Protein 5DMG (pdb70)

CATH classification: 2.60.40.10 (+1 more: 2.60.40.10)

Nearest PDB structures (foldseek):
  5dmg-assembly2_C  TM=9.842E-01  e=1.345E-36  Oryctolagus cuniculus
  5dmg-assembly3_E  TM=9.935E-01  e=1.396E-34  Oryctolagus cuniculus
  6bi2-assembly2_I  TM=9.735E-01  e=2.899E-29  Homo sapiens
  4xwo-assembly4_U  TM=8.972E-01  e=9.931E-30  unclassified
  7x3n-assembly2_D  TM=9.236E-01  e=2.471E-28  Homo sapiens

Secondary structure (DSSP, 8-state):
-EEEEE---EE-TT--EEEEEEEESS-TTT--EEEEEE-TTS--EEEEEE-TTS-EEE-TTTTTTEEEEE-SSEEEEEE-S--GGG-EEEEEEETTEE---EEEEE-SSPPBPPEEEEE---EEEEEEEEEEBSS--EEEEGGGTB-TT-EEPPPEE-TTS-EEEEEEEEE-TTHHHH---EEEEEEGGGTEEEEEE-----/--EEESPSPEEE-TT--EEEEEEESSPPSTT-EEEEEE-TTS--EEEEETTTEEPTT--TTEEEEEETTEEEEEE-S--GGG-EEEEEEEE--BTTB-SEEE---EEEEE----BPPEEEEEPPPHHHHTTTEEEEEEEEEEEBS---EEEEEETTEEP-SSEEEEEPPPPTTT--EEEEEEEEEEHHHHHT--EEEEEEE-TT-SS-EEEEEETT-/-EEEEE---EE-TT--EEEEEEEESS-TTS--EEEEEE-TTS-EEEEEEE-TTS-EEE-TTTBTTEEEEE-SSEEEEEESS--GGG-EEEEEEETTEE---EEEEE-SS--BPPEEEEE---EEEEEEEEEEBSS--EEEEGGGTB-TTEEEPPPEE-TTS-EEEEEEEEE-SS----EEEEEEETTTTEEEEEEE--/--EEEPPSPEEE-TT--EEEEEEESSPPPTT-EEEEEE-TTSPPEEEEETTTEEPTT--TTEEEEEETTEEEEEE-S--GGG-SEEEEEEE--STTS-SEEE---EEEEEP---BPPEE--BPPPHHHHTTTEEEEEEEEEEEBS----EEEEESS-B--SSEE--B----TTT--EEEEEEEEEEHHHHTT-SEEEEEE-S----EEEEEETT-/-EEEEE---EE-TT---EEEEEEESS-TTT--EEEEEE-TTS-EEEEEEE-SSS-EEE-GGGBTTEEEEE-SSEEEEEESS--GGG-EEEEEEETTEE---EEEEE-SSPPBPPEEEEE---EEEEEEEEEEBSS--EEEEGGGTB-TTEEEPPPEE-TTS-EEEEEEEEE-TTSTTTS--EEEEEEGGGTEEEEEE-----/-EEE-PSPEEEETT--EEEEEEESSPPSTT-EEEEEE-TTS--EEEEETTTEEPTT--TTEEEEEETTEEEEEE-S--GGG-EEEEEEEE--BTTB-SEEE---EEEEEE---B--EEEEEPPPHHHHHTTEEEEEEEEEEEBSS--EEEEEETTEEE-SSEEEEEPPPPTTT--EEEEEEEEEEHHHHHH--EEEEEEE-TT-SS-EEEEEETT-/-----SSS---/------/----SS--

Solvent-accessible surface area: 55835 Å² total

Radius of gyration: 38.59 Å; Cα contacts (8 Å, |Δi|>4): 3642; chains: 9; bounding box: 63×113×102 Å

Structure (mmCIF, N/CA/C/O backbone):
data_5DMG
#
_entry.id   5DMG
#
_cell.length_a   67.510
_cell.length_b   163.053
_cell.length_c   70.926
_cell.angle_alpha   90.00
_cell.angle_beta   110.27
_cell.angle_gamma   90.00
#
_symmetry.space_group_name_H-M   'P 1 21 1'
#
loop_
_entity.id
_entity.type
_entity.pdbx_description
1 polymer 'RB86 antibody Fab fragment heavy chain'
2 polymer 'RB86 antibody Fab fragment light chain'
3 polymer 'Microtubule-associated protein'
4 water water
#
loop_
_atom_site.group_PDB
_atom_site.id
_atom_site.type_symbol
_atom_site.label_atom_id
_atom_site.label_alt_id
_atom_site.label_comp_id
_atom_site.label_asym_id
_atom_site.label_entity_id
_atom_site.label_seq_id
_atom_site.pdbx_PDB_ins_code
_atom_site.Cartn_x
_atom_site.Cartn_y
_atom_site.Cartn_z
_atom_site.occupancy
_atom_site.B_iso_or_equiv
_atom_site.auth_seq_id
_atom_site.auth_comp_id
_atom_site.auth_asym_id
_atom_site.auth_atom_id
_atom_site.pdbx_PDB_model_num
ATOM 1 N N . GLN A 1 1 ? -17.377 64.791 -16.226 1.00 54.89 102 GLN H N 1
ATOM 2 C CA . GLN A 1 1 ? -16.773 64.692 -17.584 1.00 56.75 102 GLN H CA 1
ATOM 3 C C . GLN A 1 1 ? -17.448 63.627 -18.433 1.00 54.63 102 GLN H C 1
ATOM 4 O O . GLN A 1 1 ? -18.069 63.950 -19.444 1.00 55.82 102 GLN H O 1
ATOM 10 N N . SER A 1 2 ? -17.315 62.363 -18.032 1.00 50.63 103 SER H N 1
ATOM 11 C CA . SER A 1 2 ? -17.765 61.253 -18.868 1.00 48.11 103 SER H CA 1
ATOM 12 C C . SER A 1 2 ? -18.201 60.017 -18.083 1.00 44.59 103 SER H C 1
ATOM 13 O O . SER A 1 2 ? -18.015 59.927 -16.871 1.00 42.32 103 SER H O 1
ATOM 16 N N . VAL A 1 3 ? -18.800 59.080 -18.814 1.00 42.70 104 VAL H N 1
ATOM 17 C CA . VAL A 1 3 ? -19.186 57.765 -18.303 1.00 41.17 104 VAL H CA 1
ATOM 18 C C . VAL A 1 3 ? -18.981 56.725 -19.404 1.00 40.15 104 VAL H C 1
ATOM 19 O O . VAL A 1 3 ? -18.803 57.082 -20.568 1.00 37.62 104 VAL H O 1
ATOM 23 N N . GLU A 1 4 ? -19.003 55.450 -19.025 1.00 40.44 105 GLU H N 1
ATOM 24 C CA . GLU A 1 4 ? -18.826 54.347 -19.965 1.00 42.31 105 GLU H CA 1
ATOM 25 C C . GLU A 1 4 ? -19.548 53.096 -19.486 1.00 41.95 105 GLU H C 1
ATOM 26 O O . GLU A 1 4 ? -19.338 52.649 -18.361 1.00 43.57 105 GLU H O 1
ATOM 32 N N . GLU A 1 5 ? -20.380 52.525 -20.354 1.00 41.60 106 GLU H N 1
ATOM 33 C CA . GLU A 1 5 ? -21.098 51.296 -20.045 1.00 41.75 106 GLU H CA 1
ATOM 34 C C . GLU A 1 5 ? -20.286 50.090 -20.501 1.00 39.77 106 GLU H C 1
ATOM 35 O O . GLU A 1 5 ? -19.480 50.187 -21.422 1.00 39.71 106 GLU H O 1
ATOM 41 N N . SER A 1 6 ? -20.528 48.952 -19.861 1.00 38.25 107 SER H N 1
ATOM 42 C CA . SER A 1 6 ? -19.832 47.710 -20.183 1.00 36.95 107 SER H CA 1
ATOM 43 C C . SER A 1 6 ? -20.615 46.529 -19.641 1.00 36.71 107 SER H C 1
ATOM 44 O O . SER A 1 6 ? -21.455 46.687 -18.750 1.00 35.27 107 SER H O 1
ATOM 47 N N . GLY A 1 7 ? -20.334 45.350 -20.182 1.00 36.60 108 GLY H N 1
ATOM 48 C CA . GLY A 1 7 ? -20.956 44.126 -19.709 1.00 37.38 108 GL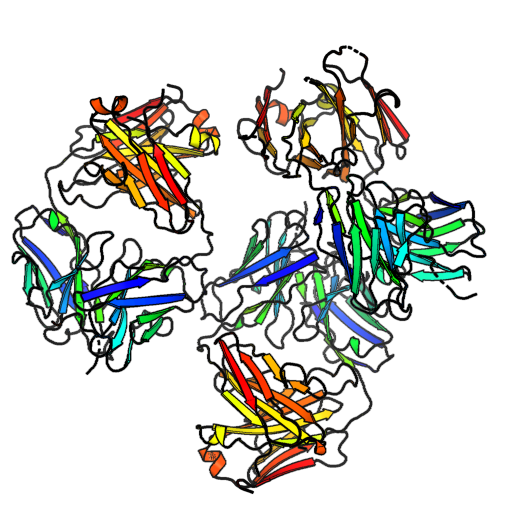Y H CA 1
ATOM 49 C C . GLY A 1 7 ? -21.975 43.565 -20.673 1.00 38.34 108 GLY H C 1
ATOM 50 O O . GLY A 1 7 ? -22.439 42.442 -20.492 1.00 40.33 108 GLY H O 1
ATOM 51 N N . GLY A 1 8 ? -22.329 44.336 -21.698 1.00 38.51 109 GLY H N 1
ATOM 52 C CA . GLY A 1 8 ? -23.242 43.852 -22.727 1.00 38.10 109 GLY H CA 1
ATOM 53 C C . GLY A 1 8 ? -22.625 42.704 -23.496 1.00 38.07 109 GLY H C 1
ATOM 54 O O . GLY A 1 8 ? -21.428 42.722 -23.786 1.00 38.56 109 GLY H O 1
ATOM 55 N N . ARG A 1 9 ? -23.446 41.708 -23.815 1.00 37.53 110 ARG H N 1
ATOM 56 C CA . ARG A 1 9 ? -22.996 40.497 -24.494 1.00 37.96 110 ARG H CA 1
ATOM 57 C C . ARG A 1 9 ? -24.186 39.598 -24.779 1.00 37.06 110 ARG H C 1
ATOM 58 O O . ARG A 1 9 ? -25.310 39.897 -24.367 1.00 35.84 110 ARG H O 1
ATOM 66 N N . LEU A 1 10 ? -23.937 38.495 -25.481 1.00 36.38 111 LEU H N 1
ATOM 67 C CA . LEU A 1 10 ? -24.985 37.519 -25.755 1.00 35.88 111 LEU H CA 1
ATOM 68 C C . LEU A 1 10 ? -25.228 36.650 -24.526 1.00 35.14 111 LEU H C 1
ATOM 69 O O . LEU A 1 10 ? -24.285 36.163 -23.901 1.00 33.36 111 LEU H O 1
ATOM 74 N N . VAL A 1 11 ? -26.505 36.496 -24.184 1.00 36.14 112 VAL H N 1
ATOM 75 C CA . VAL A 1 11 ? -26.947 35.583 -23.135 1.00 36.71 112 VAL H CA 1
ATOM 76 C C . VAL A 1 11 ? -28.276 34.921 -23.519 1.00 37.10 112 VAL H C 1
ATOM 77 O O . VAL A 1 11 ? -29.031 35.437 -24.344 1.00 35.48 112 VAL H O 1
ATOM 81 N N . THR A 1 12 ? -28.546 33.767 -22.919 1.00 39.14 113 THR H N 1
ATOM 82 C CA . THR A 1 12 ? -29.788 33.045 -23.165 1.00 40.56 113 THR H CA 1
ATOM 83 C C . THR A 1 12 ? -30.921 33.693 -22.384 1.00 40.84 113 THR H C 1
ATOM 84 O O . THR A 1 12 ? -30.671 34.341 -21.364 1.00 43.28 113 THR H O 1
ATOM 88 N N . PRO A 1 13 ? -32.172 33.531 -22.857 1.00 39.68 114 PRO H N 1
ATOM 89 C CA . PRO A 1 13 ? -33.314 34.036 -22.090 1.00 39.57 114 PRO H CA 1
ATOM 90 C C . PRO A 1 13 ? -33.278 33.589 -20.625 1.00 39.04 114 PRO H C 1
ATOM 91 O O . PRO A 1 13 ? -32.959 32.439 -20.343 1.00 38.06 114 PRO H O 1
ATOM 95 N N . GLY A 1 14 ? -33.565 34.508 -19.707 1.00 40.11 115 GLY H N 1
ATOM 96 C CA . GLY A 1 14 ? -33.621 34.192 -18.276 1.00 39.58 115 GLY H CA 1
ATOM 97 C C . GLY A 1 14 ? -32.312 34.368 -17.524 1.00 39.31 115 GLY H C 1
ATOM 98 O O . GLY A 1 14 ? -32.312 34.432 -16.299 1.00 38.99 115 GLY H O 1
ATOM 99 N N . THR A 1 15 ? -31.196 34.444 -18.247 1.00 39.27 116 THR H N 1
ATOM 100 C CA . THR A 1 15 ? -29.884 34.607 -17.623 1.00 39.38 116 THR H CA 1
ATOM 101 C C . THR A 1 15 ? -29.751 36.002 -17.004 1.00 40.58 116 THR H C 1
ATOM 102 O O . THR A 1 15 ? -29.588 36.986 -17.728 1.00 41.14 116 THR H O 1
ATOM 106 N N . PRO A 1 16 ? -29.801 36.093 -15.660 1.00 41.01 117 PRO H N 1
ATOM 107 C CA . PRO A 1 16 ? -29.735 37.406 -15.014 1.00 41.05 117 PRO H CA 1
ATOM 108 C C . PRO A 1 16 ? -28.434 38.145 -15.310 1.00 41.63 117 PRO H C 1
ATOM 109 O O . PRO A 1 16 ? -27.397 37.833 -14.726 1.00 43.40 117 PRO H O 1
ATOM 113 N N . LEU A 1 17 ? -28.502 39.115 -16.214 1.00 42.12 118 LEU H N 1
ATOM 114 C CA . LEU A 1 17 ? -27.326 39.859 -16.645 1.00 41.17 118 LEU H CA 1
ATOM 115 C C . LEU A 1 17 ? -27.260 41.214 -15.953 1.00 40.73 118 LEU H C 1
ATOM 116 O O . LEU A 1 17 ? -28.281 41.879 -15.787 1.00 39.95 118 LEU H O 1
ATOM 121 N N . THR A 1 18 ? -26.052 41.622 -15.569 1.00 40.49 119 THR H N 1
ATOM 122 C CA . THR A 1 18 ? -25.824 42.941 -14.989 1.00 41.09 119 THR H CA 1
ATOM 123 C C . THR A 1 18 ? -24.933 43.780 -15.902 1.00 40.74 119 THR H C 1
ATOM 124 O O . THR A 1 18 ? -23.913 43.300 -16.397 1.00 40.70 119 THR H O 1
ATOM 128 N N . LEU A 1 19 ? -25.330 45.034 -16.114 1.00 39.96 120 LEU H N 1
ATOM 129 C CA . LEU A 1 19 ? -24.529 45.999 -16.863 1.00 38.85 120 LEU H CA 1
ATOM 130 C C . LEU A 1 19 ? -23.932 47.000 -15.887 1.00 37.45 120 LEU H C 1
ATOM 131 O O . LEU A 1 19 ? -24.463 47.201 -14.798 1.00 36.35 120 LEU H O 1
ATOM 136 N N . THR A 1 20 ? -22.831 47.627 -16.282 1.00 36.94 121 THR H N 1
ATOM 137 C CA . THR A 1 20 ? -22.120 48.543 -15.404 1.00 37.29 121 THR H CA 1
ATOM 138 C C . THR A 1 20 ? -21.862 49.876 -16.074 1.00 38.93 121 THR H C 1
ATOM 139 O O . THR A 1 20 ? -21.366 49.926 -17.195 1.00 38.83 121 THR H O 1
ATOM 143 N N . CYS A 1 21 ? -22.198 50.949 -15.361 1.00 41.91 122 CYS H N 1
ATOM 144 C CA . CYS A 1 21 ? -21.846 52.313 -15.747 1.00 43.27 122 CYS H CA 1
ATOM 145 C C . CYS A 1 21 ? -20.714 52.784 -14.833 1.00 43.80 122 CYS H C 1
ATOM 146 O O . CYS A 1 21 ? -20.863 52.775 -13.611 1.00 42.66 122 CYS H O 1
ATOM 149 N N . THR A 1 22 ? -19.589 53.181 -15.426 1.00 44.25 123 THR H N 1
ATOM 150 C CA . THR A 1 22 ? -18.426 53.633 -14.667 1.00 44.10 123 THR H CA 1
ATOM 151 C C . THR A 1 22 ? -18.265 55.138 -14.821 1.00 43.28 123 THR H C 1
ATOM 152 O O . THR A 1 22 ? -17.930 55.637 -15.896 1.00 42.21 123 THR H O 1
ATOM 156 N N . VAL A 1 23 ? -18.507 55.850 -13.728 1.00 43.19 124 VAL H N 1
ATOM 157 C CA . VAL A 1 23 ? -18.318 57.289 -13.674 1.00 43.14 124 VAL H CA 1
ATOM 158 C C . VAL A 1 23 ? -16.842 57.649 -13.746 1.00 43.54 124 VAL H C 1
ATOM 159 O O . VAL A 1 23 ? -15.995 56.940 -13.203 1.00 44.25 124 VAL H O 1
ATOM 163 N N . SER A 1 24 ? -16.549 58.761 -14.415 1.00 43.07 125 SER H N 1
ATOM 164 C CA . SER A 1 24 ? -15.206 59.316 -14.447 1.00 43.13 125 SER H CA 1
ATOM 165 C C . SER A 1 24 ? -15.245 60.835 -14.611 1.00 43.06 125 SER H C 1
ATOM 166 O O . SER A 1 24 ? -15.848 61.354 -15.552 1.00 45.04 125 SER H O 1
ATOM 169 N N . GLY A 1 25 ? -14.592 61.541 -13.697 1.00 42.40 151 GLY H N 1
ATOM 170 C CA . GLY A 1 25 ? -14.492 62.992 -13.769 1.00 42.05 151 GLY H CA 1
ATOM 171 C C . GLY A 1 25 ? -15.564 63.721 -12.982 1.00 42.32 151 GLY H C 1
ATOM 172 O O . GLY A 1 25 ? -15.605 64.945 -12.999 1.00 43.54 151 GLY H O 1
ATOM 173 N N . PHE A 1 26 ? -16.440 62.982 -12.306 1.00 41.98 152 PHE H N 1
ATOM 174 C CA . PHE A 1 26 ? -17.427 63.592 -11.413 1.00 42.56 152 PHE H CA 1
ATOM 175 C C . PHE A 1 26 ? -17.864 62.585 -10.349 1.00 43.27 152 PHE H C 1
ATOM 176 O O . PHE A 1 26 ? -17.361 61.459 -10.321 1.00 42.86 152 PHE H O 1
ATOM 184 N N . SER A 1 27 ? -18.787 62.988 -9.477 1.00 44.91 153 SER H N 1
ATOM 185 C CA . SER A 1 27 ? -19.109 62.208 -8.276 1.00 46.79 153 SER H CA 1
ATOM 186 C C . SER A 1 27 ? -20.561 61.727 -8.214 1.00 46.73 153 SER H C 1
ATOM 187 O O . SER A 1 27 ? -21.487 62.489 -8.480 1.00 46.19 153 SER H O 1
ATOM 190 N N . LEU A 1 28 ? -20.747 60.467 -7.820 1.00 47.20 154 LEU H N 1
ATOM 191 C CA . LEU A 1 28 ? -22.082 59.901 -7.622 1.00 46.49 154 LEU H CA 1
ATOM 192 C C . LEU A 1 28 ? -22.772 60.441 -6.379 1.00 46.35 154 LEU H C 1
ATOM 193 O O . LEU A 1 28 ? -23.978 60.260 -6.214 1.00 45.85 154 LEU H O 1
ATOM 198 N N . SER A 1 29 ? -22.005 61.084 -5.503 1.00 46.18 155 SER H N 1
ATOM 199 C CA . SER A 1 29 ? -22.542 61.675 -4.284 1.00 47.83 155 SER H CA 1
ATOM 200 C C . SER A 1 29 ? -23.349 62.947 -4.564 1.00 48.69 155 SER H C 1
ATOM 201 O O . SER A 1 29 ? -24.263 63.285 -3.809 1.00 48.46 155 SER H O 1
ATOM 204 N N . SER A 1 30 ? -23.004 63.648 -5.643 1.00 49.03 156 SER H N 1
ATOM 205 C CA . SER A 1 30 ? -23.710 64.866 -6.039 0.50 49.04 156 SER H CA 1
ATOM 206 C C . SER A 1 30 ? -24.493 64.713 -7.353 1.00 49.35 156 SER H C 1
ATOM 207 O O . SER A 1 30 ? -25.221 65.628 -7.746 1.00 49.38 156 SER H O 1
ATOM 210 N N . ASN A 1 31 ? -24.373 63.560 -8.012 1.00 47.80 196 ASN H N 1
ATOM 211 C CA . ASN A 1 31 ? -24.997 63.358 -9.316 1.00 47.19 196 ASN H CA 1
ATOM 212 C C . ASN A 1 31 ? -25.865 62.099 -9.388 1.00 45.30 196 ASN H C 1
ATOM 213 O O . ASN A 1 31 ? -25.575 61.094 -8.739 1.00 46.72 196 ASN H O 1
ATOM 218 N N . ALA A 1 32 ? -26.930 62.169 -10.185 1.00 41.51 197 ALA H N 1
ATOM 219 C CA . ALA A 1 32 ? -27.809 61.029 -10.434 1.00 38.81 197 ALA H CA 1
ATOM 220 C C . ALA A 1 32 ? -27.401 60.361 -11.745 1.00 36.74 197 ALA H C 1
ATOM 221 O O . ALA A 1 32 ? -26.743 60.992 -12.573 1.00 34.95 197 ALA H O 1
ATOM 223 N N . ILE A 1 33 ? -27.788 59.095 -11.922 1.00 34.69 198 ILE H N 1
ATOM 224 C CA . ILE A 1 33 ? -27.486 58.330 -13.142 1.00 33.75 198 ILE H CA 1
ATOM 225 C C . ILE A 1 33 ? -28.713 57.600 -13.687 1.00 33.41 198 ILE H C 1
ATOM 226 O O . ILE A 1 33 ? -29.426 56.929 -12.941 1.00 33.45 198 ILE H O 1
ATOM 231 N N . ASN A 1 34 ? -28.922 57.708 -14.998 1.00 32.73 199 ASN H N 1
ATOM 232 C CA . ASN A 1 34 ? -30.071 57.107 -15.670 1.00 32.57 199 ASN H CA 1
ATOM 233 C C . ASN A 1 34 ? -29.667 55.965 -16.591 1.00 32.87 199 ASN H C 1
ATOM 234 O O . ASN A 1 34 ? -28.597 55.992 -17.194 1.00 33.02 199 ASN H O 1
ATOM 239 N N . TRP A 1 35 ? -30.540 54.972 -16.708 1.00 32.67 201 TRP H N 1
ATOM 240 C CA . TRP A 1 35 ? -30.388 53.933 -17.714 1.00 32.88 201 TRP H CA 1
ATOM 241 C C . TRP A 1 35 ? -31.419 54.139 -18.815 1.00 32.11 201 TRP H C 1
ATOM 242 O O . TRP A 1 35 ? -32.605 54.327 -18.544 1.00 30.64 201 TRP H O 1
ATOM 253 N N . VAL A 1 36 ? -30.932 54.132 -20.053 1.00 31.87 202 VAL H N 1
ATOM 254 C CA . VAL A 1 36 ? -31.758 54.296 -21.241 1.00 32.04 202 VAL H CA 1
ATOM 255 C C . VAL A 1 36 ? -31.399 53.164 -22.186 1.00 31.83 202 VAL H C 1
ATOM 256 O O . VAL A 1 36 ? -30.283 52.646 -22.138 1.00 31.94 202 VAL H O 1
ATOM 260 N N . ARG A 1 37 ? -32.347 52.749 -23.015 1.00 32.04 203 ARG H N 1
ATOM 261 C CA . ARG A 1 37 ? -32.077 51.699 -23.993 1.00 33.42 203 ARG H CA 1
ATOM 262 C C . ARG A 1 37 ? -32.786 51.929 -25.306 1.00 33.49 203 ARG H C 1
ATOM 263 O O . ARG A 1 37 ? -33.671 52.775 -25.416 1.00 32.36 203 ARG H O 1
ATOM 271 N N . GLN A 1 38 ? -32.413 51.114 -26.282 1.00 35.28 204 GLN H N 1
ATOM 272 C CA . GLN A 1 38 ? -32.874 51.280 -27.647 1.00 38.17 204 GLN H CA 1
ATOM 273 C C . GLN A 1 38 ? -32.842 49.945 -28.397 1.00 39.12 204 GLN H C 1
ATOM 274 O O . GLN A 1 38 ? -31.769 49.396 -28.634 1.00 40.65 204 GLN H O 1
ATOM 280 N N . ALA A 1 39 ? -34.005 49.414 -28.762 1.00 40.33 205 ALA H N 1
ATOM 281 C CA . ALA A 1 39 ? -34.035 48.237 -29.635 1.00 41.19 205 ALA H CA 1
ATOM 282 C C . ALA A 1 39 ? -33.523 48.675 -31.004 1.00 41.94 205 ALA H C 1
ATOM 283 O O . ALA A 1 39 ? -33.721 49.829 -31.384 1.00 42.39 205 ALA H O 1
ATOM 285 N N . PRO A 1 40 ? -32.856 47.771 -31.747 1.00 43.18 206 PRO H N 1
ATOM 286 C CA . PRO A 1 40 ? -32.278 48.199 -33.033 1.00 43.64 206 PRO H CA 1
ATOM 287 C C . PRO A 1 40 ? -33.341 48.735 -33.998 1.00 43.96 206 PRO H C 1
ATOM 288 O O . PRO A 1 40 ? -34.351 48.065 -34.232 1.00 42.82 206 PRO H O 1
ATOM 292 N N . GLY A 1 41 ? -33.124 49.948 -34.514 1.00 43.84 207 GLY H N 1
ATOM 293 C CA . GLY A 1 41 ? -34.074 50.596 -35.413 1.00 43.63 207 GLY H CA 1
ATOM 294 C C . GLY A 1 41 ? -35.174 51.385 -34.720 1.00 44.46 207 GLY H C 1
ATOM 295 O O . GLY A 1 41 ? -35.730 52.309 -35.310 1.00 44.55 207 GLY H O 1
ATOM 296 N N . LYS A 1 42 ? -35.490 51.031 -33.472 1.00 44.66 208 LYS H N 1
ATOM 297 C CA . LYS A 1 42 ? -36.563 51.692 -32.711 1.00 43.90 208 LYS H CA 1
ATOM 298 C C . LYS A 1 42 ? -36.019 52.915 -31.952 1.00 39.81 208 LYS H C 1
ATOM 299 O O . LYS A 1 42 ? -34.844 53.253 -32.066 1.00 36.35 208 LYS H O 1
ATOM 305 N N . GLY A 1 43 ? -36.879 53.556 -31.162 1.00 37.41 209 GLY H N 1
ATOM 306 C CA . GLY A 1 43 ? -36.525 54.791 -30.464 1.00 36.27 209 GLY H CA 1
ATOM 307 C C . GLY A 1 43 ? -35.992 54.575 -29.064 1.00 34.91 209 GLY H C 1
ATOM 308 O O . GLY A 1 43 ? -35.908 53.454 -28.594 1.00 34.59 209 GLY H O 1
ATOM 309 N N . LEU A 1 44 ? -35.637 55.671 -28.403 1.00 34.36 210 LEU H N 1
ATOM 310 C CA . LEU A 1 44 ? -35.089 55.642 -27.049 1.00 33.04 210 LEU H CA 1
ATOM 311 C C . LEU A 1 44 ? -36.169 55.342 -26.007 1.00 33.99 210 LEU H C 1
ATOM 312 O O . LEU A 1 44 ? -37.313 55.766 -26.150 1.00 34.67 210 LEU H O 1
ATOM 317 N N . GLU A 1 45 ? -35.801 54.596 -24.970 1.00 35.98 211 GLU H N 1
ATOM 318 C CA . GLU A 1 45 ? -36.726 54.225 -23.898 1.00 36.84 211 GLU H CA 1
ATOM 319 C C . GLU A 1 45 ? -36.065 54.418 -22.541 1.00 35.39 211 GLU H C 1
ATOM 320 O O . GLU A 1 45 ? -34.999 53.865 -22.278 1.00 34.63 211 GLU H O 1
ATOM 326 N N . TRP A 1 46 ? -36.704 55.200 -21.681 1.00 34.21 212 TRP H N 1
ATOM 327 C CA . TRP A 1 46 ? -36.205 55.411 -20.335 1.00 34.94 212 TRP H CA 1
ATOM 328 C C . TRP A 1 46 ? -36.564 54.207 -19.472 1.00 34.59 212 TRP H C 1
ATOM 329 O O . TRP A 1 46 ? -37.717 53.777 -19.443 1.00 33.14 212 TRP H O 1
ATOM 340 N N . ILE A 1 47 ? -35.565 53.677 -18.773 1.00 34.86 213 ILE H N 1
ATOM 341 C CA . ILE A 1 47 ? -35.729 52.512 -17.913 1.00 34.07 213 ILE H CA 1
ATOM 342 C C . ILE A 1 47 ? -35.920 52.941 -16.464 1.00 35.18 213 ILE H C 1
ATOM 343 O O . ILE A 1 47 ? -36.865 52.503 -15.799 1.00 35.63 213 ILE H O 1
ATOM 348 N N . GLY A 1 48 ? -35.021 53.797 -15.980 1.00 35.34 214 GLY H N 1
ATOM 349 C CA . GLY A 1 48 ? -35.056 54.248 -14.588 1.00 34.58 214 GLY H CA 1
ATOM 350 C C . GLY A 1 48 ? -33.826 55.047 -14.211 1.00 34.09 214 GLY H C 1
ATOM 351 O O . GLY A 1 48 ? -32.914 55.207 -15.017 1.00 33.65 214 GLY H O 1
ATOM 352 N N . TYR A 1 49 ? -33.801 55.563 -12.987 1.00 34.89 251 TYR H N 1
ATOM 353 C CA . TYR A 1 49 ? -32.607 56.248 -12.472 1.00 34.89 251 TYR H CA 1
ATOM 354 C C . TYR A 1 49 ? -32.395 55.967 -10.999 1.00 35.79 251 TYR H C 1
ATOM 355 O O . TYR A 1 49 ? -33.239 55.366 -10.338 1.00 36.94 251 TYR H O 1
ATOM 364 N N . ILE A 1 50 ? -31.243 56.396 -10.505 1.00 36.36 252 ILE H N 1
ATOM 365 C CA . ILE A 1 50 ? -30.946 56.344 -9.091 1.00 36.36 252 ILE H CA 1
ATOM 366 C C . ILE A 1 50 ? -30.497 57.736 -8.650 1.00 36.64 252 ILE H C 1
ATOM 367 O O . ILE A 1 50 ? -29.526 58.290 -9.174 1.00 35.02 252 ILE H O 1
ATOM 372 N N . ALA A 1 51 ? -31.230 58.302 -7.696 1.00 37.29 253 ALA H N 1
ATOM 373 C CA . ALA A 1 51 ? -30.932 59.630 -7.189 1.00 38.27 253 ALA H CA 1
ATOM 374 C C . ALA A 1 51 ? -29.618 59.614 -6.425 1.00 39.31 253 ALA H C 1
ATOM 375 O O . ALA A 1 51 ? -29.041 58.550 -6.180 1.00 40.28 253 ALA H O 1
ATOM 377 N N . VAL A 1 52 ? -29.140 60.800 -6.064 1.00 39.55 254 VAL H N 1
ATOM 378 C CA . VAL A 1 52 ? -27.981 60.919 -5.180 1.00 40.16 254 VAL H CA 1
ATOM 379 C C . VAL A 1 52 ? -28.243 60.226 -3.833 1.00 40.11 254 VAL H C 1
ATOM 380 O O . VAL A 1 52 ? -27.350 59.582 -3.280 1.00 40.93 254 VAL H O 1
ATOM 384 N N . SER A 1 53 ? -29.473 60.332 -3.329 1.00 39.15 288 SER H N 1
ATOM 385 C CA . SER A 1 53 ? -29.858 59.679 -2.075 1.00 38.95 288 SER H CA 1
ATOM 386 C C . SER A 1 53 ? -29.684 58.159 -2.128 1.00 38.67 288 SER H C 1
ATOM 387 O O . SER A 1 53 ? -29.370 57.537 -1.116 1.00 38.92 288 SER H O 1
ATOM 390 N N . GLY A 1 54 ? -29.875 57.574 -3.309 1.00 38.38 289 GLY H N 1
ATOM 391 C CA . GLY A 1 54 ? -29.810 56.122 -3.485 1.00 37.51 289 GLY H CA 1
ATOM 392 C C . GLY A 1 54 ? -31.168 55.579 -3.883 1.00 37.13 289 GLY H C 1
ATOM 393 O O . GLY A 1 54 ? -31.276 54.439 -4.344 1.00 37.00 289 GLY H O 1
ATOM 394 N N . ASN A 1 55 ? -32.206 56.397 -3.696 1.00 36.08 290 ASN H N 1
ATOM 395 C CA . ASN A 1 55 ? -33.553 56.073 -4.158 1.00 35.79 290 ASN H CA 1
ATOM 396 C C . ASN A 1 55 ? -33.608 55.778 -5.652 1.00 36.28 290 ASN H C 1
ATOM 397 O O . ASN A 1 55 ? -33.154 56.585 -6.471 1.00 36.46 290 ASN H O 1
ATOM 402 N N . THR A 1 56 ? -34.187 54.630 -5.991 1.00 36.11 291 THR H N 1
ATOM 403 C CA . THR A 1 56 ? -34.359 54.223 -7.373 1.00 36.16 291 THR H CA 1
ATOM 404 C C . THR A 1 56 ? -35.756 54.568 -7.845 1.00 35.69 291 THR H C 1
ATOM 405 O O . THR A 1 56 ? -36.702 54.545 -7.059 1.00 35.50 291 THR H O 1
ATOM 409 N N . TYR A 1 57 ? -35.879 54.892 -9.130 1.00 35.62 292 TYR H N 1
ATOM 410 C CA . TYR A 1 57 ? -37.181 55.067 -9.777 1.00 35.31 292 TYR H CA 1
ATOM 411 C C . TYR A 1 57 ? -37.172 54.349 -11.123 1.00 36.05 292 TYR H C 1
ATOM 412 O O . TYR A 1 57 ? -36.146 54.329 -11.796 1.00 37.43 292 TYR H O 1
ATOM 421 N N . TYR A 1 58 ? -38.308 53.760 -11.500 1.00 36.70 293 TYR H N 1
ATOM 422 C CA . TYR A 1 58 ? -38.415 52.938 -12.713 1.00 37.74 293 TYR H CA 1
ATOM 423 C C . TYR A 1 58 ? -39.650 53.285 -13.524 1.00 37.41 293 TYR H C 1
ATOM 424 O O . TYR A 1 58 ? -40.656 53.716 -12.977 1.00 37.73 293 TYR H O 1
ATOM 433 N N . ALA A 1 59 ? -39.574 53.077 -14.834 1.00 37.65 294 ALA H N 1
ATOM 434 C CA . ALA A 1 59 ? -40.758 53.137 -15.672 1.00 37.88 294 ALA H CA 1
ATOM 435 C C . ALA A 1 59 ? -41.675 51.964 -15.299 1.00 39.14 294 ALA H C 1
ATOM 436 O O . ALA A 1 59 ? -41.197 50.897 -14.913 1.00 38.96 294 ALA H O 1
ATOM 438 N N . SER A 1 60 ? -42.985 52.169 -15.401 1.00 40.81 295 SER H N 1
ATOM 439 C CA . SER A 1 60 ? -43.976 51.136 -15.073 1.00 41.25 295 SER H CA 1
ATOM 440 C C . SER A 1 60 ? -43.661 49.809 -15.750 1.00 40.86 295 SER H C 1
ATOM 441 O O . SER A 1 60 ? -43.665 48.764 -15.106 1.00 40.92 295 SER H O 1
ATOM 444 N N . TRP A 1 61 ? -43.383 49.864 -17.050 1.00 40.33 296 TRP H N 1
ATOM 445 C CA . TRP A 1 61 ? -43.075 48.661 -17.830 1.00 40.85 296 TRP H CA 1
ATOM 446 C C . TRP A 1 61 ? -41.770 47.975 -17.402 1.00 41.17 296 TRP H C 1
ATOM 447 O O . TRP A 1 61 ? -41.572 46.792 -17.679 1.00 40.75 296 TRP H O 1
ATOM 458 N N . ALA A 1 62 ? -40.886 48.724 -16.747 1.00 41.42 297 ALA H N 1
ATOM 459 C CA . ALA A 1 62 ? -39.581 48.213 -16.340 1.00 42.35 297 ALA H CA 1
ATOM 460 C C . ALA A 1 62 ? -39.592 47.572 -14.953 1.00 43.98 297 ALA H C 1
ATOM 461 O O . ALA A 1 62 ? -38.680 46.811 -14.620 1.00 42.69 297 ALA H O 1
ATOM 463 N N . LYS A 1 63 ? -40.602 47.890 -14.141 1.00 46.68 298 LYS H N 1
ATOM 464 C CA . LYS A 1 63 ? -40.673 47.380 -12.768 1.00 48.45 298 LYS H CA 1
ATOM 465 C C . LYS A 1 63 ? -40.679 45.855 -12.758 1.00 46.26 298 LYS H C 1
ATOM 466 O O . LYS A 1 63 ? -41.462 45.230 -13.470 1.00 45.28 298 LYS H O 1
ATOM 472 N N . GLY A 1 64 ? -39.786 45.270 -11.963 1.00 45.38 299 GLY H N 1
ATOM 473 C CA . GLY A 1 64 ? -39.669 43.817 -11.844 1.00 44.88 299 GLY H CA 1
ATOM 474 C C . GLY A 1 64 ? -38.627 43.236 -12.777 1.00 43.74 299 GLY H C 1
ATOM 475 O O . GLY A 1 64 ? -37.881 42.334 -12.406 1.00 43.56 299 GLY H O 1
ATOM 476 N N . ARG A 1 65 ? -38.585 43.762 -13.994 1.00 42.96 301 ARG H N 1
ATOM 477 C CA . ARG A 1 65 ? -37.655 43.304 -15.010 1.00 42.42 301 ARG H CA 1
ATOM 478 C C . ARG A 1 65 ? -36.257 43.900 -14.827 1.00 41.85 301 ARG H C 1
ATOM 479 O O . ARG A 1 65 ? -35.281 43.347 -15.341 1.00 42.67 301 ARG H O 1
ATOM 487 N N . PHE A 1 66 ? -36.161 45.010 -14.086 1.00 41.04 302 PHE H N 1
ATOM 488 C CA . PHE A 1 66 ? -34.899 45.760 -13.949 1.00 39.83 302 PHE H CA 1
ATOM 489 C C . PHE A 1 66 ? -34.641 46.288 -12.540 1.00 38.76 302 PHE H C 1
ATOM 490 O O . PHE A 1 66 ? -35.569 46.677 -11.837 1.00 38.13 302 PHE H O 1
ATOM 498 N N . THR A 1 67 ? -33.361 46.326 -12.168 1.00 38.72 303 THR H N 1
ATOM 499 C CA . THR A 1 67 ? -32.913 46.722 -10.832 1.00 39.50 303 THR H CA 1
ATOM 500 C C . THR A 1 67 ? -31.628 47.562 -10.928 1.00 38.38 303 THR H C 1
ATOM 501 O O . THR A 1 67 ? -30.618 47.102 -11.460 1.00 36.49 303 THR H O 1
ATOM 505 N N . ILE A 1 68 ? -31.669 48.787 -10.413 1.00 38.47 304 ILE H N 1
ATOM 506 C CA . ILE A 1 68 ? -30.503 49.683 -10.427 1.00 38.09 304 ILE H CA 1
ATOM 507 C C . ILE A 1 68 ? -29.922 49.779 -9.024 1.00 38.22 304 ILE H C 1
ATOM 508 O O . ILE A 1 68 ? -30.667 49.795 -8.048 1.00 38.40 304 ILE H O 1
ATOM 513 N N . SER A 1 69 ? -28.595 49.851 -8.937 1.00 38.99 305 SER H N 1
ATOM 514 C CA . SER A 1 69 ? -27.891 50.025 -7.661 1.00 40.15 305 SER H CA 1
ATOM 515 C C . SER A 1 69 ? -26.619 50.819 -7.908 1.00 40.47 305 SER H C 1
ATOM 516 O O . SER A 1 69 ? -26.195 50.930 -9.055 1.00 39.96 305 SER H O 1
ATOM 519 N N . LYS A 1 70 ? -26.004 51.350 -6.846 1.00 41.04 306 LYS H N 1
ATOM 520 C CA . LYS A 1 70 ? -24.744 52.096 -6.993 1.00 40.71 306 LYS H CA 1
ATOM 521 C C . LYS A 1 70 ? -23.726 51.842 -5.882 1.00 40.97 306 LYS H C 1
ATOM 522 O O . LYS A 1 70 ? -24.077 51.735 -4.709 1.00 39.88 306 LYS H O 1
ATOM 528 N N . ALA A 1 71 ? -22.488 51.647 -6.325 1.00 42.53 307 ALA H N 1
ATOM 529 C CA . ALA A 1 71 ? -21.279 51.627 -5.524 1.00 42.49 307 ALA H CA 1
ATOM 530 C C . ALA A 1 71 ? -20.649 53.006 -5.542 1.00 43.17 307 ALA H C 1
ATOM 531 O O . ALA A 1 71 ? -21.284 53.972 -5.926 1.00 43.45 307 ALA H O 1
ATOM 533 N N . SER A 1 72 ? -19.412 53.109 -5.087 1.00 44.09 308 SER H N 1
ATOM 534 C CA . SER A 1 72 ? -18.729 54.396 -5.088 1.00 45.52 308 SER H CA 1
ATOM 535 C C . SER A 1 72 ? -18.474 55.000 -6.473 1.00 45.86 308 SER H C 1
ATOM 536 O O . SER A 1 72 ? -18.680 56.188 -6.679 1.00 45.62 308 SER H O 1
ATOM 539 N N . THR A 1 73 ? -18.014 54.187 -7.415 1.00 45.91 311 THR H N 1
ATOM 540 C CA . THR A 1 73 ? -17.673 54.697 -8.736 1.00 45.46 311 THR H CA 1
ATOM 541 C C . THR A 1 73 ? -18.519 54.133 -9.856 1.00 44.34 311 THR H C 1
ATOM 542 O O . THR A 1 73 ? -18.336 54.484 -11.012 1.00 42.84 311 THR H O 1
ATOM 546 N N . THR A 1 74 ? -19.434 53.244 -9.519 1.00 43.25 312 THR H N 1
ATOM 547 C CA . THR A 1 74 ? -20.166 52.534 -10.541 1.00 41.81 312 THR H CA 1
ATOM 548 C C . THR A 1 74 ? -21.638 52.462 -10.243 1.00 40.65 312 THR H C 1
ATOM 549 O O . THR A 1 74 ? -22.059 52.580 -9.110 1.00 41.10 312 THR H O 1
ATOM 553 N N . VAL A 1 75 ? -22.419 52.278 -11.289 1.00 39.54 313 VAL H N 1
ATOM 554 C CA . VAL A 1 75 ? -23.852 52.038 -11.145 1.00 39.83 313 VAL H CA 1
ATOM 555 C C . VAL A 1 75 ? -24.176 50.776 -11.928 1.00 40.67 313 VAL H C 1
ATOM 556 O O . VAL A 1 75 ? -23.742 50.626 -13.070 1.00 40.34 313 VAL H O 1
ATOM 560 N N . ASP A 1 76 ? -24.937 49.874 -11.313 1.00 42.56 314 ASP H N 1
ATOM 561 C CA . ASP A 1 76 ? -25.307 48.607 -11.944 1.00 43.67 314 ASP H CA 1
ATOM 562 C C . ASP A 1 76 ? -26.741 48.648 -12.449 1.00 42.72 314 ASP H C 1
ATOM 563 O O . ASP A 1 76 ? -27.585 49.331 -11.883 1.00 42.94 314 ASP H O 1
ATOM 568 N N . LEU A 1 77 ? -27.006 47.915 -13.523 1.00 42.55 315 LEU H N 1
ATOM 569 C CA . LEU A 1 77 ? -28.372 47.634 -13.944 1.00 42.38 315 LEU H CA 1
ATOM 570 C C . LEU A 1 77 ? -28.516 46.122 -14.049 1.00 41.48 315 LEU H C 1
ATOM 571 O O . LEU A 1 77 ? -28.019 45.512 -14.998 1.00 39.74 315 LEU H O 1
ATOM 576 N N . LYS A 1 78 ? -29.183 45.519 -13.068 1.00 41.72 316 LYS H N 1
ATOM 577 C CA . LYS A 1 78 ? -29.443 44.092 -13.113 1.00 44.48 316 LYS H CA 1
ATOM 578 C C . LYS A 1 78 ? -30.720 43.836 -13.908 1.00 45.45 316 LYS H C 1
ATOM 579 O O . LYS A 1 78 ? -31.768 44.403 -13.615 1.00 45.50 316 LYS H O 1
ATOM 585 N N . MET A 1 79 ? -30.607 43.001 -14.934 1.00 47.80 317 MET H N 1
ATOM 586 C CA . MET A 1 79 ? -31.757 42.527 -15.679 1.00 49.81 317 MET H CA 1
ATOM 587 C C . MET A 1 79 ? -32.168 41.255 -14.984 1.00 50.68 317 MET H C 1
ATOM 588 O O . MET A 1 79 ? -31.363 40.337 -14.861 1.00 52.02 317 MET H O 1
ATOM 593 N N . THR A 1 80 ? -33.406 41.200 -14.508 1.00 51.45 318 THR H N 1
ATOM 594 C CA . THR A 1 80 ? -33.831 40.086 -13.666 1.00 51.64 318 THR H CA 1
ATOM 595 C C . THR A 1 80 ? -34.044 38.805 -14.475 1.00 50.48 318 THR H C 1
ATOM 596 O O . THR A 1 80 ? -33.434 37.779 -14.173 1.00 50.25 318 THR H O 1
ATOM 600 N N . SER A 1 81 ? -34.896 38.863 -15.497 1.00 48.29 319 SER H N 1
ATOM 601 C CA . SER A 1 81 ? -35.207 37.678 -16.303 1.00 47.92 319 SER H CA 1
ATOM 602 C C . SER A 1 81 ? -35.359 38.023 -17.786 1.00 47.64 319 SER H C 1
ATOM 603 O O . SER A 1 81 ? -36.476 38.069 -18.311 1.00 47.20 319 SER H O 1
ATOM 606 N N . PRO A 1 82 ? -34.228 38.244 -18.473 1.00 47.26 320 PRO H N 1
ATOM 607 C CA . PRO A 1 82 ? -34.257 38.742 -19.849 1.00 47.49 320 PRO H CA 1
ATOM 608 C C . PRO A 1 82 ? -35.006 37.848 -20.851 1.00 46.86 320 PRO H C 1
ATOM 609 O O . PRO A 1 82 ? -34.978 36.621 -20.737 1.00 45.55 320 PRO H O 1
ATOM 613 N N . THR A 1 83 ? -35.676 38.479 -21.813 1.00 46.54 321 THR H N 1
ATOM 614 C CA . THR A 1 83 ? -36.261 37.783 -22.959 1.00 46.73 321 THR H CA 1
ATOM 615 C C . THR A 1 83 ? -35.722 38.424 -24.239 1.00 46.17 321 THR H C 1
ATOM 616 O O . THR A 1 83 ? -34.991 39.410 -24.179 1.00 45.10 321 THR H O 1
ATOM 620 N N . ALA A 1 84 ? -36.092 37.876 -25.393 1.00 46.32 322 ALA H N 1
ATOM 621 C CA . ALA A 1 84 ? -35.623 38.401 -26.687 1.00 46.20 322 ALA H CA 1
ATOM 622 C C . ALA A 1 84 ? -35.955 39.888 -26.912 1.00 45.99 322 ALA H C 1
ATOM 623 O O . ALA A 1 84 ? -35.232 40.587 -27.623 1.00 48.11 322 ALA H O 1
ATOM 625 N N . GLU A 1 85 ? -37.042 40.361 -26.303 1.00 46.71 323 GLU H N 1
ATOM 626 C CA . GLU A 1 85 ? -37.434 41.781 -26.347 1.00 45.73 323 GLU H CA 1
ATOM 627 C C . GLU A 1 85 ? -36.352 42.723 -25.800 1.00 43.51 323 GLU H C 1
ATOM 628 O O . GLU A 1 85 ? -36.306 43.899 -26.164 1.00 43.60 323 GLU H O 1
ATOM 634 N N . ASP A 1 86 ? -35.491 42.205 -24.926 1.00 41.19 324 ASP H N 1
ATOM 635 C CA . ASP A 1 86 ? -34.471 43.014 -24.254 1.00 39.64 324 ASP H CA 1
ATOM 636 C C . ASP A 1 86 ? -33.203 43.264 -25.083 1.00 37.77 324 ASP H C 1
ATOM 637 O O . ASP A 1 86 ? -32.304 43.976 -24.638 1.00 35.25 324 ASP H O 1
ATOM 642 N N . THR A 1 87 ? -33.126 42.680 -26.275 1.00 37.10 325 THR H N 1
ATOM 643 C CA . THR A 1 87 ? -32.032 42.970 -27.197 1.00 37.43 325 THR H CA 1
ATOM 644 C C . THR A 1 87 ? -32.016 44.453 -27.553 1.00 36.41 325 THR H C 1
ATOM 645 O O . THR A 1 87 ? -33.062 45.048 -27.830 1.00 35.83 325 THR H O 1
ATOM 649 N N . GLY A 1 88 ? -30.823 45.041 -27.539 1.00 36.02 326 GLY H N 1
ATOM 650 C CA . GLY A 1 88 ? -30.647 46.453 -27.863 1.00 33.82 326 GLY H CA 1
ATOM 651 C C . GLY A 1 88 ? -29.385 47.045 -27.264 1.00 33.64 326 GLY H C 1
ATOM 652 O O . GLY A 1 88 ? -28.627 46.365 -26.561 1.00 32.80 326 GLY H O 1
ATOM 653 N N . THR A 1 89 ? -29.158 48.320 -27.556 1.00 32.13 327 THR H N 1
ATOM 654 C CA . THR A 1 89 ? -28.079 49.067 -26.945 1.00 32.59 327 THR H CA 1
ATOM 655 C C . THR A 1 89 ? -28.608 49.731 -25.686 1.00 32.63 327 THR H C 1
ATOM 656 O O . THR A 1 89 ? -29.718 50.261 -25.682 1.00 32.51 327 THR H O 1
ATOM 660 N N . TYR A 1 90 ? -27.798 49.705 -24.630 1.00 32.22 328 TYR H N 1
ATOM 661 C CA . TYR A 1 90 ? -28.154 50.283 -23.345 1.00 32.04 328 TYR H CA 1
ATOM 662 C C . TYR A 1 90 ? -27.190 51.415 -23.042 1.00 32.05 328 TYR H C 1
ATOM 663 O O . TYR A 1 90 ? -25.982 51.243 -23.163 1.00 32.67 328 TYR H O 1
ATOM 672 N N . PHE A 1 91 ? -27.730 52.571 -22.667 1.00 33.12 329 PHE H N 1
ATOM 673 C CA . PHE A 1 91 ? -26.924 53.750 -22.357 1.00 34.15 329 PHE H CA 1
ATOM 674 C C . PHE A 1 91 ? -27.124 54.171 -20.918 1.00 35.61 329 PHE H C 1
ATOM 675 O O . PHE A 1 91 ? -28.257 54.194 -20.423 1.00 37.35 329 PHE H O 1
ATOM 683 N N . CYS A 1 92 ? -26.029 54.527 -20.255 1.00 36.24 330 CYS H N 1
ATOM 684 C CA . CYS A 1 92 ? -26.094 55.108 -18.928 1.00 37.35 330 CYS H CA 1
ATOM 685 C C . CYS A 1 92 ? -25.779 56.580 -19.078 1.00 35.81 330 CYS H C 1
ATOM 686 O O . CYS A 1 92 ? -25.180 56.988 -20.069 1.00 34.51 330 CYS H O 1
ATOM 689 N N . GLY A 1 93 ? -26.195 57.381 -18.105 1.00 35.84 331 GLY H N 1
ATOM 690 C CA . GLY A 1 93 ? -25.798 58.782 -18.062 1.00 34.84 331 GLY H CA 1
ATOM 691 C C . GLY A 1 93 ? -26.827 59.732 -17.492 1.00 34.45 331 GLY H C 1
ATOM 692 O O . GLY A 1 93 ? -27.799 59.321 -16.869 1.00 32.98 331 GLY H O 1
ATOM 693 N N . LYS A 1 94 ? -26.562 61.019 -17.647 1.00 35.35 332 LYS H N 1
ATOM 694 C CA . LYS A 1 94 ? -27.515 62.049 -17.298 1.00 36.75 332 LYS H CA 1
ATOM 695 C C . LYS A 1 94 ? -27.234 63.283 -18.125 1.00 37.84 332 LYS H C 1
ATOM 696 O O . LYS A 1 94 ? -26.098 63.528 -18.488 1.00 37.70 332 LYS H O 1
ATOM 702 N N . SER A 1 95 ? -28.260 64.064 -18.431 1.00 39.75 351 SER H N 1
ATOM 703 C CA . SER A 1 95 ? -28.038 65.389 -18.981 1.00 40.07 351 SER H CA 1
ATOM 704 C C . SER A 1 95 ? -27.128 65.335 -20.203 1.00 38.56 351 SER H C 1
ATOM 705 O O . SER A 1 95 ? -27.424 64.675 -21.185 1.00 38.42 351 SER H O 1
ATOM 708 N N . ASN A 1 96 ? -26.029 66.067 -20.111 1.00 38.86 398 ASN H N 1
ATOM 709 C CA . ASN A 1 96 ? -24.975 66.126 -21.111 1.00 38.67 398 ASN H CA 1
ATOM 710 C C . ASN A 1 96 ? -24.302 64.795 -21.369 1.00 37.23 398 ASN H C 1
ATOM 711 O O . ASN A 1 96 ? -23.853 64.528 -22.466 1.00 37.52 398 ASN H O 1
ATOM 716 N N . ILE A 1 97 ? -24.148 64.001 -20.323 1.00 36.11 399 ILE H N 1
ATOM 717 C CA . ILE A 1 97 ? -23.172 62.913 -20.294 1.00 34.51 399 ILE H CA 1
ATOM 718 C C . ILE A 1 97 ? -23.804 61.567 -20.603 1.00 32.69 399 ILE H C 1
ATOM 719 O O . ILE A 1 97 ? -24.652 61.093 -19.858 1.00 30.93 399 ILE H O 1
ATOM 724 N N . TRP A 1 98 ? -23.370 60.958 -21.703 1.00 32.06 401 TRP H N 1
ATOM 725 C CA . TRP A 1 98 ? -23.866 59.650 -22.119 1.00 32.35 401 TRP H CA 1
ATOM 726 C C . TRP A 1 98 ? -22.731 58.844 -22.733 1.00 33.69 401 TRP H C 1
ATOM 727 O O . TRP A 1 98 ? -21.919 59.371 -23.484 1.00 35.19 401 TRP H O 1
ATOM 738 N N . GLY A 1 99 ? -22.674 57.562 -22.406 1.00 35.75 402 GLY H N 1
ATOM 739 C CA . GLY A 1 99 ? -21.583 56.711 -22.856 1.00 36.71 402 GLY H CA 1
ATOM 740 C C . GLY A 1 99 ? -21.858 56.169 -24.236 1.00 36.43 402 GLY H C 1
ATOM 741 O O . GLY A 1 99 ? -22.949 56.340 -24.748 1.00 36.90 402 GLY H O 1
ATOM 742 N N . PRO A 1 100 ? -20.873 55.484 -24.839 1.00 37.83 403 PRO H N 1
ATOM 743 C CA . PRO A 1 100 ? -21.046 54.943 -26.194 1.00 38.17 403 PRO H CA 1
ATOM 744 C C . PRO A 1 100 ? -22.133 53.868 -26.280 1.00 37.30 403 PRO H C 1
ATOM 745 O O . PRO A 1 100 ? -22.577 53.521 -27.380 1.00 37.38 403 PRO H O 1
ATOM 749 N N . GLY A 1 101 ? -22.518 53.331 -25.122 1.00 36.36 404 GLY H N 1
ATOM 750 C CA . GLY A 1 101 ? -23.537 52.298 -25.027 1.00 35.22 404 GLY H CA 1
ATOM 751 C C . GLY A 1 101 ? -22.893 50.932 -25.077 1.00 34.22 404 GLY H C 1
ATOM 752 O O . GLY A 1 101 ? -21.842 50.763 -25.683 1.00 34.09 404 GLY H O 1
ATOM 753 N N . THR A 1 102 ? -23.512 49.961 -24.416 1.00 34.03 405 THR H N 1
ATOM 754 C CA . THR A 1 102 ? -23.097 48.567 -24.528 1.00 33.22 405 THR H CA 1
ATOM 755 C C . THR A 1 102 ? -24.248 47.787 -25.143 1.00 33.43 405 THR H C 1
ATOM 756 O O . THR A 1 102 ? -25.410 48.061 -24.846 1.00 33.13 405 THR H O 1
ATOM 760 N N . LEU A 1 103 ? -23.924 46.823 -26.001 1.00 33.19 406 LEU H N 1
ATOM 761 C CA . LEU A 1 103 ? -24.943 46.082 -26.737 1.00 33.25 406 LEU H CA 1
ATOM 762 C C . LEU A 1 103 ? -25.259 44.730 -26.093 1.00 32.64 406 LEU H C 1
ATOM 763 O O . LEU A 1 103 ? -24.393 43.870 -25.967 1.00 33.56 406 LEU H O 1
ATOM 768 N N . VAL A 1 104 ? -26.519 44.556 -25.710 1.00 32.42 407 VAL H N 1
ATOM 769 C CA . VAL A 1 104 ? -27.013 43.317 -25.130 1.00 31.22 407 VAL H CA 1
ATOM 770 C C . VAL A 1 104 ? -27.808 42.549 -26.184 1.00 32.22 407 VAL H C 1
ATOM 771 O O . VAL A 1 104 ? -28.693 43.117 -26.846 1.00 32.21 407 VAL H O 1
ATOM 775 N N . THR A 1 105 ? -27.481 41.262 -26.332 1.00 32.91 408 THR H N 1
ATOM 776 C CA . THR A 1 105 ? -28.217 40.342 -27.200 1.00 33.15 408 THR H CA 1
ATOM 777 C C . THR A 1 105 ? -28.829 39.204 -26.376 1.00 34.93 408 THR H C 1
ATOM 778 O O . THR A 1 105 ? -28.113 38.492 -25.653 1.00 34.18 408 THR H O 1
ATOM 782 N N . VAL A 1 106 ? -30.148 39.032 -26.489 1.00 35.48 409 VAL H N 1
ATOM 783 C CA . VAL A 1 106 ? -30.841 37.935 -25.811 1.00 36.00 409 VAL H CA 1
ATOM 784 C C . VAL A 1 106 ? -31.450 36.981 -26.846 1.00 37.61 409 VAL H C 1
ATOM 785 O O . VAL A 1 106 ? -32.361 37.341 -27.599 1.00 37.66 409 VAL H O 1
ATOM 789 N N . SER A 1 107 ? -30.936 35.755 -26.870 1.00 38.27 410 SER H N 1
ATOM 790 C CA . SER A 1 107 ? -31.319 34.783 -27.883 1.00 39.16 410 SER H CA 1
ATOM 791 C C . SER A 1 107 ? -30.827 33.393 -27.509 1.00 38.39 410 SER H C 1
ATOM 792 O O . SER A 1 107 ? -29.985 33.234 -26.620 1.00 36.75 410 SER H O 1
ATOM 795 N N . LEU A 1 108 ? -31.365 32.397 -28.201 1.00 38.41 411 LEU H N 1
ATOM 796 C CA . LEU A 1 108 ? -30.946 31.018 -28.015 1.00 39.34 411 LEU H CA 1
ATOM 797 C C . LEU A 1 108 ? -29.831 30.647 -28.987 1.00 39.09 411 LEU H C 1
ATOM 798 O O . LEU A 1 108 ? -29.134 29.652 -28.778 1.00 40.80 411 LEU H O 1
ATOM 803 N N . ALA A 1 109 ? -29.656 31.440 -30.043 1.00 37.74 1000 ALA H N 1
ATOM 804 C CA . ALA A 1 109 ? -28.668 31.124 -31.073 1.00 36.83 1000 ALA H CA 1
ATOM 805 C C . ALA A 1 109 ? -27.232 31.153 -30.535 1.00 36.28 1000 ALA H C 1
ATOM 806 O O . ALA A 1 109 ? -26.906 31.926 -29.626 1.00 34.93 1000 ALA H O 1
ATOM 808 N N . SER A 1 110 ? -26.391 30.294 -31.109 1.00 35.43 1001 SER H N 1
ATOM 809 C CA . SER A 1 110 ? -24.978 30.216 -30.753 1.00 34.42 1001 SER H CA 1
ATOM 810 C C . SER A 1 110 ? -24.171 31.299 -31.451 1.00 32.63 1001 SER H C 1
ATOM 811 O O . SER A 1 110 ? -24.462 31.687 -32.586 1.00 31.55 1001 SER H O 1
ATOM 814 N N . THR A 1 111 ? -23.139 31.768 -30.762 1.00 31.40 1002 THR H N 1
ATOM 815 C CA . THR A 1 111 ? -22.170 32.651 -31.370 1.00 30.92 1002 THR H CA 1
ATOM 816 C C . THR A 1 111 ? -21.636 31.970 -32.613 1.00 31.11 1002 THR H C 1
ATOM 817 O O . THR A 1 111 ? -21.374 30.778 -32.608 1.00 31.24 1002 THR H O 1
ATOM 821 N N . LYS A 1 112 ? -21.485 32.736 -33.679 1.00 31.85 1003 LYS H N 1
ATOM 822 C CA . LYS A 1 112 ? -21.093 32.188 -34.954 1.00 32.60 1003 LYS H CA 1
ATOM 823 C C . LYS A 1 112 ? -20.230 33.202 -35.696 1.00 31.85 1003 LYS H C 1
ATOM 824 O O . LYS A 1 112 ? -20.637 34.341 -35.917 1.00 32.75 1003 LYS H O 1
ATOM 830 N N . GLY A 1 113 ? -19.016 32.802 -36.039 1.00 31.65 1004 GLY H N 1
ATOM 831 C CA . GLY A 1 113 ? -18.150 33.639 -36.855 1.00 31.27 1004 GLY H CA 1
ATOM 832 C C . GLY A 1 113 ? -18.697 33.680 -38.271 1.00 30.89 1004 GLY H C 1
ATOM 833 O O . GLY A 1 113 ? -19.356 32.735 -38.712 1.00 30.20 1004 GLY H O 1
ATOM 834 N N . PRO A 1 114 ? -18.456 34.786 -38.985 1.00 30.90 1005 PRO H N 1
ATOM 835 C CA . PRO A 1 114 ? -18.961 34.900 -40.349 1.00 30.64 1005 PRO H CA 1
ATOM 836 C C . PRO A 1 114 ? -18.081 34.201 -41.369 1.00 30.86 1005 PRO H C 1
ATOM 837 O O . PRO A 1 114 ? -16.915 33.906 -41.095 1.00 31.22 1005 PRO H O 1
ATOM 841 N N . SER A 1 115 ? -18.651 33.934 -42.538 1.00 30.20 1006 SER H N 1
ATOM 842 C CA . SER A 1 115 ? -17.860 33.688 -43.729 1.00 29.74 1006 SER H CA 1
ATOM 843 C C . SER A 1 115 ? -17.705 35.037 -44.424 1.00 28.75 1006 SER H C 1
ATOM 844 O O . SER A 1 115 ? -18.563 35.906 -44.284 1.00 28.25 1006 SER H O 1
ATOM 847 N N . VAL A 1 116 ? -16.611 35.211 -45.159 1.00 28.24 1007 VAL H N 1
ATOM 848 C CA . VAL A 1 116 ? -16.358 36.443 -45.905 1.00 27.78 1007 VAL H CA 1
ATOM 849 C C . VAL A 1 116 ? -16.118 36.148 -47.385 1.00 27.46 1007 VAL H C 1
ATOM 850 O O . VAL A 1 116 ? -15.056 35.652 -47.768 1.00 27.04 1007 VAL H O 1
ATOM 854 N N . PHE A 1 117 ? -17.113 36.479 -48.204 1.00 27.09 1008 PHE H N 1
ATOM 855 C CA . PHE A 1 117 ? -17.075 36.212 -49.633 1.00 27.14 1008 PHE H CA 1
ATOM 856 C C . PHE A 1 117 ? -16.782 37.491 -50.412 1.00 27.12 1008 PHE H C 1
ATOM 857 O O . PHE A 1 117 ? -17.283 38.549 -50.068 1.00 26.01 1008 PHE H O 1
ATOM 865 N N . PRO A 1 118 ? -16.000 37.384 -51.496 1.00 27.86 1009 PRO H N 1
ATOM 866 C CA . PRO A 1 118 ? -15.684 38.551 -52.297 1.00 27.95 1009 PRO H CA 1
ATOM 867 C C . PRO A 1 118 ? -16.832 38.943 -53.207 1.00 27.93 1009 PRO H C 1
ATOM 868 O O . PRO A 1 118 ? -17.525 38.068 -53.726 1.00 28.95 1009 PRO H O 1
ATOM 872 N N . LEU A 1 119 ? -17.015 40.247 -53.395 1.00 27.43 1010 LEU H N 1
ATOM 873 C CA . LEU A 1 119 ? -17.882 40.790 -54.437 1.00 27.43 1010 LEU H CA 1
ATOM 874 C C . LEU A 1 119 ? -16.988 41.414 -55.514 1.00 27.32 1010 LEU H C 1
ATOM 875 O O . LEU A 1 119 ? -16.561 42.558 -55.383 1.00 25.78 1010 LEU H O 1
ATOM 880 N N . ALA A 1 120 ? -16.699 40.648 -56.568 1.00 28.91 1011 ALA H N 1
ATOM 881 C CA . ALA A 1 120 ? -15.650 41.012 -57.546 1.00 30.83 1011 ALA H CA 1
ATOM 882 C C . ALA A 1 120 ? -16.096 42.052 -58.584 1.00 32.71 1011 ALA H C 1
ATOM 883 O O . ALA A 1 120 ? -17.238 42.006 -59.053 1.00 33.86 1011 ALA H O 1
ATOM 885 N N . PRO A 1 121 ? -15.181 42.971 -58.966 1.00 33.97 1012 PRO H N 1
ATOM 886 C CA . PRO A 1 121 ? -15.454 44.153 -59.814 1.00 34.23 1012 PRO H CA 1
ATOM 887 C C . PRO A 1 121 ? -15.777 43.883 -61.279 1.00 33.41 1012 PRO H C 1
ATOM 888 O O . PRO A 1 121 ? -16.333 42.839 -61.603 1.00 34.64 1012 PRO H O 1
ATOM 892 N N . THR A 1 130 ? -15.279 54.130 -63.610 1.00 43.89 1021 THR H N 1
ATOM 893 C CA . THR A 1 130 ? -15.391 53.824 -62.178 1.00 44.30 1021 THR H CA 1
ATOM 894 C C . THR A 1 130 ? -16.025 52.442 -61.947 1.00 42.99 1021 THR H C 1
ATOM 895 O O . THR A 1 130 ? -16.889 52.011 -62.719 1.00 42.49 1021 THR H O 1
ATOM 899 N N . ALA A 1 131 ? -15.588 51.768 -60.877 1.00 40.16 1022 ALA H N 1
ATOM 900 C CA . ALA A 1 131 ? -15.916 50.357 -60.617 1.00 37.58 1022 ALA H CA 1
ATOM 901 C C . ALA A 1 131 ? -16.356 50.112 -59.182 1.00 35.17 1022 ALA H C 1
ATOM 902 O O . ALA A 1 131 ? -16.038 50.886 -58.290 1.00 36.08 1022 ALA H O 1
ATOM 904 N N . ALA A 1 132 ? -17.067 49.011 -58.970 1.00 32.68 1023 ALA H N 1
ATOM 905 C CA . ALA A 1 132 ? -17.522 48.615 -57.643 1.00 31.51 1023 ALA H CA 1
ATOM 906 C C . ALA A 1 132 ? -16.984 47.240 -57.270 1.00 30.53 1023 ALA H C 1
ATOM 907 O O . ALA A 1 132 ? -16.950 46.332 -58.095 1.00 30.05 1023 ALA H O 1
ATOM 909 N N . LEU A 1 133 ? -16.556 47.102 -56.020 1.00 30.39 1024 LEU H N 1
ATOM 910 C CA . LEU A 1 133 ? -16.125 45.822 -55.464 1.00 29.45 1024 LEU H CA 1
ATOM 911 C C . LEU A 1 133 ? -16.479 45.794 -53.983 1.00 29.66 1024 LEU H C 1
ATOM 912 O O . LEU A 1 133 ? -16.757 46.842 -53.390 1.00 29.93 1024 LEU H O 1
ATOM 917 N N . GLY A 1 134 ? -16.479 44.610 -53.379 1.00 29.80 1025 GLY H N 1
ATOM 918 C CA . GLY A 1 134 ? -16.869 44.507 -51.975 1.00 29.95 1025 GLY H CA 1
ATOM 919 C C . GLY A 1 134 ? -16.661 43.162 -51.315 1.00 29.47 1025 GLY H C 1
ATOM 920 O O . GLY A 1 134 ? -16.032 42.278 -51.876 1.00 28.55 1025 GLY H O 1
ATOM 921 N N . CYS A 1 135 ? -17.204 43.043 -50.107 1.00 30.55 1026 CYS H N 1
ATOM 922 C CA . CYS A 1 135 ? -17.125 41.844 -49.292 1.00 32.33 1026 CYS H CA 1
ATOM 923 C C . CYS A 1 135 ? -18.490 41.552 -48.704 1.00 31.73 1026 CYS H C 1
ATOM 924 O O . CYS A 1 135 ? -19.144 42.446 -48.167 1.00 31.17 1026 CYS H O 1
ATOM 927 N N . LEU A 1 136 ? -18.909 40.297 -48.798 1.00 31.43 1027 LEU H N 1
ATOM 928 C CA . LEU A 1 136 ? -20.134 39.840 -48.173 1.00 30.68 1027 LEU H CA 1
ATOM 929 C C . LEU A 1 136 ? -19.779 39.133 -46.867 1.00 31.26 1027 LEU H C 1
ATOM 930 O O . LEU A 1 136 ? -19.186 38.059 -46.870 1.00 30.49 1027 LEU H O 1
ATOM 935 N N . VAL A 1 137 ? -20.126 39.762 -45.751 1.00 31.25 1028 VAL H N 1
ATOM 936 C CA . VAL A 1 137 ? -19.903 39.182 -44.444 1.00 30.82 1028 VAL H CA 1
ATOM 937 C C . VAL A 1 137 ? -21.207 38.494 -44.059 1.00 31.51 1028 VAL H C 1
ATOM 938 O O . VAL A 1 137 ? -22.195 39.156 -43.750 1.00 31.73 1028 VAL H O 1
ATOM 942 N N . LYS A 1 138 ? -21.206 37.166 -44.090 1.00 31.88 1029 LYS H N 1
ATOM 943 C CA . LYS A 1 138 ? -22.444 36.402 -44.044 1.00 33.06 1029 LYS H CA 1
ATOM 944 C C . LYS A 1 138 ? -22.484 35.372 -42.919 1.00 33.33 1029 LYS H C 1
ATOM 945 O O . LYS A 1 138 ? -21.480 34.742 -42.605 1.00 33.18 1029 LYS H O 1
ATOM 951 N N . ASP A 1 139 ? -23.673 35.217 -42.334 1.00 33.93 1030 ASP H N 1
ATOM 952 C CA . ASP A 1 139 ? -23.974 34.165 -41.367 1.00 34.29 1030 ASP H CA 1
ATOM 953 C C . ASP A 1 139 ? -23.125 34.241 -40.106 1.00 35.09 1030 ASP H C 1
ATOM 954 O O . ASP A 1 139 ? -22.342 33.336 -39.802 1.00 35.54 1030 ASP H O 1
ATOM 959 N N . TYR A 1 140 ? -23.292 35.340 -39.378 1.00 34.48 1031 TYR H N 1
ATOM 960 C CA . TYR A 1 140 ? -22.659 35.492 -38.087 1.00 34.63 1031 TYR H CA 1
ATOM 961 C C . TYR A 1 140 ? -23.686 35.841 -37.020 1.00 34.76 1031 TYR H C 1
ATOM 962 O O . TYR A 1 140 ? -24.792 36.294 -37.313 1.00 33.75 1031 TYR H O 1
ATOM 971 N N . PHE A 1 141 ? -23.301 35.597 -35.778 1.00 34.71 1032 PHE H N 1
ATOM 972 C CA . PHE A 1 141 ? -24.124 35.926 -34.642 1.00 35.66 1032 PHE H CA 1
ATOM 973 C C . PHE A 1 141 ? -23.204 36.016 -33.431 1.00 35.65 1032 PHE H C 1
ATOM 974 O O . PHE A 1 141 ? -22.274 35.229 -33.306 1.00 35.15 1032 PHE H O 1
ATOM 982 N N . PRO A 1 142 ? -23.418 37.011 -32.563 1.00 36.36 1033 PRO H N 1
ATOM 983 C CA . PRO A 1 142 ? -24.350 38.117 -32.655 1.00 36.64 1033 PRO H CA 1
ATOM 984 C C . PRO A 1 142 ? -23.634 39.333 -33.259 1.00 35.97 1033 PRO H C 1
ATOM 985 O O . PRO A 1 142 ? -22.529 39.194 -33.776 1.00 35.34 1033 PRO H O 1
ATOM 989 N N . GLU A 1 143 ? -24.257 40.508 -33.186 1.00 36.42 1034 GLU H N 1
ATOM 990 C CA . GLU A 1 143 ? -23.599 41.765 -33.566 1.00 35.19 1034 GLU H CA 1
ATOM 991 C C . GLU A 1 143 ? -22.502 42.142 -32.560 1.00 34.36 1034 GLU H C 1
ATOM 992 O O . GLU A 1 143 ? -22.510 41.672 -31.423 1.00 33.81 1034 GLU H O 1
ATOM 998 N N . PRO A 1 144 ? -21.551 42.993 -32.972 1.00 33.90 1035 PRO H N 1
ATOM 999 C CA . PRO A 1 144 ? -21.376 43.593 -34.288 1.00 33.75 1035 PRO H CA 1
ATOM 1000 C C . PRO A 1 144 ? -20.170 43.034 -35.016 1.00 33.80 1035 PRO H C 1
ATOM 1001 O O . PRO A 1 144 ? -19.377 42.304 -34.428 1.00 35.39 1035 PRO H O 1
ATOM 1005 N N . VAL A 1 145 ? -20.027 43.402 -36.283 1.00 34.56 1036 VAL H N 1
ATOM 1006 C CA . VAL A 1 145 ? -18.768 43.219 -37.003 1.00 34.25 1036 VAL H CA 1
ATOM 1007 C C . VAL A 1 145 ? -18.214 44.585 -37.386 1.00 33.42 1036 VAL H C 1
ATOM 1008 O O . VAL A 1 145 ? -18.976 45.545 -37.500 1.00 34.72 1036 VAL H O 1
ATOM 1012 N N . THR A 1 146 ? -16.895 44.681 -37.547 1.00 32.21 1037 THR H N 1
ATOM 1013 C CA . THR A 1 146 ? -16.277 45.878 -38.113 1.00 31.36 1037 THR H CA 1
ATOM 1014 C C . THR A 1 146 ? -15.666 45.545 -39.460 1.00 30.72 1037 THR H C 1
ATOM 1015 O O . THR A 1 146 ? -15.252 44.412 -39.704 1.00 29.08 1037 THR H O 1
ATOM 1019 N N . VAL A 1 147 ? -15.620 46.542 -40.335 1.00 30.23 1038 VAL H N 1
ATOM 1020 C CA . VAL A 1 147 ? -15.010 46.386 -41.644 1.00 30.04 1038 VAL H CA 1
ATOM 1021 C C . VAL A 1 147 ? -14.238 47.641 -41.977 1.00 30.45 1038 VAL H C 1
ATOM 1022 O O . VAL A 1 147 ? -14.697 48.751 -41.710 1.00 31.90 1038 VAL H O 1
ATOM 1026 N N . SER A 1 148 ? -13.054 47.456 -42.538 1.00 29.26 1039 SER H N 1
ATOM 1027 C CA . SER A 1 148 ? -12.327 48.540 -43.156 0.50 29.45 1039 SER H CA 1
ATOM 1028 C C . SER A 1 148 ? -11.671 47.985 -44.411 1.00 29.69 1039 SER H C 1
ATOM 1029 O O . SER A 1 148 ? -11.870 46.813 -44.760 1.00 29.05 1039 SER H O 1
ATOM 1032 N N . TRP A 1 149 ? -10.905 48.825 -45.098 1.00 29.59 1040 TRP H N 1
ATOM 1033 C CA . TRP A 1 149 ? -10.292 48.443 -46.360 1.00 29.29 1040 TRP H CA 1
ATOM 1034 C C . TRP A 1 149 ? -8.832 48.853 -46.376 1.00 29.75 1040 TRP H C 1
ATOM 1035 O O . TRP A 1 149 ? -8.488 49.975 -46.001 1.00 28.79 1040 TRP H O 1
ATOM 1046 N N . ASN A 1 150 ? -7.972 47.936 -46.810 1.00 30.81 1041 ASN H N 1
ATOM 1047 C CA . ASN A 1 150 ? -6.537 48.178 -46.833 1.00 31.93 1041 ASN H CA 1
ATOM 1048 C C . ASN A 1 150 ? -6.044 48.744 -45.505 1.00 33.30 1041 ASN H C 1
ATOM 1049 O O . ASN A 1 150 ? -5.206 49.635 -45.476 1.00 34.42 1041 ASN H O 1
ATOM 1054 N N . SER A 1 151 ? -6.593 48.212 -44.414 1.00 35.23 1042 SER H N 1
ATOM 1055 C CA . SER A 1 151 ? -6.246 48.608 -43.040 1.00 36.85 1042 SER H CA 1
ATOM 1056 C C . SER A 1 151 ? -6.428 50.098 -42.728 1.00 37.17 1042 SER H C 1
ATOM 1057 O O . SER A 1 151 ? -5.664 50.672 -41.956 1.00 36.65 1042 SER H O 1
ATOM 1060 N N . GLY A 1 152 ? -7.456 50.709 -43.314 1.00 38.75 1043 GLY H N 1
ATOM 1061 C CA . GLY A 1 152 ? -7.760 52.127 -43.095 1.00 38.43 1043 GLY H CA 1
ATOM 1062 C C . GLY A 1 152 ? -7.141 53.059 -44.123 1.00 39.16 1043 GLY H C 1
ATOM 1063 O O . GLY A 1 152 ? -7.415 54.258 -44.109 1.00 41.20 1043 GLY H O 1
ATOM 1064 N N . ALA A 1 153 ? -6.308 52.524 -45.015 1.00 38.33 1044 ALA H N 1
ATOM 1065 C CA . ALA A 1 153 ? -5.721 53.325 -46.100 1.00 38.57 1044 ALA H CA 1
ATOM 1066 C C . ALA A 1 153 ? -6.760 53.729 -47.141 1.00 39.37 1044 ALA H C 1
ATOM 1067 O O . ALA A 1 153 ? -6.558 54.703 -47.871 1.00 40.76 1044 ALA H O 1
ATOM 1069 N N . LEU A 1 154 ? -7.850 52.961 -47.227 1.00 38.95 1045 LEU H N 1
ATOM 1070 C CA . LEU A 1 154 ? -8.945 53.245 -48.157 1.00 37.60 1045 LEU H CA 1
ATOM 1071 C C . LEU A 1 154 ? -10.213 53.562 -47.384 1.00 36.85 1045 LEU H C 1
ATOM 1072 O O . LEU A 1 154 ? -10.792 52.703 -46.717 1.00 37.15 1045 LEU H O 1
ATOM 1077 N N . THR A 1 155 ? -10.632 54.811 -47.482 1.00 36.00 1046 THR H N 1
ATOM 1078 C CA . THR A 1 155 ? -11.772 55.302 -46.737 1.00 35.94 1046 THR H CA 1
ATOM 1079 C C . THR A 1 155 ? -12.807 55.945 -47.677 1.00 36.69 1046 THR H C 1
ATOM 1080 O O . THR A 1 155 ? -14.010 55.948 -47.391 1.00 34.38 1046 THR H O 1
ATOM 1084 N N . SER A 1 156 ? -12.322 56.444 -48.813 1.00 37.03 1047 SER H N 1
ATOM 1085 C CA . SER A 1 156 ? -13.108 57.244 -49.739 1.00 37.93 1047 SER H CA 1
ATOM 1086 C C . SER A 1 156 ? -13.927 56.382 -50.695 1.00 38.26 1047 SER H C 1
ATOM 1087 O O . SER A 1 156 ? -13.381 55.511 -51.386 1.00 40.59 1047 SER H O 1
ATOM 1090 N N . GLY A 1 157 ? -15.232 56.651 -50.750 1.00 36.76 1048 GLY H N 1
ATOM 1091 C CA . GLY A 1 157 ? -16.152 55.901 -51.606 1.00 34.88 1048 GLY H CA 1
ATOM 1092 C C . GLY A 1 157 ? -16.574 54.578 -51.001 1.00 34.15 1048 GLY H C 1
ATOM 1093 O O . GLY A 1 157 ? -17.193 53.759 -51.674 1.00 35.50 1048 GLY H O 1
ATOM 1094 N N . VAL A 1 158 ? -16.242 54.369 -49.730 1.00 32.53 1049 VAL H N 1
ATOM 1095 C CA . VAL A 1 158 ? -16.571 53.136 -49.024 1.00 32.16 1049 VAL H CA 1
ATOM 1096 C C . VAL A 1 158 ? -17.978 53.263 -48.457 1.00 31.57 1049 VAL H C 1
ATOM 1097 O O . VAL A 1 158 ? -18.318 54.282 -47.873 1.00 32.19 1049 VAL H O 1
ATOM 1101 N N . HIS A 1 159 ? -18.787 52.227 -48.645 1.00 30.50 1050 HIS H N 1
ATOM 1102 C CA . HIS A 1 159 ? -20.089 52.130 -48.007 1.00 30.29 1050 HIS H CA 1
ATOM 1103 C C . HIS A 1 159 ? -20.174 50.790 -47.309 1.00 28.91 1050 HIS H C 1
ATOM 1104 O O . HIS A 1 159 ? -20.093 49.755 -47.955 1.00 28.26 1050 HIS H O 1
ATOM 1111 N N . THR A 1 160 ? -20.324 50.816 -45.994 1.00 28.75 1051 THR H N 1
ATOM 1112 C CA . THR A 1 160 ? -20.512 49.602 -45.215 1.00 28.71 1051 THR H CA 1
ATOM 1113 C C . THR A 1 160 ? -21.919 49.641 -44.671 1.00 28.75 1051 THR H C 1
ATOM 1114 O O . THR A 1 160 ? -22.274 50.528 -43.904 1.00 28.51 1051 THR H O 1
ATOM 1118 N N . PHE A 1 161 ? -22.723 48.681 -45.103 1.00 29.15 1052 PHE H N 1
ATOM 1119 C CA . PHE A 1 161 ? -24.152 48.747 -44.903 1.00 29.38 1052 PHE H CA 1
ATOM 1120 C C . PHE A 1 161 ? -24.513 48.234 -43.528 1.00 29.80 1052 PHE H C 1
ATOM 1121 O O . PHE A 1 161 ? -23.778 47.420 -42.976 1.00 30.59 1052 PHE H O 1
ATOM 1129 N N . PRO A 1 162 ? -25.629 48.735 -42.956 1.00 30.44 1053 PRO H N 1
ATOM 1130 C CA . PRO A 1 162 ? -26.138 48.116 -41.732 1.00 30.94 1053 PRO H CA 1
ATOM 1131 C C . PRO A 1 162 ? -26.417 46.632 -41.954 1.00 30.84 1053 PRO H C 1
ATOM 1132 O O . PRO A 1 162 ? -26.728 46.214 -43.073 1.00 30.48 1053 PRO H O 1
ATOM 1136 N N . ALA A 1 163 ? -26.283 45.849 -40.892 1.00 31.59 1054 ALA H N 1
ATOM 1137 C CA . ALA A 1 163 ? -26.544 44.424 -40.951 1.00 31.02 1054 ALA H CA 1
ATOM 1138 C C . ALA A 1 163 ? -28.038 44.181 -41.014 1.00 31.60 1054 ALA H C 1
ATOM 1139 O O . ALA A 1 163 ? -28.819 44.980 -40.511 1.00 30.37 1054 ALA H O 1
ATOM 1141 N N . VAL A 1 164 ? -28.418 43.071 -41.642 1.00 33.94 1055 VAL H N 1
ATOM 1142 C CA . VAL A 1 164 ? -29.796 42.579 -41.636 1.00 34.79 1055 VAL H CA 1
ATOM 1143 C C . VAL A 1 164 ? -29.849 41.249 -40.901 1.00 36.21 1055 VAL H C 1
ATOM 1144 O O . VAL A 1 164 ? -28.860 40.519 -40.852 1.00 36.82 1055 VAL H O 1
ATOM 1148 N N . LEU A 1 165 ? -31.009 40.928 -40.341 1.00 38.24 1056 LEU H N 1
ATOM 1149 C CA . LEU A 1 165 ? -31.214 39.639 -39.687 1.00 38.28 1056 LEU H CA 1
ATOM 1150 C C . LEU A 1 165 ? -31.951 38.731 -40.666 1.00 38.92 1056 LEU H C 1
ATOM 1151 O O . LEU A 1 165 ? -33.076 39.021 -41.061 1.00 38.58 1056 LEU H O 1
ATOM 1156 N N . GLN A 1 166 ? -31.305 37.637 -41.058 1.00 41.01 1057 GLN H N 1
ATOM 1157 C CA . GLN A 1 166 ? -31.816 36.769 -42.122 1.00 41.11 1057 GLN H CA 1
ATOM 1158 C C . GLN A 1 166 ? -32.882 35.803 -41.631 1.00 41.48 1057 GLN H C 1
ATOM 1159 O O . GLN A 1 166 ? -33.097 35.638 -40.432 1.00 42.47 1057 GLN H O 1
ATOM 1165 N N . SER A 1 167 ? -33.543 35.164 -42.588 1.00 42.81 1058 SER H N 1
ATOM 1166 C CA . SER A 1 167 ? -34.486 34.086 -42.316 1.00 42.50 1058 SER H CA 1
ATOM 1167 C C . SER A 1 167 ? -33.914 33.128 -41.261 1.00 41.36 1058 SER H C 1
ATOM 1168 O O . SER A 1 167 ? -34.585 32.795 -40.286 1.00 41.78 1058 SER H O 1
ATOM 1171 N N . SER A 1 168 ? -32.656 32.733 -41.446 1.00 39.44 1059 SER H N 1
ATOM 1172 C CA . SER A 1 168 ? -32.001 31.742 -40.591 1.00 38.08 1059 SER H CA 1
ATOM 1173 C C . SER A 1 168 ? -31.741 32.183 -39.143 1.00 37.21 1059 SER H C 1
ATOM 1174 O O . SER A 1 168 ? -31.339 31.367 -38.314 1.00 36.30 1059 SER H O 1
ATOM 1177 N N . GLY A 1 169 ? -31.951 33.459 -38.836 1.00 35.90 1060 GLY H N 1
ATOM 1178 C CA . GLY A 1 169 ? -31.668 33.978 -37.501 1.00 35.81 1060 GLY H CA 1
ATOM 1179 C C . GLY A 1 169 ? -30.243 34.491 -37.347 1.00 36.31 1060 GLY H C 1
ATOM 1180 O O . GLY A 1 169 ? -29.853 34.961 -36.274 1.00 36.70 1060 GLY H O 1
ATOM 1181 N N . LEU A 1 170 ? -29.465 34.400 -38.420 1.00 36.01 1061 LEU H N 1
ATOM 1182 C CA . LEU A 1 170 ? -28.098 34.884 -38.436 1.00 36.44 1061 LEU H CA 1
ATOM 1183 C C . LEU A 1 170 ? -28.034 36.216 -39.174 1.00 37.12 1061 LEU H C 1
ATOM 1184 O O . LEU A 1 170 ? -28.890 36.517 -40.017 1.00 36.28 1061 LEU H O 1
ATOM 1189 N N . TYR A 1 171 ? -27.011 37.006 -38.865 1.00 36.91 1062 TYR H N 1
ATOM 1190 C CA . TYR A 1 171 ? -26.842 38.306 -39.494 1.00 37.92 1062 TYR H CA 1
ATOM 1191 C C . TYR A 1 171 ? -26.009 38.214 -40.756 1.00 37.96 1062 TYR H C 1
ATOM 1192 O O . TYR A 1 171 ? -25.123 37.359 -40.872 1.00 39.44 1062 TYR H O 1
ATOM 1201 N N . SER A 1 172 ? -26.298 39.108 -41.696 1.00 36.48 1063 SER H N 1
ATOM 1202 C CA . SER A 1 172 ? -25.429 39.327 -42.844 1.00 35.94 1063 SER H CA 1
ATOM 1203 C C . SER A 1 172 ? -25.232 40.827 -43.089 1.00 35.04 1063 SER H C 1
ATOM 1204 O O . SER A 1 172 ? -26.079 41.641 -42.725 1.00 34.72 1063 SER H O 1
ATOM 1207 N N . LEU A 1 173 ? -24.089 41.188 -43.662 1.00 34.70 1064 LEU H N 1
ATOM 1208 C CA . LEU A 1 173 ? -23.875 42.548 -44.148 1.00 33.39 1064 LEU H CA 1
ATOM 1209 C C . LEU A 1 173 ? -22.884 42.574 -45.298 1.00 32.33 1064 LEU H C 1
ATOM 1210 O O . LEU A 1 173 ? -22.146 41.619 -45.515 1.00 32.94 1064 LEU H O 1
ATOM 1215 N N . SER A 1 174 ? -22.895 43.673 -46.040 1.00 32.59 1065 SER H N 1
ATOM 1216 C CA . SER A 1 174 ? -21.994 43.872 -47.163 1.00 33.14 1065 SER H CA 1
ATOM 1217 C C . SER A 1 174 ? -21.284 45.203 -47.014 1.00 31.89 1065 SER H C 1
ATOM 1218 O O . SER A 1 174 ? -21.880 46.181 -46.591 1.00 31.27 1065 SER H O 1
ATOM 1221 N N . SER A 1 175 ? -19.995 45.213 -47.321 1.00 30.50 1066 SER H N 1
ATOM 1222 C CA . SER A 1 175 ? -19.246 46.434 -47.421 1.00 29.39 1066 SER H CA 1
ATOM 1223 C C . SER A 1 175 ? -18.791 46.542 -48.849 1.00 30.69 1066 SER H C 1
ATOM 1224 O O . SER A 1 175 ? -18.407 45.546 -49.475 1.00 31.70 1066 SER H O 1
ATOM 1227 N N . VAL A 1 176 ? -18.818 47.766 -49.355 1.00 31.29 1067 VAL H N 1
ATOM 1228 C CA . VAL A 1 176 ? -18.636 48.023 -50.765 1.00 30.86 1067 VAL H CA 1
ATOM 1229 C C . VAL A 1 176 ? -17.829 49.289 -50.956 1.00 30.21 1067 VAL H C 1
ATOM 1230 O O . VAL A 1 176 ? -18.000 50.254 -50.215 1.00 30.30 1067 VAL H O 1
ATOM 1234 N N . VAL A 1 177 ? -16.951 49.286 -51.949 1.00 30.40 1068 VAL H N 1
ATOM 1235 C CA . VAL A 1 177 ? -16.232 50.502 -52.315 1.00 31.91 1068 VAL H CA 1
ATOM 1236 C C . VAL A 1 177 ? -16.292 50.747 -53.828 1.00 32.61 1068 VAL H C 1
ATOM 1237 O O . VAL A 1 177 ? -16.359 49.805 -54.625 1.00 30.80 1068 VAL H O 1
ATOM 1241 N N . THR A 1 178 ? -16.285 52.023 -54.204 1.00 34.59 1069 THR H N 1
ATOM 1242 C CA . THR A 1 178 ? -16.248 52.421 -55.605 1.00 37.03 1069 THR H CA 1
ATOM 1243 C C . THR A 1 178 ? -14.850 52.958 -55.915 1.00 37.67 1069 THR H C 1
ATOM 1244 O O . THR A 1 178 ? -14.368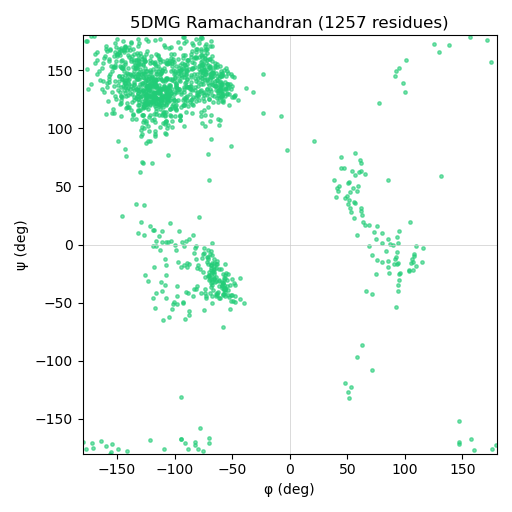 53.854 -55.227 1.00 38.44 1069 THR H O 1
ATOM 1248 N N . VAL A 1 179 ? -14.192 52.396 -56.926 1.00 38.79 1070 VAL H N 1
ATOM 1249 C CA . VAL A 1 179 ? -12.817 52.788 -57.262 1.00 40.86 1070 VAL H CA 1
ATOM 1250 C C . VAL A 1 179 ? -12.617 52.908 -58.770 1.00 42.93 1070 VAL H C 1
ATOM 1251 O O . VAL A 1 179 ? -13.366 52.309 -59.539 1.00 43.52 1070 VAL H O 1
ATOM 1255 N N . PRO A 1 180 ? -11.590 53.667 -59.199 1.00 45.40 1071 PRO H N 1
ATOM 1256 C CA . PRO A 1 180 ? -11.358 53.825 -60.634 1.00 46.29 1071 PRO H CA 1
ATOM 1257 C C . PRO A 1 180 ? -11.074 52.495 -61.319 1.00 48.17 1071 PRO H C 1
ATOM 1258 O O . PRO A 1 180 ? -10.271 51.707 -60.821 1.00 50.45 1071 PRO H O 1
ATOM 1262 N N . SER A 1 181 ? -11.722 52.252 -62.454 1.00 49.11 1072 SER H N 1
ATOM 1263 C CA . SER A 1 181 ? -11.500 51.018 -63.210 1.00 50.30 1072 SER H CA 1
ATOM 1264 C C . SER A 1 181 ? -10.058 50.883 -63.732 1.00 51.37 1072 SER H C 1
ATOM 1265 O O . SER A 1 181 ? -9.634 49.789 -64.104 1.00 53.46 1072 SER H O 1
ATOM 1268 N N . SER A 1 182 ? -9.317 51.991 -63.758 1.00 52.16 1073 SER H N 1
ATOM 1269 C CA . SER A 1 182 ? -7.896 51.982 -64.121 1.00 51.66 1073 SER H CA 1
ATOM 1270 C C . SER A 1 182 ? -7.074 51.179 -63.118 1.00 52.29 1073 SER H C 1
ATOM 1271 O O . SER A 1 182 ? -6.195 50.402 -63.502 1.00 52.60 1073 SER H O 1
ATOM 1274 N N . SER A 1 183 ? -7.379 51.374 -61.836 1.00 52.77 1074 SER H N 1
ATOM 1275 C CA . SER A 1 183 ? -6.602 50.797 -60.736 1.00 54.60 1074 SER H CA 1
ATOM 1276 C C . SER A 1 183 ? -6.685 49.268 -60.604 1.00 55.49 1074 SER H C 1
ATOM 1277 O O . SER A 1 183 ? -5.840 48.665 -59.941 1.00 56.26 1074 SER H O 1
ATOM 1280 N N . LEU A 1 184 ? -7.683 48.643 -61.220 1.00 55.52 1075 LEU H N 1
ATOM 1281 C CA . LEU A 1 184 ? -7.774 47.182 -61.224 1.00 57.41 1075 LEU H CA 1
ATOM 1282 C C . LEU A 1 184 ? -7.226 46.636 -62.548 1.00 61.03 1075 LEU H C 1
ATOM 1283 O O . LEU A 1 184 ? -7.800 46.913 -63.601 1.00 65.78 1075 LEU H O 1
ATOM 1288 N N . GLY A 1 185 ? -6.128 45.873 -62.530 1.00 62.05 1076 GLY H N 1
ATOM 1289 C CA . GLY A 1 185 ? -5.449 45.400 -61.316 1.00 60.43 1076 GLY H CA 1
ATOM 1290 C C . GLY A 1 185 ? -4.004 45.852 -61.161 1.00 57.64 1076 GLY H C 1
ATOM 1291 O O . GLY A 1 185 ? -3.077 45.052 -61.289 1.00 57.18 1076 GLY H O 1
ATOM 1292 N N . THR A 1 186 ? -3.814 47.139 -60.898 1.00 54.71 1077 THR H N 1
ATOM 1293 C CA . THR A 1 186 ? -2.560 47.638 -60.344 1.00 52.22 1077 THR H CA 1
ATOM 1294 C C . THR A 1 186 ? -2.672 47.594 -58.814 1.00 50.21 1077 THR H C 1
ATOM 1295 O O . THR A 1 186 ? -1.723 47.213 -58.120 1.00 49.80 1077 THR H O 1
ATOM 1299 N N . GLN A 1 187 ? -3.846 47.974 -58.304 1.00 46.80 1078 GLN H N 1
ATOM 1300 C CA . GLN A 1 187 ? -4.047 48.233 -56.878 1.00 43.90 1078 GLN H CA 1
ATOM 1301 C C . GLN A 1 187 ? -4.666 47.048 -56.152 1.00 42.10 1078 GLN H C 1
ATOM 1302 O O . GLN A 1 187 ? -5.662 46.469 -56.600 1.00 40.26 1078 GLN H O 1
ATOM 1308 N N . THR A 1 188 ? -4.076 46.718 -55.009 1.00 40.09 1079 THR H N 1
ATOM 1309 C CA . THR A 1 188 ? -4.570 45.654 -54.158 1.00 38.39 1079 THR H CA 1
ATOM 1310 C C . THR A 1 188 ? -5.748 46.170 -53.346 1.00 36.76 1079 THR H C 1
ATOM 1311 O O . THR A 1 188 ? -5.706 47.284 -52.823 1.00 36.66 1079 THR H O 1
ATOM 1315 N N . TYR A 1 189 ? -6.799 45.359 -53.253 1.00 34.98 1080 TYR H N 1
ATOM 1316 C CA . TYR A 1 189 ? -7.977 45.701 -52.465 1.00 33.29 1080 TYR H CA 1
ATOM 1317 C C . TYR A 1 189 ? -8.306 44.576 -51.489 1.00 32.20 1080 TYR H C 1
ATOM 1318 O O . TYR A 1 189 ? -8.713 43.490 -51.895 1.00 31.53 1080 TYR H O 1
ATOM 1327 N N . ILE A 1 190 ? -8.114 44.855 -50.202 1.00 31.47 1081 ILE H N 1
ATOM 1328 C CA . ILE A 1 190 ? -8.341 43.889 -49.140 1.00 30.84 1081 ILE H CA 1
ATOM 1329 C C . ILE A 1 190 ? -9.340 44.444 -48.134 1.00 30.83 1081 ILE H C 1
ATOM 1330 O O . ILE A 1 190 ? -9.251 45.607 -47.756 1.00 30.25 1081 ILE H O 1
ATOM 1335 N N . CYS A 1 191 ? -10.283 43.609 -47.701 1.00 31.82 1082 CYS H N 1
ATOM 1336 C CA . CYS A 1 191 ? -11.247 44.016 -46.692 1.00 33.25 1082 CYS H CA 1
ATOM 1337 C C . CYS A 1 191 ? -10.930 43.375 -45.342 1.00 32.15 1082 CYS H C 1
ATOM 1338 O O . CYS A 1 191 ? -10.643 42.183 -45.263 1.00 31.39 1082 CYS H O 1
ATOM 1341 N N . ASN A 1 192 ? -10.991 44.184 -44.288 1.00 31.61 1083 ASN H N 1
ATOM 1342 C CA . ASN A 1 192 ? -10.601 43.766 -42.946 1.00 32.40 1083 ASN H CA 1
ATOM 1343 C C . ASN A 1 192 ? -11.822 43.543 -42.080 1.00 32.07 1083 ASN H C 1
ATOM 1344 O O . ASN A 1 192 ? -12.427 44.499 -41.600 1.00 32.56 1083 ASN H O 1
ATOM 1349 N N . VAL A 1 193 ? -12.172 42.277 -41.881 1.00 31.17 1084 VAL H N 1
ATOM 1350 C CA . VAL A 1 193 ? -13.367 41.915 -41.148 1.00 30.71 1084 VAL H CA 1
ATOM 1351 C C . VAL A 1 193 ? -12.986 41.411 -39.772 1.00 30.73 1084 VAL H C 1
ATOM 1352 O O . VAL A 1 193 ? -12.156 40.516 -39.641 1.00 31.19 1084 VAL H O 1
ATOM 1356 N N . ASN A 1 194 ? -13.606 41.995 -38.751 1.00 31.94 1085 ASN H N 1
ATOM 1357 C CA . ASN A 1 194 ? -13.418 41.560 -37.379 1.00 32.28 1085 ASN H CA 1
ATOM 1358 C C . ASN A 1 194 ? -14.762 41.386 -36.689 1.00 31.61 1085 ASN H C 1
ATOM 1359 O O . ASN A 1 194 ? -15.587 42.296 -36.656 1.00 30.94 1085 ASN H O 1
ATOM 1364 N N . HIS A 1 195 ? -14.961 40.191 -36.153 1.00 31.61 1086 HIS H N 1
ATOM 1365 C CA . HIS A 1 195 ? -16.136 39.849 -35.382 1.00 31.42 1086 HIS H CA 1
ATOM 1366 C C . HIS A 1 195 ? -15.663 39.407 -34.000 1.00 32.79 1086 HIS H C 1
ATOM 1367 O O . HIS A 1 195 ? -15.429 38.227 -33.768 1.00 33.11 1086 HIS H O 1
ATOM 1374 N N . LYS A 1 196 ? -15.534 40.371 -33.090 1.00 34.55 1087 LYS H N 1
ATOM 1375 C CA . LYS A 1 196 ? -14.943 40.140 -31.768 1.00 34.87 1087 LYS H CA 1
ATOM 1376 C C . LYS A 1 196 ? -15.653 39.058 -30.963 1.00 35.11 1087 LYS H C 1
ATOM 1377 O O . LYS A 1 196 ? -14.992 38.273 -30.285 1.00 34.83 1087 LYS H O 1
ATOM 1383 N N . PRO A 1 197 ? -16.999 39.000 -31.028 1.00 35.20 1088 PRO H N 1
ATOM 1384 C CA . PRO A 1 197 ? -17.709 37.973 -30.258 1.00 34.79 1088 PRO H CA 1
ATOM 1385 C C . PRO A 1 197 ? -17.242 36.537 -30.485 1.00 34.36 1088 PRO H C 1
ATOM 1386 O O . PRO A 1 197 ? -17.435 35.715 -29.612 1.00 34.54 1088 PRO H O 1
ATOM 1390 N N . SER A 1 198 ? -16.655 36.233 -31.641 1.00 35.52 1089 SER H N 1
ATOM 1391 C CA . SER A 1 198 ? -16.078 34.904 -31.888 1.00 36.69 1089 SER H CA 1
ATOM 1392 C C . SER A 1 198 ? -14.570 34.967 -32.152 1.00 36.73 1089 SER H C 1
ATOM 1393 O O . SER A 1 198 ? -13.974 33.983 -32.580 1.00 36.67 1089 SER H O 1
ATOM 1396 N N . ASN A 1 199 ? -13.968 36.124 -31.877 1.00 38.02 1090 ASN H N 1
ATOM 1397 C CA . ASN A 1 199 ? -12.535 36.372 -32.091 1.00 39.24 1090 ASN H CA 1
ATOM 1398 C C . ASN A 1 199 ? -12.048 36.051 -33.497 1.00 38.94 1090 ASN H C 1
ATOM 1399 O O . ASN A 1 199 ? -10.877 35.736 -33.696 1.00 39.60 1090 ASN H O 1
ATOM 1404 N N . THR A 1 200 ? -12.948 36.165 -34.469 1.00 38.74 1091 THR H N 1
ATOM 1405 C CA . THR A 1 200 ? -12.662 35.817 -35.853 1.00 37.18 1091 THR H CA 1
ATOM 1406 C C . THR A 1 200 ? -12.256 37.067 -36.610 1.00 34.68 1091 THR H C 1
ATOM 1407 O O . THR A 1 200 ? -13.074 37.959 -36.814 1.00 34.71 1091 THR H O 1
ATOM 1411 N N . LYS A 1 201 ? -10.986 37.127 -37.000 1.00 32.92 1092 LYS H N 1
ATOM 1412 C CA . LYS A 1 201 ? -10.478 38.164 -37.896 1.00 32.58 1092 LYS H CA 1
ATOM 1413 C C . LYS A 1 201 ? -10.146 37.560 -39.257 1.00 32.01 1092 LYS H C 1
ATOM 1414 O O . LYS A 1 201 ? -9.632 36.447 -39.335 1.00 31.61 1092 LYS H O 1
ATOM 1420 N N . VAL A 1 202 ? -10.450 38.297 -40.323 1.00 31.57 1093 VAL H N 1
ATOM 1421 C CA . VAL A 1 202 ? -10.227 37.830 -41.692 1.00 30.95 1093 VAL H CA 1
ATOM 1422 C C . VAL A 1 202 ? -9.851 38.992 -42.615 1.00 30.54 1093 VAL H C 1
ATOM 1423 O O . VAL A 1 202 ? -10.553 39.992 -42.664 1.00 30.65 1093 VAL H O 1
ATOM 1427 N N . ASP A 1 203 ? -8.749 38.844 -43.347 1.00 31.06 1094 ASP H N 1
ATOM 1428 C CA . ASP A 1 203 ? -8.353 39.787 -44.402 1.00 31.15 1094 ASP H CA 1
ATOM 1429 C C . ASP A 1 203 ? -8.548 39.124 -45.762 1.00 30.98 1094 ASP H C 1
ATOM 1430 O O . ASP A 1 203 ? -7.740 38.291 -46.167 1.00 31.25 1094 ASP H O 1
ATOM 1435 N N . LYS A 1 204 ? -9.611 39.509 -46.465 1.00 30.75 1095 LYS H N 1
ATOM 1436 C CA . LYS A 1 204 ? -9.986 38.907 -47.743 1.00 30.15 1095 LYS H CA 1
ATOM 1437 C C . LYS A 1 204 ? -9.548 39.787 -48.916 1.00 30.48 1095 LYS H C 1
ATOM 1438 O O . LYS A 1 204 ? -9.911 40.960 -48.992 1.00 31.19 1095 LYS H O 1
ATOM 1444 N N . LYS A 1 205 ? -8.781 39.215 -49.839 1.00 31.14 1096 LYS H N 1
ATOM 1445 C CA . LYS A 1 205 ? -8.385 39.924 -51.059 1.00 31.22 1096 LYS H CA 1
ATOM 1446 C C . LYS A 1 205 ? -9.518 39.842 -52.068 1.00 31.00 1096 LYS H C 1
ATOM 1447 O O . LYS A 1 205 ? -10.163 38.803 -52.191 1.00 30.36 1096 LYS H O 1
ATOM 1453 N N . VAL A 1 206 ? -9.755 40.941 -52.780 1.00 32.12 1097 VAL H N 1
ATOM 1454 C CA . VAL A 1 206 ? -10.845 41.034 -53.752 1.00 33.26 1097 VAL H CA 1
ATOM 1455 C C . VAL A 1 206 ? -10.266 41.438 -55.095 1.00 34.51 1097 VAL H C 1
ATOM 1456 O O . VAL A 1 206 ? -9.562 42.433 -55.182 1.00 36.10 1097 VAL H O 1
ATOM 1460 N N . GLU A 1 207 ? -10.559 40.661 -56.135 1.00 36.97 1098 GLU H N 1
ATOM 1461 C CA . GLU A 1 207 ? -9.993 40.899 -57.461 1.00 39.19 1098 GLU H CA 1
ATOM 1462 C C . GLU A 1 207 ? -10.920 40.442 -58.588 1.00 40.76 1098 GLU H C 1
ATOM 1463 O O . GLU A 1 207 ? -11.835 39.650 -58.357 1.00 38.72 1098 GLU H O 1
ATOM 1469 N N . PRO A 1 208 ? -10.678 40.935 -59.819 1.00 44.55 1099 PRO H N 1
ATOM 1470 C CA . PRO A 1 208 ? -11.484 40.491 -60.966 1.00 46.37 1099 PRO H CA 1
ATOM 1471 C C . PRO A 1 208 ? -11.353 38.987 -61.206 1.00 49.36 1099 PRO H C 1
ATOM 1472 O O . PRO A 1 208 ? -10.289 38.424 -60.960 1.00 47.62 1099 PRO H O 1
ATOM 1476 N N . LYS A 1 209 ? -12.424 38.348 -61.671 1.00 54.00 1100 LYS H N 1
ATOM 1477 C CA . LYS A 1 209 ? -12.426 36.888 -61.866 1.00 57.09 1100 LYS H CA 1
ATOM 1478 C C . LYS A 1 209 ? -11.977 36.468 -63.267 1.00 58.46 1100 LYS H C 1
ATOM 1479 O O . LYS A 1 209 ? -10.951 35.797 -63.420 1.00 56.05 1100 LYS H O 1
ATOM 1485 N N . SER A 1 210 ? -12.764 36.858 -64.272 1.00 60.61 1101 SER H N 1
ATOM 1486 C CA . SER A 1 210 ? -12.537 36.478 -65.671 1.00 61.66 1101 SER H CA 1
ATOM 1487 C C . SER A 1 210 ? -13.632 37.077 -66.558 1.00 63.28 1101 SER H C 1
ATOM 1488 O O . SER A 1 210 ? -13.371 37.545 -67.668 1.00 65.30 1101 SER H O 1
ATOM 1491 N N . VAL B 2 3 ? -47.425 59.084 -22.404 1.00 44.16 503 VAL L N 1
ATOM 1492 C CA . VAL B 2 3 ? -47.180 59.154 -23.873 1.00 43.95 503 VAL L CA 1
ATOM 1493 C C . VAL B 2 3 ? -46.866 60.590 -24.296 1.00 42.05 503 VAL L C 1
ATOM 1494 O O . VAL B 2 3 ? -47.644 61.508 -24.043 1.00 42.36 503 VAL L O 1
ATOM 1498 N N . LEU B 2 4 ? -45.708 60.766 -24.925 1.00 39.87 504 LEU L N 1
ATOM 1499 C CA . LEU B 2 4 ? -45.358 61.999 -25.615 1.00 38.06 504 LEU L CA 1
ATOM 1500 C C . LEU B 2 4 ? -45.365 61.678 -27.098 1.00 36.11 504 LEU L C 1
ATOM 1501 O O . LEU B 2 4 ? -44.710 60.726 -27.518 1.00 36.98 504 LEU L O 1
ATOM 1506 N N . THR B 2 5 ? -46.108 62.467 -27.874 1.00 33.86 505 THR L N 1
ATOM 1507 C CA . THR B 2 5 ? -46.326 62.220 -29.296 1.00 32.40 505 THR L CA 1
ATOM 1508 C C . THR B 2 5 ? -45.632 63.322 -30.096 1.00 31.24 505 THR L C 1
ATOM 1509 O O . THR B 2 5 ? -45.770 64.502 -29.793 1.00 30.20 505 THR L O 1
ATOM 1513 N N . GLN B 2 6 ? -44.886 62.925 -31.118 1.00 30.87 506 GLN L N 1
ATOM 1514 C CA . GLN B 2 6 ? -44.076 63.860 -31.878 1.00 31.26 506 GLN L CA 1
ATOM 1515 C C . GLN B 2 6 ? -44.473 63.852 -33.333 1.00 31.63 506 GLN L C 1
ATOM 1516 O O . GLN B 2 6 ? -44.998 62.863 -33.832 1.00 34.58 506 GLN L O 1
ATOM 1522 N N . THR B 2 7 ? -44.183 64.955 -34.010 1.00 31.16 507 THR L N 1
ATOM 1523 C CA . THR B 2 7 ? -44.291 65.043 -35.457 1.00 30.64 507 THR L CA 1
ATOM 1524 C C . THR B 2 7 ? -43.853 63.743 -36.145 1.00 32.10 507 THR L C 1
ATOM 1525 O O . THR B 2 7 ? -42.817 63.160 -35.811 1.00 32.86 507 THR L O 1
ATOM 1529 N N . THR B 2 8 ? -44.654 63.310 -37.112 1.00 33.72 508 THR L N 1
ATOM 1530 C CA . THR B 2 8 ? -44.458 62.042 -37.806 1.00 34.66 508 THR L CA 1
ATOM 1531 C C . THR B 2 8 ? -43.255 62.129 -38.734 1.00 36.13 508 THR L C 1
ATOM 1532 O O . THR B 2 8 ? -43.112 63.105 -39.472 1.00 37.20 508 THR L O 1
ATOM 1536 N N . SER B 2 9 ? -42.393 61.114 -38.688 1.00 36.92 509 SER L N 1
ATOM 1537 C CA . SER B 2 9 ? -41.193 61.090 -39.515 1.00 37.64 509 SER L CA 1
ATOM 1538 C C . SER B 2 9 ? -41.573 60.683 -40.924 1.00 38.30 509 SER L C 1
ATOM 1539 O O . SER B 2 9 ? -42.572 60.001 -41.110 1.00 40.29 509 SER L O 1
ATOM 1542 N N . PRO B 2 10 ? -40.789 61.110 -41.927 1.00 38.91 510 PRO L N 1
ATOM 1543 C CA . PRO B 2 10 ? -39.669 62.020 -41.807 1.00 38.41 510 PRO L CA 1
ATOM 1544 C C . PRO B 2 10 ? -40.133 63.455 -41.999 1.00 35.96 510 PRO L C 1
ATOM 1545 O O . PRO B 2 10 ? -41.223 63.684 -42.496 1.00 37.59 510 PRO L O 1
ATOM 1549 N N . VAL B 2 11 ? -39.314 64.407 -41.583 1.00 34.55 511 VAL L N 1
ATOM 1550 C CA . VAL B 2 11 ? -39.479 65.792 -41.973 1.00 33.38 511 VAL L CA 1
ATOM 1551 C C . VAL B 2 11 ? -38.272 66.106 -42.830 1.00 32.97 511 VAL L C 1
ATOM 1552 O O . VAL B 2 11 ? -37.142 65.993 -42.362 1.00 35.02 511 VAL L O 1
ATOM 1556 N N . SER B 2 12 ? -38.493 66.473 -44.084 1.00 32.21 512 SER L N 1
ATOM 1557 C CA . SER B 2 12 ? -37.388 66.816 -44.962 1.00 33.13 512 SER L CA 1
ATOM 1558 C C . SER B 2 12 ? -37.371 68.313 -45.192 1.00 32.52 512 SER L C 1
ATOM 1559 O O . SER B 2 12 ? -38.421 68.934 -45.285 1.00 33.57 512 SER L O 1
ATOM 1562 N N . ALA B 2 13 ? -36.170 68.883 -45.261 1.00 31.61 513 ALA L N 1
ATOM 1563 C CA . ALA B 2 13 ? -35.999 70.306 -45.523 1.00 30.47 513 ALA L CA 1
ATOM 1564 C C . ALA B 2 13 ? -34.667 70.533 -46.207 1.00 30.13 513 ALA L C 1
ATOM 1565 O O . ALA B 2 13 ? -33.746 69.731 -46.058 1.00 31.71 513 ALA L O 1
ATOM 1567 N N . ALA B 2 14 ? -34.571 71.621 -46.959 1.00 28.51 514 ALA L N 1
ATOM 1568 C CA . ALA B 2 14 ? -33.379 71.909 -47.726 1.00 27.89 514 ALA L CA 1
ATOM 1569 C C . ALA B 2 14 ? -32.390 72.692 -46.884 1.00 28.04 514 ALA L C 1
ATOM 1570 O O . ALA B 2 14 ? -32.765 73.341 -45.901 1.00 27.16 514 ALA L O 1
ATOM 1572 N N . VAL B 2 15 ? -31.124 72.643 -47.287 1.00 28.26 515 VAL L N 1
ATOM 1573 C CA . VAL B 2 15 ? -30.087 73.425 -46.631 1.00 28.31 515 VAL L CA 1
ATOM 1574 C C . VAL B 2 15 ? -30.535 74.885 -46.616 1.00 28.55 515 VAL L C 1
ATOM 1575 O O . VAL B 2 15 ? -31.068 75.381 -47.606 1.00 27.81 515 VAL L O 1
ATOM 1579 N N . GLY B 2 16 ? -30.352 75.551 -45.477 1.00 29.14 516 GLY L N 1
ATOM 1580 C CA . GLY B 2 16 ? -30.803 76.932 -45.299 1.00 28.92 516 GLY L CA 1
ATOM 1581 C C . GLY B 2 16 ? -32.248 77.097 -44.862 1.00 29.36 516 GLY L C 1
ATOM 1582 O O . GLY B 2 16 ? -32.619 78.143 -44.360 1.00 30.42 516 GLY L O 1
ATOM 1583 N N . SER B 2 17 ? -33.072 76.073 -45.050 1.00 30.88 517 SER L N 1
ATOM 1584 C CA . SER B 2 17 ? -34.483 76.143 -44.690 1.00 31.21 517 SER L CA 1
ATOM 1585 C C . SER B 2 17 ? -34.661 76.032 -43.184 1.00 31.80 517 SER L C 1
ATOM 1586 O O . SER B 2 17 ? -33.685 75.954 -42.444 1.00 32.16 517 SER L O 1
ATOM 1589 N N . THR B 2 18 ? -35.916 76.028 -42.742 1.00 32.48 518 THR L N 1
ATOM 1590 C CA . THR B 2 18 ? -36.254 75.891 -41.331 1.00 33.39 518 THR L CA 1
ATOM 1591 C C . THR B 2 18 ? -37.102 74.640 -41.128 1.00 34.05 518 THR L C 1
ATOM 1592 O O . THR B 2 18 ? -37.917 74.289 -41.976 1.00 35.91 518 THR L O 1
ATOM 1596 N N . VAL B 2 19 ? -36.898 73.953 -40.013 1.00 34.40 519 VAL L N 1
ATOM 1597 C CA . VAL B 2 19 ? -37.810 72.885 -39.625 1.00 34.42 519 VAL L CA 1
ATOM 1598 C C . VAL B 2 19 ? -38.294 73.081 -38.209 1.00 33.51 519 VAL L C 1
ATOM 1599 O O . VAL B 2 19 ? -37.595 73.631 -37.360 1.00 32.12 519 VAL L O 1
ATOM 1603 N N . THR B 2 20 ? -39.510 72.626 -37.969 1.00 33.46 520 THR L N 1
ATOM 1604 C CA . THR B 2 20 ? -40.106 72.737 -36.663 1.00 33.65 520 THR L CA 1
ATOM 1605 C C . THR B 2 20 ? -40.667 71.368 -36.292 1.00 32.15 520 THR L C 1
ATOM 1606 O O . THR B 2 20 ? -41.319 70.722 -37.102 1.00 33.75 520 THR L O 1
ATOM 1610 N N . ILE B 2 21 ? -40.366 70.919 -35.081 1.00 31.84 521 ILE L N 1
ATOM 1611 C CA . ILE B 2 21 ? -40.781 69.603 -34.594 1.00 31.76 521 ILE L CA 1
ATOM 1612 C C . ILE B 2 21 ? -41.617 69.822 -33.350 1.00 32.61 521 ILE L C 1
ATOM 1613 O O . ILE B 2 21 ? -41.180 70.526 -32.438 1.00 33.07 521 ILE L O 1
ATOM 1618 N N . SER B 2 22 ? -42.814 69.237 -33.328 1.00 33.75 522 SER L N 1
ATOM 1619 C CA . SER B 2 22 ? -43.741 69.354 -32.188 1.00 35.58 522 SER L CA 1
ATOM 1620 C C . SER B 2 22 ? -43.626 68.177 -31.230 1.00 36.27 522 SER L C 1
ATOM 1621 O O . SER B 2 22 ? -43.315 67.062 -31.638 1.00 36.17 522 SER L O 1
ATOM 1624 N N . CYS B 2 23 ? -43.906 68.438 -29.958 1.00 37.82 523 CYS L N 1
ATOM 1625 C CA . CYS B 2 23 ? -43.932 67.405 -28.928 1.00 40.39 523 CYS L CA 1
ATOM 1626 C C . CYS B 2 23 ? -45.163 67.661 -28.067 1.00 42.27 523 CYS L C 1
ATOM 1627 O O . CYS B 2 23 ? -45.203 68.635 -27.316 1.00 42.97 523 CYS L O 1
ATOM 1630 N N . GLN B 2 24 ? -46.177 66.808 -28.209 1.00 45.12 551 GLN L N 1
ATOM 1631 C CA . GLN B 2 24 ? -47.434 66.962 -27.468 1.00 47.90 551 GLN L CA 1
ATOM 1632 C C . GLN B 2 24 ? -47.619 65.894 -26.396 1.00 47.19 551 GLN L C 1
ATOM 1633 O O . GLN B 2 24 ? -47.538 64.694 -26.672 1.00 45.46 551 GLN L O 1
ATOM 1639 N N . SER B 2 25 ? -47.886 66.347 -25.176 1.00 47.09 552 SER L N 1
ATOM 1640 C CA . SER B 2 25 ? -48.121 65.454 -24.052 1.00 48.23 552 SER L CA 1
ATOM 1641 C C . SER B 2 25 ? -49.618 65.224 -23.814 1.00 47.55 552 SER L C 1
ATOM 1642 O O . SER B 2 25 ? -50.405 66.169 -23.781 1.00 46.57 552 SER L O 1
ATOM 1645 N N . SER B 2 26 ? -49.999 63.966 -23.626 1.00 47.60 553 SER L N 1
ATOM 1646 C CA . SER B 2 26 ? -51.370 63.623 -23.247 1.00 49.12 553 SER L CA 1
ATOM 1647 C C . SER B 2 26 ? -51.670 64.039 -21.807 1.00 49.04 553 SER L C 1
ATOM 1648 O O . SER B 2 26 ? -52.818 64.006 -21.375 1.00 49.18 553 SER L O 1
ATOM 1651 N N . GLN B 2 27 ? -50.625 64.421 -21.078 1.00 49.21 556 GLN L N 1
ATOM 1652 C CA . GLN B 2 27 ? -50.702 64.759 -19.666 1.00 48.85 556 GLN L CA 1
ATOM 1653 C C . GLN B 2 27 ? -49.659 65.853 -19.409 1.00 47.35 556 GLN L C 1
ATOM 1654 O O . GLN B 2 27 ? -48.517 65.713 -19.826 1.00 47.27 556 GLN L O 1
ATOM 1660 N N . SER B 2 28 ? -50.039 66.933 -18.732 1.00 46.47 561 SER L N 1
ATOM 1661 C CA . SER B 2 28 ? -49.168 68.118 -18.633 1.00 46.34 561 SER L CA 1
ATOM 1662 C C . SER B 2 28 ? -47.809 67.832 -17.977 1.00 45.90 561 SER L C 1
ATOM 1663 O O . SER B 2 28 ? -47.710 67.046 -17.035 1.00 45.80 561 SER L O 1
ATOM 1666 N N . VAL B 2 29 ? -46.764 68.416 -18.554 1.00 44.90 562 VAL L N 1
ATOM 1667 C CA . VAL B 2 29 ? -45.390 68.190 -18.130 1.00 43.96 562 VAL L CA 1
ATOM 1668 C C . VAL B 2 29 ? -45.034 68.922 -16.849 1.00 44.84 562 VAL L C 1
ATOM 1669 O O . VAL B 2 29 ? -45.406 70.071 -16.667 1.00 43.36 562 VAL L O 1
ATOM 1673 N N . ARG B 2 30 ? -44.261 68.272 -15.988 1.00 46.64 571 ARG L N 1
ATOM 1674 C CA . ARG B 2 30 ? -43.956 68.820 -14.676 1.00 48.78 571 ARG L CA 1
ATOM 1675 C C . ARG B 2 30 ? -43.257 70.148 -14.828 1.00 50.74 571 ARG L C 1
ATOM 1676 O O . ARG B 2 30 ? -42.327 70.287 -15.606 1.00 51.62 571 ARG L O 1
ATOM 1684 N N . THR B 2 31 ? -43.711 71.142 -14.087 1.00 54.68 581 THR L N 1
ATOM 1685 C CA . THR B 2 31 ? -43.010 72.399 -14.102 1.00 57.15 581 THR L CA 1
ATOM 1686 C C . THR B 2 31 ? -42.875 72.727 -15.562 1.00 55.98 581 THR L C 1
ATOM 1687 O O . THR B 2 31 ? -43.815 72.592 -16.335 1.00 58.37 581 THR L O 1
ATOM 1691 N N . ASN B 2 32 ? -41.664 73.092 -15.945 1.00 53.21 596 ASN L N 1
ATOM 1692 C CA . ASN B 2 32 ? -41.307 73.184 -17.335 1.00 52.77 596 ASN L CA 1
ATOM 1693 C C . ASN B 2 32 ? -40.022 72.414 -17.441 1.00 50.53 596 ASN L C 1
ATOM 1694 O O . ASN B 2 32 ? -38.983 72.952 -17.794 1.00 50.74 596 ASN L O 1
ATOM 1699 N N . LYS B 2 33 ? -40.116 71.131 -17.134 1.00 47.07 597 LYS L N 1
ATOM 1700 C CA . LYS B 2 33 ? -38.963 70.247 -17.129 1.00 44.83 597 LYS L CA 1
ATOM 1701 C C . LYS B 2 33 ? -38.987 69.323 -18.349 1.00 41.37 597 LYS L C 1
ATOM 1702 O O . LYS B 2 33 ? -39.333 68.142 -18.250 1.00 41.81 597 LYS L O 1
ATOM 1708 N N . LEU B 2 34 ? -38.613 69.898 -19.497 1.00 36.60 598 LEU L N 1
ATOM 1709 C CA . LEU B 2 34 ? -38.572 69.196 -20.781 1.00 34.11 598 LEU L CA 1
ATOM 1710 C C . LEU B 2 34 ? -37.257 69.472 -21.502 1.00 30.95 598 LEU L C 1
ATOM 1711 O O . LEU B 2 34 ? -36.753 70.590 -21.458 1.00 29.86 598 LEU L O 1
ATOM 1716 N N . ALA B 2 35 ? -36.723 68.448 -22.169 1.00 28.06 599 ALA L N 1
ATOM 1717 C CA . ALA B 2 35 ? -35.429 68.530 -22.840 1.00 26.80 599 ALA L CA 1
ATOM 1718 C C . ALA B 2 35 ? -35.522 67.991 -24.249 1.00 25.68 599 ALA L C 1
ATOM 1719 O O . ALA B 2 35 ? -36.382 67.166 -24.541 1.00 26.53 599 ALA L O 1
ATOM 1721 N N . TRP B 2 36 ? -34.639 68.456 -25.123 1.00 24.47 601 TRP L N 1
ATOM 1722 C CA . TRP B 2 36 ? -34.569 67.940 -26.490 1.00 23.69 601 TRP L CA 1
ATOM 1723 C C . TRP B 2 36 ? -33.224 67.275 -26.754 1.00 22.94 601 TRP L C 1
ATOM 1724 O O . TRP B 2 36 ? -32.180 67.847 -26.470 1.00 23.02 601 TRP L O 1
ATOM 1735 N N . PHE B 2 37 ? -33.265 66.070 -27.315 1.00 23.09 602 PHE L N 1
ATOM 1736 C CA . PHE B 2 37 ? -32.070 65.308 -27.622 1.00 22.88 602 PHE L CA 1
ATOM 1737 C C . PHE B 2 37 ? -31.946 65.026 -29.103 1.00 23.85 602 PHE L C 1
ATOM 1738 O O . PHE B 2 37 ? -32.936 64.881 -29.813 1.00 24.77 602 PHE L O 1
ATOM 1746 N N . GLN B 2 38 ? -30.710 64.907 -29.554 1.00 25.52 603 GLN L N 1
ATOM 1747 C CA . GLN B 2 38 ? -30.416 64.545 -30.922 1.00 26.31 603 GLN L CA 1
ATOM 1748 C C . GLN B 2 38 ? -29.663 63.240 -30.892 1.00 28.20 603 GLN L C 1
ATOM 1749 O O . GLN B 2 38 ? -28.822 63.043 -30.017 1.00 30.20 603 GLN L O 1
ATOM 1755 N N . GLN B 2 39 ? -29.962 62.348 -31.835 1.00 29.19 604 GLN L N 1
ATOM 1756 C CA . GLN B 2 39 ? -29.216 61.106 -31.963 1.00 30.33 604 GLN L CA 1
ATOM 1757 C C . GLN B 2 39 ? -28.980 60.757 -33.418 1.00 31.67 604 GLN L C 1
ATOM 1758 O O . GLN B 2 39 ? -29.913 60.726 -34.211 1.00 34.06 604 GLN L O 1
ATOM 1764 N N . LYS B 2 40 ? -27.727 60.478 -33.756 1.00 33.89 605 LYS L N 1
ATOM 1765 C CA . LYS B 2 40 ? -27.373 59.932 -35.064 1.00 35.07 605 LYS L CA 1
ATOM 1766 C C . LYS B 2 40 ? -27.113 58.440 -34.900 1.00 36.86 605 LYS L C 1
ATOM 1767 O O . LYS B 2 40 ? -26.770 57.993 -33.805 1.00 37.34 605 LYS L O 1
ATOM 1773 N N . PRO B 2 41 ? -27.307 57.651 -35.969 1.00 39.90 606 PRO L N 1
ATOM 1774 C CA . PRO B 2 41 ? -27.202 56.195 -35.796 1.00 41.61 606 PRO L CA 1
ATOM 1775 C C . PRO B 2 41 ? -25.799 55.728 -35.379 1.00 41.08 606 PRO L C 1
ATOM 1776 O O . PRO B 2 41 ? -24.789 56.281 -35.835 1.00 39.42 606 PRO L O 1
ATOM 1780 N N . GLY B 2 42 ? -25.760 54.729 -34.495 1.00 40.42 607 GLY L N 1
ATOM 1781 C CA . GLY B 2 42 ? -24.513 54.240 -33.923 1.00 39.73 607 GLY L CA 1
ATOM 1782 C C . GLY B 2 42 ? -23.975 55.102 -32.789 1.00 40.30 607 GLY L C 1
ATOM 1783 O O . GLY B 2 42 ? -23.106 54.659 -32.043 1.00 41.15 607 GLY L O 1
ATOM 1784 N N . GLN B 2 43 ? -24.492 56.325 -32.647 1.00 40.91 608 GLN L N 1
ATOM 1785 C CA . GLN B 2 43 ? -23.976 57.291 -31.674 1.00 39.46 608 GLN L CA 1
ATOM 1786 C C . GLN B 2 43 ? -24.915 57.473 -30.484 1.00 36.52 608 GLN L C 1
ATOM 1787 O O . GLN B 2 43 ? -26.117 57.258 -30.605 1.00 36.33 608 GLN L O 1
ATOM 1793 N N . PRO B 2 44 ? -24.374 57.892 -29.331 1.00 34.55 609 PRO L N 1
ATOM 1794 C CA . PRO B 2 44 ? -25.222 58.179 -28.177 1.00 34.25 609 PRO L CA 1
ATOM 1795 C C . PRO B 2 44 ? -25.998 59.481 -28.329 1.00 33.61 609 PRO L C 1
ATOM 1796 O O . PRO B 2 44 ? -25.626 60.331 -29.132 1.00 36.45 609 PRO L O 1
ATOM 1800 N N . PRO B 2 45 ? -27.075 59.649 -27.554 1.00 33.46 610 PRO L N 1
ATOM 1801 C CA . PRO B 2 45 ? -27.820 60.903 -27.654 1.00 33.35 610 PRO L CA 1
ATOM 1802 C C . PRO B 2 45 ? -27.046 62.101 -27.095 1.00 32.91 610 PRO L C 1
ATOM 1803 O O . PRO B 2 45 ? -26.270 61.941 -26.161 1.00 31.34 610 PRO L O 1
ATOM 1807 N N . LYS B 2 46 ? -27.250 63.274 -27.699 1.00 34.11 611 LYS L N 1
ATOM 1808 C CA . LYS B 2 46 ? -26.676 64.531 -27.226 1.00 35.05 611 LYS L CA 1
ATOM 1809 C C . LYS B 2 46 ? -27.812 65.497 -26.924 1.00 33.88 611 LYS L C 1
ATOM 1810 O O . LYS B 2 46 ? -28.752 65.637 -27.717 1.00 32.16 611 LYS L O 1
ATOM 1816 N N . ARG B 2 47 ? -27.734 66.168 -25.779 1.00 32.10 612 ARG L N 1
ATOM 1817 C CA . ARG B 2 47 ? -28.788 67.092 -25.400 1.00 30.65 612 ARG L CA 1
ATOM 1818 C C . ARG B 2 47 ? -28.557 68.420 -26.092 1.00 29.15 612 ARG L C 1
ATOM 1819 O O . ARG B 2 47 ? -27.443 68.922 -26.120 1.00 28.27 612 ARG L O 1
ATOM 1827 N N . LEU B 2 48 ? -29.621 68.964 -26.676 1.00 27.85 613 LEU L N 1
ATOM 1828 C CA . LEU B 2 48 ? -29.577 70.274 -27.296 1.00 26.06 613 LEU L CA 1
ATOM 1829 C C . LEU B 2 48 ? -30.179 71.324 -26.366 1.00 26.09 613 LEU L C 1
ATOM 1830 O O . LEU B 2 48 ? -29.580 72.374 -26.124 1.00 25.17 613 LEU L O 1
ATOM 1835 N N . ILE B 2 49 ? -31.367 71.024 -25.850 1.00 26.29 614 ILE L N 1
ATOM 1836 C CA . ILE B 2 49 ? -32.104 71.934 -24.989 1.00 26.98 614 ILE L CA 1
ATOM 1837 C C . ILE B 2 49 ? -32.414 71.271 -23.660 1.00 26.45 614 ILE L C 1
ATOM 1838 O O . ILE B 2 49 ? -32.668 70.066 -23.599 1.00 26.79 614 ILE L O 1
ATOM 1843 N N . TYR B 2 50 ? -32.388 72.080 -22.605 1.00 26.08 615 TYR L N 1
ATOM 1844 C CA . TYR B 2 50 ? -32.958 71.727 -21.314 1.00 26.31 615 TYR L CA 1
ATOM 1845 C C . TYR B 2 50 ? -33.838 72.877 -20.815 1.00 26.39 615 TYR L C 1
ATOM 1846 O O . TYR B 2 50 ? -33.748 73.997 -21.306 1.00 24.68 615 TYR L O 1
ATOM 1855 N N . SER B 2 51 ? -34.683 72.573 -19.835 1.00 27.60 651 SER L N 1
ATOM 1856 C CA . SER B 2 51 ? -35.664 73.516 -19.307 1.00 28.16 651 SER L CA 1
ATOM 1857 C C . SER B 2 51 ? -36.510 74.152 -20.401 1.00 29.08 651 SER L C 1
ATOM 1858 O O . SER B 2 51 ? -36.813 75.345 -20.333 1.00 30.73 651 SER L O 1
ATOM 1861 N N . ALA B 2 52 ? -36.876 73.360 -21.412 1.00 28.76 694 ALA L N 1
ATOM 1862 C CA . ALA B 2 52 ? -37.792 73.787 -22.474 1.00 27.78 694 ALA L CA 1
ATOM 1863 C C . ALA B 2 52 ? -37.232 74.814 -23.473 1.00 28.02 694 ALA L C 1
ATOM 1864 O O . ALA B 2 52 ? -37.484 74.699 -24.669 1.00 27.84 694 ALA L O 1
ATOM 1866 N N . SER B 2 53 ? -36.506 75.823 -22.989 1.00 28.57 695 SER L N 1
ATOM 1867 C CA . SER B 2 53 ? -36.025 76.922 -23.843 1.00 29.32 695 SER L CA 1
ATOM 1868 C C . SER B 2 53 ? -34.511 77.048 -23.929 1.00 28.22 695 SER L C 1
ATOM 1869 O O . SER B 2 53 ? -34.011 77.692 -24.843 1.00 28.65 695 SER L O 1
ATOM 1872 N N . THR B 2 54 ? -33.789 76.464 -22.980 1.00 27.34 696 THR L N 1
ATOM 1873 C CA . THR B 2 54 ? -32.389 76.813 -22.768 1.00 27.33 696 THR L CA 1
ATOM 1874 C C . THR B 2 54 ? -31.420 75.926 -23.540 1.00 27.61 696 THR L C 1
ATOM 1875 O O . THR B 2 54 ? -31.432 74.712 -23.384 1.00 27.42 696 THR L O 1
ATOM 1879 N N . LEU B 2 55 ? -30.568 76.547 -24.355 1.00 27.70 697 LEU L N 1
ATOM 1880 C CA . LEU B 2 55 ? -29.546 75.814 -25.104 1.00 27.99 697 LEU L CA 1
ATOM 1881 C C . LEU B 2 55 ? -28.414 75.289 -24.227 1.00 27.94 697 LEU L C 1
ATOM 1882 O O . LEU B 2 55 ? -27.954 75.974 -23.324 1.00 27.69 697 LEU L O 1
ATOM 1887 N N . ASP B 2 56 ? -27.938 74.089 -24.536 1.00 28.68 698 ASP L N 1
ATOM 1888 C CA . ASP B 2 56 ? -26.747 73.549 -23.892 1.00 28.46 698 ASP L CA 1
ATOM 1889 C C . ASP B 2 56 ? -25.491 74.195 -24.456 1.00 27.63 698 ASP L C 1
ATOM 1890 O O . ASP B 2 56 ? -25.501 74.783 -25.546 1.00 26.90 698 ASP L O 1
ATOM 1895 N N . PHE B 2 57 ? -24.410 74.077 -23.697 1.00 26.22 699 PHE L N 1
ATOM 1896 C CA . PHE B 2 57 ? -23.131 74.637 -24.084 1.00 26.04 699 PHE L CA 1
ATOM 1897 C C . PHE B 2 57 ? -22.617 73.944 -25.339 1.00 25.63 699 PHE L C 1
ATOM 1898 O O . PHE B 2 57 ? -22.720 72.727 -25.459 1.00 25.05 699 PHE L O 1
ATOM 1906 N N . GLY B 2 58 ? -22.089 74.727 -26.277 1.00 25.33 701 GLY L N 1
ATOM 1907 C CA . GLY B 2 58 ? -21.523 74.193 -27.518 1.00 25.69 701 GLY L CA 1
ATOM 1908 C C . GLY B 2 58 ? -22.528 73.914 -28.621 1.00 26.55 701 GLY L C 1
ATOM 1909 O O . GLY B 2 58 ? -22.144 73.570 -29.736 1.00 26.88 701 GLY L O 1
ATOM 1910 N N . VAL B 2 59 ? -23.815 74.072 -28.325 1.00 27.17 702 VAL L N 1
ATOM 1911 C CA . VAL B 2 59 ? -24.868 73.792 -29.296 1.00 27.25 702 VAL L CA 1
ATOM 1912 C C . VAL B 2 59 ? -25.105 75.007 -30.207 1.00 27.11 702 VAL L C 1
ATOM 1913 O O . VAL B 2 59 ? -25.222 76.130 -29.725 1.00 26.05 702 VAL L O 1
ATOM 1917 N N . PRO B 2 60 ? -25.184 74.780 -31.530 1.00 27.17 703 PRO L N 1
ATOM 1918 C CA . PRO B 2 60 ? -25.400 75.862 -32.497 1.00 26.76 703 PRO L CA 1
ATOM 1919 C C . PRO B 2 60 ? -26.663 76.703 -32.256 1.00 27.09 703 PRO L C 1
ATOM 1920 O O . PRO B 2 60 ? -27.724 76.163 -31.948 1.00 26.11 703 PRO L O 1
ATOM 1924 N N . SER B 2 61 ? -26.553 78.017 -32.441 1.00 27.74 704 SER L N 1
ATOM 1925 C CA . SER B 2 61 ? -27.672 78.917 -32.186 1.00 28.57 704 SER L CA 1
ATOM 1926 C C . SER B 2 61 ? -28.807 78.737 -33.203 1.00 28.95 704 SER L C 1
ATOM 1927 O O . SER B 2 61 ? -29.891 79.297 -33.036 1.00 27.89 704 SER L O 1
ATOM 1930 N N . ARG B 2 62 ? -28.557 77.932 -34.237 1.00 29.27 705 ARG L N 1
ATOM 1931 C CA . ARG B 2 62 ? -29.598 77.488 -35.158 1.00 29.06 705 ARG L CA 1
ATOM 1932 C C . ARG B 2 62 ? -30.771 76.827 -34.438 1.00 28.42 705 ARG L C 1
ATOM 1933 O O . ARG B 2 62 ? -31.902 76.911 -34.915 1.00 28.26 705 ARG L O 1
ATOM 1941 N N . PHE B 2 63 ? -30.495 76.174 -33.303 1.00 27.78 706 PHE L N 1
ATOM 1942 C CA . PHE B 2 63 ? -31.530 75.469 -32.515 1.00 27.70 706 PHE L CA 1
ATOM 1943 C C . PHE B 2 63 ? -32.257 76.362 -31.514 1.00 28.55 706 PHE L C 1
ATOM 1944 O O . PHE B 2 63 ? -31.647 77.149 -30.803 1.00 29.69 706 PHE L O 1
ATOM 1952 N N . SER B 2 64 ? -33.569 76.215 -31.459 1.00 29.75 707 SER L N 1
ATOM 1953 C CA . SER B 2 64 ? -34.404 77.044 -30.604 1.00 30.84 707 SER L CA 1
ATOM 1954 C C . SER B 2 64 ? -35.562 76.189 -30.132 1.00 29.99 707 SER L C 1
ATOM 1955 O O . SER B 2 64 ? -35.956 75.257 -30.825 1.00 30.38 707 SER L O 1
ATOM 1958 N N . ALA B 2 65 ? -36.118 76.491 -28.970 1.00 29.95 708 ALA L N 1
ATOM 1959 C CA . ALA B 2 65 ? -37.272 75.723 -28.489 1.00 30.67 708 ALA L CA 1
ATOM 1960 C C . ALA B 2 65 ? -38.180 76.525 -27.566 1.00 30.80 708 ALA L C 1
ATOM 1961 O O . ALA B 2 65 ? -37.740 77.437 -26.891 1.00 30.61 708 ALA L O 1
ATOM 1963 N N . SER B 2 66 ? -39.455 76.162 -27.542 1.00 32.09 709 SER L N 1
ATOM 1964 C CA . SER B 2 66 ? -40.438 76.856 -26.727 1.00 32.42 709 SER L CA 1
ATOM 1965 C C . SER B 2 66 ? -41.512 75.893 -26.266 1.00 32.92 709 SER L C 1
ATOM 1966 O O . SER B 2 66 ? -41.603 74.773 -26.765 1.00 33.13 709 SER L O 1
ATOM 1969 N N . GLY B 2 67 ? -42.325 76.341 -25.316 1.00 34.49 710 GLY L N 1
ATOM 1970 C CA . GLY B 2 67 ? -43.545 75.631 -24.957 1.00 36.43 710 GLY L CA 1
ATOM 1971 C C . GLY B 2 67 ? -43.823 75.559 -23.472 1.00 37.55 710 GLY L C 1
ATOM 1972 O O . GLY B 2 67 ? -42.984 75.929 -22.655 1.00 38.03 710 GLY L O 1
ATOM 1973 N N . SER B 2 68 ? -45.018 75.074 -23.139 1.00 38.70 711 SER L N 1
ATOM 1974 C CA . SER B 2 68 ? -45.419 74.839 -21.756 1.00 40.33 711 SER L CA 1
ATOM 1975 C C . SER B 2 68 ? -46.587 73.848 -21.715 1.00 41.69 711 SER L C 1
ATOM 1976 O O . SER B 2 68 ? -47.178 73.534 -22.749 1.00 42.71 711 SER L O 1
ATOM 1979 N N . GLY B 2 69 ? -46.898 73.349 -20.523 1.00 42.85 712 GLY L N 1
ATOM 1980 C CA . GLY B 2 69 ? -48.037 72.453 -20.323 1.00 43.45 712 GLY L CA 1
ATOM 1981 C C . GLY B 2 69 ? -47.970 71.183 -21.153 1.00 43.89 712 GLY L C 1
ATOM 1982 O O . GLY B 2 69 ? -47.316 70.214 -20.755 1.00 44.68 712 GLY L O 1
ATOM 1983 N N . THR B 2 70 ? -48.646 71.196 -22.304 1.00 43.24 715 THR L N 1
ATOM 1984 C CA . THR B 2 70 ? -48.752 70.019 -23.179 1.00 43.83 715 THR L CA 1
ATOM 1985 C C . THR B 2 70 ? -48.381 70.306 -24.648 1.00 44.56 715 THR L C 1
ATOM 1986 O O . THR B 2 70 ? -48.740 69.543 -25.544 1.00 45.59 715 THR L O 1
ATOM 1990 N N . GLN B 2 71 ? -47.659 71.394 -24.894 1.00 45.21 716 GLN L N 1
ATOM 1991 C CA . GLN B 2 71 ? -47.206 71.719 -26.242 1.00 46.06 716 GLN L CA 1
ATOM 1992 C C . GLN B 2 71 ? -45.795 72.283 -26.224 1.00 43.00 716 GLN L C 1
ATOM 1993 O O . GLN B 2 71 ? -45.541 73.323 -25.621 1.00 43.76 716 GLN L O 1
ATOM 1999 N N . PHE B 2 72 ? -44.882 71.582 -26.887 1.00 39.56 717 PHE L N 1
ATOM 2000 C CA . PHE B 2 72 ? -43.497 72.012 -26.981 1.00 37.67 717 PHE L CA 1
ATOM 2001 C C . PHE B 2 72 ? -43.031 71.909 -28.425 1.00 35.41 717 PHE L C 1
ATOM 2002 O O . PHE B 2 72 ? -43.534 71.091 -29.187 1.00 35.24 717 PHE L O 1
ATOM 2010 N N . THR B 2 73 ? -42.072 72.747 -28.793 1.00 33.95 718 THR L N 1
ATOM 2011 C CA . THR B 2 73 ? -41.628 72.842 -30.177 1.00 33.46 718 THR L CA 1
ATOM 2012 C C . THR B 2 73 ? -40.120 73.079 -30.255 1.00 32.41 718 THR L C 1
ATOM 2013 O O . THR B 2 73 ? -39.581 73.891 -29.511 1.00 34.00 718 THR L O 1
ATOM 2017 N N . LEU B 2 74 ? -39.454 72.353 -31.150 1.00 30.39 719 LEU L N 1
ATOM 2018 C CA . LEU B 2 74 ? -38.041 72.553 -31.432 1.00 29.35 719 LEU L CA 1
ATOM 2019 C C . LEU B 2 74 ? -37.926 73.101 -32.834 1.00 29.93 719 LEU L C 1
ATOM 2020 O O . LEU B 2 74 ? -38.457 72.509 -33.756 1.00 32.52 719 LEU L O 1
ATOM 2025 N N . THR B 2 75 ? -37.231 74.221 -33.000 1.00 31.10 720 THR L N 1
ATOM 2026 C CA . THR B 2 75 ? -37.019 74.825 -34.322 1.00 31.37 720 THR L CA 1
ATOM 2027 C C . THR B 2 75 ? -35.542 74.772 -34.706 1.00 30.90 720 THR L C 1
ATOM 2028 O O . THR B 2 75 ? -34.678 75.141 -33.911 1.00 32.10 720 THR L O 1
ATOM 2032 N N . ILE B 2 76 ? -35.270 74.298 -35.919 1.00 30.85 721 ILE L N 1
ATOM 2033 C CA . ILE B 2 76 ? -33.927 74.287 -36.491 1.00 31.17 721 ILE L CA 1
ATOM 2034 C C . ILE B 2 76 ? -33.919 75.270 -37.659 1.00 31.78 721 ILE L C 1
ATOM 2035 O O . ILE B 2 76 ? -34.413 74.954 -38.743 1.00 32.59 721 ILE L O 1
ATOM 2040 N N . SER B 2 77 ? -33.382 76.464 -37.430 1.00 31.45 722 SER L N 1
ATOM 2041 C CA . SER B 2 77 ? -33.215 77.460 -38.490 1.00 32.71 722 SER L CA 1
ATOM 2042 C C . SER B 2 77 ? -31.950 77.180 -39.284 1.00 34.14 722 SER L C 1
ATOM 2043 O O . SER B 2 77 ? -31.002 76.611 -38.752 1.00 36.44 722 SER L O 1
ATOM 2046 N N . ASP B 2 78 ? -31.923 77.592 -40.547 1.00 34.06 723 ASP L N 1
ATOM 2047 C CA . ASP B 2 78 ? -30.720 77.467 -41.362 1.00 35.64 723 ASP L CA 1
ATOM 2048 C C . ASP B 2 78 ? -30.181 76.022 -41.321 1.00 34.95 723 ASP L C 1
ATOM 2049 O O . ASP B 2 78 ? -29.014 75.774 -41.030 1.00 33.46 723 ASP L O 1
ATOM 2054 N N . VAL B 2 79 ? -31.054 75.080 -41.651 1.00 35.06 724 VAL L N 1
ATOM 2055 C CA . VAL B 2 79 ? -30.742 73.653 -41.595 1.00 34.64 724 VAL L CA 1
ATOM 2056 C C . VAL B 2 79 ? -29.495 73.287 -42.404 1.00 34.30 724 VAL L C 1
ATOM 2057 O O . VAL B 2 79 ? -29.364 73.658 -43.567 1.00 33.80 724 VAL L O 1
ATOM 2061 N N . GLN B 2 80 ? -28.589 72.555 -41.756 1.00 34.02 725 GLN L N 1
ATOM 2062 C CA . GLN B 2 80 ? -27.332 72.126 -42.346 1.00 33.67 725 GLN L CA 1
ATOM 2063 C C . GLN B 2 80 ? -27.368 70.630 -42.564 1.00 33.58 725 GLN L C 1
ATOM 2064 O O . GLN B 2 80 ? -28.136 69.936 -41.903 1.00 33.84 725 GLN L O 1
ATOM 2070 N N . CYS B 2 81 ? -26.535 70.138 -43.482 1.00 33.71 726 CYS L N 1
ATOM 2071 C CA . CYS B 2 81 ? -26.356 68.695 -43.694 1.00 35.40 726 CYS L CA 1
ATOM 2072 C C . CYS B 2 81 ? -26.077 67.969 -42.380 1.00 37.04 726 CYS L C 1
ATOM 2073 O O . CYS B 2 81 ? -26.401 66.797 -42.212 1.00 36.29 726 CYS L O 1
ATOM 2076 N N . ASP B 2 82 ? -25.460 68.698 -41.459 1.00 38.74 727 ASP L N 1
ATOM 2077 C CA . ASP B 2 82 ? -25.092 68.195 -40.149 1.00 39.48 727 ASP L CA 1
ATOM 2078 C C . ASP B 2 82 ? -26.289 67.796 -39.272 1.00 36.48 727 ASP L C 1
ATOM 2079 O O . ASP B 2 82 ? -26.120 67.035 -38.317 1.00 34.42 727 ASP L O 1
ATOM 2084 N N . ASP B 2 83 ? -27.482 68.304 -39.587 1.00 33.29 728 ASP L N 1
ATOM 2085 C CA . ASP B 2 83 ? -28.656 68.115 -38.727 1.00 32.05 728 ASP L CA 1
ATOM 2086 C C . ASP B 2 83 ? -29.501 66.905 -39.115 1.00 31.17 728 ASP L C 1
ATOM 2087 O O . ASP B 2 83 ? -30.566 66.678 -38.521 1.00 30.70 728 ASP L O 1
ATOM 2092 N N . ALA B 2 84 ? -29.061 66.159 -40.127 1.00 28.81 729 ALA L N 1
ATOM 2093 C CA . ALA B 2 84 ? -29.693 64.897 -40.457 1.00 27.55 729 ALA L CA 1
ATOM 2094 C C . ALA B 2 84 ? -29.535 63.967 -39.247 1.00 27.64 729 ALA L C 1
ATOM 2095 O O . ALA B 2 84 ? -28.426 63.504 -38.940 1.00 26.75 729 ALA L O 1
ATOM 2097 N N . ALA B 2 85 ? -30.648 63.740 -38.546 1.00 27.76 730 ALA L N 1
ATOM 2098 C CA . ALA B 2 85 ? -30.674 62.932 -37.319 1.00 27.95 730 ALA L CA 1
ATOM 2099 C C . ALA B 2 85 ? -32.109 62.715 -36.848 1.00 28.85 730 ALA L C 1
ATOM 2100 O O . ALA B 2 85 ? -33.062 63.195 -37.476 1.00 28.62 730 ALA L O 1
ATOM 2102 N N . THR B 2 86 ? -32.252 61.988 -35.742 1.00 28.78 731 THR L N 1
ATOM 2103 C CA . THR B 2 86 ? -33.542 61.797 -35.106 1.00 28.64 731 THR L CA 1
ATOM 2104 C C . THR B 2 86 ? -33.568 62.658 -33.854 1.00 27.72 731 THR L C 1
ATOM 2105 O O . THR B 2 86 ? -32.598 62.682 -33.117 1.00 28.15 731 THR L O 1
ATOM 2109 N N . TYR B 2 87 ? -34.672 63.367 -33.633 1.00 27.68 732 TYR L N 1
ATOM 2110 C CA . TYR B 2 87 ? -34.819 64.289 -32.497 1.00 27.81 732 TYR L CA 1
ATOM 2111 C C . TYR B 2 87 ? -35.871 63.769 -31.516 1.00 28.69 732 TYR L C 1
ATOM 2112 O O . TYR B 2 87 ? -36.956 63.362 -31.918 1.00 30.09 732 TYR L O 1
ATOM 2121 N N . TYR B 2 88 ? -35.524 63.755 -30.233 1.00 29.28 733 TYR L N 1
ATOM 2122 C CA . TYR B 2 88 ? -36.382 63.209 -29.191 1.00 29.75 733 TYR L CA 1
ATOM 2123 C C . TYR B 2 88 ? -36.644 64.268 -28.138 1.00 31.02 733 TYR L C 1
ATOM 2124 O O . TYR B 2 88 ? -35.712 64.954 -27.699 1.00 30.81 733 TYR L O 1
ATOM 2133 N N . CYS B 2 89 ? -37.904 64.408 -27.740 1.00 31.25 734 CYS L N 1
ATOM 2134 C CA . CYS B 2 89 ? -38.237 65.214 -26.583 1.00 33.33 734 CYS L CA 1
ATOM 2135 C C . CYS B 2 89 ? -38.334 64.288 -25.387 1.00 32.59 734 CYS L C 1
ATOM 2136 O O . CYS B 2 89 ? -38.575 63.091 -25.537 1.00 31.42 734 CYS L O 1
ATOM 2139 N N . LEU B 2 90 ? -38.099 64.847 -24.203 1.00 32.75 751 LEU L N 1
ATOM 2140 C CA . LEU B 2 90 ? -38.136 64.099 -22.949 1.00 31.38 751 LEU L CA 1
ATOM 2141 C C . LEU B 2 90 ? -38.702 65.009 -21.875 1.00 31.15 751 LEU L C 1
ATOM 2142 O O . LEU B 2 90 ? -38.274 66.152 -21.757 1.00 31.34 751 LEU L O 1
ATOM 2147 N N . GLY B 2 91 ? -39.644 64.498 -21.090 1.00 31.14 752 GLY L N 1
ATOM 2148 C CA . GLY B 2 91 ? -40.319 65.297 -20.074 1.00 31.86 752 GLY L CA 1
ATOM 2149 C C . GLY B 2 91 ? -40.357 64.634 -18.713 1.00 32.71 752 GLY L C 1
ATOM 2150 O O . GLY B 2 91 ? -40.226 63.419 -18.606 1.00 32.13 752 GLY L O 1
ATOM 2151 N N . TYR B 2 92 ? -40.533 65.453 -17.675 1.00 34.11 753 TYR L N 1
ATOM 2152 C CA . TYR B 2 92 ? -40.724 64.977 -16.298 1.00 34.67 753 TYR L CA 1
ATOM 2153 C C . TYR B 2 92 ? -42.219 64.937 -15.990 1.00 34.79 753 TYR L C 1
ATOM 2154 O O . TYR B 2 92 ? -42.985 65.744 -16.514 1.00 33.13 753 TYR L O 1
ATOM 2163 N N . PHE B 2 93 ? -42.622 64.004 -15.132 1.00 36.07 754 PHE L N 1
ATOM 2164 C CA . PHE B 2 93 ? -44.012 63.897 -14.676 1.00 37.13 754 PHE L CA 1
ATOM 2165 C C . PHE B 2 93 ? -44.021 63.533 -13.204 1.00 38.78 754 PHE L C 1
ATOM 2166 O O . PHE B 2 93 ? -42.987 63.150 -12.646 1.00 38.54 754 PHE L O 1
ATOM 2174 N N . ASP B 2 94 ? -45.188 63.659 -12.579 1.00 40.77 755 ASP L N 1
ATOM 2175 C CA . ASP B 2 94 ? -45.346 63.295 -11.181 1.00 42.25 755 ASP L CA 1
ATOM 2176 C C . ASP B 2 94 ? -45.286 61.769 -11.039 1.00 43.36 755 ASP L C 1
ATOM 2177 O O . ASP B 2 94 ? -46.105 61.042 -11.610 1.00 42.58 755 ASP L O 1
ATOM 2182 N N . CYS B 2 95 ? -44.287 61.302 -10.296 1.00 45.31 756 CYS L N 1
ATOM 2183 C CA . CYS B 2 95 ? -44.137 59.888 -9.985 1.00 47.87 756 CYS L CA 1
ATOM 2184 C C . CYS B 2 95 ? -45.191 59.544 -8.943 1.00 47.07 756 CYS L C 1
ATOM 2185 O O . CYS B 2 95 ? -45.225 60.167 -7.887 1.00 47.51 756 CYS L O 1
ATOM 2188 N N . SER B 2 96 ? -46.034 58.559 -9.252 1.00 46.72 757 SER L N 1
ATOM 2189 C CA . SER B 2 96 ? -47.233 58.183 -8.466 1.00 46.84 757 SER L CA 1
ATOM 2190 C C . SER B 2 96 ? -48.514 58.588 -9.191 1.00 46.71 757 SER L C 1
ATOM 2191 O O . SER B 2 96 ? -49.610 58.265 -8.747 1.00 46.24 757 SER L O 1
ATOM 2194 N N . ILE B 2 97 ? -48.368 59.335 -10.279 1.00 47.75 794 ILE L N 1
ATOM 2195 C CA . ILE B 2 97 ? -49.434 59.499 -11.261 1.00 49.31 794 ILE L CA 1
ATOM 2196 C C . ILE B 2 97 ? -49.030 58.775 -12.550 1.00 48.98 794 ILE L C 1
ATOM 2197 O O . ILE B 2 97 ? -49.861 58.141 -13.200 1.00 49.99 794 ILE L O 1
ATOM 2202 N N . ALA B 2 98 ? -47.753 58.876 -12.914 1.00 47.50 795 ALA L N 1
ATOM 2203 C CA . ALA B 2 98 ? -47.223 58.206 -14.095 1.00 45.53 795 ALA L CA 1
ATOM 2204 C C . ALA B 2 98 ? -45.723 57.964 -13.922 1.00 43.08 795 ALA L C 1
ATOM 2205 O O . ALA B 2 98 ? -45.180 58.163 -12.832 1.00 41.48 795 ALA L O 1
ATOM 2207 N N . ASP B 2 99 ? -45.064 57.520 -14.992 1.00 40.85 796 ASP L N 1
ATOM 2208 C CA . ASP B 2 99 ? -43.605 57.390 -15.007 1.00 40.29 796 ASP L CA 1
ATOM 2209 C C . ASP B 2 99 ? -42.981 58.753 -14.779 1.00 38.97 796 ASP L C 1
ATOM 2210 O O . ASP B 2 99 ? -43.462 59.740 -15.323 1.00 37.83 796 ASP L O 1
ATOM 2215 N N . CYS B 2 100 ? -41.911 58.804 -13.991 1.00 39.85 797 CYS L N 1
ATOM 2216 C CA . CYS B 2 100 ? -41.207 60.061 -13.717 1.00 41.92 797 CYS L CA 1
ATOM 2217 C C . CYS B 2 100 ? -40.762 60.740 -15.007 1.00 40.50 797 CYS L C 1
ATOM 2218 O O . CYS B 2 100 ? -40.917 61.949 -15.171 1.00 39.24 797 CYS L O 1
ATOM 2221 N N . VAL B 2 101 ? -40.213 59.942 -15.918 1.00 38.27 798 VAL L N 1
ATOM 2222 C CA . VAL B 2 101 ? -39.623 60.447 -17.137 1.00 36.37 798 VAL L CA 1
ATOM 2223 C C . VAL B 2 101 ? -40.175 59.681 -18.330 1.00 35.08 798 VAL L C 1
ATOM 2224 O O . VAL B 2 101 ? -40.423 58.476 -18.241 1.00 34.92 798 VAL L O 1
ATOM 2228 N N . ALA B 2 102 ? -40.355 60.384 -19.444 1.00 33.16 799 ALA L N 1
ATOM 2229 C CA . ALA B 2 102 ? -40.735 59.744 -20.703 1.00 32.28 799 ALA L CA 1
ATOM 2230 C C . ALA B 2 102 ? -40.088 60.406 -21.923 1.00 30.81 799 ALA L C 1
ATOM 2231 O O . ALA B 2 102 ? -39.972 61.633 -21.990 1.00 30.28 799 ALA L O 1
ATOM 2233 N N . PHE B 2 103 ? -39.669 59.569 -22.871 1.00 29.21 801 PHE L N 1
ATOM 2234 C CA . PHE B 2 103 ? -39.226 60.007 -24.194 1.00 27.86 801 PHE L CA 1
ATOM 2235 C C . PHE B 2 103 ? -40.379 60.004 -25.175 1.00 27.48 801 PHE L C 1
ATOM 2236 O O . PHE B 2 103 ? -41.262 59.161 -25.110 1.00 25.78 801 PHE L O 1
ATOM 2244 N N . GLY B 2 104 ? -40.339 60.939 -26.112 1.00 29.00 802 GLY L N 1
ATOM 2245 C CA . GLY B 2 104 ? -41.260 60.938 -27.230 1.00 29.33 802 GLY L CA 1
ATOM 2246 C C . GLY B 2 104 ? -40.838 59.877 -28.220 1.00 29.44 802 GLY L C 1
ATOM 2247 O O . GLY B 2 104 ? -39.813 59.214 -28.033 1.00 31.65 802 GLY L O 1
ATOM 2248 N N . GLY B 2 105 ? -41.627 59.728 -29.276 1.00 29.22 803 GLY L N 1
ATOM 2249 C CA . GLY B 2 105 ? -41.402 58.702 -30.286 1.00 29.92 803 GLY L CA 1
ATOM 2250 C C . GLY B 2 105 ? -40.198 58.964 -31.165 1.00 30.53 803 GLY L C 1
ATOM 2251 O O . GLY B 2 105 ? -39.604 58.023 -31.701 1.00 32.57 803 GLY L O 1
ATOM 2252 N N . GLY B 2 106 ? -39.842 60.234 -31.322 1.00 29.88 804 GLY L N 1
ATOM 2253 C CA . GLY B 2 106 ? -38.668 60.616 -32.096 1.00 30.35 804 GLY L CA 1
ATOM 2254 C C . GLY B 2 106 ? -39.070 61.025 -33.491 1.00 31.30 804 GLY L C 1
ATOM 2255 O O . GLY B 2 106 ? -39.929 60.398 -34.098 1.00 33.34 804 GLY L O 1
ATOM 2256 N N . THR B 2 107 ? -38.455 62.085 -33.995 1.00 31.68 805 THR L N 1
ATOM 2257 C CA . THR B 2 107 ? -38.744 62.590 -35.328 1.00 31.44 805 THR L CA 1
ATOM 2258 C C . THR B 2 107 ? -37.443 62.603 -36.116 1.00 32.61 805 THR L C 1
ATOM 2259 O O . THR B 2 107 ? -36.452 63.177 -35.660 1.00 32.18 805 THR L O 1
ATOM 2263 N N . GLU B 2 108 ? -37.448 61.964 -37.285 1.00 33.42 806 GLU L N 1
ATOM 2264 C CA . GLU B 2 108 ? -36.271 61.918 -38.149 1.00 35.07 806 GLU L CA 1
ATOM 2265 C C . GLU B 2 108 ? -36.253 63.102 -39.111 1.00 33.31 806 GLU L C 1
ATOM 2266 O O . GLU B 2 108 ? -37.273 63.439 -39.722 1.00 32.99 806 GLU L O 1
ATOM 2272 N N . VAL B 2 109 ? -35.083 63.716 -39.253 1.00 31.82 807 VAL L N 1
ATOM 2273 C CA . VAL B 2 109 ? -34.911 64.854 -40.142 1.00 31.58 807 VAL L CA 1
ATOM 2274 C C . VAL B 2 109 ? -34.062 64.473 -41.341 1.00 31.23 807 VAL L C 1
ATOM 2275 O O . VAL B 2 109 ? -32.954 63.973 -41.186 1.00 30.85 807 VAL L O 1
ATOM 2279 N N . VAL B 2 110 ? -34.608 64.721 -42.529 1.00 32.63 808 VAL L N 1
ATOM 2280 C CA . VAL B 2 110 ? -33.947 64.458 -43.804 1.00 34.35 808 VAL L CA 1
ATOM 2281 C C . VAL B 2 110 ? -33.530 65.780 -44.452 1.00 34.99 808 VAL L C 1
ATOM 2282 O O . VAL B 2 110 ? -34.246 66.777 -44.376 1.00 35.01 808 VAL L O 1
ATOM 2286 N N . VAL B 2 111 ? -32.375 65.783 -45.103 1.00 36.18 809 VAL L N 1
ATOM 2287 C CA . VAL B 2 111 ? -31.904 66.968 -45.812 1.00 37.90 809 VAL L CA 1
ATOM 2288 C C . VAL B 2 111 ? -32.301 66.885 -47.287 1.00 39.64 809 VAL L C 1
ATOM 2289 O O . VAL B 2 111 ? -31.779 66.049 -48.027 1.00 41.25 809 VAL L O 1
ATOM 2293 N N . LYS B 2 112 ? -33.240 67.736 -47.706 1.00 41.23 810 LYS L N 1
ATOM 2294 C CA . LYS B 2 112 ? -33.636 67.818 -49.117 1.00 40.91 810 LYS L CA 1
ATOM 2295 C C . LYS B 2 112 ? -32.467 68.264 -49.976 1.00 39.36 810 LYS L C 1
ATOM 2296 O O . LYS B 2 112 ? -31.708 69.152 -49.602 1.00 39.78 810 LYS L O 1
ATOM 2302 N N . ARG B 2 113 ? -32.354 67.631 -51.135 1.00 39.26 2000 ARG L N 1
ATOM 2303 C CA . ARG B 2 113 ? -31.248 67.819 -52.053 1.00 37.55 2000 ARG L CA 1
ATOM 2304 C C . ARG B 2 113 ? -31.787 67.669 -53.466 1.00 36.15 2000 ARG L C 1
ATOM 2305 O O . ARG B 2 113 ? -32.843 67.078 -53.682 1.00 35.78 2000 ARG L O 1
ATOM 2313 N N . THR B 2 114 ? -31.064 68.234 -54.419 1.00 35.48 2001 THR L N 1
ATOM 2314 C CA . THR B 2 114 ? -31.320 68.024 -55.845 1.00 35.15 2001 THR L CA 1
ATOM 2315 C C . THR B 2 114 ? -31.363 66.514 -56.192 1.00 34.36 2001 THR L C 1
ATOM 2316 O O . THR B 2 114 ? -30.701 65.703 -55.550 1.00 34.14 2001 THR L O 1
ATOM 2320 N N . VAL B 2 115 ? -32.179 66.145 -57.180 1.00 33.77 2002 VAL L N 1
ATOM 2321 C CA . VAL B 2 115 ? -32.390 64.733 -57.537 1.00 33.17 2002 VAL L CA 1
ATOM 2322 C C . VAL B 2 115 ? -31.140 64.129 -58.171 1.00 32.00 2002 VAL L C 1
ATOM 2323 O O . VAL B 2 115 ? -30.542 64.728 -59.061 1.00 32.04 2002 VAL L O 1
ATOM 2327 N N . ALA B 2 116 ? -30.770 62.932 -57.714 1.00 30.43 2003 ALA L N 1
ATOM 2328 C CA . ALA B 2 116 ? -29.544 62.267 -58.153 1.00 29.80 2003 ALA L CA 1
ATOM 2329 C C . ALA B 2 116 ? -29.780 60.788 -58.384 1.00 29.03 2003 ALA L C 1
ATOM 2330 O O . ALA B 2 116 ? -30.085 60.048 -57.452 1.00 29.45 2003 ALA L O 1
ATOM 2332 N N . ALA B 2 117 ? -29.631 60.359 -59.629 1.00 29.00 2004 ALA L N 1
ATOM 2333 C CA . ALA B 2 117 ? -29.867 58.973 -59.994 1.00 29.23 2004 ALA L CA 1
ATOM 2334 C C . ALA B 2 117 ? -28.831 58.052 -59.354 1.00 29.96 2004 ALA L C 1
ATOM 2335 O O . ALA B 2 117 ? -27.678 58.449 -59.157 1.00 30.15 2004 ALA L O 1
ATOM 2337 N N . PRO B 2 118 ? -29.237 56.816 -59.021 1.00 30.32 2005 PRO L N 1
ATOM 2338 C CA . PRO B 2 118 ? -28.265 55.831 -58.579 1.00 30.48 2005 PRO L CA 1
ATOM 2339 C C . PRO B 2 118 ? -27.494 55.295 -59.762 1.00 31.44 2005 PRO L C 1
ATOM 2340 O O . PRO B 2 118 ? -27.955 55.413 -60.883 1.00 32.33 2005 PRO L O 1
ATOM 2344 N N . SER B 2 119 ? -26.308 54.751 -59.518 1.00 33.63 2006 SER L N 1
ATOM 2345 C CA . SER B 2 119 ? -25.643 53.904 -60.497 1.00 33.92 2006 SER L CA 1
ATOM 2346 C C . SER B 2 119 ? -25.720 52.500 -59.924 1.00 33.93 2006 SER L C 1
ATOM 2347 O O . SER B 2 119 ? -25.508 52.297 -58.724 1.00 33.51 2006 SER L O 1
ATOM 2350 N N . VAL B 2 120 ? -26.038 51.542 -60.784 1.00 33.10 2007 VAL L N 1
ATOM 2351 C CA . VAL B 2 120 ? -26.442 50.225 -60.345 1.00 31.70 2007 VAL L CA 1
ATOM 2352 C C . VAL B 2 120 ? -25.379 49.201 -60.700 1.00 31.85 2007 VAL L C 1
ATOM 2353 O O . VAL B 2 120 ? -24.761 49.262 -61.764 1.00 32.43 2007 VAL L O 1
ATOM 2357 N N . PHE B 2 121 ? -25.179 48.258 -59.789 1.00 31.05 2008 PHE L N 1
ATOM 2358 C CA . PHE B 2 121 ? -24.230 47.192 -59.982 1.00 30.68 2008 PHE L CA 1
ATOM 2359 C C . PHE B 2 121 ? -24.831 45.890 -59.489 1.00 30.52 2008 PHE L C 1
ATOM 2360 O O . PHE B 2 121 ? -25.379 45.833 -58.389 1.00 28.48 2008 PHE L O 1
ATOM 2368 N N . ILE B 2 122 ? -24.697 44.845 -60.298 1.00 30.46 2009 ILE L N 1
ATOM 2369 C CA . ILE B 2 122 ? -25.112 43.516 -59.889 1.00 31.16 2009 ILE L CA 1
ATOM 2370 C C . ILE B 2 122 ? -23.859 42.673 -59.646 1.00 30.98 2009 ILE L C 1
ATOM 2371 O O . ILE B 2 122 ? -22.870 42.799 -60.368 1.00 32.00 2009 ILE L O 1
ATOM 2376 N N . PHE B 2 123 ? -23.903 41.849 -58.604 1.00 30.79 2010 PHE L N 1
ATOM 2377 C CA . PHE B 2 123 ? -22.788 40.984 -58.224 1.00 30.60 2010 PHE L CA 1
ATOM 2378 C C . PHE B 2 123 ? -23.289 39.542 -58.131 1.00 30.63 2010 PHE L C 1
ATOM 2379 O O . PHE B 2 123 ? -24.195 39.273 -57.351 1.00 29.84 2010 PHE L O 1
ATOM 2387 N N . PRO B 2 124 ? -22.702 38.607 -58.911 1.00 31.97 2011 PRO L N 1
ATOM 2388 C CA . PRO B 2 124 ? -23.116 37.202 -58.795 1.00 32.33 2011 PRO L CA 1
ATOM 2389 C C . PRO B 2 124 ? -22.523 36.524 -57.563 1.00 32.92 2011 PRO L C 1
ATOM 2390 O O . PRO B 2 124 ? -21.611 37.074 -56.941 1.00 32.60 2011 PRO L O 1
ATOM 2394 N N . PRO B 2 125 ? -23.020 35.324 -57.220 1.00 33.58 2012 PRO L N 1
ATOM 2395 C CA . PRO B 2 125 ? -22.419 34.531 -56.146 1.00 33.51 2012 PRO L CA 1
ATOM 2396 C C . PRO B 2 125 ? -20.960 34.175 -56.439 1.00 33.63 2012 PRO L C 1
ATOM 2397 O O . PRO B 2 125 ? -20.633 33.795 -57.564 1.00 34.03 2012 PRO L O 1
ATOM 2401 N N . SER B 2 126 ? -20.094 34.295 -55.438 1.00 33.56 2013 SER L N 1
ATOM 2402 C CA . SER B 2 126 ? -18.698 33.913 -55.591 1.00 34.10 2013 SER L CA 1
ATOM 2403 C C . SER B 2 126 ? -18.607 32.397 -55.746 1.00 36.64 2013 SER L C 1
ATOM 2404 O O . SER B 2 126 ? -19.428 31.665 -55.202 1.00 38.22 2013 SER L O 1
ATOM 2407 N N . ASP B 2 127 ? -17.628 31.920 -56.504 1.00 39.54 2014 ASP L N 1
ATOM 2408 C CA . ASP B 2 127 ? -17.385 30.481 -56.594 1.00 41.23 2014 ASP L CA 1
ATOM 2409 C C . ASP B 2 127 ? -17.150 29.928 -55.199 1.00 40.88 2014 ASP L C 1
ATOM 2410 O O . ASP B 2 127 ? -17.597 28.830 -54.869 1.00 39.88 2014 ASP L O 1
ATOM 2415 N N . GLU B 2 128 ? -16.443 30.710 -54.390 1.00 41.06 2015 GLU L N 1
ATOM 2416 C CA . GLU B 2 128 ? -16.180 30.377 -52.996 1.00 42.53 2015 GLU L CA 1
ATOM 2417 C C . GLU B 2 128 ? -17.463 30.041 -52.219 1.00 41.58 2015 GLU L C 1
ATOM 2418 O O . GLU B 2 128 ? -17.505 29.058 -51.481 1.00 41.92 2015 GLU L O 1
ATOM 2424 N N . GLN B 2 129 ? -18.504 30.851 -52.394 1.00 40.40 2016 GLN L N 1
ATOM 2425 C CA . GLN B 2 129 ? -19.776 30.628 -51.702 1.00 39.62 2016 GLN L CA 1
ATOM 2426 C C . GLN B 2 129 ? -20.532 29.442 -52.292 1.00 39.36 2016 GLN L C 1
ATOM 2427 O O . GLN B 2 129 ? -21.164 28.682 -51.562 1.00 38.80 2016 GLN L O 1
ATOM 2433 N N . LEU B 2 130 ? -20.478 29.296 -53.613 1.00 39.34 2017 LEU L N 1
ATOM 2434 C CA . LEU B 2 130 ? -21.174 28.204 -54.289 1.00 39.57 2017 LEU L CA 1
ATOM 2435 C C . LEU B 2 130 ? -20.527 26.866 -53.986 1.00 41.68 2017 LEU L C 1
ATOM 2436 O O . LEU B 2 130 ? -21.206 25.841 -53.973 1.00 43.08 2017 LEU L O 1
ATOM 2441 N N . LYS B 2 131 ? -19.215 26.880 -53.756 1.00 43.24 2018 LYS L N 1
ATOM 2442 C CA . LYS B 2 131 ? -18.496 25.705 -53.267 1.00 44.89 2018 LYS L CA 1
ATOM 2443 C C . LYS B 2 131 ? -19.177 25.198 -51.999 1.00 44.78 2018 LYS L C 1
ATOM 2444 O O . LYS B 2 131 ? -19.379 23.997 -51.824 1.00 43.98 2018 LYS L O 1
ATOM 2450 N N . SER B 2 132 ? -19.534 26.131 -51.121 1.00 45.83 2019 SER L N 1
ATOM 2451 C CA . SER B 2 132 ? -20.412 25.834 -49.997 1.00 46.00 2019 SER L CA 1
ATOM 2452 C C . SER B 2 132 ? -21.860 25.736 -50.483 1.00 46.20 2019 SER L C 1
ATOM 2453 O O . SER B 2 132 ? -22.155 25.944 -51.664 1.00 46.45 2019 SER L O 1
ATOM 2456 N N . GLY B 2 133 ? -22.770 25.441 -49.567 1.00 44.53 2020 GLY L N 1
ATOM 2457 C CA . GLY B 2 133 ? -24.135 25.112 -49.948 1.00 43.37 2020 GLY L CA 1
ATOM 2458 C C . GLY B 2 133 ? -25.006 26.212 -50.531 1.00 41.94 2020 GLY L C 1
ATOM 2459 O O . GLY B 2 133 ? -26.018 25.915 -51.158 1.00 40.61 2020 GLY L O 1
ATOM 2460 N N . THR B 2 134 ? -24.623 27.474 -50.345 1.00 41.44 2021 THR L N 1
ATOM 2461 C CA . THR B 2 134 ? -25.556 28.594 -50.560 1.00 41.99 2021 THR L CA 1
ATOM 2462 C C . THR B 2 134 ? -25.216 29.511 -51.754 1.00 39.29 2021 THR L C 1
ATOM 2463 O O . THR B 2 134 ? -24.207 29.314 -52.430 1.00 39.06 2021 THR L O 1
ATOM 2467 N N . ALA B 2 135 ? -26.082 30.498 -52.005 1.00 36.29 2022 ALA L N 1
ATOM 2468 C CA . ALA B 2 135 ? -25.933 31.420 -53.139 1.00 34.38 2022 ALA L CA 1
ATOM 2469 C C . ALA B 2 135 ? -26.587 32.787 -52.898 1.00 33.36 2022 ALA L C 1
ATOM 2470 O O . ALA B 2 135 ? -27.805 32.880 -52.746 1.00 34.09 2022 ALA L O 1
ATOM 2472 N N . SER B 2 136 ? -25.771 33.841 -52.874 1.00 32.45 2023 SER L N 1
ATOM 2473 C CA . SER B 2 136 ? -26.250 35.218 -52.741 1.00 31.47 2023 SER L CA 1
ATOM 2474 C C . SER B 2 136 ? -25.852 36.026 -53.966 1.00 31.18 2023 SER L C 1
ATOM 2475 O O . SER B 2 136 ? -24.690 36.007 -54.378 1.00 30.58 2023 SER L O 1
ATOM 2478 N N . VAL B 2 137 ? -26.820 36.732 -54.544 1.00 30.63 2024 VAL L N 1
ATOM 2479 C CA . VAL B 2 137 ? -26.546 37.705 -55.611 1.00 30.31 2024 VAL L CA 1
ATOM 2480 C C . VAL B 2 137 ? -26.944 39.087 -55.076 1.00 29.66 2024 VAL L C 1
ATOM 2481 O O . VAL B 2 137 ? -27.985 39.238 -54.435 1.00 27.60 2024 VAL L O 1
ATOM 2485 N N . VAL B 2 138 ? -26.087 40.080 -55.314 1.00 29.15 2025 VAL L N 1
ATOM 2486 C CA . VAL B 2 138 ? -26.226 41.383 -54.678 1.00 28.54 2025 VAL L CA 1
ATOM 2487 C C . VAL B 2 138 ? -26.359 42.471 -55.716 1.00 28.78 2025 VAL L C 1
ATOM 2488 O O . VAL B 2 138 ? -25.625 42.487 -56.706 1.00 27.88 2025 VAL L O 1
ATOM 2492 N N . CYS B 2 139 ? -27.305 43.375 -55.472 1.00 29.63 2026 CYS L N 1
ATOM 2493 C CA . CYS B 2 139 ? -27.509 44.546 -56.303 1.00 30.78 2026 CYS L CA 1
ATOM 2494 C C . CYS B 2 139 ? -27.125 45.784 -55.507 1.00 30.71 2026 CYS L C 1
ATOM 2495 O O . CYS B 2 139 ? -27.502 45.923 -54.350 1.00 29.63 2026 CYS L O 1
ATOM 2498 N N . LEU B 2 140 ? -26.369 46.682 -56.123 1.00 31.65 2027 LEU L N 1
ATOM 2499 C CA . LEU B 2 140 ? -25.918 47.887 -55.442 1.00 32.72 2027 LEU L CA 1
ATOM 2500 C C . LEU B 2 140 ? -26.462 49.134 -56.128 1.00 32.51 2027 LEU L C 1
ATOM 2501 O O . LEU B 2 140 ? -26.286 49.300 -57.326 1.00 31.72 2027 LEU L O 1
ATOM 2506 N N . LEU B 2 141 ? -27.125 49.992 -55.354 1.00 32.59 2028 LEU L N 1
ATOM 2507 C CA . LEU B 2 141 ? -27.553 51.308 -55.810 1.00 32.72 2028 LEU L CA 1
ATOM 2508 C C . LEU B 2 141 ? -26.703 52.314 -55.070 1.00 32.99 2028 LEU L C 1
ATOM 2509 O O . LEU B 2 141 ? -26.844 52.463 -53.853 1.00 31.67 2028 LEU L O 1
ATOM 2514 N N . ASN B 2 142 ? -25.843 53.008 -55.807 1.00 33.56 2029 ASN L N 1
ATOM 2515 C CA . ASN B 2 142 ? -24.857 53.896 -55.222 1.00 34.63 2029 ASN L CA 1
ATOM 2516 C C . ASN B 2 142 ? -25.196 55.375 -55.421 1.00 34.75 2029 ASN L C 1
ATOM 2517 O O . ASN B 2 142 ? -25.418 55.816 -56.547 1.00 34.61 2029 ASN L O 1
ATOM 2522 N N . ASN B 2 143 ? -25.249 56.115 -54.311 1.00 35.20 2030 ASN L N 1
ATOM 2523 C CA . ASN B 2 143 ? -25.279 57.586 -54.299 1.00 34.14 2030 ASN L CA 1
ATOM 2524 C C . ASN B 2 143 ? -26.478 58.220 -54.988 1.00 33.10 2030 ASN L C 1
ATOM 2525 O O . ASN B 2 143 ? -26.345 58.855 -56.038 1.00 34.71 2030 ASN L O 1
ATOM 2530 N N . PHE B 2 144 ? -27.641 58.078 -54.365 1.00 30.48 2031 PHE L N 1
ATOM 2531 C CA . PHE B 2 144 ? -28.873 58.544 -54.965 1.00 29.53 2031 PHE L CA 1
ATOM 2532 C C . PHE B 2 144 ? -29.732 59.363 -54.003 1.00 28.38 2031 PHE L C 1
ATOM 2533 O O . PHE B 2 144 ? -29.602 59.238 -52.786 1.00 27.28 2031 PHE L O 1
ATOM 2541 N N . TYR B 2 145 ? -30.579 60.227 -54.567 1.00 27.47 2032 TYR L N 1
ATOM 2542 C CA . TYR B 2 145 ? -31.563 60.990 -53.788 1.00 27.24 2032 TYR L CA 1
ATOM 2543 C C . TYR B 2 145 ? -32.801 61.242 -54.646 1.00 27.93 2032 TYR L C 1
ATOM 2544 O O . TYR B 2 145 ? -32.671 61.591 -55.810 1.00 28.43 2032 TYR L O 1
ATOM 2553 N N . PRO B 2 146 ? -34.007 61.090 -54.075 1.00 29.79 2033 PRO L N 1
ATOM 2554 C CA . PRO B 2 146 ? -34.316 60.760 -52.685 1.00 31.36 2033 PRO L CA 1
ATOM 2555 C C . PRO B 2 146 ? -34.183 59.281 -52.394 1.00 33.38 2033 PRO L C 1
ATOM 2556 O O . PRO B 2 146 ? -33.767 58.512 -53.265 1.00 32.99 2033 PRO L O 1
ATOM 2560 N N . ARG B 2 147 ? -34.541 58.909 -51.167 1.00 36.48 2034 ARG L N 1
ATOM 2561 C CA . ARG B 2 147 ? -34.417 57.541 -50.675 1.00 39.98 2034 ARG L CA 1
ATOM 2562 C C . ARG B 2 147 ? -35.346 56.555 -51.361 1.00 40.01 2034 ARG L C 1
ATOM 2563 O O . ARG B 2 147 ? -34.971 55.403 -51.537 1.00 41.05 2034 ARG L O 1
ATOM 2571 N N . GLU B 2 148 ? -36.554 56.979 -51.727 1.00 42.31 2035 GLU L N 1
ATOM 2572 C CA . GLU B 2 148 ? -37.509 56.041 -52.320 1.00 45.44 2035 GLU L CA 1
ATOM 2573 C C . GLU B 2 148 ? -36.962 55.518 -53.650 1.00 43.38 2035 GLU L C 1
ATOM 2574 O O . GLU B 2 148 ? -36.574 56.291 -54.521 1.00 42.94 2035 GLU L O 1
ATOM 2580 N N . ALA B 2 149 ? -36.900 54.197 -53.766 1.00 41.21 2036 ALA L N 1
ATOM 2581 C CA . ALA B 2 149 ? -36.375 53.533 -54.945 1.00 41.32 2036 ALA L CA 1
ATOM 2582 C C . ALA B 2 149 ? -36.907 52.104 -54.985 1.00 41.45 2036 ALA L C 1
ATOM 2583 O O . ALA B 2 149 ? -36.933 51.428 -53.963 1.00 42.60 2036 ALA L O 1
ATOM 2585 N N . LYS B 2 150 ? -37.347 51.651 -56.153 1.00 41.36 2037 LYS L N 1
ATOM 2586 C CA . LYS B 2 150 ? -37.842 50.284 -56.297 1.00 42.67 2037 LYS L CA 1
ATOM 2587 C C . LYS B 2 150 ? -36.743 49.384 -56.856 1.00 39.49 2037 LYS L C 1
ATOM 2588 O O . LYS B 2 150 ? -36.086 49.724 -57.839 1.00 37.54 2037 LYS L O 1
ATOM 2594 N N . VAL B 2 151 ? -36.541 48.245 -56.209 1.00 37.46 2038 VAL L N 1
ATOM 2595 C CA . VAL B 2 151 ? -35.585 47.252 -56.678 1.00 37.57 2038 VAL L CA 1
ATOM 2596 C C . VAL B 2 151 ? -36.342 45.950 -56.858 1.00 36.57 2038 VAL L C 1
ATOM 2597 O O . VAL B 2 151 ? -36.874 45.413 -55.891 1.00 35.72 2038 VAL L O 1
ATOM 2601 N N . GLN B 2 152 ? -36.403 45.472 -58.099 1.00 36.72 2039 GLN L N 1
ATOM 2602 C CA . GLN B 2 152 ? -37.055 44.206 -58.430 1.00 37.42 2039 GLN L CA 1
ATOM 2603 C C . GLN B 2 152 ? -36.039 43.225 -58.986 1.00 36.22 2039 GLN L C 1
ATOM 2604 O O . GLN B 2 152 ? -35.278 43.546 -59.900 1.00 35.15 2039 GLN L O 1
ATOM 2610 N N . TRP B 2 153 ? -36.053 42.023 -58.425 1.00 35.60 2040 TRP L N 1
ATOM 2611 C CA . TRP B 2 153 ? -35.211 40.934 -58.870 1.00 34.49 2040 TRP L CA 1
ATOM 2612 C C . TRP B 2 153 ? -35.973 40.030 -59.845 1.00 35.05 2040 TRP L C 1
ATOM 2613 O O . TRP B 2 153 ? -37.118 39.647 -59.589 1.00 33.75 2040 TRP L O 1
ATOM 2624 N N . LYS B 2 154 ? -35.328 39.679 -60.952 1.00 36.23 2041 LYS L N 1
ATOM 2625 C CA . LYS B 2 154 ? -35.884 38.710 -61.885 1.00 37.36 2041 LYS L CA 1
ATOM 2626 C C . LYS B 2 154 ? -34.923 37.535 -62.094 1.00 36.73 2041 LYS L C 1
ATOM 2627 O O . LYS B 2 154 ? -33.728 37.725 -62.323 1.00 34.80 2041 LYS L O 1
ATOM 2633 N N . VAL B 2 155 ? -35.464 36.324 -61.981 1.00 36.54 2042 VAL L N 1
ATOM 2634 C CA . VAL B 2 155 ? -34.731 35.099 -62.271 1.00 36.29 2042 VAL L CA 1
ATOM 2635 C C . VAL B 2 155 ? -35.456 34.383 -63.403 1.00 35.62 2042 VAL L C 1
ATOM 2636 O O . VAL B 2 155 ? -36.529 33.821 -63.196 1.00 34.70 2042 VAL L O 1
ATOM 2640 N N . ASP B 2 156 ? -34.861 34.405 -64.595 1.00 35.57 2043 ASP L N 1
ATOM 2641 C CA . ASP B 2 156 ? -35.537 33.951 -65.819 1.00 35.98 2043 ASP L CA 1
ATOM 2642 C C . ASP B 2 156 ? -36.913 34.616 -65.951 1.00 35.36 2043 ASP L C 1
ATOM 2643 O O . ASP B 2 156 ? -37.919 33.939 -66.114 1.00 35.40 2043 ASP L O 1
ATOM 2648 N N . ASN B 2 157 ? -36.933 35.947 -65.861 1.00 36.83 2044 ASN L N 1
ATOM 2649 C CA . ASN B 2 157 ? -38.169 36.763 -65.883 1.00 37.99 2044 ASN L CA 1
ATOM 2650 C C . ASN B 2 157 ? -39.209 36.457 -64.801 1.00 35.59 2044 ASN L C 1
ATOM 2651 O O . ASN B 2 157 ? -40.312 36.989 -64.841 1.00 34.86 2044 ASN L O 1
ATOM 2656 N N . ALA B 2 158 ? -38.862 35.607 -63.841 1.00 34.04 2045 ALA L N 1
ATOM 2657 C CA . ALA B 2 158 ? -39.730 35.339 -62.719 1.00 32.31 2045 ALA L CA 1
ATOM 2658 C C . ALA B 2 158 ? -39.481 36.417 -61.672 1.00 32.36 2045 ALA L C 1
ATOM 2659 O O . ALA B 2 158 ? -38.394 36.501 -61.085 1.00 31.29 2045 ALA L O 1
ATOM 2661 N N . LEU B 2 159 ? -40.491 37.247 -61.454 1.00 31.56 2046 LEU L N 1
ATOM 2662 C CA . LEU B 2 159 ? -40.421 38.303 -60.461 1.00 32.16 2046 LEU L CA 1
ATOM 2663 C C . LEU B 2 159 ? -40.241 37.682 -59.073 1.00 31.79 2046 LEU L C 1
ATOM 2664 O O . LEU B 2 159 ? -41.048 36.854 -58.658 1.00 32.36 2046 LEU L O 1
ATOM 2669 N N . GLN B 2 160 ? -39.176 38.062 -58.370 1.00 30.06 2047 GLN L N 1
ATOM 2670 C CA . GLN B 2 160 ? -38.925 37.537 -57.031 1.00 29.57 2047 GLN L CA 1
ATOM 2671 C C . GLN B 2 160 ? -39.554 38.461 -56.000 1.00 30.16 2047 GLN L C 1
ATOM 2672 O O . GLN B 2 160 ? -39.391 39.675 -56.083 1.00 31.82 2047 GLN L O 1
ATOM 2678 N N . SER B 2 161 ? -40.256 37.892 -55.025 1.00 29.52 2048 SER L N 1
ATOM 2679 C CA . SER B 2 161 ? -40.955 38.691 -54.029 1.00 30.50 2048 SER L CA 1
ATOM 2680 C C . SER B 2 161 ? -40.964 38.029 -52.648 1.00 31.12 2048 SER L C 1
ATOM 2681 O O . SER B 2 161 ? -41.367 36.875 -52.501 1.00 30.83 2048 SER L O 1
ATOM 2684 N N . GLY B 2 162 ? -40.512 38.777 -51.642 1.00 31.35 2049 GLY L N 1
ATOM 2685 C CA . GLY B 2 162 ? -40.483 38.302 -50.265 1.00 31.77 2049 GLY L CA 1
ATOM 2686 C C . GLY B 2 162 ? -39.170 37.671 -49.835 1.00 32.40 2049 GLY L C 1
ATOM 2687 O O . GLY B 2 162 ? -38.936 37.520 -48.639 1.00 32.28 2049 GLY L O 1
ATOM 2688 N N . ASN B 2 163 ? -38.309 37.317 -50.796 1.00 33.77 2050 ASN L N 1
ATOM 2689 C CA . ASN B 2 163 ? -37.080 36.539 -50.509 1.00 34.04 2050 ASN L CA 1
ATOM 2690 C C . ASN B 2 163 ? -35.743 37.275 -50.677 1.00 34.14 2050 ASN L C 1
ATOM 2691 O O . ASN B 2 163 ? -34.684 36.646 -50.670 1.00 36.43 2050 ASN L O 1
ATOM 2696 N N . SER B 2 164 ? -35.794 38.593 -50.837 1.00 34.58 2051 SER L N 1
ATOM 2697 C CA . SER B 2 164 ? -34.602 39.438 -50.799 1.00 34.71 2051 SER L CA 1
ATOM 2698 C C . SER B 2 164 ? -34.616 40.254 -49.503 1.00 34.63 2051 SER L C 1
ATOM 2699 O O . SER B 2 164 ? -35.614 40.247 -48.774 1.00 34.42 2051 SER L O 1
ATOM 2702 N N . GLN B 2 165 ? -33.498 40.919 -49.212 1.00 34.91 2052 GLN L N 1
ATOM 2703 C CA . GLN B 2 165 ? -33.409 41.874 -48.105 1.00 35.10 2052 GLN L CA 1
ATOM 2704 C C . GLN B 2 165 ? -32.619 43.098 -48.521 1.00 35.43 2052 GLN L C 1
ATOM 2705 O O . GLN B 2 165 ? -31.701 42.990 -49.318 1.00 37.53 2052 GLN L O 1
ATOM 2711 N N . GLU B 2 166 ? -32.991 44.256 -47.980 1.00 37.04 2053 GLU L N 1
ATOM 2712 C CA . GLU B 2 166 ? -32.402 45.546 -48.354 1.00 36.87 2053 GLU L CA 1
ATOM 2713 C C . GLU B 2 166 ? -31.820 46.246 -47.152 1.00 34.70 2053 GLU L C 1
ATOM 2714 O O . GLU B 2 166 ? -32.466 46.326 -46.122 1.00 33.89 2053 GLU L O 1
ATOM 2720 N N . SER B 2 167 ? -30.620 46.794 -47.287 1.00 34.31 2054 SER L N 1
ATOM 2721 C CA . SER B 2 167 ? -30.099 47.692 -46.263 1.00 34.09 2054 SER L CA 1
ATOM 2722 C C . SER B 2 167 ? -29.842 49.035 -46.917 1.00 34.15 2054 SER L C 1
ATOM 2723 O O . SER B 2 167 ? -29.468 49.077 -48.076 1.00 34.41 2054 SER L O 1
ATOM 2726 N N . VAL B 2 168 ? -30.071 50.127 -46.192 1.00 34.97 2055 VAL L N 1
ATOM 2727 C CA . VAL B 2 168 ? -29.795 51.471 -46.712 1.00 35.21 2055 VAL L CA 1
ATOM 2728 C C . VAL B 2 168 ? -28.878 52.236 -45.759 1.00 36.26 2055 VAL L C 1
ATOM 2729 O O . VAL B 2 168 ? -29.030 52.149 -44.545 1.00 38.66 2055 VAL L O 1
ATOM 2733 N N . THR B 2 169 ? -27.925 52.984 -46.308 1.00 36.87 2056 THR L N 1
ATOM 2734 C CA . THR B 2 169 ? -27.014 53.776 -45.483 1.00 37.71 2056 THR L CA 1
ATOM 2735 C C . THR B 2 169 ? -27.742 54.987 -44.921 1.00 39.01 2056 THR L C 1
ATOM 2736 O O . THR B 2 169 ? -28.801 55.364 -45.424 1.00 40.87 2056 THR L O 1
ATOM 2740 N N . GLU B 2 170 ? -27.168 55.605 -43.889 1.00 40.24 2057 GLU L N 1
ATOM 2741 C CA . GLU B 2 170 ? -27.664 56.894 -43.418 1.00 42.71 2057 GLU L CA 1
ATOM 2742 C C . GLU B 2 170 ? -27.285 57.952 -44.462 1.00 41.96 2057 GLU L C 1
ATOM 2743 O O . GLU B 2 170 ? -26.495 57.693 -45.376 1.00 39.71 2057 GLU L O 1
ATOM 2749 N N . GLN B 2 171 ? -27.860 59.137 -44.337 1.00 42.85 2058 GLN L N 1
ATOM 2750 C CA . GLN B 2 171 ? -27.672 60.168 -45.351 1.00 44.67 2058 GLN L CA 1
ATOM 2751 C C . GLN B 2 171 ? -26.232 60.690 -45.309 1.00 46.71 2058 GLN L C 1
ATOM 2752 O O . GLN B 2 171 ? -25.761 61.104 -44.255 1.00 48.18 2058 GLN L O 1
ATOM 2758 N N . ASP B 2 172 ? -25.540 60.639 -46.450 1.00 49.10 2059 ASP L N 1
ATOM 2759 C CA . ASP B 2 172 ? -24.125 61.042 -46.557 1.00 51.28 2059 ASP L CA 1
ATOM 2760 C C . ASP B 2 172 ? -23.891 62.452 -46.025 1.00 54.05 2059 ASP L C 1
ATOM 2761 O O . ASP B 2 172 ? -24.679 63.357 -46.299 1.00 55.83 2059 ASP L O 1
ATOM 2766 N N . SER B 2 173 ? -22.794 62.629 -45.289 1.00 56.19 2060 SER L N 1
ATOM 2767 C CA . SER B 2 173 ? -22.478 63.898 -44.621 1.00 58.43 2060 SER L CA 1
ATOM 2768 C C . SER B 2 173 ? -22.157 65.043 -45.589 1.00 57.21 2060 SER L C 1
ATOM 2769 O O . SER B 2 173 ? -22.454 66.196 -45.288 1.00 56.96 2060 SER L O 1
ATOM 2772 N N . LYS B 2 174 ? -21.553 64.722 -46.733 1.00 57.70 2061 LYS L N 1
ATOM 2773 C CA . LYS B 2 174 ? -21.162 65.733 -47.721 1.00 57.07 2061 LYS L CA 1
ATOM 2774 C C . LYS B 2 174 ? -22.278 66.063 -48.716 1.00 54.69 2061 LYS L C 1
ATOM 2775 O O . LYS B 2 174 ? -22.723 67.208 -48.780 1.00 56.88 2061 LYS L O 1
ATOM 2781 N N . ASP B 2 175 ? -22.735 65.071 -49.476 1.00 50.06 2062 ASP L N 1
ATOM 2782 C CA . ASP B 2 175 ? -23.687 65.327 -50.564 1.00 48.53 2062 ASP L CA 1
ATOM 2783 C C . ASP B 2 175 ? -25.149 64.900 -50.301 1.00 45.43 2062 ASP L C 1
ATOM 2784 O O . ASP B 2 175 ? -26.003 65.053 -51.171 1.00 44.50 2062 ASP L O 1
ATOM 2789 N N . SER B 2 176 ? -25.433 64.381 -49.110 1.00 43.23 2063 SER L N 1
ATOM 2790 C CA . SER B 2 176 ? -26.808 64.034 -48.698 1.00 41.48 2063 SER L CA 1
ATOM 2791 C C . SER B 2 176 ? -27.429 62.847 -49.454 1.00 39.33 2063 SER L C 1
ATOM 2792 O O . SER B 2 176 ? -28.642 62.648 -49.411 1.00 37.40 2063 SER L O 1
ATOM 2795 N N . THR B 2 177 ? -26.598 62.053 -50.124 1.00 38.61 2064 THR L N 1
ATOM 2796 C CA . THR B 2 177 ? -27.076 60.917 -50.907 1.00 38.21 2064 THR L CA 1
ATOM 2797 C C . THR B 2 177 ? -27.164 59.641 -50.079 1.00 37.10 2064 THR L C 1
ATOM 2798 O O . THR B 2 177 ? -26.470 59.489 -49.074 1.00 37.75 2064 THR L O 1
ATOM 2802 N N . TYR B 2 178 ? -28.022 58.727 -50.522 1.00 34.77 2065 TYR L N 1
ATOM 2803 C CA . TYR B 2 178 ? -28.128 57.400 -49.944 1.00 32.19 2065 TYR L CA 1
ATOM 2804 C C . TYR B 2 178 ? -27.427 56.374 -50.843 1.00 33.21 2065 TYR L C 1
ATOM 2805 O O . TYR B 2 178 ? -27.221 56.603 -52.046 1.00 31.42 2065 TYR L O 1
ATOM 2814 N N . SER B 2 179 ? -27.050 55.246 -50.241 1.00 34.15 2066 SER L N 1
ATOM 2815 C CA . SER B 2 179 ? -26.684 54.041 -50.988 1.00 34.59 2066 SER L CA 1
ATOM 2816 C C . SER B 2 179 ? -27.494 52.880 -50.441 1.00 34.27 2066 SER L C 1
ATOM 2817 O O . SER B 2 179 ? -27.929 52.908 -49.288 1.00 34.42 2066 SER L O 1
ATOM 2820 N N . LEU B 2 180 ? -27.693 51.860 -51.266 1.00 33.07 2067 LEU L N 1
ATOM 2821 C CA . LEU B 2 180 ? -28.553 50.749 -50.899 1.00 32.44 2067 LEU L CA 1
ATOM 2822 C C . LEU B 2 180 ? -28.021 49.445 -51.469 1.00 32.20 2067 LEU L C 1
ATOM 2823 O O . LEU B 2 180 ? -27.593 49.405 -52.624 1.00 30.65 2067 LEU L O 1
ATOM 2828 N N . SER B 2 181 ? -28.033 48.392 -50.649 1.00 33.47 2068 SER L N 1
ATOM 2829 C CA . SER B 2 181 ? -27.726 47.036 -51.105 1.00 34.70 2068 SER L CA 1
ATOM 2830 C C . SER B 2 181 ? -28.926 46.120 -50.907 1.00 34.24 2068 SER L C 1
ATOM 2831 O O . SER B 2 181 ? -29.515 46.084 -49.823 1.00 33.85 2068 SER L O 1
ATOM 2834 N N . SER B 2 182 ? -29.271 45.390 -51.965 1.00 33.80 2069 SER L N 1
ATOM 2835 C CA . SER B 2 182 ? -30.300 44.361 -51.928 1.00 33.54 2069 SER L CA 1
ATOM 2836 C C . SER B 2 182 ? -29.653 43.019 -52.219 1.00 33.29 2069 SER L C 1
ATOM 2837 O O . SER B 2 182 ? -28.831 42.909 -53.120 1.00 34.07 2069 SER L O 1
ATOM 2840 N N . THR B 2 183 ? -30.040 42.006 -51.453 1.00 33.56 2070 THR L N 1
ATOM 2841 C CA . THR B 2 183 ? -29.438 40.680 -51.525 1.00 32.84 2070 THR L CA 1
ATOM 2842 C C . THR B 2 183 ? -30.526 39.644 -51.739 1.00 32.42 2070 THR L C 1
ATOM 2843 O O . THR B 2 183 ? -31.441 39.526 -50.924 1.00 31.05 2070 THR L O 1
ATOM 2847 N N . LEU B 2 184 ? -30.424 38.917 -52.846 1.00 32.68 2071 LEU L N 1
ATOM 2848 C CA . LEU B 2 184 ? -31.307 37.802 -53.142 1.00 34.66 2071 LEU L CA 1
ATOM 2849 C C . LEU B 2 184 ? -30.598 36.508 -52.770 1.00 36.20 2071 LEU L C 1
ATOM 2850 O O . LEU B 2 184 ? -29.514 36.212 -53.273 1.00 36.00 2071 LEU L O 1
ATOM 2855 N N . THR B 2 185 ? -31.233 35.735 -51.901 1.00 38.69 2072 THR L N 1
ATOM 2856 C CA . THR B 2 185 ? -30.667 34.494 -51.394 1.00 41.50 2072 THR L CA 1
ATOM 2857 C C . THR B 2 185 ? -31.471 33.299 -51.923 1.00 41.08 2072 THR L C 1
ATOM 2858 O O . THR B 2 185 ? -32.689 33.230 -51.765 1.00 42.36 2072 THR L O 1
ATOM 2862 N N . LEU B 2 186 ? -30.764 32.379 -52.569 1.00 40.62 2073 LEU L N 1
ATOM 2863 C CA . LEU B 2 186 ? -31.335 31.157 -53.104 1.00 39.23 2073 LEU L CA 1
ATOM 2864 C C . LEU B 2 186 ? -30.492 30.001 -52.634 1.00 38.56 2073 LEU L C 1
ATOM 2865 O O . LEU B 2 186 ? -29.317 30.179 -52.352 1.00 38.78 2073 LEU L O 1
ATOM 2870 N N . SER B 2 187 ? -31.082 28.813 -52.570 1.00 39.39 2074 SER L N 1
ATOM 2871 C CA . SER B 2 187 ? -30.303 27.601 -52.375 1.00 39.73 2074 SER L CA 1
ATOM 2872 C C . SER B 2 187 ? -29.511 27.373 -53.656 1.00 40.42 2074 SER L C 1
ATOM 2873 O O . SER B 2 187 ? -29.935 27.797 -54.732 1.00 39.40 2074 SER L O 1
ATOM 2876 N N . LYS B 2 188 ? -28.356 26.726 -53.536 1.00 41.61 2075 LYS L N 1
ATOM 2877 C CA . LYS B 2 188 ? -27.494 26.458 -54.689 1.00 44.03 2075 LYS L CA 1
ATOM 2878 C C . LYS B 2 188 ? -28.236 25.655 -55.763 1.00 44.78 2075 LYS L C 1
ATOM 2879 O O . LYS B 2 188 ? -28.120 25.956 -56.951 1.00 43.84 2075 LYS L O 1
ATOM 2885 N N . ALA B 2 189 ? -29.005 24.653 -55.336 1.00 45.79 2076 ALA L N 1
ATOM 2886 C CA . ALA B 2 189 ? -29.827 23.850 -56.248 1.00 46.71 2076 ALA L CA 1
ATOM 2887 C C . ALA B 2 189 ? -30.704 24.742 -57.131 1.00 46.91 2076 ALA L C 1
ATOM 2888 O O . ALA B 2 189 ? -30.644 24.656 -58.361 1.00 46.38 2076 ALA L O 1
ATOM 2890 N N . ASP B 2 190 ? -31.496 25.604 -56.491 1.00 47.09 2077 ASP L N 1
ATOM 2891 C CA . ASP B 2 190 ? -32.322 26.597 -57.193 1.00 46.45 2077 ASP L CA 1
ATOM 2892 C C . ASP B 2 190 ? -31.501 27.513 -58.096 1.00 44.48 2077 ASP L C 1
ATOM 2893 O O . ASP B 2 190 ? -31.914 27.819 -59.211 1.00 43.92 2077 ASP L O 1
ATOM 2898 N N . TYR B 2 191 ? -30.347 27.961 -57.610 1.00 43.82 2078 TYR L N 1
ATOM 2899 C CA . TYR B 2 191 ? -29.497 28.854 -58.393 1.00 43.23 2078 TYR L CA 1
ATOM 2900 C C . TYR B 2 191 ? -29.035 28.172 -59.668 1.00 45.29 2078 TYR L C 1
ATOM 2901 O O . TYR B 2 191 ? -29.010 28.795 -60.728 1.00 45.11 2078 TYR L O 1
ATOM 2910 N N . GLU B 2 192 ? -28.690 26.889 -59.565 1.00 48.28 2079 GLU L N 1
ATOM 2911 C CA . GLU B 2 192 ? -28.208 26.135 -60.726 1.00 50.11 2079 GLU L CA 1
ATOM 2912 C C . GLU B 2 192 ? -29.277 26.000 -61.815 1.00 48.24 2079 GLU L C 1
ATOM 2913 O O . GLU B 2 192 ? -28.954 25.951 -63.004 1.00 47.28 2079 GLU L O 1
ATOM 2919 N N . LYS B 2 193 ? -30.542 25.953 -61.405 1.00 45.73 2080 LYS L N 1
ATOM 2920 C CA . LYS B 2 193 ? -31.646 25.739 -62.336 1.00 45.64 2080 LYS L CA 1
ATOM 2921 C C . LYS B 2 193 ? -31.812 26.813 -63.408 1.00 45.00 2080 LYS L C 1
ATOM 2922 O O . LYS B 2 193 ? -32.238 26.500 -64.513 1.00 46.02 2080 LYS L O 1
ATOM 2928 N N . HIS B 2 194 ? -31.459 28.059 -63.100 1.00 45.22 2081 HIS L N 1
ATOM 2929 C CA . HIS B 2 194 ? -31.807 29.195 -63.965 1.00 45.15 2081 HIS L CA 1
ATOM 2930 C C . HIS B 2 194 ? -30.605 29.916 -64.539 1.00 44.13 2081 HIS L C 1
ATOM 2931 O O . HIS B 2 194 ? -29.507 29.853 -63.985 1.00 45.32 2081 HIS L O 1
ATOM 2938 N N . LYS B 2 195 ? -30.823 30.612 -65.650 1.00 43.98 2082 LYS L N 1
ATOM 2939 C CA . LYS B 2 195 ? -29.733 31.269 -66.361 1.00 46.56 2082 LYS L CA 1
ATOM 2940 C C . LYS B 2 195 ? -29.675 32.778 -66.107 1.00 43.51 2082 LYS L C 1
ATOM 2941 O O . LYS B 2 195 ? -28.640 33.288 -65.683 1.00 43.64 2082 LYS L O 1
ATOM 2947 N N . VAL B 2 196 ? -30.778 33.479 -66.364 1.00 40.79 2083 VAL L N 1
ATOM 2948 C CA . VAL B 2 196 ? -30.801 34.950 -66.317 1.00 39.41 2083 VAL L CA 1
ATOM 2949 C C . VAL B 2 196 ? -31.154 35.496 -64.932 1.00 37.64 2083 VAL L C 1
ATOM 2950 O O . VAL B 2 196 ? -32.278 35.342 -64.452 1.00 36.55 2083 VAL L O 1
ATOM 2954 N N . TYR B 2 197 ? -30.185 36.156 -64.313 1.00 36.20 2084 TYR L N 1
ATOM 2955 C CA . TYR B 2 197 ? -30.395 36.836 -63.048 1.00 36.01 2084 TYR L CA 1
ATOM 2956 C C . TYR B 2 197 ? -30.284 38.328 -63.301 1.00 36.24 2084 TYR L C 1
ATOM 2957 O O . TYR B 2 197 ? -29.295 38.784 -63.877 1.00 36.38 2084 TYR L O 1
ATOM 2966 N N . ALA B 2 198 ? -31.308 39.076 -62.886 1.00 35.47 2085 ALA L N 1
ATOM 2967 C CA . ALA B 2 198 ? -31.418 40.495 -63.214 1.00 34.43 2085 ALA L CA 1
ATOM 2968 C C . ALA B 2 198 ? -31.969 41.323 -62.056 1.00 34.90 2085 ALA L C 1
ATOM 2969 O O . ALA B 2 198 ? -32.794 40.857 -61.265 1.00 34.61 2085 ALA L O 1
ATOM 2971 N N . CYS B 2 199 ? -31.506 42.563 -61.985 1.00 35.55 2086 CYS L N 1
ATOM 2972 C CA . CYS B 2 199 ? -31.903 43.506 -60.958 1.00 36.40 2086 CYS L CA 1
ATOM 2973 C C . CYS B 2 199 ? -32.444 44.723 -61.670 1.00 36.53 2086 CYS L C 1
ATOM 2974 O O . CYS B 2 199 ? -31.725 45.331 -62.467 1.00 37.84 2086 CYS L O 1
ATOM 2977 N N . GLU B 2 200 ? -33.699 45.077 -61.409 1.00 35.41 2087 GLU L N 1
ATOM 2978 C CA . GLU B 2 200 ? -34.321 46.210 -62.086 1.00 35.41 2087 GLU L CA 1
ATOM 2979 C C . GLU B 2 200 ? -34.583 47.336 -61.101 1.00 34.58 2087 GLU L C 1
ATOM 2980 O O . GLU B 2 200 ? -35.171 47.119 -60.046 1.00 34.79 2087 GLU L O 1
ATOM 2986 N N . VAL B 2 201 ? -34.170 48.544 -61.466 1.00 33.49 2088 VAL L N 1
ATOM 2987 C CA . VAL B 2 201 ? -34.241 49.684 -60.567 1.00 32.28 2088 VAL L CA 1
ATOM 2988 C C . VAL B 2 201 ? -35.076 50.824 -61.144 1.00 32.72 2088 VAL L C 1
ATOM 2989 O O . VAL B 2 201 ? -34.843 51.280 -62.273 1.00 31.86 2088 VAL L O 1
ATOM 2993 N N . THR B 2 202 ? -36.035 51.284 -60.339 1.00 32.57 2089 THR L N 1
ATOM 2994 C CA . THR B 2 202 ? -36.921 52.386 -60.688 1.00 31.60 2089 THR L CA 1
ATOM 2995 C C . THR B 2 202 ? -36.721 53.515 -59.693 1.00 31.42 2089 THR L C 1
ATOM 2996 O O . THR B 2 202 ? -36.851 53.304 -58.489 1.00 31.66 2089 THR L O 1
ATOM 3000 N N . HIS B 2 203 ? -36.415 54.708 -60.201 1.00 31.43 2090 HIS L N 1
ATOM 3001 C CA . HIS B 2 203 ? -36.073 55.854 -59.361 1.00 32.01 2090 HIS L CA 1
ATOM 3002 C C . HIS B 2 203 ? -36.343 57.172 -60.092 1.00 33.52 2090 HIS L C 1
ATOM 3003 O O . HIS B 2 203 ? -36.194 57.251 -61.310 1.00 33.63 2090 HIS L O 1
ATOM 3010 N N . GLN B 2 204 ? -36.745 58.193 -59.331 1.00 36.48 2091 GLN L N 1
ATOM 3011 C CA . GLN B 2 204 ? -37.008 59.547 -59.846 1.00 37.68 2091 GLN L CA 1
ATOM 3012 C C . GLN B 2 204 ? -36.010 60.027 -60.893 1.00 37.91 2091 GLN L C 1
ATOM 3013 O O . GLN B 2 204 ? -36.391 60.523 -61.948 1.00 40.31 2091 GLN L O 1
ATOM 3019 N N . GLY B 2 205 ? -34.730 59.895 -60.574 1.00 38.31 2092 GLY L N 1
ATOM 3020 C CA . GLY B 2 205 ? -33.647 60.318 -61.450 1.00 39.20 2092 GLY L CA 1
ATOM 3021 C C . GLY B 2 205 ? -33.427 59.482 -62.695 1.00 38.76 2092 GLY L C 1
ATOM 3022 O O . GLY B 2 205 ? -32.577 59.818 -63.518 1.00 37.53 2092 GLY L O 1
ATOM 3023 N N . LEU B 2 206 ? -34.178 58.392 -62.830 1.00 40.30 2093 LEU L N 1
ATOM 3024 C CA . LEU B 2 206 ? -34.127 57.549 -64.025 1.00 42.01 2093 LEU L CA 1
ATOM 3025 C C . LEU B 2 206 ? -35.359 57.808 -64.883 1.00 42.46 2093 LEU L C 1
ATOM 3026 O O . LEU B 2 206 ? -36.485 57.548 -64.451 1.00 44.14 2093 LEU L O 1
ATOM 3031 N N . SER B 2 207 ? -35.151 58.320 -66.093 1.00 41.47 2094 SER L N 1
ATOM 3032 C CA . SER B 2 207 ? -36.262 58.563 -67.009 1.00 42.31 2094 SER L CA 1
ATOM 3033 C C . SER B 2 207 ? -36.896 57.238 -67.426 1.00 43.21 2094 SER L C 1
ATOM 3034 O O . SER B 2 207 ? -38.061 57.196 -67.830 1.00 44.56 2094 SER L O 1
ATOM 3037 N N . SER B 2 208 ? -36.116 56.165 -67.343 1.00 42.53 2095 SER L N 1
ATOM 3038 C CA . SER B 2 208 ? -36.624 54.816 -67.557 1.00 42.07 2095 SER L CA 1
ATOM 3039 C C . SER B 2 208 ? -35.843 53.812 -66.686 1.00 40.07 2095 SER L C 1
ATOM 3040 O O . SER B 2 208 ? -34.647 53.983 -66.458 1.00 40.52 2095 SER L O 1
ATOM 3043 N N . PRO B 2 209 ? -36.517 52.768 -66.181 1.00 37.62 2096 PRO L N 1
ATOM 3044 C CA . PRO B 2 209 ? -35.840 51.820 -65.292 1.00 36.47 2096 PRO L CA 1
ATOM 3045 C C . PRO B 2 209 ? -34.519 51.258 -65.829 1.00 35.77 2096 PRO L C 1
ATOM 3046 O O . PRO B 2 209 ? -34.372 51.060 -67.031 1.00 35.93 2096 PRO L O 1
ATOM 3050 N N . VAL B 2 210 ? -33.573 51.001 -64.932 1.00 35.10 2097 VAL L N 1
ATOM 3051 C CA . VAL B 2 210 ? -32.303 50.381 -65.300 1.00 35.43 2097 VAL L CA 1
ATOM 3052 C C . VAL B 2 210 ? -32.283 48.930 -64.821 1.00 35.26 2097 VAL L C 1
ATOM 3053 O O . VAL B 2 210 ? -32.535 48.655 -63.645 1.00 35.50 2097 VAL L O 1
ATOM 3057 N N . THR B 2 211 ? -32.001 48.009 -65.741 1.00 34.54 2098 THR L N 1
ATOM 3058 C CA . THR B 2 211 ? -31.787 46.614 -65.397 1.00 34.82 2098 THR L CA 1
ATOM 3059 C C . THR B 2 211 ? -30.312 46.292 -65.533 1.00 37.13 2098 THR L C 1
ATOM 3060 O O . THR B 2 211 ? -29.703 46.590 -66.557 1.00 37.53 2098 THR L O 1
ATOM 3064 N N . LYS B 2 212 ? -29.744 45.684 -64.496 1.00 38.64 2099 LYS L N 1
ATOM 3065 C CA . LYS B 2 212 ? -28.401 45.128 -64.562 1.00 39.45 2099 LYS L CA 1
ATOM 3066 C C . LYS B 2 212 ? -28.511 43.633 -64.347 1.00 38.36 2099 LYS L C 1
ATOM 3067 O O . LYS B 2 212 ? -29.120 43.193 -63.378 1.00 37.80 2099 LYS L O 1
ATOM 3073 N N . SER B 2 213 ? -27.925 42.853 -65.251 1.00 38.61 2100 SER L N 1
ATOM 3074 C CA . SER B 2 213 ? -28.121 41.404 -65.254 1.00 37.76 2100 SER L CA 1
ATOM 3075 C C . SER B 2 213 ? -26.886 40.661 -65.710 1.00 38.30 2100 SER L C 1
ATOM 3076 O O . SER B 2 213 ? -25.943 41.261 -66.211 1.00 39.79 2100 SER L O 1
ATOM 3079 N N . PHE B 2 214 ? -26.913 39.347 -65.525 1.00 38.45 2101 PHE L N 1
ATOM 3080 C CA . PHE B 2 214 ? -25.819 38.470 -65.910 1.00 38.93 2101 PHE L CA 1
ATOM 3081 C C . PHE B 2 214 ? -26.365 37.076 -66.175 1.00 40.76 2101 PHE L C 1
ATOM 3082 O O . PHE B 2 214 ? -27.392 36.682 -65.604 1.00 39.36 2101 PHE L O 1
ATOM 3090 N N . ASN B 2 215 ? -25.671 36.344 -67.043 1.00 43.40 2102 ASN L N 1
ATOM 3091 C CA . ASN B 2 215 ? -25.972 34.940 -67.306 1.00 45.60 2102 ASN L CA 1
ATOM 3092 C C . ASN B 2 215 ? -25.021 34.054 -66.515 1.00 46.28 2102 ASN L C 1
ATOM 3093 O O . ASN B 2 215 ? -23.819 34.333 -66.443 1.00 46.51 2102 ASN L O 1
ATOM 3098 N N . ARG B 2 216 ? -25.563 32.996 -65.917 1.00 46.44 2103 ARG L N 1
ATOM 3099 C CA . ARG B 2 216 ? -24.784 32.124 -65.045 1.00 47.72 2103 ARG L CA 1
ATOM 3100 C C . ARG B 2 216 ? -23.741 31.341 -65.846 1.00 50.97 2103 ARG L C 1
ATOM 3101 O O . ARG B 2 216 ? -24.087 30.471 -66.651 1.00 50.89 2103 ARG L O 1
ATOM 3109 N N . GLY B 2 217 ? -22.468 31.668 -65.615 1.00 52.26 2104 GLY L N 1
ATOM 3110 C CA . GLY B 2 217 ? -21.350 31.055 -66.323 1.00 52.27 2104 GLY L CA 1
ATOM 3111 C C . GLY B 2 217 ? -21.082 31.772 -67.630 1.00 54.08 2104 GLY L C 1
ATOM 3112 O O . GLY B 2 217 ? -21.077 31.152 -68.693 1.00 53.62 2104 GLY L O 1
ATOM 3113 N N . GLU B 2 218 ? -20.859 33.082 -67.553 1.00 55.70 2105 GLU L N 1
ATOM 3114 C CA . GLU B 2 218 ? -20.713 33.905 -68.752 1.00 56.40 2105 GLU L CA 1
ATOM 3115 C C . GLU B 2 218 ? -20.120 35.273 -68.425 1.00 55.82 2105 GLU L C 1
ATOM 3116 O O . GLU B 2 218 ? -19.048 35.625 -68.915 1.00 55.28 2105 GLU L O 1
ATOM 3122 N N . GLN C 1 1 ? -1.931 8.008 -16.168 1.00 51.93 102 GLN C N 1
ATOM 3123 C CA . GLN C 1 1 ? -2.347 7.661 -14.787 1.00 51.61 102 GLN C CA 1
ATOM 3124 C C . GLN C 1 1 ? -2.610 8.876 -13.866 1.00 49.56 102 GLN C C 1
ATOM 3125 O O . GLN C 1 1 ? -2.698 8.720 -12.646 1.00 50.73 102 GLN C O 1
ATOM 3131 N N . SER C 1 2 ? -2.769 10.071 -14.434 1.00 46.45 103 SER C N 1
ATOM 3132 C CA . SER C 1 2 ? -2.968 11.286 -13.636 1.00 44.67 103 SER C CA 1
ATOM 3133 C C . SER C 1 2 ? -3.554 12.438 -14.467 1.00 43.08 103 SER C C 1
ATOM 3134 O O . SER C 1 2 ? -3.179 12.628 -15.621 1.00 41.79 103 SER C O 1
ATOM 3137 N N . VAL C 1 3 ? -4.467 13.206 -13.872 1.00 43.22 104 VAL C N 1
ATOM 3138 C CA . VAL C 1 3 ? -5.024 14.409 -14.514 1.00 43.48 104 VAL C CA 1
ATOM 3139 C C . VAL C 1 3 ? -5.039 15.612 -13.566 1.00 44.45 104 VAL C C 1
ATOM 3140 O O . VAL C 1 3 ? -4.880 15.464 -12.354 1.00 44.16 104 VAL C O 1
ATOM 3144 N N . GLU C 1 4 ? -5.222 16.803 -14.126 1.00 44.70 105 GLU C N 1
ATOM 3145 C CA . GLU C 1 4 ? -5.323 18.005 -13.313 1.00 47.07 105 GLU C CA 1
ATOM 3146 C C . GLU C 1 4 ? -6.223 19.048 -13.971 1.00 45.94 105 GLU C C 1
ATOM 3147 O O . GLU C 1 4 ? -6.093 19.330 -15.167 1.00 46.99 105 GLU C O 1
ATOM 3153 N N . GLU C 1 5 ? -7.138 19.606 -13.178 1.00 43.50 106 GLU C N 1
ATOM 3154 C CA . GLU C 1 5 ? -8.060 20.625 -13.652 1.00 43.09 106 GLU C CA 1
ATOM 3155 C C . GLU C 1 5 ? -7.513 22.005 -13.323 1.00 43.86 106 GLU C C 1
ATOM 3156 O O . GLU C 1 5 ? -6.779 22.175 -12.348 1.00 44.13 106 GLU C O 1
ATOM 3162 N N . SER C 1 6 ? -7.876 22.989 -14.141 1.00 42.69 107 SER C N 1
ATOM 3163 C CA . SER C 1 6 ? -7.488 24.372 -13.897 1.00 41.87 107 SER C CA 1
ATOM 3164 C C . SER C 1 6 ? -8.418 25.322 -14.638 1.00 42.03 107 SER C C 1
ATOM 3165 O O . SER C 1 6 ? -9.183 24.902 -15.515 1.00 44.22 107 SER C O 1
ATOM 3168 N N . GLY C 1 7 ? -8.351 26.600 -14.277 1.00 41.16 108 GLY C N 1
ATOM 3169 C CA . GLY C 1 7 ? -9.127 27.637 -14.950 1.00 40.24 108 GLY C CA 1
ATOM 3170 C C . GLY C 1 7 ? -10.293 28.135 -14.126 1.00 38.88 108 GLY C C 1
ATOM 3171 O O . GLY C 1 7 ? -10.893 29.154 -14.463 1.00 39.08 108 GLY C O 1
ATOM 3172 N N . GLY C 1 8 ? -10.615 27.425 -13.048 1.00 37.22 109 GLY C N 1
ATOM 3173 C CA . GLY C 1 8 ? -11.739 27.789 -12.195 1.00 37.24 109 GLY C CA 1
ATOM 3174 C C . GLY C 1 8 ? -11.481 29.057 -11.412 1.00 37.32 109 GLY C C 1
ATOM 3175 O O . GLY C 1 8 ? -10.389 29.247 -10.876 1.00 38.97 109 GLY C O 1
ATOM 3176 N N . ARG C 1 9 ? -12.489 29.922 -11.347 1.00 37.08 110 ARG C N 1
ATOM 3177 C CA . ARG C 1 9 ? -12.361 31.206 -10.672 1.00 37.68 110 ARG C CA 1
ATOM 3178 C C . ARG C 1 9 ? -13.707 31.904 -10.532 1.00 35.88 110 ARG C C 1
ATOM 3179 O O . ARG C 1 9 ? -14.740 31.391 -10.969 1.00 36.86 110 ARG C O 1
ATOM 3187 N N . LEU C 1 10 ? -13.683 33.078 -9.915 1.00 33.73 111 LEU C N 1
ATOM 3188 C CA . LEU C 1 10 ? -14.861 33.911 -9.790 1.00 32.09 111 LEU C CA 1
ATOM 3189 C C . LEU C 1 10 ? -15.139 34.575 -11.127 1.00 32.53 111 LEU C C 1
ATOM 3190 O O . LEU C 1 10 ? -14.240 35.134 -11.757 1.00 32.98 111 LEU C O 1
ATOM 3195 N N . VAL C 1 11 ? -16.382 34.480 -11.578 1.00 32.59 112 VAL C N 1
ATOM 3196 C CA . VAL C 1 11 ? -16.836 35.238 -12.737 1.00 31.80 112 VAL C CA 1
ATOM 3197 C C . VAL C 1 11 ? -18.198 35.840 -12.453 1.00 30.88 112 VAL C C 1
ATOM 3198 O O . VAL C 1 11 ? -18.934 35.383 -11.577 1.00 30.29 112 VAL C O 1
ATOM 3202 N N . THR C 1 12 ? -18.527 36.878 -13.200 1.00 30.95 113 THR C N 1
ATOM 3203 C CA . THR C 1 12 ? -19.844 37.466 -13.122 1.00 30.79 113 THR C CA 1
ATOM 3204 C C . THR C 1 12 ? -20.803 36.595 -13.927 1.00 31.02 113 THR C C 1
ATOM 3205 O O . THR C 1 12 ? -20.378 35.920 -14.870 1.00 30.91 113 THR C O 1
ATOM 3209 N N . PRO C 1 13 ? -22.091 36.568 -13.538 1.00 32.81 114 PRO C N 1
ATOM 3210 C CA . PRO C 1 13 ? -23.089 35.791 -14.292 1.00 33.93 114 PRO C CA 1
ATOM 3211 C C . PRO C 1 13 ? -23.196 36.227 -15.744 1.00 34.35 114 PRO C C 1
ATOM 3212 O O . PRO C 1 13 ? -23.370 37.411 -16.018 1.00 34.76 114 PRO C O 1
ATOM 3216 N N . GLY C 1 14 ? -23.097 35.272 -16.661 1.00 36.12 115 GLY C N 1
ATOM 3217 C CA . GLY C 1 14 ? -23.140 35.569 -18.087 1.00 37.47 115 GLY C CA 1
ATOM 3218 C C . GLY C 1 14 ? -21.765 35.525 -18.721 1.00 38.60 115 GLY C C 1
ATOM 3219 O O . GLY C 1 14 ? -21.650 35.337 -19.928 1.00 39.97 115 GLY C O 1
ATOM 3220 N N . THR C 1 15 ? -20.720 35.697 -17.912 1.00 40.51 116 THR C N 1
ATOM 3221 C CA . THR C 1 15 ? -19.347 35.668 -18.411 1.00 41.40 116 THR C CA 1
ATOM 3222 C C . THR C 1 15 ? -18.993 34.246 -18.809 1.00 40.78 116 THR C C 1
ATOM 3223 O O . THR C 1 15 ? -19.110 33.349 -17.987 1.00 41.70 116 THR C O 1
ATOM 3227 N N . PRO C 1 16 ? -18.551 34.033 -20.063 1.00 39.51 117 PRO C N 1
ATOM 3228 C CA . PRO C 1 16 ? -18.148 32.682 -20.431 1.00 39.12 117 PRO C CA 1
ATOM 3229 C C . PRO C 1 16 ? -16.854 32.287 -19.722 1.00 39.28 117 PRO C C 1
ATOM 3230 O O . PRO C 1 16 ? -16.047 33.159 -19.384 1.00 38.84 117 PRO C O 1
ATOM 3234 N N . LEU C 1 17 ? -16.672 30.987 -19.505 1.00 38.84 118 LEU C N 1
ATOM 3235 C CA . LEU C 1 17 ? -15.484 30.470 -18.841 1.00 38.56 118 LEU C CA 1
ATOM 3236 C C . LEU C 1 17 ? -14.984 29.191 -19.508 1.00 38.64 118 LEU C C 1
ATOM 3237 O O . LEU C 1 17 ? -15.780 28.364 -19.938 1.00 38.97 118 LEU C O 1
ATOM 3242 N N . THR C 1 18 ? -13.663 29.041 -19.588 1.00 38.64 119 THR C N 1
ATOM 3243 C CA . THR C 1 18 ? -13.045 27.812 -20.079 1.00 38.25 119 THR C CA 1
ATOM 3244 C C . THR C 1 18 ? -12.229 27.130 -18.984 1.00 37.73 119 THR C C 1
ATOM 3245 O O . THR C 1 18 ? -11.306 27.735 -18.428 1.00 37.59 119 THR C O 1
ATOM 3249 N N . LEU C 1 19 ? -12.575 25.876 -18.683 1.00 36.90 120 LEU C N 1
ATOM 3250 C CA . LEU C 1 19 ? -11.780 25.034 -17.786 1.00 36.54 120 LEU C CA 1
ATOM 3251 C C . LEU C 1 19 ? -10.958 24.072 -18.625 1.00 37.60 120 LEU C C 1
ATOM 3252 O O . LEU C 1 19 ? -11.377 23.673 -19.714 1.00 37.41 120 LEU C O 1
ATOM 3257 N N . THR C 1 20 ? -9.794 23.687 -18.104 1.00 38.57 121 THR C N 1
ATOM 3258 C CA . THR C 1 20 ? -8.878 22.822 -18.832 1.00 39.29 121 THR C CA 1
ATOM 3259 C C . THR C 1 20 ? -8.535 21.575 -18.021 1.00 39.19 121 THR C C 1
ATOM 3260 O O . THR C 1 20 ? -8.284 21.653 -16.820 1.00 39.92 121 THR C O 1
ATOM 3264 N N . CYS C 1 21 ? -8.540 20.432 -18.700 1.00 38.50 122 CYS C N 1
ATOM 3265 C CA . CYS C 1 21 ? -8.119 19.171 -18.122 1.00 40.16 122 CYS C CA 1
ATOM 3266 C C . CYS C 1 21 ? -6.799 18.746 -18.753 1.00 40.60 122 CYS C C 1
ATOM 3267 O O . CYS C 1 21 ? -6.747 18.447 -19.944 1.00 39.54 122 CYS C O 1
ATOM 3270 N N . THR C 1 22 ? -5.740 18.715 -17.949 1.00 40.89 123 THR C N 1
ATOM 3271 C CA . THR C 1 22 ? -4.414 18.376 -18.443 1.00 40.93 123 THR C CA 1
ATOM 3272 C C . THR C 1 22 ? -4.054 16.945 -18.066 1.00 41.01 123 THR C C 1
ATOM 3273 O O . THR C 1 22 ? -3.822 16.622 -16.892 1.00 39.03 123 THR C O 1
ATOM 3277 N N . VAL C 1 23 ? -4.000 16.098 -19.087 1.00 41.50 124 VAL C N 1
ATOM 3278 C CA . VAL C 1 23 ? -3.649 14.700 -18.931 1.00 41.99 124 VAL C CA 1
ATOM 3279 C C . VAL C 1 23 ? -2.132 14.521 -18.869 1.00 42.05 124 VAL C C 1
ATOM 3280 O O . VAL C 1 23 ? -1.399 15.115 -19.661 1.00 42.69 124 VAL C O 1
ATOM 3284 N N . SER C 1 24 ? -1.672 13.694 -17.935 1.00 41.31 125 SER C N 1
ATOM 3285 C CA . SER C 1 24 ? -0.279 13.258 -17.917 1.00 42.01 125 SER C CA 1
ATOM 3286 C C . SER C 1 24 ? -0.173 11.778 -17.547 1.00 40.66 125 SER C C 1
ATOM 3287 O O . SER C 1 24 ? -0.581 11.371 -16.458 1.00 38.54 125 SER C O 1
ATOM 3290 N N . GLY C 1 25 ? 0.369 10.981 -18.467 1.00 40.52 151 GLY C N 1
ATOM 3291 C CA . GLY C 1 25 ? 0.578 9.555 -18.239 1.00 40.67 151 GLY C CA 1
ATOM 3292 C C . GLY C 1 25 ? -0.233 8.644 -19.141 1.00 40.67 151 GLY C C 1
ATOM 3293 O O . GLY C 1 25 ? -0.097 7.422 -19.064 1.00 42.15 151 GLY C O 1
ATOM 3294 N N . PHE C 1 26 ? -1.083 9.220 -19.986 1.00 40.61 152 PHE C N 1
ATOM 3295 C CA . PHE C 1 26 ? -1.825 8.437 -20.978 1.00 42.16 152 PHE C CA 1
ATOM 3296 C C . PHE C 1 26 ? -2.251 9.309 -22.147 1.00 43.06 152 PHE C C 1
ATOM 3297 O O . PHE C 1 26 ? -2.183 10.531 -22.073 1.00 42.93 152 PHE C O 1
ATOM 3305 N N . SER C 1 27 ? -2.694 8.673 -23.224 1.00 45.02 153 SER C N 1
ATOM 3306 C CA . SER C 1 27 ? -2.950 9.378 -24.475 1.00 47.12 153 SER C CA 1
ATOM 3307 C C . SER C 1 27 ? -4.439 9.589 -24.708 1.00 47.06 153 SER C C 1
ATOM 3308 O O . SER C 1 27 ? -5.232 8.651 -24.609 1.00 47.35 153 SER C O 1
ATOM 3311 N N . LEU C 1 28 ? -4.799 10.823 -25.055 1.00 47.70 154 LEU C N 1
ATOM 3312 C CA . LEU C 1 28 ? -6.183 11.185 -25.370 1.00 47.47 154 LEU C CA 1
ATOM 3313 C C . LEU C 1 28 ? -6.676 10.544 -26.666 1.00 46.98 154 LEU C C 1
ATOM 3314 O O . LEU C 1 28 ? -7.847 10.672 -27.015 1.00 47.43 154 LEU C O 1
ATOM 3319 N N . SER C 1 29 ? -5.779 9.868 -27.375 1.00 47.32 155 SER C N 1
ATOM 3320 C CA . SER C 1 29 ? -6.123 9.137 -28.585 1.00 48.27 155 SER C CA 1
ATOM 3321 C C . SER C 1 29 ? -6.796 7.799 -28.286 1.00 49.00 155 SER C C 1
ATOM 3322 O O . SER C 1 29 ? -7.458 7.229 -29.151 1.00 49.70 155 SER C O 1
ATOM 3325 N N . SER C 1 30 ? -6.604 7.286 -27.074 1.00 48.45 156 SER C N 1
ATOM 3326 C CA . SER C 1 30 ? -7.176 6.001 -26.680 0.50 47.23 156 SER C CA 1
ATOM 3327 C C . SER C 1 30 ? -7.885 6.067 -25.324 1.00 46.59 156 SER C C 1
ATOM 3328 O O . SER C 1 30 ? -8.274 5.038 -24.768 1.00 45.84 156 SER C O 1
ATOM 3331 N N . ASN C 1 31 ? -8.071 7.276 -24.801 1.00 46.57 196 ASN C N 1
ATOM 3332 C CA . ASN C 1 31 ? -8.723 7.464 -23.512 1.00 45.41 196 ASN C CA 1
ATOM 3333 C C . ASN C 1 31 ? -9.742 8.602 -23.570 1.00 44.38 196 ASN C C 1
ATOM 3334 O O . ASN C 1 31 ? -9.423 9.717 -24.005 1.00 42.47 196 ASN C O 1
ATOM 3339 N N . ALA C 1 32 ? -10.971 8.300 -23.142 1.00 42.67 197 ALA C N 1
ATOM 3340 C CA . ALA C 1 32 ? -12.042 9.294 -23.029 1.00 39.74 197 ALA C CA 1
ATOM 3341 C C . ALA C 1 32 ? -11.832 10.158 -21.788 1.00 38.29 197 ALA C C 1
ATOM 3342 O O . ALA C 1 32 ? -11.052 9.801 -20.900 1.00 36.84 197 ALA C O 1
ATOM 3344 N N . ILE C 1 33 ? -12.511 11.305 -21.751 1.00 37.21 198 ILE C N 1
ATOM 3345 C CA . ILE C 1 33 ? -12.447 12.223 -20.611 1.00 36.89 198 ILE C CA 1
ATOM 3346 C C . ILE C 1 33 ? -13.844 12.729 -20.294 1.00 36.20 198 ILE C C 1
ATOM 3347 O O . ILE C 1 33 ? -14.562 13.178 -21.184 1.00 36.91 198 ILE C O 1
ATOM 3352 N N . ASN C 1 34 ? -14.228 12.642 -19.026 1.00 35.39 199 ASN C N 1
ATOM 3353 C CA . ASN C 1 34 ? -15.521 13.141 -18.583 1.00 34.25 199 ASN C CA 1
ATOM 3354 C C . ASN C 1 34 ? -15.331 14.400 -17.785 1.00 33.11 199 ASN C C 1
ATOM 3355 O O . ASN C 1 34 ? -14.256 14.636 -17.240 1.00 32.95 199 ASN C O 1
ATOM 3360 N N . TRP C 1 35 ? -16.379 15.213 -17.734 1.00 32.74 201 TRP C N 1
ATOM 3361 C CA . TRP C 1 35 ? -16.453 16.329 -16.800 1.00 31.62 201 TRP C CA 1
ATOM 3362 C C . TRP C 1 35 ? -17.596 16.089 -15.831 1.00 31.93 201 TRP C C 1
ATOM 3363 O O . TRP C 1 35 ? -18.687 15.654 -16.219 1.00 31.52 201 TRP C O 1
ATOM 3374 N N . VAL C 1 36 ? -17.319 16.375 -14.565 1.00 31.60 202 VAL C N 1
ATOM 3375 C CA . VAL C 1 36 ? -18.233 16.110 -13.473 1.00 31.63 202 VAL C CA 1
ATOM 3376 C C . VAL C 1 36 ? -18.145 17.303 -12.518 1.00 32.04 202 VAL C C 1
ATOM 3377 O O . VAL C 1 36 ? -17.063 17.864 -12.310 1.00 31.25 202 VAL C O 1
ATOM 3381 N N . ARG C 1 37 ? -19.280 17.701 -11.956 1.00 31.34 203 ARG C N 1
ATOM 3382 C CA . ARG C 1 37 ? -19.300 18.809 -11.009 1.00 31.30 203 ARG C CA 1
ATOM 3383 C C . ARG C 1 37 ? -20.073 18.477 -9.756 1.00 31.16 203 ARG C C 1
ATOM 3384 O O . ARG C 1 37 ? -20.775 17.467 -9.673 1.00 31.18 203 ARG C O 1
ATOM 3392 N N . GLN C 1 38 ? -19.963 19.377 -8.792 1.00 31.50 204 GLN C N 1
ATOM 3393 C CA . GLN C 1 38 ? -20.534 19.165 -7.487 1.00 32.43 204 GLN C CA 1
ATOM 3394 C C . GLN C 1 38 ? -20.700 20.504 -6.796 1.00 32.68 204 GLN C C 1
ATOM 3395 O O . GLN C 1 38 ? -19.715 21.159 -6.462 1.00 35.13 204 GLN C O 1
ATOM 3401 N N . ALA C 1 39 ? -21.944 20.914 -6.590 1.00 33.52 205 ALA C N 1
ATOM 3402 C CA . ALA C 1 39 ? -22.235 22.097 -5.784 1.00 33.97 205 ALA C CA 1
ATOM 3403 C C . ALA C 1 39 ? -21.811 21.852 -4.329 1.00 34.85 205 ALA C C 1
ATOM 3404 O O . ALA C 1 39 ? -21.783 20.705 -3.882 1.00 33.91 205 ALA C O 1
ATOM 3406 N N . PRO C 1 40 ? -21.487 22.926 -3.581 1.00 37.06 206 PRO C N 1
ATOM 3407 C CA . PRO C 1 40 ? -21.044 22.736 -2.195 1.00 37.78 206 PRO C CA 1
ATOM 3408 C C . PRO C 1 40 ? -22.095 22.026 -1.336 1.00 39.29 206 PRO C C 1
ATOM 3409 O O . PRO C 1 40 ? -23.243 22.476 -1.253 1.00 39.35 206 PRO C O 1
ATOM 3413 N N . GLY C 1 41 ? -21.702 20.908 -0.731 1.00 38.79 207 GLY C N 1
ATOM 3414 C CA . GLY C 1 41 ? -22.598 20.133 0.113 1.00 38.54 207 GLY C CA 1
ATOM 3415 C C . GLY C 1 41 ? -23.619 19.323 -0.656 1.00 38.41 207 GLY C C 1
ATOM 3416 O O . GLY C 1 41 ? -24.589 18.846 -0.083 1.00 40.80 207 GLY C O 1
ATOM 3417 N N . LYS C 1 42 ? -23.396 19.148 -1.951 1.00 37.74 208 LYS C N 1
ATOM 3418 C CA . LYS C 1 42 ? -24.346 18.455 -2.804 1.00 36.47 208 LYS C CA 1
ATOM 3419 C C . LYS C 1 42 ? -23.675 17.268 -3.491 1.00 33.31 208 LYS C C 1
ATOM 3420 O O . LYS C 1 42 ? -22.474 17.060 -3.347 1.00 31.61 208 LYS C O 1
ATOM 3426 N N . GLY C 1 43 ? -24.461 16.485 -4.220 1.00 31.34 209 GLY C N 1
ATOM 3427 C CA . GLY C 1 43 ? -23.980 15.248 -4.829 1.00 30.65 209 GLY C CA 1
ATOM 3428 C C . GLY C 1 43 ? -23.290 15.415 -6.168 1.00 30.40 209 GLY C C 1
ATOM 3429 O O . GLY C 1 43 ? -23.307 16.494 -6.766 1.00 30.94 209 GLY C O 1
ATOM 3430 N N . LEU C 1 44 ? -22.692 14.331 -6.650 1.00 29.56 210 LEU C N 1
ATOM 3431 C CA . LEU C 1 44 ? -21.983 14.352 -7.925 1.00 29.28 210 LEU C CA 1
ATOM 3432 C C . LEU C 1 44 ? -22.939 14.456 -9.117 1.00 29.74 210 LEU C C 1
ATOM 3433 O O . LEU C 1 44 ? -23.986 13.821 -9.139 1.00 29.11 210 LEU C O 1
ATOM 3438 N N . GLU C 1 45 ? -22.557 15.262 -10.102 1.00 31.25 211 GLU C N 1
ATOM 3439 C CA . GLU C 1 45 ? -23.381 15.511 -11.277 1.00 33.85 211 GLU C CA 1
ATOM 3440 C C . GLU C 1 45 ? -22.502 15.387 -12.517 1.00 32.56 211 GLU C C 1
ATOM 3441 O O . GLU C 1 45 ? -21.458 16.029 -12.606 1.00 32.54 211 GLU C O 1
ATOM 3447 N N . TRP C 1 46 ? -22.916 14.548 -13.462 1.00 31.08 212 TRP C N 1
ATOM 3448 C CA . TRP C 1 46 ? -22.147 14.302 -14.677 1.00 29.66 212 TRP C CA 1
ATOM 3449 C C . TRP C 1 46 ? -22.577 15.292 -15.747 1.00 29.01 212 TRP C C 1
ATOM 3450 O O . TRP C 1 46 ? -23.759 15.395 -16.048 1.00 28.82 212 TRP C O 1
ATOM 3461 N N . ILE C 1 47 ? -21.611 16.009 -16.321 1.00 29.00 213 ILE C N 1
ATOM 3462 C CA . ILE C 1 47 ? -21.879 17.068 -17.297 1.00 28.39 213 ILE C CA 1
ATOM 3463 C C . ILE C 1 47 ? -21.833 16.513 -18.711 1.00 28.36 213 ILE C C 1
ATOM 3464 O O . ILE C 1 47 ? -22.748 16.736 -19.502 1.00 28.72 213 ILE C O 1
ATOM 3469 N N . GLY C 1 48 ? -20.758 15.800 -19.028 1.00 27.95 214 GLY C N 1
ATOM 3470 C CA . GLY C 1 48 ? -20.611 15.192 -20.336 1.00 27.67 214 GLY C CA 1
ATOM 3471 C C . GLY C 1 48 ? -19.277 14.512 -20.528 1.00 28.34 214 GLY C C 1
ATOM 3472 O O . GLY C 1 48 ? -18.464 14.430 -19.603 1.00 27.99 214 GLY C O 1
ATOM 3473 N N . TYR C 1 49 ? -19.049 14.013 -21.736 1.00 29.79 251 TYR C N 1
ATOM 3474 C CA . TYR C 1 49 ? -17.749 13.451 -22.074 1.00 30.56 251 TYR C CA 1
ATOM 3475 C C . TYR C 1 49 ? -17.412 13.610 -23.536 1.00 30.01 251 TYR C C 1
ATOM 3476 O O . TYR C 1 49 ? -18.275 13.891 -24.368 1.00 30.26 251 TYR C O 1
ATOM 3485 N N . ILE C 1 50 ? -16.134 13.432 -23.827 1.00 30.05 252 ILE C N 1
ATOM 3486 C CA . ILE C 1 50 ? -15.640 13.487 -25.186 1.00 29.88 252 ILE C CA 1
ATOM 3487 C C . ILE C 1 50 ? -15.048 12.128 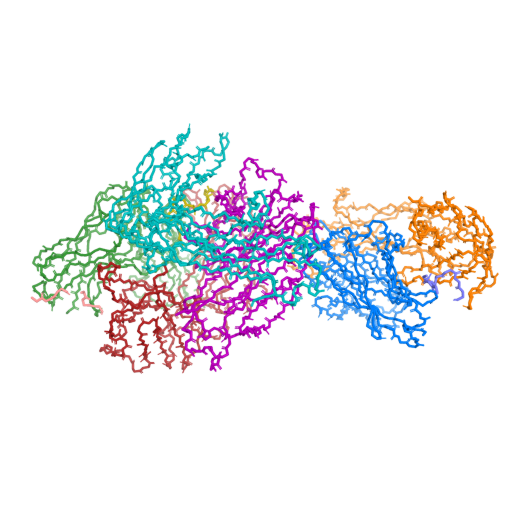-25.529 1.00 30.37 252 ILE C C 1
ATOM 3488 O O . ILE C 1 50 ? -14.141 11.640 -24.853 1.00 29.96 252 ILE C O 1
ATOM 3493 N N . ALA C 1 51 ? -15.593 11.505 -26.564 1.00 31.99 253 ALA C N 1
ATOM 3494 C CA . ALA C 1 51 ? -15.137 10.187 -27.006 1.00 34.39 253 ALA C CA 1
ATOM 3495 C C . ALA C 1 51 ? -13.770 10.241 -27.700 1.00 36.17 253 ALA C C 1
ATOM 3496 O O . ALA C 1 51 ? -13.352 11.284 -28.218 1.00 35.22 253 ALA C O 1
ATOM 3498 N N . VAL C 1 52 ? -13.084 9.099 -27.687 1.00 38.49 254 VAL C N 1
ATOM 3499 C CA . VAL C 1 52 ? -11.867 8.892 -28.474 1.00 39.55 254 VAL C CA 1
ATOM 3500 C C . VAL C 1 52 ? -12.051 9.349 -29.925 1.00 38.88 254 VAL C C 1
ATOM 3501 O O . VAL C 1 52 ? -11.208 10.050 -30.465 1.00 38.26 254 VAL C O 1
ATOM 3505 N N . SER C 1 53 ? -13.184 8.996 -30.521 1.00 39.24 288 SER C N 1
ATOM 3506 C CA . SER C 1 53 ? -13.517 9.396 -31.887 1.00 40.25 288 SER C CA 1
ATOM 3507 C C . SER C 1 53 ? -13.718 10.907 -32.075 1.00 41.39 288 SER C C 1
ATOM 3508 O O . SER C 1 53 ? -13.813 11.385 -33.211 1.00 40.52 288 SER C O 1
ATOM 3511 N N . GLY C 1 54 ? -13.819 11.650 -30.973 1.00 41.62 289 GLY C N 1
ATOM 3512 C CA . GLY C 1 54 ? -14.002 13.098 -31.027 1.00 40.37 289 GLY C CA 1
ATOM 3513 C C . GLY C 1 54 ? -15.429 13.506 -30.728 1.00 39.91 289 GLY C C 1
ATOM 3514 O O . GLY C 1 54 ? -15.680 14.651 -30.356 1.00 40.25 289 GLY C O 1
ATOM 3515 N N . ASN C 1 55 ? -16.362 12.569 -30.903 1.00 38.83 290 ASN C N 1
ATOM 3516 C CA . ASN C 1 55 ? -17.761 12.760 -30.522 1.00 38.29 290 ASN C CA 1
ATOM 3517 C C . ASN C 1 55 ? -17.922 13.265 -29.082 1.00 37.45 290 ASN C C 1
ATOM 3518 O O . ASN C 1 55 ? -17.142 12.901 -28.198 1.00 36.99 290 ASN C O 1
ATOM 3523 N N . THR C 1 56 ? -18.931 14.110 -28.861 1.00 35.37 291 THR C N 1
ATOM 3524 C CA . THR C 1 56 ? -19.237 14.631 -27.532 1.00 34.48 291 THR C CA 1
ATOM 3525 C C . THR C 1 56 ? -20.672 14.300 -27.141 1.00 34.32 291 THR C C 1
ATOM 3526 O O . THR C 1 56 ? -21.574 14.349 -27.974 1.00 33.34 291 THR C O 1
ATOM 3530 N N . TYR C 1 57 ? -20.868 13.968 -25.869 1.00 34.72 292 TYR C N 1
ATOM 3531 C CA . TYR C 1 57 ? -22.190 13.645 -25.336 1.00 36.34 292 TYR C CA 1
ATOM 3532 C C . TYR C 1 57 ? -22.441 14.446 -24.062 1.00 36.32 292 TYR C C 1
ATOM 3533 O O . TYR C 1 57 ? -21.539 14.565 -23.233 1.00 37.20 292 TYR C O 1
ATOM 3542 N N . TYR C 1 58 ? -23.651 14.983 -23.895 1.00 36.12 293 TYR C N 1
ATOM 3543 C CA . TYR C 1 58 ? -23.944 15.875 -22.752 1.00 36.13 293 TYR C CA 1
ATOM 3544 C C . TYR C 1 58 ? -25.146 15.422 -21.931 1.00 36.85 293 TYR C C 1
ATOM 3545 O O . TYR C 1 58 ? -26.006 14.687 -22.410 1.00 37.18 293 TYR C O 1
ATOM 3554 N N . ALA C 1 59 ? -25.191 15.866 -20.681 1.00 37.66 294 ALA C N 1
ATOM 3555 C CA . ALA C 1 59 ? -26.367 15.659 -19.847 1.00 38.28 294 ALA C CA 1
ATOM 3556 C C . ALA C 1 59 ? -27.485 16.508 -20.417 1.00 36.88 294 ALA C C 1
ATOM 3557 O O . ALA C 1 59 ? -27.238 17.600 -20.908 1.00 35.19 294 ALA C O 1
ATOM 3559 N N . SER C 1 60 ? -28.709 16.000 -20.352 1.00 38.55 295 SER C N 1
ATOM 3560 C CA . SER C 1 60 ? -29.872 16.721 -20.868 1.00 40.38 295 SER C CA 1
ATOM 3561 C C . SER C 1 60 ? -29.972 18.156 -20.336 1.00 39.76 295 SER C C 1
ATOM 3562 O O . SER C 1 60 ? -30.252 19.069 -21.100 1.00 39.33 295 SER C O 1
ATOM 3565 N N . TRP C 1 61 ? -29.732 18.349 -19.038 1.00 39.85 296 TRP C N 1
ATOM 3566 C CA . TRP C 1 61 ? -29.729 19.699 -18.437 1.00 39.23 296 TRP C CA 1
ATOM 3567 C C . TRP C 1 61 ? -28.559 20.566 -18.908 1.00 41.51 296 TRP C C 1
ATOM 3568 O O . TRP C 1 61 ? -28.614 21.786 -18.804 1.00 42.65 296 TRP C O 1
ATOM 3579 N N . ALA C 1 62 ? -27.505 19.930 -19.415 1.00 45.42 297 ALA C N 1
ATOM 3580 C CA . ALA C 1 62 ? -26.256 20.611 -19.758 1.00 47.75 297 ALA C CA 1
ATOM 3581 C C . ALA C 1 62 ? -26.139 20.988 -21.232 1.00 50.96 297 ALA C C 1
ATOM 3582 O O . ALA C 1 62 ? -25.268 21.783 -21.594 1.00 52.41 297 ALA C O 1
ATOM 3584 N N . LYS C 1 63 ? -26.992 20.410 -22.077 1.00 54.04 298 LYS C N 1
ATOM 3585 C CA . LYS C 1 63 ? -26.967 20.690 -23.516 1.00 54.80 298 LYS C CA 1
ATOM 3586 C C . LYS C 1 63 ? -27.106 22.185 -23.826 1.00 51.44 298 LYS C C 1
ATOM 3587 O O . LYS C 1 63 ? -27.947 22.885 -23.254 1.00 47.65 298 LYS C O 1
ATOM 3593 N N . GLY C 1 64 ? -26.252 22.662 -24.726 1.00 49.91 299 GLY C N 1
ATOM 3594 C CA . GLY C 1 64 ? -26.248 24.059 -25.127 1.00 50.29 299 GLY C CA 1
ATOM 3595 C C . GLY C 1 64 ? -25.298 24.886 -24.291 1.00 50.29 299 GLY C C 1
ATOM 3596 O O . GLY C 1 64 ? -24.438 25.580 -24.825 1.00 49.95 299 GLY C O 1
ATOM 3597 N N . ARG C 1 65 ? -25.455 24.809 -22.973 1.00 50.80 301 ARG C N 1
ATOM 3598 C CA . ARG C 1 65 ? -24.658 25.611 -22.047 1.00 50.41 301 ARG C CA 1
ATOM 3599 C C . ARG C 1 65 ? -23.182 25.215 -22.017 1.00 48.28 301 ARG C C 1
ATOM 3600 O O . ARG C 1 65 ? -22.326 26.075 -21.820 1.00 48.06 301 ARG C O 1
ATOM 3608 N N . PHE C 1 66 ? -22.892 23.927 -22.212 1.00 46.48 302 PHE C N 1
ATOM 3609 C CA . PHE C 1 66 ? -21.521 23.408 -22.124 1.00 44.42 302 PHE C CA 1
ATOM 3610 C C . PHE C 1 66 ? -20.987 22.876 -23.457 1.00 43.21 302 PHE C C 1
ATOM 3611 O O . PHE C 1 66 ? -21.745 22.384 -24.295 1.00 44.73 302 PHE C O 1
ATOM 3619 N N . THR C 1 67 ? -19.671 22.985 -23.631 1.00 41.51 303 THR C N 1
ATOM 3620 C CA . THR C 1 67 ? -18.973 22.486 -24.812 1.00 38.87 303 THR C CA 1
ATOM 3621 C C . THR C 1 67 ? -17.639 21.859 -24.411 1.00 39.25 303 THR C C 1
ATOM 3622 O O . THR C 1 67 ? -16.770 22.539 -23.864 1.00 39.43 303 THR C O 1
ATOM 3626 N N . ILE C 1 68 ? -17.481 20.567 -24.682 1.00 39.22 304 ILE C N 1
ATOM 3627 C CA . ILE C 1 68 ? -16.204 19.889 -24.466 1.00 39.77 304 ILE C CA 1
ATOM 3628 C C . ILE C 1 68 ? -15.457 19.796 -25.795 1.00 39.65 304 ILE C C 1
ATOM 3629 O O . ILE C 1 68 ? -16.061 19.526 -26.834 1.00 39.85 304 ILE C O 1
ATOM 3634 N N . SER C 1 69 ? -14.148 20.027 -25.753 1.00 39.98 305 SER C N 1
ATOM 3635 C CA . SER C 1 69 ? -13.286 19.905 -26.930 1.00 40.01 305 SER C CA 1
ATOM 3636 C C . SER C 1 69 ? -11.909 19.441 -26.473 1.00 42.13 305 SER C C 1
ATOM 3637 O O . SER C 1 69 ? -11.538 19.667 -25.317 1.00 42.80 305 SER C O 1
ATOM 3640 N N . LYS C 1 70 ? -11.164 18.770 -27.346 1.00 43.12 306 LYS C N 1
ATOM 3641 C CA . LYS C 1 70 ? -9.845 18.277 -26.957 1.00 45.02 306 LYS C CA 1
ATOM 3642 C C . LYS C 1 70 ? -8.657 18.641 -27.861 1.00 47.56 306 LYS C C 1
ATOM 3643 O O . LYS C 1 70 ? -8.715 18.518 -29.075 1.00 48.96 306 LYS C O 1
ATOM 3649 N N . ALA C 1 71 ? -7.583 19.097 -27.233 1.00 50.91 307 ALA C N 1
ATOM 3650 C CA . ALA C 1 71 ? -6.292 19.304 -27.875 1.00 53.74 307 ALA C CA 1
ATOM 3651 C C . ALA C 1 71 ? -5.470 18.036 -27.747 1.00 56.17 307 ALA C C 1
ATOM 3652 O O . ALA C 1 71 ? -5.985 17.007 -27.349 1.00 58.15 307 ALA C O 1
ATOM 3654 N N . SER C 1 72 ? -4.199 18.091 -28.114 1.00 58.58 308 SER C N 1
ATOM 3655 C CA . SER C 1 72 ? -3.353 16.909 -28.006 1.00 59.45 308 SER C CA 1
ATOM 3656 C C . SER C 1 72 ? -3.143 16.404 -26.577 1.00 57.74 308 SER C C 1
ATOM 3657 O O . SER C 1 72 ? -3.183 15.203 -26.342 1.00 56.86 308 SER C O 1
ATOM 3660 N N . THR C 1 73 ? -2.901 17.301 -25.626 1.00 55.23 311 THR C N 1
ATOM 3661 C CA . THR C 1 73 ? -2.756 16.876 -24.233 1.00 52.40 311 THR C CA 1
ATOM 3662 C C . THR C 1 73 ? -3.770 17.468 -23.268 1.00 52.37 311 THR C C 1
ATOM 3663 O O . THR C 1 73 ? -3.740 17.166 -22.085 1.00 49.48 311 THR C O 1
ATOM 3667 N N . THR C 1 74 ? -4.659 18.317 -23.764 1.00 50.84 312 THR C N 1
ATOM 3668 C CA . THR C 1 74 ? -5.632 18.948 -22.893 1.00 47.58 312 THR C CA 1
ATOM 3669 C C . THR C 1 74 ? -7.041 18.818 -23.418 1.00 45.47 312 THR C C 1
ATOM 3670 O O . THR C 1 74 ? -7.269 18.819 -24.614 1.00 44.14 312 THR C O 1
ATOM 3674 N N . VAL C 1 75 ? -7.982 18.706 -22.496 1.00 42.90 313 VAL C N 1
ATOM 3675 C CA . VAL C 1 75 ? -9.407 18.740 -22.821 1.00 41.57 313 VAL C CA 1
ATOM 3676 C C . VAL C 1 75 ? -10.009 20.002 -22.202 1.00 41.01 313 VAL C C 1
ATOM 3677 O O . VAL C 1 75 ? -9.761 20.311 -21.038 1.00 40.44 313 VAL C O 1
ATOM 3681 N N . ASP C 1 76 ? -10.801 20.722 -22.991 1.00 39.82 314 ASP C N 1
ATOM 3682 C CA . ASP C 1 76 ? -11.437 21.951 -22.538 1.00 39.55 314 ASP C CA 1
ATOM 3683 C C . ASP C 1 76 ? -12.886 21.709 -22.146 1.00 37.88 314 ASP C C 1
ATOM 3684 O O . ASP C 1 76 ? -13.537 20.828 -22.701 1.00 37.66 314 ASP C O 1
ATOM 3689 N N . LEU C 1 77 ? -13.375 22.490 -21.186 1.00 36.33 315 LEU C N 1
ATOM 3690 C CA . LEU C 1 77 ? -14.808 22.605 -20.921 1.00 36.70 315 LEU C CA 1
ATOM 3691 C C . LEU C 1 77 ? -15.165 24.077 -20.943 1.00 37.24 315 LEU C C 1
ATOM 3692 O O . LEU C 1 77 ? -14.656 24.839 -20.131 1.00 34.92 315 LEU C O 1
ATOM 3697 N N . LYS C 1 78 ? -16.041 24.461 -21.869 1.00 40.25 316 LYS C N 1
ATOM 3698 C CA . LYS C 1 78 ? -16.456 25.850 -22.028 1.00 42.92 316 LYS C CA 1
ATOM 3699 C C . LYS C 1 78 ? -17.878 26.067 -21.540 1.00 44.01 316 LYS C C 1
ATOM 3700 O O . LYS C 1 78 ? -18.814 25.451 -22.042 1.00 44.52 316 LYS C O 1
ATOM 3706 N N . MET C 1 79 ? -18.022 26.961 -20.569 1.00 44.90 317 MET C N 1
ATOM 3707 C CA . MET C 1 79 ? -19.315 27.363 -20.050 1.00 45.81 317 MET C CA 1
ATOM 3708 C C . MET C 1 79 ? -19.760 28.624 -20.761 1.00 45.38 317 MET C C 1
ATOM 3709 O O . MET C 1 79 ? -18.939 29.505 -21.018 1.00 46.40 317 MET C O 1
ATOM 3714 N N . THR C 1 80 ? -21.052 28.704 -21.076 1.00 44.48 318 THR C N 1
ATOM 3715 C CA . THR C 1 80 ? -21.674 29.937 -21.572 1.00 43.01 318 THR C CA 1
ATOM 3716 C C . THR C 1 80 ? -22.899 30.251 -20.722 1.00 42.58 318 THR C C 1
ATOM 3717 O O . THR C 1 80 ? -23.495 29.357 -20.114 1.00 42.77 318 THR C O 1
ATOM 3721 N N . SER C 1 81 ? -23.260 31.528 -20.679 1.00 41.77 319 SER C N 1
ATOM 3722 C CA . SER C 1 81 ? -24.297 32.017 -19.776 1.00 41.60 319 SER C CA 1
ATOM 3723 C C . SER C 1 81 ? -24.271 31.343 -18.390 1.00 39.99 319 SER C C 1
ATOM 3724 O O . SER C 1 81 ? -25.286 30.779 -17.954 1.00 39.58 319 SER C O 1
ATOM 3727 N N . PRO C 1 82 ? -23.116 31.398 -17.691 1.00 37.56 320 PRO C N 1
ATOM 3728 C CA . PRO C 1 82 ? -23.077 30.818 -16.349 1.00 36.95 320 PRO C CA 1
ATOM 3729 C C . PRO C 1 82 ? -23.981 31.536 -15.359 1.00 37.20 320 PRO C C 1
ATOM 3730 O O . PRO C 1 82 ? -24.018 32.766 -15.325 1.00 39.11 320 PRO C O 1
ATOM 3734 N N . THR C 1 83 ? -24.703 30.763 -14.562 1.00 38.05 321 THR C N 1
ATOM 3735 C CA . THR C 1 83 ? -25.541 31.313 -13.508 1.00 39.29 321 THR C CA 1
ATOM 3736 C C . THR C 1 83 ? -25.039 30.838 -12.146 1.00 38.20 321 THR C C 1
ATOM 3737 O O . THR C 1 83 ? -24.109 30.048 -12.060 1.00 37.27 321 THR C O 1
ATOM 3741 N N . ALA C 1 84 ? -25.663 31.329 -11.084 1.00 39.35 322 ALA C N 1
ATOM 3742 C CA . ALA C 1 84 ? -25.304 30.946 -9.713 1.00 39.37 322 ALA C CA 1
ATOM 3743 C C . ALA C 1 84 ? -25.400 29.435 -9.461 1.00 39.01 322 ALA C C 1
ATOM 3744 O O . ALA C 1 84 ? -24.621 28.887 -8.689 1.00 38.63 322 ALA C O 1
ATOM 3746 N N . GLU C 1 85 ? -26.351 28.775 -10.118 1.00 39.70 323 GLU C N 1
ATOM 3747 C CA . GLU C 1 85 ? -26.527 27.322 -10.004 1.00 40.55 323 GLU C CA 1
ATOM 3748 C C . GLU C 1 85 ? -25.319 26.529 -10.516 1.00 37.01 323 GLU C C 1
ATOM 3749 O O . GLU C 1 85 ? -25.218 25.326 -10.265 1.00 35.87 323 GLU C O 1
ATOM 3755 N N . ASP C 1 86 ? -24.429 27.199 -11.247 1.00 33.52 324 ASP C N 1
ATOM 3756 C CA . ASP C 1 86 ? -23.240 26.575 -11.818 1.00 32.27 324 ASP C CA 1
ATOM 3757 C C . ASP C 1 86 ? -22.010 26.674 -10.917 1.00 32.42 324 ASP C C 1
ATOM 3758 O O . ASP C 1 86 ? -20.935 26.195 -11.284 1.00 31.90 324 ASP C O 1
ATOM 3763 N N . THR C 1 87 ? -22.166 27.317 -9.760 1.00 31.61 325 THR C N 1
ATOM 3764 C CA . THR C 1 87 ? -21.097 27.431 -8.769 1.00 31.52 325 THR C CA 1
ATOM 3765 C C . THR C 1 87 ? -20.815 26.054 -8.182 1.00 31.43 325 THR C C 1
ATOM 3766 O O . THR C 1 87 ? -21.745 25.286 -7.918 1.00 32.97 325 THR C O 1
ATOM 3770 N N . GLY C 1 88 ? -19.540 25.743 -7.969 1.00 30.55 326 GLY C N 1
ATOM 3771 C CA . GLY C 1 88 ? -19.157 24.465 -7.373 1.00 30.08 326 GLY C CA 1
ATOM 3772 C C . GLY C 1 88 ? -17.835 23.976 -7.917 1.00 29.85 326 GLY C C 1
ATOM 3773 O O . GLY C 1 88 ? -17.153 24.722 -8.629 1.00 30.17 326 GLY C O 1
ATOM 3774 N N . THR C 1 89 ? -17.474 22.734 -7.578 1.00 28.58 327 THR C N 1
ATOM 3775 C CA . THR C 1 89 ? -16.182 22.163 -7.968 1.00 29.74 327 THR C CA 1
ATOM 3776 C C . THR C 1 89 ? -16.347 21.269 -9.196 1.00 29.96 327 THR C C 1
ATOM 3777 O O . THR C 1 89 ? -17.270 20.456 -9.249 1.00 30.59 327 THR C O 1
ATOM 3781 N N . TYR C 1 90 ? -15.436 21.414 -10.158 1.00 29.17 328 TYR C N 1
ATOM 3782 C CA . TYR C 1 90 ? -15.503 20.694 -11.421 1.00 29.48 328 TYR C CA 1
ATOM 3783 C C . TYR C 1 90 ? -14.327 19.719 -11.538 1.00 30.00 328 TYR C C 1
ATOM 3784 O O . TYR C 1 90 ? -13.173 20.143 -11.478 1.00 30.78 328 TYR C O 1
ATOM 3793 N N . PHE C 1 91 ? -14.635 18.425 -11.694 1.00 29.13 329 PHE C N 1
ATOM 3794 C CA . PHE C 1 91 ? -13.638 17.368 -11.862 1.00 29.38 329 PHE C CA 1
ATOM 3795 C C . PHE C 1 91 ? -13.609 16.859 -13.308 1.00 31.43 329 PHE C C 1
ATOM 3796 O O . PHE C 1 91 ? -14.662 16.729 -13.948 1.00 31.42 329 PHE C O 1
ATOM 3804 N N . CYS C 1 92 ? -12.414 16.555 -13.815 1.00 32.59 330 CYS C N 1
ATOM 3805 C CA . CYS C 1 92 ? -12.286 15.802 -15.062 1.00 34.93 330 CYS C CA 1
ATOM 3806 C C . CYS C 1 92 ? -11.691 14.434 -14.763 1.00 34.56 330 CYS C C 1
ATOM 3807 O O . CYS C 1 92 ? -11.042 14.236 -13.726 1.00 33.41 330 CYS C O 1
ATOM 3810 N N . GLY C 1 93 ? -11.948 13.481 -15.657 1.00 34.23 331 GLY C N 1
ATOM 3811 C CA . GLY C 1 93 ? -11.349 12.166 -15.542 1.00 33.97 331 GLY C CA 1
ATOM 3812 C C . GLY C 1 93 ? -12.045 11.013 -16.236 1.00 34.24 331 GLY C C 1
ATOM 3813 O O . GLY C 1 93 ? -12.911 11.188 -17.092 1.00 34.44 331 GLY C O 1
ATOM 3814 N N . LYS C 1 94 ? -11.622 9.809 -15.892 1.00 35.08 332 LYS C N 1
ATOM 3815 C CA . LYS C 1 94 ? -12.226 8.600 -16.409 1.00 36.74 332 LYS C CA 1
ATOM 3816 C C . LYS C 1 94 ? -11.927 7.489 -15.432 1.00 37.68 332 LYS C C 1
ATOM 3817 O O . LYS C 1 94 ? -11.010 7.607 -14.644 1.00 37.83 332 LYS C O 1
ATOM 3823 N N . SER C 1 95 ? -12.710 6.423 -15.438 1.00 37.93 351 SER C N 1
ATOM 3824 C CA . SER C 1 95 ? -12.306 5.242 -14.704 1.00 38.28 351 SER C CA 1
ATOM 3825 C C . SER C 1 95 ? -11.918 5.621 -13.283 1.00 37.59 351 SER C C 1
ATOM 3826 O O . SER C 1 95 ? -12.675 6.264 -12.581 1.00 39.93 351 SER C O 1
ATOM 3829 N N . ASN C 1 96 ? -10.727 5.215 -12.868 1.00 37.13 398 ASN C N 1
ATOM 3830 C CA . ASN C 1 96 ? -10.213 5.533 -11.543 1.00 36.04 398 ASN C CA 1
ATOM 3831 C C . ASN C 1 96 ? -9.301 6.762 -11.494 1.00 35.98 398 ASN C C 1
ATOM 3832 O O . ASN C 1 96 ? -8.615 6.988 -10.509 1.00 36.11 398 ASN C O 1
ATOM 3837 N N . ILE C 1 97 ? -9.273 7.527 -12.578 1.00 35.08 399 ILE C N 1
ATOM 3838 C CA . ILE C 1 97 ? -8.379 8.668 -12.723 1.00 34.54 399 ILE C CA 1
ATOM 3839 C C . ILE C 1 97 ? -9.201 9.949 -12.617 1.00 34.95 399 ILE C C 1
ATOM 3840 O O . ILE C 1 97 ? -9.942 10.299 -13.541 1.00 33.70 399 ILE C O 1
ATOM 3845 N N . TRP C 1 98 ? -9.074 10.635 -11.484 1.00 34.28 401 TRP C N 1
ATOM 3846 C CA . TRP C 1 98 ? -9.744 11.908 -11.264 1.00 34.43 401 TRP C CA 1
ATOM 3847 C C . TRP C 1 98 ? -8.778 12.867 -10.597 1.00 35.55 401 TRP C C 1
ATOM 3848 O O . TRP C 1 98 ? -7.955 12.455 -9.782 1.00 36.11 401 TRP C O 1
ATOM 3859 N N . GLY C 1 99 ? -8.885 14.145 -10.942 1.00 36.96 402 GLY C N 1
ATOM 3860 C CA . GLY C 1 99 ? -8.011 15.171 -10.388 1.00 38.21 402 GLY C CA 1
ATOM 3861 C C . GLY C 1 99 ? -8.591 15.820 -9.145 1.00 39.32 402 GLY C C 1
ATOM 3862 O O . GLY C 1 99 ? -9.705 15.494 -8.735 1.00 40.44 402 GLY C O 1
ATOM 3863 N N . PRO C 1 100 ? -7.843 16.763 -8.543 1.00 39.59 403 PRO C N 1
ATOM 3864 C CA . PRO C 1 100 ? -8.287 17.415 -7.307 1.00 39.28 403 PRO C CA 1
ATOM 3865 C C . PRO C 1 100 ? -9.562 18.234 -7.497 1.00 39.54 403 PRO C C 1
ATOM 3866 O O . PRO C 1 100 ? -10.336 18.422 -6.553 1.00 41.47 403 PRO C O 1
ATOM 3870 N N . GLY C 1 101 ? -9.764 18.718 -8.715 1.00 38.65 404 GLY C N 1
ATOM 3871 C CA . GLY C 1 101 ? -10.935 19.504 -9.050 1.00 38.98 404 GLY C CA 1
ATOM 3872 C C . GLY C 1 101 ? -10.600 20.978 -9.080 1.00 37.90 404 GLY C C 1
ATOM 3873 O O . GLY C 1 101 ? -9.614 21.407 -8.485 1.00 37.48 404 GLY C O 1
ATOM 3874 N N . THR C 1 102 ? -11.428 21.749 -9.782 1.00 37.16 405 THR C N 1
ATOM 3875 C CA . THR C 1 102 ? -11.283 23.199 -9.835 1.00 35.07 405 THR C CA 1
ATOM 3876 C C . THR C 1 102 ? -12.604 23.901 -9.471 1.00 34.15 405 THR C C 1
ATOM 3877 O O . THR C 1 102 ? -13.670 23.560 -9.982 1.00 33.57 405 THR C O 1
ATOM 3881 N N . LEU C 1 103 ? -12.511 24.890 -8.587 1.00 34.01 406 LEU C N 1
ATOM 3882 C CA . LEU C 1 103 ? -13.678 25.584 -8.045 1.00 33.63 406 LEU C CA 1
ATOM 3883 C C . LEU C 1 103 ? -14.071 26.783 -8.917 1.00 33.83 406 LEU C C 1
ATOM 3884 O O . LEU C 1 103 ? -13.257 27.667 -9.168 1.00 34.98 406 LEU C O 1
ATOM 3889 N N . VAL C 1 104 ? -15.324 26.803 -9.368 1.00 33.10 407 VAL C N 1
ATOM 3890 C CA . VAL C 1 104 ? -15.873 27.923 -10.129 1.00 31.81 407 VAL C CA 1
ATOM 3891 C C . VAL C 1 104 ? -16.896 28.666 -9.278 1.00 30.36 407 VAL C C 1
ATOM 3892 O O . VAL C 1 104 ? -17.761 28.047 -8.664 1.00 29.29 407 VAL C O 1
ATOM 3896 N N . THR C 1 105 ? -16.813 29.992 -9.250 1.00 29.33 408 THR C N 1
ATOM 3897 C CA . THR C 1 105 ? -17.815 30.785 -8.540 1.00 29.16 408 THR C CA 1
ATOM 3898 C C . THR C 1 105 ? -18.461 31.782 -9.490 1.00 29.00 408 THR C C 1
ATOM 3899 O O . THR C 1 105 ? -17.767 32.539 -10.155 1.00 28.69 408 THR C O 1
ATOM 3903 N N . VAL C 1 106 ? -19.791 31.782 -9.544 1.00 29.83 409 VAL C N 1
ATOM 3904 C CA . VAL C 1 106 ? -20.530 32.720 -10.388 1.00 29.91 409 VAL C CA 1
ATOM 3905 C C . VAL C 1 106 ? -21.258 33.708 -9.483 1.00 30.32 409 VAL C C 1
ATOM 3906 O O . VAL C 1 106 ? -22.187 33.338 -8.764 1.00 30.47 409 VAL C O 1
ATOM 3910 N N . SER C 1 107 ? -20.822 34.965 -9.510 1.00 31.27 410 SER C N 1
ATOM 3911 C CA . SER C 1 107 ? -21.369 35.989 -8.612 1.00 31.72 410 SER C CA 1
ATOM 3912 C C . SER C 1 107 ? -20.954 37.413 -8.998 1.00 31.68 410 SER C C 1
ATOM 3913 O O . SER C 1 107 ? -19.949 37.629 -9.681 1.00 30.20 410 SER C O 1
ATOM 3916 N N . LEU C 1 108 ? -21.740 38.378 -8.532 1.00 32.48 411 LEU C N 1
ATOM 3917 C CA . LEU C 1 108 ? -21.451 39.788 -8.743 1.00 33.46 411 LEU C CA 1
ATOM 3918 C C . LEU C 1 108 ? -20.574 40.357 -7.633 1.00 33.47 411 LEU C C 1
ATOM 3919 O O . LEU C 1 108 ? -19.999 41.431 -7.788 1.00 34.24 411 LEU C O 1
ATOM 3924 N N . ALA C 1 109 ? -20.473 39.641 -6.516 1.00 33.86 1000 ALA C N 1
ATOM 3925 C CA . ALA C 1 109 ? -19.675 40.096 -5.375 1.00 33.41 1000 ALA C CA 1
ATOM 3926 C C . ALA C 1 109 ? -18.191 40.089 -5.723 1.00 33.12 1000 ALA C C 1
ATOM 3927 O O . ALA C 1 109 ? -17.721 39.215 -6.448 1.00 32.53 1000 ALA C O 1
ATOM 3929 N N . SER C 1 110 ? -17.462 41.069 -5.201 1.00 33.10 1001 SER C N 1
ATOM 3930 C CA . SER C 1 110 ? -16.045 41.238 -5.519 1.00 33.10 1001 SER C CA 1
ATOM 3931 C C . SER C 1 110 ? -15.133 40.473 -4.563 1.00 31.99 1001 SER C C 1
ATOM 3932 O O . SER C 1 110 ? -15.450 40.289 -3.388 1.00 30.50 1001 SER C O 1
ATOM 3935 N N . THR C 1 111 ? -13.988 40.052 -5.084 1.00 31.28 1002 THR C N 1
ATOM 3936 C CA . THR C 1 111 ? -12.975 39.386 -4.292 1.00 31.72 1002 THR C CA 1
ATOM 3937 C C . THR C 1 111 ? -12.623 40.246 -3.074 1.00 33.23 1002 THR C C 1
ATOM 3938 O O . THR C 1 111 ? -12.444 41.467 -3.190 1.00 34.43 1002 THR C O 1
ATOM 3942 N N . LYS C 1 112 ? -12.545 39.612 -1.908 1.00 34.14 1003 LYS C N 1
ATOM 3943 C CA . LYS C 1 112 ? -12.067 40.289 -0.707 1.00 35.98 1003 LYS C CA 1
ATOM 3944 C C . LYS C 1 112 ? -11.188 39.381 0.153 1.00 35.76 1003 LYS C C 1
ATOM 3945 O O . LYS C 1 112 ? -11.534 38.227 0.420 1.00 36.19 1003 LYS C O 1
ATOM 3951 N N . GLY C 1 113 ? -10.049 39.911 0.588 1.00 35.05 1004 GLY C N 1
ATOM 3952 C CA . GLY C 1 113 ? -9.159 39.171 1.471 1.00 34.54 1004 GLY C CA 1
ATOM 3953 C C . GLY C 1 113 ? -9.716 39.063 2.885 1.00 33.44 1004 GLY C C 1
ATOM 3954 O O . GLY C 1 113 ? -10.405 39.971 3.353 1.00 33.36 1004 GLY C O 1
ATOM 3955 N N . PRO C 1 114 ? -9.410 37.956 3.581 1.00 32.16 1005 PRO C N 1
ATOM 3956 C CA . PRO C 1 114 ? -9.814 37.787 4.973 1.00 32.77 1005 PRO C CA 1
ATOM 3957 C C . PRO C 1 114 ? -9.039 38.666 5.956 1.00 33.27 1005 PRO C C 1
ATOM 3958 O O . PRO C 1 114 ? -7.941 39.120 5.648 1.00 32.92 1005 PRO C O 1
ATOM 3962 N N . SER C 1 115 ? -9.629 38.895 7.128 1.00 33.65 1006 SER C N 1
ATOM 3963 C CA . SER C 1 115 ? -8.890 39.322 8.311 1.00 32.26 1006 SER C CA 1
ATOM 3964 C C . SER C 1 115 ? -8.681 38.075 9.165 1.00 30.96 1006 SER C C 1
ATOM 3965 O O . SER C 1 115 ? -9.528 37.176 9.176 1.00 30.97 1006 SER C O 1
ATOM 3968 N N . VAL C 1 116 ? -7.564 38.023 9.879 1.00 29.34 1007 VAL C N 1
ATOM 3969 C CA . VAL C 1 116 ? -7.254 36.883 10.732 1.00 28.46 1007 VAL C CA 1
ATOM 3970 C C . VAL C 1 116 ? -7.089 37.364 12.161 1.00 28.36 1007 VAL C C 1
ATOM 3971 O O . VAL C 1 116 ? -6.145 38.073 12.483 1.00 28.77 1007 VAL C O 1
ATOM 3975 N N . PHE C 1 117 ? -8.024 36.977 13.013 1.00 28.74 1008 PHE C N 1
ATOM 3976 C CA . PHE C 1 117 ? -7.992 37.357 14.409 1.00 28.69 1008 PHE C CA 1
ATOM 3977 C C . PHE C 1 117 ? -7.715 36.116 15.231 1.00 28.64 1008 PHE C C 1
ATOM 3978 O O . PHE C 1 117 ? -8.146 35.034 14.863 1.00 28.16 1008 PHE C O 1
ATOM 3986 N N . PRO C 1 118 ? -7.006 36.275 16.358 1.00 29.46 1009 PRO C N 1
ATOM 3987 C CA . PRO C 1 118 ? -6.748 35.140 17.213 1.00 29.28 1009 PRO C CA 1
ATOM 3988 C C . PRO C 1 118 ? -7.983 34.768 18.025 1.00 29.71 1009 PRO C C 1
ATOM 3989 O O . PRO C 1 118 ? -8.776 35.646 18.381 1.00 29.59 1009 PRO C O 1
ATOM 3993 N N . LEU C 1 119 ? -8.152 33.471 18.275 1.00 28.95 1010 LEU C N 1
ATOM 3994 C CA . LEU C 1 119 ? -9.060 32.984 19.296 1.00 28.82 1010 LEU C CA 1
ATOM 3995 C C . LEU C 1 119 ? -8.146 32.501 20.399 1.00 28.09 1010 LEU C C 1
ATOM 3996 O O . LEU C 1 119 ? -7.670 31.374 20.367 1.00 26.82 1010 LEU C O 1
ATOM 4001 N N . ALA C 1 120 ? -7.902 33.375 21.370 1.00 29.84 1011 ALA C N 1
ATOM 4002 C CA . ALA C 1 120 ? -6.858 33.169 22.375 1.00 29.83 1011 ALA C CA 1
ATOM 4003 C C . ALA C 1 120 ? -7.319 32.271 23.516 1.00 30.16 1011 ALA C C 1
ATOM 4004 O O . ALA C 1 120 ? -8.470 32.338 23.920 1.00 29.95 1011 ALA C O 1
ATOM 4006 N N . PRO C 1 121 ? -6.419 31.421 24.037 1.00 31.63 1012 PRO C N 1
ATOM 4007 C CA . PRO C 1 121 ? -6.745 30.593 25.198 1.00 32.20 1012 PRO C CA 1
ATOM 4008 C C . PRO C 1 121 ? -6.688 31.396 26.490 1.00 32.59 1012 PRO C C 1
ATOM 4009 O O . PRO C 1 121 ? -6.656 30.811 27.572 1.00 34.51 1012 PRO C O 1
ATOM 4013 N N . THR C 1 130 ? -5.383 20.591 29.398 1.00 34.05 1021 THR C N 1
ATOM 4014 C CA . THR C 1 130 ? -5.802 20.646 27.990 1.00 34.79 1021 THR C CA 1
ATOM 4015 C C . THR C 1 130 ? -6.554 21.929 27.601 1.00 32.57 1021 THR C C 1
ATOM 4016 O O . THR C 1 130 ? -7.678 22.155 28.033 1.00 32.39 1021 THR C O 1
ATOM 4020 N N . ALA C 1 131 ? -5.923 22.736 26.750 1.00 31.12 1022 ALA C N 1
ATOM 4021 C CA . ALA C 1 131 ? -6.438 24.042 26.344 1.00 30.34 1022 ALA C CA 1
ATOM 4022 C C . ALA C 1 131 ? -6.802 24.092 24.856 1.00 29.11 1022 ALA C C 1
ATOM 4023 O O . ALA C 1 131 ? -6.374 23.246 24.067 1.00 28.35 1022 ALA C O 1
ATOM 4025 N N . ALA C 1 132 ? -7.588 25.099 24.489 1.00 27.55 1023 ALA C N 1
ATOM 4026 C CA . ALA C 1 132 ? -8.017 25.297 23.112 1.00 27.46 1023 ALA C CA 1
ATOM 4027 C C . ALA C 1 132 ? -7.710 26.715 22.628 1.00 27.31 1023 ALA C C 1
ATOM 4028 O O . ALA C 1 132 ? -7.903 27.689 23.352 1.00 26.95 1023 ALA C O 1
ATOM 4030 N N . LEU C 1 133 ? -7.244 26.821 21.391 1.00 27.60 1024 LEU C N 1
ATOM 4031 C CA . LEU C 1 133 ? -7.019 28.114 20.759 1.00 28.85 1024 LEU C CA 1
ATOM 4032 C C . LEU C 1 133 ? -7.336 28.003 19.277 1.00 29.47 1024 LEU C C 1
ATOM 4033 O O . LEU C 1 133 ? -7.646 26.921 18.790 1.00 29.56 1024 LEU C O 1
ATOM 4038 N N . GLY C 1 134 ? -7.273 29.116 18.558 1.00 29.83 1025 GLY C N 1
ATOM 4039 C CA . GLY C 1 134 ? -7.581 29.069 17.149 1.00 30.40 1025 GLY C CA 1
ATOM 4040 C C . GLY C 1 134 ? -7.497 30.377 16.414 1.00 31.02 1025 GLY C C 1
ATOM 4041 O O . GLY C 1 134 ? -7.061 31.379 16.969 1.00 30.44 1025 GLY C O 1
ATOM 4042 N N . CYS C 1 135 ? -7.929 30.345 15.155 1.00 32.94 1026 CYS C N 1
ATOM 4043 C CA . CYS C 1 135 ? -7.962 31.517 14.286 1.00 34.88 1026 CYS C CA 1
ATOM 4044 C C . CYS C 1 135 ? -9.335 31.693 13.656 1.00 34.10 1026 CYS C C 1
ATOM 4045 O O . CYS C 1 135 ? -9.962 30.719 13.225 1.00 35.11 1026 CYS C O 1
ATOM 4048 N N . LEU C 1 136 ? -9.792 32.943 13.624 1.00 32.81 1027 LEU C N 1
ATOM 4049 C CA . LEU C 1 136 ? -11.053 33.323 13.001 1.00 31.57 1027 LEU C CA 1
ATOM 4050 C C . LEU C 1 136 ? -10.710 34.063 11.719 1.00 30.70 1027 LEU C C 1
ATOM 4051 O O . LEU C 1 136 ? -10.246 35.193 11.762 1.00 31.41 1027 LEU C O 1
ATOM 4056 N N . VAL C 1 137 ? -10.912 33.401 10.586 1.00 30.27 1028 VAL C N 1
ATOM 4057 C CA . VAL C 1 137 ? -10.616 33.966 9.277 1.00 30.09 1028 VAL C CA 1
ATOM 4058 C C . VAL C 1 137 ? -11.887 34.628 8.773 1.00 29.71 1028 VAL C C 1
ATOM 4059 O O . VAL C 1 137 ? -12.790 33.950 8.304 1.00 28.41 1028 VAL C O 1
ATOM 4063 N N . LYS C 1 138 ? -11.944 35.953 8.866 1.00 31.27 1029 LYS C N 1
ATOM 4064 C CA . LYS C 1 138 ? -13.201 36.681 8.720 1.00 33.34 1029 LYS C CA 1
ATOM 4065 C C . LYS C 1 138 ? -13.290 37.538 7.463 1.00 34.35 1029 LYS C C 1
ATOM 4066 O O . LYS C 1 138 ? -12.309 38.168 7.047 1.00 34.92 1029 LYS C O 1
ATOM 4072 N N . ASP C 1 139 ? -14.489 37.560 6.881 1.00 34.48 1030 ASP C N 1
ATOM 4073 C CA . ASP C 1 139 ? -14.848 38.478 5.807 1.00 34.68 1030 ASP C CA 1
ATOM 4074 C C . ASP C 1 139 ? -13.980 38.312 4.570 1.00 35.25 1030 ASP C C 1
ATOM 4075 O O . ASP C 1 139 ? -13.142 39.167 4.272 1.00 37.03 1030 ASP C O 1
ATOM 4080 N N . TYR C 1 140 ? -14.196 37.213 3.846 1.00 34.36 1031 TYR C N 1
ATOM 4081 C CA . TYR C 1 140 ? -13.503 36.988 2.582 1.00 32.63 1031 TYR C CA 1
ATOM 4082 C C . TYR C 1 140 ? -14.423 36.442 1.507 1.00 31.56 1031 TYR C C 1
ATOM 4083 O O . TYR C 1 140 ? -15.495 35.925 1.791 1.00 30.71 1031 TYR C O 1
ATOM 4092 N N . PHE C 1 141 ? -13.972 36.565 0.265 1.00 31.28 1032 PHE C N 1
ATOM 4093 C CA . PHE C 1 141 ? -14.711 36.095 -0.890 1.00 31.88 1032 PHE C CA 1
ATOM 4094 C C . PHE C 1 141 ? -13.759 36.057 -2.078 1.00 31.80 1032 PHE C C 1
ATOM 4095 O O . PHE C 1 141 ? -12.879 36.907 -2.180 1.00 32.24 1032 PHE C O 1
ATOM 4103 N N . PRO C 1 142 ? -13.881 35.039 -2.948 1.00 31.75 1033 PRO C N 1
ATOM 4104 C CA . PRO C 1 142 ? -14.698 33.841 -2.820 1.00 32.29 1033 PRO C CA 1
ATOM 4105 C C . PRO C 1 142 ? -13.986 32.777 -1.969 1.00 33.24 1033 PRO C C 1
ATOM 4106 O O . PRO C 1 142 ? -12.936 33.049 -1.376 1.00 33.13 1033 PRO C O 1
ATOM 4110 N N . GLU C 1 143 ? -14.563 31.579 -1.917 1.00 33.96 1034 GLU C N 1
ATOM 4111 C CA . GLU C 1 143 ? -13.875 30.399 -1.395 1.00 34.00 1034 GLU C CA 1
ATOM 4112 C C . GLU C 1 143 ? -12.745 30.055 -2.356 1.00 33.12 1034 GLU C C 1
ATOM 4113 O O . GLU C 1 143 ? -12.772 30.502 -3.497 1.00 32.53 1034 GLU C O 1
ATOM 4119 N N . PRO C 1 144 ? -11.757 29.251 -1.917 1.00 32.44 1035 PRO C N 1
ATOM 4120 C CA . PRO C 1 144 ? -11.551 28.679 -0.590 1.00 32.76 1035 PRO C CA 1
ATOM 4121 C C . PRO C 1 144 ? -10.433 29.357 0.219 1.00 33.21 1035 PRO C C 1
ATOM 4122 O O . PRO C 1 144 ? -9.664 30.159 -0.324 1.00 33.72 1035 PRO C O 1
ATOM 4126 N N . VAL C 1 145 ? -10.352 29.021 1.507 1.00 33.67 1036 VAL C N 1
ATOM 4127 C CA . VAL C 1 145 ? -9.184 29.350 2.322 1.00 34.71 1036 VAL C CA 1
ATOM 4128 C C . VAL C 1 145 ? -8.579 28.076 2.861 1.00 34.66 1036 VAL C C 1
ATOM 4129 O O . VAL C 1 145 ? -9.286 27.108 3.129 1.00 33.98 1036 VAL C O 1
ATOM 4133 N N . THR C 1 146 ? -7.265 28.104 3.024 1.00 35.61 1037 THR C N 1
ATOM 4134 C CA . THR C 1 146 ? -6.504 26.998 3.564 1.00 35.67 1037 THR C CA 1
ATOM 4135 C C . THR C 1 146 ? -6.021 27.390 4.943 1.00 35.41 1037 THR C C 1
ATOM 4136 O O . THR C 1 146 ? -5.543 28.506 5.137 1.00 35.61 1037 THR C O 1
ATOM 4140 N N . VAL C 1 147 ? -6.134 26.474 5.899 1.00 35.29 1038 VAL C N 1
ATOM 4141 C CA . VAL C 1 147 ? -5.525 26.673 7.212 1.00 34.72 1038 VAL C CA 1
ATOM 4142 C C . VAL C 1 147 ? -4.705 25.463 7.631 1.00 32.53 1038 VAL C C 1
ATOM 4143 O O . VAL C 1 147 ? -5.185 24.339 7.602 1.00 32.74 1038 VAL C O 1
ATOM 4147 N N . SER C 1 148 ? -3.456 25.712 7.995 1.00 30.87 1039 SER C N 1
ATOM 4148 C CA . SER C 1 148 ? -2.627 24.725 8.667 0.50 29.90 1039 SER C CA 1
ATOM 4149 C C . SER C 1 148 ? -2.025 25.398 9.886 1.00 29.82 1039 SER C C 1
ATOM 4150 O O . SER C 1 148 ? -2.039 26.621 10.003 1.00 29.22 1039 SER C O 1
ATOM 4153 N N . TRP C 1 149 ? -1.500 24.590 10.793 1.00 29.80 1040 TRP C N 1
ATOM 4154 C CA . TRP C 1 149 ? -0.878 25.096 12.000 1.00 30.16 1040 TRP C CA 1
ATOM 4155 C C . TRP C 1 149 ? 0.600 24.737 12.016 1.00 30.82 1040 TRP C C 1
ATOM 4156 O O . TRP C 1 149 ? 0.982 23.647 11.588 1.00 31.11 1040 TRP C O 1
ATOM 4167 N N . ASN C 1 150 ? 1.420 25.660 12.516 1.00 31.62 1041 ASN C N 1
ATOM 4168 C CA . ASN C 1 150 ? 2.873 25.497 12.551 1.00 32.35 1041 ASN C CA 1
ATOM 4169 C C . ASN C 1 150 ? 3.424 24.892 11.256 1.00 33.65 1041 ASN C C 1
ATOM 4170 O O . ASN C 1 150 ? 4.236 23.966 11.275 1.00 33.55 1041 ASN C O 1
ATOM 4175 N N . SER C 1 151 ? 2.963 25.426 10.130 1.00 35.41 1042 SER C N 1
ATOM 4176 C CA . SER C 1 151 ? 3.400 24.979 8.813 1.00 37.25 1042 SER C CA 1
ATOM 4177 C C . SER C 1 151 ? 3.276 23.471 8.633 1.00 37.20 1042 SER C C 1
ATOM 4178 O O . SER C 1 151 ? 4.197 22.824 8.147 1.00 38.44 1042 SER C O 1
ATOM 4181 N N . GLY C 1 152 ? 2.138 22.914 9.040 1.00 37.17 1043 GLY C N 1
ATOM 4182 C CA . GLY C 1 152 ? 1.851 21.496 8.835 1.00 35.95 1043 GLY C CA 1
ATOM 4183 C C . GLY C 1 152 ? 2.392 20.568 9.904 1.00 36.24 1043 GLY C C 1
ATOM 4184 O O . GLY C 1 152 ? 1.980 19.418 9.978 1.00 38.92 1043 GLY C O 1
ATOM 4185 N N . ALA C 1 153 ? 3.299 21.053 10.747 1.00 35.01 1044 ALA C N 1
ATOM 4186 C CA . ALA C 1 153 ? 3.890 20.223 11.790 1.00 34.97 1044 ALA C CA 1
ATOM 4187 C C . ALA C 1 153 ? 2.948 19.953 12.968 1.00 35.54 1044 ALA C C 1
ATOM 4188 O O . ALA C 1 153 ? 3.285 19.162 13.851 1.00 37.06 1044 ALA C O 1
ATOM 4190 N N . LEU C 1 154 ? 1.787 20.610 12.995 1.00 34.86 1045 LEU C N 1
ATOM 4191 C CA . LEU C 1 154 ? 0.780 20.377 14.029 1.00 33.44 1045 LEU C CA 1
ATOM 4192 C C . LEU C 1 154 ? -0.511 19.858 13.403 1.00 34.40 1045 LEU C C 1
ATOM 4193 O O . LEU C 1 154 ? -1.221 20.609 12.746 1.00 34.28 1045 LEU C O 1
ATOM 4198 N N . THR C 1 155 ? -0.810 18.578 13.606 1.00 34.64 1046 THR C N 1
ATOM 4199 C CA . THR C 1 155 ? -1.957 17.942 12.953 1.00 35.23 1046 THR C CA 1
ATOM 4200 C C . THR C 1 155 ? -2.967 17.437 13.960 1.00 35.02 1046 THR C C 1
ATOM 4201 O O . THR C 1 155 ? -4.162 17.621 13.773 1.00 35.22 1046 THR C O 1
ATOM 4205 N N . SER C 1 156 ? -2.488 16.755 14.996 1.00 35.83 1047 SER C N 1
ATOM 4206 C CA . SER C 1 156 ? -3.367 16.203 16.022 1.00 35.65 1047 SER C CA 1
ATOM 4207 C C . SER C 1 156 ? -4.238 17.273 16.665 1.00 34.87 1047 SER C C 1
ATOM 4208 O O . SER C 1 156 ? -3.757 18.361 17.012 1.00 33.12 1047 SER C O 1
ATOM 4211 N N . GLY C 1 157 ? -5.522 16.948 16.811 1.00 33.44 1048 GLY C N 1
ATOM 4212 C CA . GLY C 1 157 ? -6.478 17.820 17.477 1.00 32.50 1048 GLY C CA 1
ATOM 4213 C C . GLY C 1 157 ? -6.926 19.037 16.687 1.00 31.68 1048 GLY C C 1
ATOM 4214 O O . GLY C 1 157 ? -7.676 19.855 17.218 1.00 34.45 1048 GLY C O 1
ATOM 4215 N N . VAL C 1 158 ? -6.490 19.169 15.431 1.00 29.58 1049 VAL C N 1
ATOM 4216 C CA . VAL C 1 158 ? -6.844 20.339 14.614 1.00 28.59 1049 VAL C CA 1
ATOM 4217 C C . VAL C 1 158 ? -8.235 20.180 14.029 1.00 27.75 1049 VAL C C 1
ATOM 4218 O O . VAL C 1 158 ? -8.536 19.147 13.462 1.00 28.52 1049 VAL C O 1
ATOM 4222 N N . HIS C 1 159 ? -9.076 21.197 14.179 1.00 27.95 1050 HIS C N 1
ATOM 4223 C CA . HIS C 1 159 ? -10.380 21.236 13.505 1.00 28.25 1050 HIS C CA 1
ATOM 4224 C C . HIS C 1 159 ? -10.565 22.542 12.733 1.00 27.95 1050 HIS C C 1
ATOM 4225 O O . HIS C 1 159 ? -10.565 23.613 13.313 1.00 27.29 1050 HIS C O 1
ATOM 4232 N N . THR C 1 160 ? -10.727 22.438 11.423 1.00 28.86 1051 THR C N 1
ATOM 4233 C CA . THR C 1 160 ? -11.051 23.587 10.582 1.00 29.42 1051 THR C CA 1
ATOM 4234 C C . THR C 1 160 ? -12.494 23.435 10.111 1.00 29.62 1051 THR C C 1
ATOM 4235 O O . THR C 1 160 ? -12.846 22.442 9.476 1.00 32.25 1051 THR C O 1
ATOM 4239 N N . PHE C 1 161 ? -13.330 24.416 10.430 1.00 29.59 1052 PHE C N 1
ATOM 4240 C CA . PHE C 1 161 ? -14.767 24.293 10.218 1.00 29.51 1052 PHE C CA 1
ATOM 4241 C C . PHE C 1 161 ? -15.178 24.800 8.850 1.00 29.15 1052 PHE C C 1
ATOM 4242 O O . PHE C 1 161 ? -14.594 25.745 8.344 1.00 29.49 1052 PHE C O 1
ATOM 4250 N N . PRO C 1 162 ? -16.206 24.186 8.252 1.00 29.63 1053 PRO C N 1
ATOM 4251 C CA . PRO C 1 162 ? -16.754 24.769 7.034 1.00 30.11 1053 PRO C CA 1
ATOM 4252 C C . PRO C 1 162 ? -17.082 26.246 7.232 1.00 30.30 1053 PRO C C 1
ATOM 4253 O O . PRO C 1 162 ? -17.595 26.638 8.283 1.00 30.56 1053 PRO C O 1
ATOM 4257 N N . ALA C 1 163 ? -16.766 27.066 6.241 1.00 31.52 1054 ALA C N 1
ATOM 4258 C CA . ALA C 1 163 ? -17.027 28.498 6.343 1.00 32.77 1054 ALA C CA 1
ATOM 4259 C C . ALA C 1 163 ? -18.525 28.756 6.303 1.00 33.64 1054 ALA C C 1
ATOM 4260 O O . ALA C 1 163 ? -19.273 27.961 5.747 1.00 34.09 1054 ALA C O 1
ATOM 4262 N N . VAL C 1 164 ? -18.958 29.857 6.908 1.00 34.86 1055 VAL C N 1
ATOM 4263 C CA . VAL C 1 164 ? -20.355 30.273 6.826 1.00 34.31 1055 VAL C CA 1
ATOM 4264 C C . VAL C 1 164 ? -20.465 31.551 6.024 1.00 34.71 1055 VAL C C 1
ATOM 4265 O O . VAL C 1 164 ? -19.571 32.387 6.059 1.00 34.93 1055 VAL C O 1
ATOM 4269 N N . LEU C 1 165 ? -21.564 31.685 5.295 1.00 35.48 1056 LEU C N 1
ATOM 4270 C CA . LEU C 1 165 ? -21.802 32.850 4.473 1.00 36.70 1056 LEU C CA 1
ATOM 4271 C C . LEU C 1 165 ? -22.643 33.819 5.275 1.00 37.88 1056 LEU C C 1
ATOM 4272 O O . LEU C 1 165 ? -23.814 33.564 5.532 1.00 39.45 1056 LEU C O 1
ATOM 4277 N N . GLN C 1 166 ? -22.052 34.935 5.672 1.00 38.40 1057 GLN C N 1
ATOM 4278 C CA . GLN C 1 166 ? -22.742 35.878 6.531 1.00 38.42 1057 GLN C CA 1
ATOM 4279 C C . GLN C 1 166 ? -23.824 36.627 5.763 1.00 40.48 1057 GLN C C 1
ATOM 4280 O O . GLN C 1 166 ? -23.940 36.490 4.543 1.00 41.12 1057 GLN C O 1
ATOM 4286 N N . SER C 1 167 ? -24.617 37.413 6.489 1.00 42.41 1058 SER C N 1
ATOM 4287 C CA . SER C 1 167 ? -25.639 38.280 5.894 1.00 43.10 1058 SER C CA 1
ATOM 4288 C C . SER C 1 167 ? -24.999 39.304 4.964 1.00 43.21 1058 SER C C 1
ATOM 4289 O O . SER C 1 167 ? -25.605 39.734 3.984 1.00 41.01 1058 SER C O 1
ATOM 4292 N N . SER C 1 168 ? -23.767 39.690 5.289 1.00 43.40 1059 SER C N 1
ATOM 4293 C CA . SER C 1 168 ? -23.013 40.657 4.499 1.00 43.90 1059 SER C CA 1
ATOM 4294 C C . SER C 1 168 ? -22.645 40.174 3.094 1.00 41.97 1059 SER C C 1
ATOM 4295 O O . SER C 1 168 ? -22.264 40.979 2.252 1.00 42.33 1059 SER C O 1
ATOM 4298 N N . GLY C 1 169 ? -22.740 38.869 2.852 1.00 41.00 1060 GLY C N 1
ATOM 4299 C CA . GLY C 1 169 ? -22.360 38.282 1.565 1.00 39.79 1060 GLY C CA 1
ATOM 4300 C C . GLY C 1 169 ? -20.917 37.798 1.550 1.00 39.35 1060 GLY C C 1
ATOM 4301 O O . GLY C 1 169 ? -20.407 37.396 0.504 1.00 40.89 1060 GLY C O 1
ATOM 4302 N N . LEU C 1 170 ? -20.260 37.839 2.710 1.00 37.03 1061 LEU C N 1
ATOM 4303 C CA . LEU C 1 170 ? -18.877 37.400 2.852 1.00 34.77 1061 LEU C CA 1
ATOM 4304 C C . LEU C 1 170 ? -18.805 36.147 3.708 1.00 33.84 1061 LEU C C 1
ATOM 4305 O O . LEU C 1 170 ? -19.714 35.867 4.500 1.00 33.24 1061 LEU C O 1
ATOM 4310 N N . TYR C 1 171 ? -17.697 35.424 3.563 1.00 32.59 1062 TYR C N 1
ATOM 4311 C CA . TYR C 1 171 ? -17.455 34.188 4.299 1.00 31.83 1062 TYR C CA 1
ATOM 4312 C C . TYR C 1 171 ? -16.651 34.408 5.576 1.00 30.83 1062 TYR C C 1
ATOM 4313 O O . TYR C 1 171 ? -15.834 35.329 5.665 1.00 30.08 1062 TYR C O 1
ATOM 4322 N N . SER C 1 172 ? -16.900 33.547 6.559 1.00 30.49 1063 SER C N 1
ATOM 4323 C CA . SER C 1 172 ? -16.158 33.550 7.820 1.00 30.41 1063 SER C CA 1
ATOM 4324 C C . SER C 1 172 ? -15.919 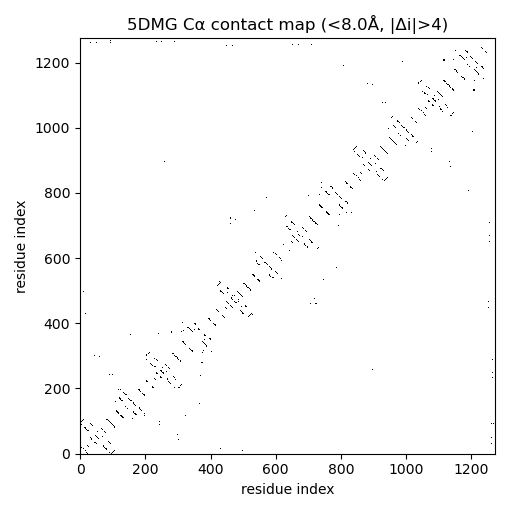32.126 8.261 1.00 30.28 1063 SER C C 1
ATOM 4325 O O . SER C 1 172 ? -16.795 31.267 8.097 1.00 30.05 1063 SER C O 1
ATOM 4328 N N . LEU C 1 173 ? -14.744 31.885 8.840 1.00 29.56 1064 LEU C N 1
ATOM 4329 C CA . LEU C 1 173 ? -14.319 30.538 9.161 1.00 30.51 1064 LEU C CA 1
ATOM 4330 C C . LEU C 1 173 ? -13.512 30.464 10.447 1.00 30.90 1064 LEU C C 1
ATOM 4331 O O . LEU C 1 173 ? -12.826 31.408 10.808 1.00 31.94 1064 LEU C O 1
ATOM 4336 N N . SER C 1 174 ? -13.578 29.315 11.110 1.00 31.06 1065 SER C N 1
ATOM 4337 C CA . SER C 1 174 ? -12.760 29.027 12.280 1.00 30.42 1065 SER C CA 1
ATOM 4338 C C . SER C 1 174 ? -11.807 27.859 12.050 1.00 29.58 1065 SER C C 1
ATOM 4339 O O . SER C 1 174 ? -12.144 26.875 11.395 1.00 27.28 1065 SER C O 1
ATOM 4342 N N . SER C 1 175 ? -10.608 27.990 12.596 1.00 28.56 1066 SER C N 1
ATOM 4343 C CA . SER C 1 175 ? -9.746 26.855 12.815 1.00 29.32 1066 SER C CA 1
ATOM 4344 C C . SER C 1 175 ? -9.397 26.829 14.298 1.00 29.18 1066 SER C C 1
ATOM 4345 O O . SER C 1 175 ? -9.098 27.863 14.885 1.00 29.12 1066 SER C O 1
ATOM 4348 N N . VAL C 1 176 ? -9.447 25.647 14.898 1.00 29.49 1067 VAL C N 1
ATOM 4349 C CA . VAL C 1 176 ? -9.085 25.477 16.299 1.00 29.60 1067 VAL C CA 1
ATOM 4350 C C . VAL C 1 176 ? -8.138 24.301 16.476 1.00 29.83 1067 VAL C C 1
ATOM 4351 O O . VAL C 1 176 ? -8.061 23.403 15.619 1.00 29.89 1067 VAL C O 1
ATOM 4355 N N . VAL C 1 177 ? -7.412 24.320 17.590 1.00 29.62 1068 VAL C N 1
ATOM 4356 C CA . VAL C 1 177 ? -6.544 23.211 17.962 1.00 29.68 1068 VAL C CA 1
ATOM 4357 C C . VAL C 1 177 ? -6.531 23.077 19.478 1.00 30.06 1068 VAL C C 1
ATOM 4358 O O . VAL C 1 177 ? -6.634 24.074 20.192 1.00 30.69 1068 VAL C O 1
ATOM 4362 N N . THR C 1 178 ? -6.446 21.839 19.957 1.00 30.26 1069 THR C N 1
ATOM 4363 C CA . THR C 1 178 ? -6.414 21.565 21.382 1.00 31.03 1069 THR C CA 1
ATOM 4364 C C . THR C 1 178 ? -5.028 21.054 21.791 1.00 31.19 1069 THR C C 1
ATOM 4365 O O . THR C 1 178 ? -4.557 20.047 21.283 1.00 30.96 1069 THR C O 1
ATOM 4369 N N . VAL C 1 179 ? -4.380 21.776 22.700 1.00 32.54 1070 VAL C N 1
ATOM 4370 C CA . VAL C 1 179 ? -2.999 21.490 23.106 1.00 33.47 1070 VAL C CA 1
ATOM 4371 C C . VAL C 1 179 ? -2.932 21.300 24.613 1.00 34.23 1070 VAL C C 1
ATOM 4372 O O . VAL C 1 179 ? -3.862 21.684 25.316 1.00 35.76 1070 VAL C O 1
ATOM 4376 N N . PRO C 1 180 ? -1.836 20.712 25.124 1.00 35.00 1071 PRO C N 1
ATOM 4377 C CA . PRO C 1 180 ? -1.750 20.641 26.582 1.00 35.03 1071 PRO C CA 1
ATOM 4378 C C . PRO C 1 180 ? -1.603 22.039 27.175 1.00 34.89 1071 PRO C C 1
ATOM 4379 O O . PRO C 1 180 ? -0.860 22.857 26.630 1.00 34.17 1071 PRO C O 1
ATOM 4383 N N . SER C 1 181 ? -2.324 22.319 28.258 1.00 35.30 1072 SER C N 1
ATOM 4384 C CA . SER C 1 181 ? -2.221 23.623 28.919 1.00 36.15 1072 SER C CA 1
ATOM 4385 C C . SER C 1 181 ? -0.784 23.932 29.362 1.00 36.29 1072 SER C C 1
ATOM 4386 O O . SER C 1 181 ? -0.368 25.087 29.336 1.00 36.30 1072 SER C O 1
ATOM 4389 N N . SER C 1 182 ? -0.033 22.895 29.733 1.00 36.99 1073 SER C N 1
ATOM 4390 C CA . SER C 1 182 ? 1.413 23.005 29.987 1.00 38.65 1073 SER C CA 1
ATOM 4391 C C . SER C 1 182 ? 2.190 23.755 28.900 1.00 40.13 1073 SER C C 1
ATOM 4392 O O . SER C 1 182 ? 3.161 24.449 29.194 1.00 40.62 1073 SER C O 1
ATOM 4395 N N . SER C 1 183 ? 1.768 23.599 27.650 1.00 41.95 1074 SER C N 1
ATOM 4396 C CA . SER C 1 183 ? 2.487 24.157 26.508 1.00 43.25 1074 SER C CA 1
ATOM 4397 C C . SER C 1 183 ? 2.238 25.629 26.265 1.00 43.56 1074 SER C C 1
ATOM 4398 O O . SER C 1 183 ? 2.998 26.260 25.537 1.00 45.38 1074 SER C O 1
ATOM 4401 N N . LEU C 1 184 ? 1.172 26.181 26.831 1.00 43.29 1075 LEU C N 1
ATOM 4402 C CA . LEU C 1 184 ? 0.759 27.531 26.456 1.00 44.52 1075 LEU C CA 1
ATOM 4403 C C . LEU C 1 184 ? 1.877 28.547 26.643 1.00 46.80 1075 LEU C C 1
ATOM 4404 O O . LEU C 1 184 ? 2.073 29.413 25.794 1.00 49.72 1075 LEU C O 1
ATOM 4409 N N . GLY C 1 185 ? 2.617 28.425 27.741 1.00 49.32 1076 GLY C N 1
ATOM 4410 C CA . GLY C 1 185 ? 3.745 29.305 28.009 1.00 49.90 1076 GLY C CA 1
ATOM 4411 C C . GLY C 1 185 ? 4.943 29.016 27.126 1.00 49.90 1076 GLY C C 1
ATOM 4412 O O . GLY C 1 185 ? 5.526 29.935 26.550 1.00 51.22 1076 GLY C O 1
ATOM 4413 N N . THR C 1 186 ? 5.289 27.737 26.992 1.00 49.02 1077 THR C N 1
ATOM 4414 C CA . THR C 1 186 ? 6.561 27.336 26.360 1.00 49.30 1077 THR C CA 1
ATOM 4415 C C . THR C 1 186 ? 6.525 27.286 24.817 1.00 46.95 1077 THR C C 1
ATOM 4416 O O . THR C 1 186 ? 7.505 27.659 24.170 1.00 46.18 1077 THR C O 1
ATOM 4420 N N . GLN C 1 187 ? 5.414 26.824 24.236 1.00 44.28 1078 GLN C N 1
ATOM 4421 C CA . GLN C 1 187 ? 5.327 26.607 22.779 1.00 42.13 1078 GLN C CA 1
ATOM 4422 C C . GLN C 1 187 ? 4.630 27.725 22.008 1.00 38.87 1078 GLN C C 1
ATOM 4423 O O . GLN C 1 187 ? 3.666 28.314 22.486 1.00 39.12 1078 GLN C O 1
ATOM 4429 N N . THR C 1 188 ? 5.125 27.979 20.799 1.00 36.98 1079 THR C N 1
ATOM 4430 C CA . THR C 1 188 ? 4.552 28.959 19.872 1.00 35.66 1079 THR C CA 1
ATOM 4431 C C . THR C 1 188 ? 3.508 28.272 18.975 1.00 35.21 1079 THR C C 1
ATOM 4432 O O . THR C 1 188 ? 3.710 27.132 18.539 1.00 33.94 1079 THR C O 1
ATOM 4436 N N . TYR C 1 189 ? 2.396 28.963 18.714 1.00 33.82 1080 TYR C N 1
ATOM 4437 C CA . TYR C 1 189 ? 1.329 28.432 17.855 1.00 33.19 1080 TYR C CA 1
ATOM 4438 C C . TYR C 1 189 ? 0.962 29.441 16.777 1.00 32.55 1080 TYR C C 1
ATOM 4439 O O . TYR C 1 189 ? 0.614 30.580 17.077 1.00 33.11 1080 TYR C O 1
ATOM 4448 N N . ILE C 1 190 ? 1.050 29.006 15.523 1.00 31.69 1081 ILE C N 1
ATOM 4449 C CA . ILE C 1 190 ? 0.885 29.871 14.367 1.00 31.55 1081 ILE C CA 1
ATOM 4450 C C . ILE C 1 190 ? -0.074 29.221 13.372 1.00 32.87 1081 ILE C C 1
ATOM 4451 O O . ILE C 1 190 ? 0.238 28.178 12.806 1.00 33.86 1081 ILE C O 1
ATOM 4456 N N . CYS C 1 191 ? -1.235 29.823 13.146 1.00 34.14 1082 CYS C N 1
ATOM 4457 C CA . CYS C 1 191 ? -2.106 29.343 12.078 1.00 34.70 1082 CYS C CA 1
ATOM 4458 C C . CYS C 1 191 ? -1.688 29.987 10.761 1.00 32.25 1082 CYS C C 1
ATOM 4459 O O . CYS C 1 191 ? -1.398 31.177 10.711 1.00 30.74 1082 CYS C O 1
ATOM 4462 N N . ASN C 1 192 ? -1.642 29.175 9.710 1.00 30.62 1083 ASN C N 1
ATOM 4463 C CA . ASN C 1 192 ? -1.214 29.611 8.395 1.00 29.98 1083 ASN C CA 1
ATOM 4464 C C . ASN C 1 192 ? -2.435 29.718 7.497 1.00 29.13 1083 ASN C C 1
ATOM 4465 O O . ASN C 1 192 ? -2.936 28.713 6.989 1.00 28.76 1083 ASN C O 1
ATOM 4470 N N . VAL C 1 193 ? -2.920 30.940 7.314 1.00 28.07 1084 VAL C N 1
ATOM 4471 C CA . VAL C 1 193 ? -4.071 31.173 6.466 1.00 28.03 1084 VAL C CA 1
ATOM 4472 C C . VAL C 1 193 ? -3.619 31.541 5.064 1.00 28.44 1084 VAL C C 1
ATOM 4473 O O . VAL C 1 193 ? -2.761 32.399 4.887 1.00 28.81 1084 VAL C O 1
ATOM 4477 N N . ASN C 1 194 ? -4.207 30.885 4.072 1.00 29.75 1085 ASN C N 1
ATOM 4478 C CA . ASN C 1 194 ? -4.020 31.269 2.687 1.00 31.22 1085 ASN C CA 1
ATOM 4479 C C . ASN C 1 194 ? -5.359 31.411 1.991 1.00 31.29 1085 ASN C C 1
ATOM 4480 O O . ASN C 1 194 ? -6.196 30.511 2.052 1.00 32.41 1085 ASN C O 1
ATOM 4485 N N . HIS C 1 195 ? -5.548 32.560 1.351 1.00 31.85 1086 HIS C N 1
ATOM 4486 C CA . HIS C 1 195 ? -6.688 32.820 0.495 1.00 31.64 1086 HIS C CA 1
ATOM 4487 C C . HIS C 1 195 ? -6.156 33.240 -0.866 1.00 33.72 1086 HIS C C 1
ATOM 4488 O O . HIS C 1 195 ? -5.984 34.428 -1.146 1.00 33.60 1086 HIS C O 1
ATOM 4495 N N . LYS C 1 196 ? -5.897 32.241 -1.707 1.00 36.79 1087 LYS C N 1
ATOM 4496 C CA . LYS C 1 196 ? -5.273 32.441 -3.017 1.00 38.31 1087 LYS C CA 1
ATOM 4497 C C . LYS C 1 196 ? -6.043 33.362 -3.961 1.00 38.09 1087 LYS C C 1
ATOM 4498 O O . LYS C 1 196 ? -5.426 34.103 -4.717 1.00 39.64 1087 LYS C O 1
ATOM 4504 N N . PRO C 1 197 ? -7.384 33.333 -3.920 1.00 38.42 1088 PRO C N 1
ATOM 4505 C CA . PRO C 1 197 ? -8.138 34.231 -4.808 1.00 38.99 1088 PRO C CA 1
ATOM 4506 C C . PRO C 1 197 ? -7.817 35.722 -4.667 1.00 39.23 1088 PRO C C 1
ATOM 4507 O O . PRO C 1 197 ? -8.020 36.471 -5.617 1.00 40.15 1088 PRO C O 1
ATOM 4511 N N . SER C 1 198 ? -7.347 36.149 -3.495 1.00 40.61 1089 SER C N 1
ATOM 4512 C CA . SER C 1 198 ? -6.921 37.539 -3.281 1.00 40.44 1089 SER C CA 1
ATOM 4513 C C . SER C 1 198 ? -5.427 37.626 -3.026 1.00 41.52 1089 SER C C 1
ATOM 4514 O O . SER C 1 198 ? -4.922 38.692 -2.694 1.00 41.84 1089 SER C O 1
ATOM 4517 N N . ASN C 1 199 ? -4.734 36.498 -3.187 1.00 44.31 1090 ASN C N 1
ATOM 4518 C CA . ASN C 1 199 ? -3.319 36.345 -2.828 1.00 45.85 1090 ASN C CA 1
ATOM 4519 C C . ASN C 1 199 ? -2.982 36.804 -1.415 1.00 45.54 1090 ASN C C 1
ATOM 4520 O O . ASN C 1 199 ? -1.898 37.337 -1.178 1.00 47.15 1090 ASN C O 1
ATOM 4525 N N . THR C 1 200 ? -3.913 36.596 -0.483 1.00 44.74 1091 THR C N 1
ATOM 4526 C CA . THR C 1 200 ? -3.689 36.921 0.922 1.00 42.83 1091 THR C CA 1
ATOM 4527 C C . THR C 1 200 ? -3.144 35.683 1.610 1.00 41.35 1091 THR C C 1
ATOM 4528 O O . THR C 1 200 ? -3.795 34.633 1.621 1.00 40.23 1091 THR C O 1
ATOM 4532 N N . LYS C 1 201 ? -1.947 35.813 2.172 1.00 39.01 1092 LYS C N 1
ATOM 4533 C CA . LYS C 1 201 ? -1.314 34.722 2.892 1.00 39.20 1092 LYS C CA 1
ATOM 4534 C C . LYS C 1 201 ? -0.799 35.259 4.228 1.00 37.35 1092 LYS C C 1
ATOM 4535 O O . LYS C 1 201 ? 0.069 36.125 4.262 1.00 36.53 1092 LYS C O 1
ATOM 4541 N N . VAL C 1 202 ? -1.357 34.758 5.326 1.00 35.45 1093 VAL C N 1
ATOM 4542 C CA . VAL C 1 202 ? -0.994 35.230 6.653 1.00 33.83 1093 VAL C CA 1
ATOM 4543 C C . VAL C 1 202 ? -0.494 34.078 7.503 1.00 33.36 1093 VAL C C 1
ATOM 4544 O O . VAL C 1 202 ? -0.964 32.945 7.379 1.00 32.75 1093 VAL C O 1
ATOM 4548 N N . ASP C 1 203 ? 0.482 34.383 8.348 1.00 33.03 1094 ASP C N 1
ATOM 4549 C CA . ASP C 1 203 ? 0.886 33.501 9.431 1.00 33.02 1094 ASP C CA 1
ATOM 4550 C C . ASP C 1 203 ? 0.696 34.298 10.722 1.00 32.44 1094 ASP C C 1
ATOM 4551 O O . ASP C 1 203 ? 1.281 35.357 10.883 1.00 31.98 1094 ASP C O 1
ATOM 4556 N N . LYS C 1 204 ? -0.142 33.779 11.617 1.00 32.85 1095 LYS C N 1
ATOM 4557 C CA . LYS C 1 204 ? -0.644 34.514 12.775 1.00 34.32 1095 LYS C CA 1
ATOM 4558 C C . LYS C 1 204 ? -0.352 33.756 14.078 1.00 34.91 1095 LYS C C 1
ATOM 4559 O O . LYS C 1 204 ? -0.832 32.637 14.282 1.00 34.86 1095 LYS C O 1
ATOM 4565 N N . LYS C 1 205 ? 0.429 34.371 14.961 1.00 35.98 1096 LYS C N 1
ATOM 4566 C CA . LYS C 1 205 ? 0.736 33.766 16.250 1.00 36.88 1096 LYS C CA 1
ATOM 4567 C C . LYS C 1 205 ? -0.435 33.955 17.212 1.00 36.93 1096 LYS C C 1
ATOM 4568 O O . LYS C 1 205 ? -0.897 35.075 17.440 1.00 35.71 1096 LYS C O 1
ATOM 4574 N N . VAL C 1 206 ? -0.921 32.841 17.749 1.00 37.35 1097 VAL C N 1
ATOM 4575 C CA . VAL C 1 206 ? -1.956 32.854 18.760 1.00 37.65 1097 VAL C CA 1
ATOM 4576 C C . VAL C 1 206 ? -1.328 32.539 20.105 1.00 40.24 1097 VAL C C 1
ATOM 4577 O O . VAL C 1 206 ? -0.677 31.511 20.265 1.00 40.87 1097 VAL C O 1
ATOM 4581 N N . GLU C 1 207 ? -1.530 33.428 21.069 1.00 43.12 1098 GLU C N 1
ATOM 4582 C CA . GLU C 1 207 ? -0.949 33.268 22.394 1.00 45.63 1098 GLU C CA 1
ATOM 4583 C C . GLU C 1 207 ? -1.920 33.780 23.451 1.00 46.79 1098 GLU C C 1
ATOM 4584 O O . GLU C 1 207 ? -2.899 34.457 23.116 1.00 46.59 1098 GLU C O 1
ATOM 4590 N N . PRO C 1 208 ? -1.657 33.462 24.730 1.00 47.87 1099 PRO C N 1
ATOM 4591 C CA . PRO C 1 208 ? -2.532 33.961 25.794 1.00 50.18 1099 PRO C CA 1
ATOM 4592 C C . PRO C 1 208 ? -2.574 35.490 25.863 1.00 53.03 1099 PRO C C 1
ATOM 4593 O O . PRO C 1 208 ? -1.528 36.133 25.824 1.00 50.92 1099 PRO C O 1
ATOM 4597 N N . LYS C 1 209 ? -3.779 36.054 25.941 1.00 58.40 1100 LYS C N 1
ATOM 4598 C CA . LYS C 1 209 ? -3.953 37.490 26.169 1.00 63.11 1100 LYS C CA 1
ATOM 4599 C C . LYS C 1 209 ? -3.682 37.753 27.655 1.00 65.57 1100 LYS C C 1
ATOM 4600 O O . LYS C 1 209 ? -4.025 36.922 28.504 1.00 67.05 1100 LYS C O 1
ATOM 4606 N N . SER C 1 210 ? -3.053 38.888 27.964 1.00 66.18 1101 SER C N 1
ATOM 4607 C CA . SER C 1 210 ? -2.773 39.271 29.355 1.00 65.69 1101 SER C CA 1
ATOM 4608 C C . SER C 1 210 ? -3.934 40.067 29.947 1.00 64.17 1101 SER C C 1
ATOM 4609 O O . SER C 1 210 ? -4.246 39.939 31.130 1.00 62.37 1101 SER C O 1
ATOM 4612 N N . GLN D 2 2 ? -34.713 12.044 -12.438 1.00 44.10 502 GLN D N 1
ATOM 4613 C CA . GLN D 2 2 ? -33.620 11.176 -11.893 1.00 43.59 502 GLN D CA 1
ATOM 4614 C C . GLN D 2 2 ? -33.836 9.696 -12.231 1.00 39.04 502 GLN D C 1
ATOM 4615 O O . GLN D 2 2 ? -34.797 9.077 -11.778 1.00 37.64 502 GLN D O 1
ATOM 4621 N N . VAL D 2 3 ? -32.922 9.143 -13.026 1.00 34.49 503 VAL D N 1
ATOM 4622 C CA . VAL D 2 3 ? -33.002 7.748 -13.453 1.00 31.58 503 VAL D CA 1
ATOM 4623 C C . VAL D 2 3 ? -32.478 6.806 -12.352 1.00 30.01 503 VAL D C 1
ATOM 4624 O O . VAL D 2 3 ? -33.025 5.710 -12.175 1.00 28.55 503 VAL D O 1
ATOM 4628 N N . LEU D 2 4 ? -31.449 7.243 -11.609 1.00 28.10 504 LEU D N 1
ATOM 4629 C CA . LEU D 2 4 ? -30.817 6.434 -10.542 1.00 27.05 504 LEU D CA 1
ATOM 4630 C C . LEU D 2 4 ? -31.010 7.028 -9.145 1.00 25.98 504 LEU D C 1
ATOM 4631 O O . LEU D 2 4 ? -30.723 8.198 -8.919 1.00 25.45 504 LEU D O 1
ATOM 4636 N N . THR D 2 5 ? -31.459 6.193 -8.210 1.00 25.36 505 THR D N 1
ATOM 4637 C CA . THR D 2 5 ? -31.827 6.622 -6.851 1.00 25.24 505 THR D CA 1
ATOM 4638 C C . THR D 2 5 ? -31.270 5.626 -5.840 1.00 24.71 505 THR D C 1
ATOM 4639 O O . THR D 2 5 ? -31.392 4.412 -6.024 1.00 23.43 505 THR D O 1
ATOM 4643 N N . GLN D 2 6 ? -30.667 6.153 -4.777 1.00 24.76 506 GLN D N 1
ATOM 4644 C CA . GLN D 2 6 ? -30.009 5.329 -3.781 1.00 24.93 506 GLN D CA 1
ATOM 4645 C C . GLN D 2 6 ? -30.700 5.411 -2.436 1.00 25.40 506 GLN D C 1
ATOM 4646 O O . GLN D 2 6 ? -31.467 6.340 -2.168 1.00 25.29 506 GLN D O 1
ATOM 4652 N N . THR D 2 7 ? -30.396 4.424 -1.598 1.00 25.09 507 THR D N 1
ATOM 4653 C CA . THR D 2 7 ? -30.660 4.454 -0.160 1.00 24.19 507 THR D CA 1
ATOM 4654 C C . THR D 2 7 ? -30.579 5.873 0.399 1.00 23.69 507 THR D C 1
ATOM 4655 O O . THR D 2 7 ? -29.601 6.579 0.160 1.00 21.54 507 THR D O 1
ATOM 4659 N N . THR D 2 8 ? -31.602 6.246 1.173 1.00 24.16 508 THR D N 1
ATOM 4660 C CA . THR D 2 8 ? -31.674 7.528 1.869 1.00 24.23 508 THR D CA 1
ATOM 4661 C C . THR D 2 8 ? -30.412 7.819 2.682 1.00 25.01 508 THR D C 1
ATOM 4662 O O . THR D 2 8 ? -29.927 6.964 3.411 1.00 25.48 508 THR D O 1
ATOM 4666 N N . SER D 2 9 ? -29.889 9.032 2.562 1.00 25.59 509 SER D N 1
ATOM 4667 C CA . SER D 2 9 ? -28.750 9.456 3.380 1.00 26.26 509 SER D CA 1
AT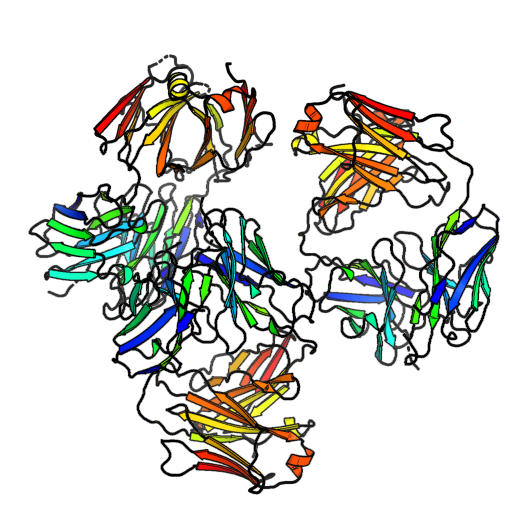OM 4668 C C . SER D 2 9 ? -29.265 9.997 4.725 1.00 25.89 509 SER D C 1
ATOM 4669 O O . SER D 2 9 ? -30.294 10.665 4.759 1.00 25.54 509 SER D O 1
ATOM 4672 N N . PRO D 2 10 ? -28.587 9.689 5.842 1.00 26.19 510 PRO D N 1
ATOM 4673 C CA . PRO D 2 10 ? -27.426 8.823 6.042 1.00 26.88 510 PRO D CA 1
ATOM 4674 C C . PRO D 2 10 ? -27.795 7.384 6.392 1.00 28.07 510 PRO D C 1
ATOM 4675 O O . PRO D 2 10 ? -28.966 7.063 6.587 1.00 29.71 510 PRO D O 1
ATOM 4679 N N . VAL D 2 11 ? -26.772 6.544 6.438 1.00 28.10 511 VAL D N 1
ATOM 4680 C CA . VAL D 2 11 ? -26.853 5.174 6.892 1.00 28.81 511 VAL D CA 1
ATOM 4681 C C . VAL D 2 11 ? -25.861 5.050 8.050 1.00 28.76 511 VAL D C 1
ATOM 4682 O O . VAL D 2 11 ? -24.740 5.537 7.956 1.00 28.83 511 VAL D O 1
ATOM 4686 N N . SER D 2 12 ? -26.280 4.388 9.123 1.00 28.81 512 SER D N 1
ATOM 4687 C CA . SER D 2 12 ? -25.490 4.252 10.338 1.00 29.01 512 SER D CA 1
ATOM 4688 C C . SER D 2 12 ? -25.087 2.817 10.582 1.00 28.36 512 SER D C 1
ATOM 4689 O O . SER D 2 12 ? -25.879 1.903 10.367 1.00 29.13 512 SER D O 1
ATOM 4692 N N . ALA D 2 13 ? -23.869 2.620 11.075 1.00 28.28 513 ALA D N 1
ATOM 4693 C CA . ALA D 2 13 ? -23.389 1.281 11.380 1.00 28.18 513 ALA D CA 1
ATOM 4694 C C . ALA D 2 13 ? -22.278 1.288 12.398 1.00 27.81 513 ALA D C 1
ATOM 4695 O O . ALA D 2 13 ? -21.417 2.158 12.375 1.00 27.08 513 ALA D O 1
ATOM 4697 N N . ALA D 2 14 ? -22.298 0.288 13.274 1.00 28.54 514 ALA D N 1
ATOM 4698 C CA . ALA D 2 14 ? -21.221 0.082 14.231 1.00 28.13 514 ALA D CA 1
ATOM 4699 C C . ALA D 2 14 ? -19.998 -0.411 13.494 1.00 27.80 514 ALA D C 1
ATOM 4700 O O . ALA D 2 14 ? -20.119 -1.010 12.420 1.00 27.80 514 ALA D O 1
ATOM 4702 N N . VAL D 2 15 ? -18.824 -0.158 14.070 1.00 27.79 515 VAL D N 1
ATOM 4703 C CA . VAL D 2 15 ? -17.571 -0.706 13.550 1.00 26.93 515 VAL D CA 1
ATOM 4704 C C . VAL D 2 15 ? -17.686 -2.221 13.563 1.00 27.22 515 VAL D C 1
ATOM 4705 O O . VAL D 2 15 ? -18.121 -2.803 14.555 1.00 28.65 515 VAL D O 1
ATOM 4709 N N . GLY D 2 16 ? -17.333 -2.858 12.452 1.00 27.72 516 GLY D N 1
ATOM 4710 C CA . GLY D 2 16 ? -17.466 -4.311 12.322 1.00 27.39 516 GLY D CA 1
ATOM 4711 C C . GLY D 2 16 ? -18.824 -4.809 11.840 1.00 27.12 516 GLY D C 1
ATOM 4712 O O . GLY D 2 16 ? -19.020 -6.005 11.712 1.00 26.35 516 GLY D O 1
ATOM 4713 N N . SER D 2 17 ? -19.770 -3.914 11.568 1.00 27.91 517 SER D N 1
ATOM 4714 C CA . SER D 2 17 ? -21.077 -4.330 11.041 1.00 28.63 517 SER D CA 1
ATOM 4715 C C . SER D 2 17 ? -21.065 -4.360 9.524 1.00 29.11 517 SER D C 1
ATOM 4716 O O . SER D 2 17 ? -20.082 -3.978 8.888 1.00 29.16 517 SER D O 1
ATOM 4719 N N . THR D 2 18 ? -22.163 -4.820 8.943 1.00 30.54 518 THR D N 1
ATOM 4720 C CA . THR D 2 18 ? -22.331 -4.770 7.503 1.00 31.58 518 THR D CA 1
ATOM 4721 C C . THR D 2 18 ? -23.279 -3.647 7.144 1.00 31.89 518 THR D C 1
ATOM 4722 O O . THR D 2 18 ? -24.302 -3.466 7.798 1.00 31.38 518 THR D O 1
ATOM 4726 N N . VAL D 2 19 ? -22.931 -2.885 6.113 1.00 32.22 519 VAL D N 1
ATOM 4727 C CA . VAL D 2 19 ? -23.864 -1.922 5.555 1.00 33.61 519 VAL D CA 1
ATOM 4728 C C . VAL D 2 19 ? -24.133 -2.192 4.090 1.00 33.40 519 VAL D C 1
ATOM 4729 O O . VAL D 2 19 ? -23.225 -2.481 3.306 1.00 33.07 519 VAL D O 1
ATOM 4733 N N . THR D 2 20 ? -25.407 -2.095 3.741 1.00 32.93 520 THR D N 1
ATOM 4734 C CA . THR D 2 20 ? -25.846 -2.258 2.387 1.00 32.41 520 THR D CA 1
ATOM 4735 C C . THR D 2 20 ? -26.363 -0.930 1.861 1.00 30.73 520 THR D C 1
ATOM 4736 O O . THR D 2 20 ? -27.096 -0.221 2.544 1.00 31.06 520 THR D O 1
ATOM 4740 N N . ILE D 2 21 ? -25.953 -0.595 0.645 1.00 29.13 521 ILE D N 1
ATOM 4741 C CA . ILE D 2 21 ? -26.447 0.576 -0.041 1.00 27.33 521 ILE D CA 1
ATOM 4742 C C . ILE D 2 21 ? -26.998 0.104 -1.378 1.00 27.70 521 ILE D C 1
ATOM 4743 O O . ILE D 2 21 ? -26.283 -0.520 -2.159 1.00 27.54 521 ILE D O 1
ATOM 4748 N N . SER D 2 22 ? -28.279 0.388 -1.611 1.00 28.21 522 SER D N 1
ATOM 4749 C CA . SER D 2 22 ? -28.962 0.048 -2.846 1.00 29.36 522 SER D CA 1
ATOM 4750 C C . SER D 2 22 ? -28.893 1.170 -3.880 1.00 29.86 522 SER D C 1
ATOM 4751 O O . SER D 2 22 ? -28.932 2.359 -3.539 1.00 28.66 522 SER D O 1
ATOM 4754 N N . CYS D 2 23 ? -28.781 0.764 -5.143 1.00 29.51 523 CYS D N 1
ATOM 4755 C CA . CYS D 2 23 ? -28.888 1.653 -6.284 1.00 30.26 523 CYS D CA 1
ATOM 4756 C C . CYS D 2 23 ? -30.039 1.110 -7.100 1.00 29.51 523 CYS D C 1
ATOM 4757 O O . CYS D 2 23 ? -30.117 -0.089 -7.346 1.00 29.51 523 CYS D O 1
ATOM 4760 N N . GLN D 2 24 ? -30.961 1.973 -7.491 1.00 29.38 551 GLN D N 1
ATOM 4761 C CA . GLN D 2 24 ? -32.151 1.514 -8.189 1.00 29.41 551 GLN D CA 1
ATOM 4762 C C . GLN D 2 24 ? -32.442 2.400 -9.385 1.00 29.48 551 GLN D C 1
ATOM 4763 O O . GLN D 2 24 ? -32.343 3.624 -9.299 1.00 28.07 551 GLN D O 1
ATOM 4769 N N . SER D 2 25 ? -32.804 1.762 -10.498 1.00 30.00 552 SER D N 1
ATOM 4770 C CA . SER D 2 25 ? -32.917 2.432 -11.783 1.00 30.25 552 SER D CA 1
ATOM 4771 C C . SER D 2 25 ? -34.309 2.324 -12.388 1.00 31.64 552 SER D C 1
ATOM 4772 O O . SER D 2 25 ? -34.939 1.260 -12.360 1.00 31.16 552 SER D O 1
ATOM 4775 N N . SER D 2 26 ? -34.771 3.435 -12.958 1.00 32.61 553 SER D N 1
ATOM 4776 C CA . SER D 2 26 ? -36.016 3.457 -13.712 1.00 32.46 553 SER D CA 1
ATOM 4777 C C . SER D 2 26 ? -35.805 2.948 -15.136 1.00 33.16 553 SER D C 1
ATOM 4778 O O . SER D 2 26 ? -36.777 2.703 -15.843 1.00 32.97 553 SER D O 1
ATOM 4781 N N . GLN D 2 27 ? -34.543 2.823 -15.554 1.00 34.33 556 GLN D N 1
ATOM 4782 C CA . GLN D 2 27 ? -34.177 2.208 -16.834 1.00 34.65 556 GLN D CA 1
ATOM 4783 C C . GLN D 2 27 ? -33.200 1.089 -16.562 1.00 33.70 556 GLN D C 1
ATOM 4784 O O . GLN D 2 27 ? -32.337 1.235 -15.712 1.00 33.88 556 GLN D O 1
ATOM 4790 N N . SER D 2 28 ? -33.311 -0.018 -17.286 1.00 34.48 561 SER D N 1
ATOM 4791 C CA . SER D 2 28 ? -32.285 -1.054 -17.221 1.00 35.79 561 SER D CA 1
ATOM 4792 C C . SER D 2 28 ? -30.938 -0.436 -17.536 1.00 36.94 561 SER D C 1
ATOM 4793 O O . SER D 2 28 ? -30.804 0.335 -18.489 1.00 36.76 561 SER D O 1
ATOM 4796 N N . VAL D 2 29 ? -29.952 -0.768 -16.709 1.00 37.32 562 VAL D N 1
ATOM 4797 C CA . VAL D 2 29 ? -28.612 -0.266 -16.875 1.00 38.35 562 VAL D CA 1
ATOM 4798 C C . VAL D 2 29 ? -27.993 -1.060 -18.009 1.00 41.16 562 VAL D C 1
ATOM 4799 O O . VAL D 2 29 ? -28.185 -2.275 -18.094 1.00 38.47 562 VAL D O 1
ATOM 4803 N N . ARG D 2 30 ? -27.269 -0.375 -18.887 1.00 45.80 571 ARG D N 1
ATOM 4804 C CA . ARG D 2 30 ? -26.551 -1.053 -19.964 1.00 50.91 571 ARG D CA 1
ATOM 4805 C C . ARG D 2 30 ? -25.788 -2.221 -19.319 1.00 52.79 571 ARG D C 1
ATOM 4806 O O . ARG D 2 30 ? -25.088 -2.042 -18.318 1.00 51.45 571 ARG D O 1
ATOM 4814 N N . THR D 2 31 ? -25.989 -3.422 -19.857 1.00 54.49 581 THR D N 1
ATOM 4815 C CA . THR D 2 31 ? -25.667 -4.658 -19.138 1.00 56.30 581 THR D CA 1
ATOM 4816 C C . THR D 2 31 ? -24.282 -4.656 -18.504 1.00 56.27 581 THR D C 1
ATOM 4817 O O . THR D 2 31 ? -23.289 -4.350 -19.169 1.00 57.08 581 THR D O 1
ATOM 4821 N N . ASN D 2 32 ? -24.232 -4.979 -17.211 1.00 56.54 596 ASN D N 1
ATOM 4822 C CA . ASN D 2 32 ? -22.965 -5.189 -16.508 1.00 56.07 596 ASN D CA 1
ATOM 4823 C C . ASN D 2 32 ? -22.100 -3.928 -16.465 1.00 53.94 596 ASN D C 1
ATOM 4824 O O . ASN D 2 32 ? -20.871 -4.006 -16.351 1.00 55.62 596 ASN D O 1
ATOM 4829 N N . LYS D 2 33 ? -22.746 -2.766 -16.549 1.00 48.30 597 LYS D N 1
ATOM 4830 C CA . LYS D 2 33 ? -22.036 -1.509 -16.768 1.00 43.23 597 LYS D CA 1
ATOM 4831 C C . LYS D 2 33 ? -22.454 -0.510 -15.697 1.00 38.54 597 LYS D C 1
ATOM 4832 O O . LYS D 2 33 ? -23.162 0.471 -15.957 1.00 37.34 597 LYS D O 1
ATOM 4838 N N . LEU D 2 34 ? -22.010 -0.791 -14.479 1.00 32.31 598 LEU D N 1
ATOM 4839 C CA . LEU D 2 34 ? -22.309 0.041 -13.343 1.00 28.42 598 LEU D CA 1
ATOM 4840 C C . LEU D 2 34 ? -21.102 0.079 -12.422 1.00 27.03 598 LEU D C 1
ATOM 4841 O O . LEU D 2 34 ? -20.374 -0.893 -12.298 1.00 27.64 598 LEU D O 1
ATOM 4846 N N . ALA D 2 35 ? -20.894 1.216 -11.782 1.00 26.32 599 ALA D N 1
ATOM 4847 C CA . ALA D 2 35 ? -19.737 1.422 -10.920 1.00 25.53 599 ALA D CA 1
ATOM 4848 C C . ALA D 2 35 ? -20.173 2.066 -9.630 1.00 23.76 599 ALA D C 1
ATOM 4849 O O . ALA D 2 35 ? -21.188 2.739 -9.597 1.00 22.70 599 ALA D O 1
ATOM 4851 N N . TRP D 2 36 ? -19.395 1.846 -8.580 1.00 23.18 601 TRP D N 1
ATOM 4852 C CA . TRP D 2 36 ? -19.586 2.521 -7.307 1.00 23.37 601 TRP D CA 1
ATOM 4853 C C . TRP D 2 36 ? -18.354 3.346 -6.947 1.00 24.70 601 TRP D C 1
ATOM 4854 O O . TRP D 2 36 ? -17.214 2.905 -7.158 1.00 24.01 601 TRP D O 1
ATOM 4865 N N . PHE D 2 37 ? -18.605 4.530 -6.381 1.00 26.55 602 PHE D N 1
ATOM 4866 C CA . PHE D 2 37 ? -17.562 5.491 -6.042 1.00 27.92 602 PHE D CA 1
ATOM 4867 C C . PHE D 2 37 ? -17.648 5.899 -4.582 1.00 28.88 602 PHE D C 1
ATOM 4868 O O . PHE D 2 37 ? -18.728 5.985 -4.024 1.00 29.35 602 PHE D O 1
ATOM 4876 N N . GLN D 2 38 ? -16.497 6.165 -3.978 1.00 30.91 603 GLN D N 1
ATOM 4877 C CA . GLN D 2 38 ? -16.414 6.661 -2.606 1.00 31.37 603 GLN D CA 1
ATOM 4878 C C . GLN D 2 38 ? -15.845 8.064 -2.653 1.00 31.64 603 GLN D C 1
ATOM 4879 O O . GLN D 2 38 ? -14.828 8.293 -3.312 1.00 31.80 603 GLN D O 1
ATOM 4885 N N . GLN D 2 39 ? -16.487 8.997 -1.955 1.00 32.09 604 GLN D N 1
ATOM 4886 C CA . GLN D 2 39 ? -15.948 10.342 -1.816 1.00 31.72 604 GLN D CA 1
ATOM 4887 C C . GLN D 2 39 ? -15.940 10.801 -0.371 1.00 32.75 604 GLN D C 1
ATOM 4888 O O . GLN D 2 39 ? -16.984 10.885 0.269 1.00 32.12 604 GLN D O 1
ATOM 4894 N N . LYS D 2 40 ? -14.749 11.104 0.129 1.00 35.75 605 LYS D N 1
ATOM 4895 C CA . LYS D 2 40 ? -14.596 11.755 1.421 1.00 38.38 605 LYS D CA 1
ATOM 4896 C C . LYS D 2 40 ? -14.520 13.259 1.174 1.00 39.72 605 LYS D C 1
ATOM 4897 O O . LYS D 2 40 ? -14.160 13.673 0.075 1.00 40.50 605 LYS D O 1
ATOM 4903 N N . PRO D 2 41 ? -14.868 14.087 2.183 1.00 42.32 606 PRO D N 1
ATOM 4904 C CA . PRO D 2 41 ? -14.958 15.540 1.940 1.00 41.39 606 PRO D CA 1
ATOM 4905 C C . PRO D 2 41 ? -13.626 16.191 1.539 1.00 39.95 606 PRO D C 1
ATOM 4906 O O . PRO D 2 41 ? -12.561 15.778 1.997 1.00 37.82 606 PRO D O 1
ATOM 4910 N N . GLY D 2 42 ? -13.702 17.185 0.659 1.00 40.42 607 GLY D N 1
ATOM 4911 C CA . GLY D 2 42 ? -12.519 17.812 0.088 1.00 39.86 607 GLY D CA 1
ATOM 4912 C C . GLY D 2 42 ? -11.761 16.946 -0.908 1.00 41.01 607 GLY D C 1
ATOM 4913 O O . GLY D 2 42 ? -10.851 17.439 -1.580 1.00 42.81 607 GLY D O 1
ATOM 4914 N N . GLN D 2 43 ? -12.124 15.668 -1.018 1.00 40.42 608 GLN D N 1
ATOM 4915 C CA . GLN D 2 43 ? -11.406 14.734 -1.883 1.00 40.75 608 GLN D CA 1
ATOM 4916 C C . GLN D 2 43 ? -12.184 14.431 -3.161 1.00 38.50 608 GLN D C 1
ATOM 4917 O O . GLN D 2 43 ? -13.411 14.554 -3.205 1.00 37.78 608 GLN D O 1
ATOM 4923 N N . PRO D 2 44 ? -11.470 14.013 -4.212 1.00 36.47 609 PRO D N 1
ATOM 4924 C CA . PRO D 2 44 ? -12.168 13.633 -5.428 1.00 36.17 609 PRO D CA 1
ATOM 4925 C C . PRO D 2 44 ? -12.870 12.293 -5.267 1.00 35.16 609 PRO D C 1
ATOM 4926 O O . PRO D 2 44 ? -12.667 11.613 -4.265 1.00 34.30 609 PRO D O 1
ATOM 4930 N N . PRO D 2 45 ? -13.700 11.914 -6.247 1.00 35.58 610 PRO D N 1
ATOM 4931 C CA . PRO D 2 45 ? -14.304 10.586 -6.199 1.00 35.40 610 PRO D CA 1
ATOM 4932 C C . PRO D 2 45 ? -13.268 9.505 -6.487 1.00 35.31 610 PRO D C 1
ATOM 4933 O O . PRO D 2 45 ? -12.392 9.696 -7.326 1.00 34.69 610 PRO D O 1
ATOM 4937 N N . LYS D 2 46 ? -13.390 8.385 -5.780 1.00 35.81 611 LYS D N 1
ATOM 4938 C CA . LYS D 2 46 ? -12.498 7.246 -5.902 1.00 34.74 611 LYS D CA 1
ATOM 4939 C C . LYS D 2 46 ? -13.322 6.003 -6.215 1.00 32.69 611 LYS D C 1
ATOM 4940 O O . LYS D 2 46 ? -14.233 5.646 -5.467 1.00 31.34 611 LYS D O 1
ATOM 4946 N N . ARG D 2 47 ? -12.983 5.335 -7.310 1.00 31.24 612 ARG D N 1
ATOM 4947 C CA . ARG D 2 47 ? -13.740 4.186 -7.770 1.00 29.95 612 ARG D CA 1
ATOM 4948 C C . ARG D 2 47 ? -13.415 2.947 -6.942 1.00 29.49 612 ARG D C 1
ATOM 4949 O O . ARG D 2 47 ? -12.248 2.655 -6.686 1.00 29.06 612 ARG D O 1
ATOM 4957 N N . LEU D 2 48 ? -14.462 2.240 -6.518 1.00 28.78 613 LEU D N 1
ATOM 4958 C CA . LEU D 2 48 ? -14.330 1.011 -5.727 1.00 28.32 613 LEU D CA 1
ATOM 4959 C C . LEU D 2 48 ? -14.688 -0.247 -6.526 1.00 27.58 613 LEU D C 1
ATOM 4960 O O . LEU D 2 48 ? -14.118 -1.320 -6.321 1.00 26.00 613 LEU D O 1
ATOM 4965 N N . ILE D 2 49 ? -15.669 -0.094 -7.410 1.00 27.94 614 ILE D N 1
ATOM 4966 C CA . ILE D 2 49 ? -16.323 -1.190 -8.089 1.00 27.25 614 ILE D CA 1
ATOM 4967 C C . ILE D 2 49 ? -16.601 -0.729 -9.515 1.00 27.78 614 ILE D C 1
ATOM 4968 O O . ILE D 2 49 ? -17.023 0.408 -9.742 1.00 26.37 614 ILE D O 1
ATOM 4973 N N . TYR D 2 50 ? -16.339 -1.618 -10.466 1.00 28.68 615 TYR D N 1
ATOM 4974 C CA . TYR D 2 50 ? -16.713 -1.414 -11.852 1.00 28.86 615 TYR D CA 1
ATOM 4975 C C . TYR D 2 50 ? -17.214 -2.737 -12.381 1.00 29.06 615 TYR D C 1
ATOM 4976 O O . TYR D 2 50 ? -16.943 -3.787 -11.787 1.00 28.29 615 TYR D O 1
ATOM 4985 N N . SER D 2 51 ? -17.951 -2.676 -13.488 1.00 29.79 651 SER D N 1
ATOM 4986 C CA . SER D 2 51 ? -18.618 -3.842 -14.070 1.00 31.59 651 SER D CA 1
ATOM 4987 C C . SER D 2 51 ? -19.534 -4.533 -13.055 1.00 33.27 651 SER D C 1
ATOM 4988 O O . SER D 2 51 ? -19.627 -5.758 -13.033 1.00 33.72 651 SER D O 1
ATOM 4991 N N . ALA D 2 52 ? -20.185 -3.735 -12.205 1.00 34.71 694 ALA D N 1
ATOM 4992 C CA . ALA D 2 52 ? -21.160 -4.219 -11.217 1.00 34.46 694 ALA D CA 1
ATOM 4993 C C . ALA D 2 52 ? -20.603 -5.102 -10.089 1.00 33.80 694 ALA D C 1
ATOM 4994 O O . ALA D 2 52 ? -21.041 -4.973 -8.955 1.00 33.66 694 ALA D O 1
ATOM 4996 N N . SER D 2 53 ? -19.663 -5.998 -10.403 1.00 34.01 695 SER D N 1
ATOM 4997 C CA . SER D 2 53 ? -19.165 -7.024 -9.464 1.00 33.62 695 SER D CA 1
ATOM 4998 C C . SER D 2 53 ? -17.727 -6.814 -9.019 1.00 33.01 695 SER D C 1
ATOM 4999 O O . SER D 2 53 ? -17.368 -7.199 -7.911 1.00 33.01 695 SER D O 1
ATOM 5002 N N . THR D 2 54 ? -16.901 -6.249 -9.898 1.00 33.04 696 THR D N 1
ATOM 5003 C CA . THR D 2 54 ? -15.445 -6.329 -9.762 1.00 33.61 696 THR D CA 1
ATOM 5004 C C . THR D 2 54 ? -14.819 -5.212 -8.938 1.00 33.67 696 THR D C 1
ATOM 5005 O O . THR D 2 54 ? -15.026 -4.029 -9.210 1.00 33.19 696 THR D O 1
ATOM 5009 N N . LEU D 2 55 ? -14.022 -5.609 -7.949 1.00 34.88 697 LEU D N 1
ATOM 5010 C CA . LEU D 2 55 ? -13.246 -4.669 -7.149 1.00 34.95 697 LEU D CA 1
ATOM 5011 C C . LEU D 2 55 ? -12.163 -4.016 -7.988 1.00 36.38 697 LEU D C 1
ATOM 5012 O O . LEU D 2 55 ? -11.487 -4.676 -8.784 1.00 33.54 697 LEU D O 1
ATOM 5017 N N . ASP D 2 56 ? -12.000 -2.714 -7.790 1.00 38.42 698 ASP D N 1
ATOM 5018 C CA . ASP D 2 56 ? -10.912 -1.982 -8.413 1.00 40.66 698 ASP D CA 1
ATOM 5019 C C . ASP D 2 56 ? -9.635 -2.253 -7.633 1.00 42.12 698 ASP D C 1
ATOM 5020 O O . ASP D 2 56 ? -9.694 -2.694 -6.483 1.00 41.25 698 ASP D O 1
ATOM 5025 N N . PHE D 2 57 ? -8.486 -1.996 -8.258 1.00 45.52 699 PHE D N 1
ATOM 5026 C CA . PHE D 2 57 ? -7.187 -2.255 -7.624 1.00 48.83 699 PHE D CA 1
ATOM 5027 C C . PHE D 2 57 ? -7.010 -1.426 -6.347 1.00 47.88 699 PHE D C 1
ATOM 5028 O O . PHE D 2 57 ? -7.343 -0.239 -6.312 1.00 48.53 699 PHE D O 1
ATOM 5036 N N . GLY D 2 58 ? -6.507 -2.070 -5.297 1.00 46.68 701 GLY D N 1
ATOM 5037 C CA . GLY D 2 58 ? -6.241 -1.403 -4.026 1.00 46.44 701 GLY D CA 1
ATOM 5038 C C . GLY D 2 58 ? -7.382 -1.454 -3.027 1.00 46.22 701 GLY D C 1
ATOM 5039 O O . GLY D 2 58 ? -7.201 -1.106 -1.855 1.00 47.71 701 GLY D O 1
ATOM 5040 N N . VAL D 2 59 ? -8.555 -1.898 -3.477 1.00 44.43 702 VAL D N 1
ATOM 5041 C CA . VAL D 2 59 ? -9.770 -1.830 -2.671 1.00 41.55 702 VAL D CA 1
ATOM 5042 C C . VAL D 2 59 ? -9.860 -3.040 -1.747 1.00 40.44 702 VAL D C 1
ATOM 5043 O O . VAL D 2 59 ? -9.808 -4.176 -2.222 1.00 41.40 702 VAL D O 1
ATOM 5047 N N . PRO D 2 60 ? -10.006 -2.813 -0.426 1.00 38.46 703 PRO D N 1
ATOM 5048 C CA . PRO D 2 60 ? -10.115 -3.960 0.486 1.00 37.54 703 PRO D CA 1
ATOM 5049 C C . PRO D 2 60 ? -11.288 -4.865 0.146 1.00 37.22 703 PRO D C 1
ATOM 5050 O O . PRO D 2 60 ? -12.320 -4.385 -0.309 1.00 36.52 703 PRO D O 1
ATOM 5054 N N . SER D 2 61 ? -11.124 -6.166 0.371 1.00 37.89 704 SER D N 1
ATOM 5055 C CA . SER D 2 61 ? -12.144 -7.146 0.001 1.00 38.60 704 SER D CA 1
ATOM 5056 C C . SER D 2 61 ? -13.346 -7.112 0.938 1.00 38.29 704 SER D C 1
ATOM 5057 O O . SER D 2 61 ? -14.311 -7.850 0.732 1.00 39.30 704 SER D O 1
ATOM 5060 N N . ARG D 2 62 ? -13.280 -6.267 1.966 1.00 37.08 705 ARG D N 1
ATOM 5061 C CA . ARG D 2 62 ? -14.443 -5.939 2.785 1.00 36.98 705 ARG D CA 1
ATOM 5062 C C . ARG D 2 62 ? -15.619 -5.492 1.893 1.00 35.09 705 ARG D C 1
ATOM 5063 O O . ARG D 2 62 ? -16.768 -5.801 2.193 1.00 34.05 705 ARG D O 1
ATOM 5071 N N . PHE D 2 63 ? -15.298 -4.795 0.797 1.00 32.65 706 PHE D N 1
ATOM 5072 C CA . PHE D 2 63 ? -16.262 -4.253 -0.168 1.00 31.34 706 PHE D CA 1
ATOM 5073 C C . PHE D 2 63 ? -16.655 -5.254 -1.253 1.00 31.15 706 PHE D C 1
ATOM 5074 O O . PHE D 2 63 ? -15.804 -5.883 -1.862 1.00 32.45 706 PHE D O 1
ATOM 5082 N N . SER D 2 64 ? -17.944 -5.376 -1.528 1.00 30.98 707 SER D N 1
ATOM 5083 C CA . SER D 2 64 ? -18.403 -6.245 -2.613 1.00 30.48 707 SER D CA 1
ATOM 5084 C C . SER D 2 64 ? -19.695 -5.709 -3.191 1.00 29.80 707 SER D C 1
ATOM 5085 O O . SER D 2 64 ? -20.416 -4.955 -2.531 1.00 29.73 707 SER D O 1
ATOM 5088 N N . ALA D 2 65 ? -19.989 -6.099 -4.424 1.00 28.23 708 ALA D N 1
ATOM 5089 C CA . ALA D 2 65 ? -21.137 -5.556 -5.117 1.00 27.81 708 ALA D CA 1
ATOM 5090 C C . ALA D 2 65 ? -21.774 -6.583 -6.016 1.00 28.23 708 ALA D C 1
ATOM 5091 O O . ALA D 2 65 ? -21.114 -7.486 -6.513 1.00 29.17 708 ALA D O 1
ATOM 5093 N N . SER D 2 66 ? -23.070 -6.425 -6.229 1.00 28.87 709 SER D N 1
ATOM 5094 C CA . SER D 2 66 ? -23.827 -7.343 -7.043 1.00 29.94 709 SER D CA 1
ATOM 5095 C C . SER D 2 66 ? -24.980 -6.600 -7.702 1.00 30.52 709 SER D C 1
ATOM 5096 O O . SER D 2 66 ? -25.195 -5.405 -7.458 1.00 31.55 709 SER D O 1
ATOM 5099 N N . GLY D 2 67 ? -25.721 -7.316 -8.536 1.00 30.63 710 GLY D N 1
ATOM 5100 C CA . GLY D 2 67 ? -26.916 -6.779 -9.149 1.00 30.46 710 GLY D CA 1
ATOM 5101 C C . GLY D 2 67 ? -26.879 -6.896 -10.653 1.00 30.60 710 GLY D C 1
ATOM 5102 O O . GLY D 2 67 ? -25.872 -7.295 -11.230 1.00 30.69 710 GLY D O 1
ATOM 5103 N N . SER D 2 68 ? -28.010 -6.556 -11.263 1.00 31.37 711 SER D N 1
ATOM 5104 C CA . SER D 2 68 ? -28.174 -6.465 -12.704 1.00 31.60 711 SER D CA 1
ATOM 5105 C C . SER D 2 68 ? -29.513 -5.803 -12.971 1.00 31.80 711 SER D C 1
ATOM 5106 O O . SER D 2 68 ? -30.362 -5.712 -12.076 1.00 30.53 711 SER D O 1
ATOM 5109 N N . GLY D 2 69 ? -29.691 -5.332 -14.200 1.00 31.64 712 GLY D N 1
ATOM 5110 C CA . GLY D 2 69 ? -30.957 -4.766 -14.633 1.00 30.93 712 GLY D CA 1
ATOM 5111 C C . GLY D 2 69 ? -31.251 -3.427 -14.001 1.00 30.29 712 GLY D C 1
ATOM 5112 O O . GLY D 2 69 ? -30.634 -2.436 -14.352 1.00 30.08 712 GLY D O 1
ATOM 5113 N N . THR D 2 70 ? -32.211 -3.403 -13.081 1.00 30.20 715 THR D N 1
ATOM 5114 C CA . THR D 2 70 ? -32.622 -2.168 -12.409 1.00 30.37 715 THR D CA 1
ATOM 5115 C C . THR D 2 70 ? -32.240 -2.152 -10.928 1.00 29.98 715 THR D C 1
ATOM 5116 O O . THR D 2 70 ? -32.512 -1.186 -10.230 1.00 28.53 715 THR D O 1
ATOM 5120 N N . GLN D 2 71 ? -31.567 -3.210 -10.478 1.00 31.32 716 GLN D N 1
ATOM 5121 C CA . GLN D 2 71 ? -31.278 -3.441 -9.069 1.00 30.78 716 GLN D CA 1
ATOM 5122 C C . GLN D 2 71 ? -29.799 -3.667 -8.840 1.00 29.52 716 GLN D C 1
ATOM 5123 O O . GLN D 2 71 ? -29.236 -4.628 -9.368 1.00 30.07 716 GLN D O 1
ATOM 5129 N N . PHE D 2 72 ? -29.171 -2.807 -8.038 1.00 28.47 717 PHE D N 1
ATOM 5130 C CA . PHE D 2 72 ? -27.747 -2.956 -7.703 1.00 27.41 717 PHE D CA 1
ATOM 5131 C C . PHE D 2 72 ? -27.473 -2.693 -6.230 1.00 26.61 717 PHE D C 1
ATOM 5132 O O . PHE D 2 72 ? -28.115 -1.851 -5.612 1.00 26.60 717 PHE D O 1
ATOM 5140 N N . THR D 2 73 ? -26.509 -3.418 -5.670 1.00 26.65 718 THR D N 1
ATOM 5141 C CA . THR D 2 73 ? -26.226 -3.336 -4.236 1.00 26.11 718 THR D CA 1
ATOM 5142 C C . THR D 2 73 ? -24.724 -3.334 -3.926 1.00 25.71 718 THR D C 1
ATOM 5143 O O . THR D 2 73 ? -23.982 -4.173 -4.412 1.00 25.63 718 THR D O 1
ATOM 5147 N N . LEU D 2 74 ? -24.293 -2.384 -3.106 1.00 26.01 719 LEU D N 1
ATOM 5148 C CA . LEU D 2 74 ? -22.928 -2.353 -2.575 1.00 26.19 719 LEU D CA 1
ATOM 5149 C C . LEU D 2 74 ? -22.944 -2.741 -1.102 1.00 26.73 719 LEU D C 1
ATOM 5150 O O . LEU D 2 74 ? -23.629 -2.107 -0.310 1.00 26.74 719 LEU D O 1
ATOM 5155 N N . THR D 2 75 ? -22.185 -3.766 -0.730 1.00 28.83 720 THR D N 1
ATOM 5156 C CA . THR D 2 75 ? -22.084 -4.173 0.674 1.00 30.89 720 THR D CA 1
ATOM 5157 C C . THR D 2 75 ? -20.681 -3.898 1.217 1.00 31.13 720 THR D C 1
ATOM 5158 O O . THR D 2 75 ? -19.677 -4.175 0.575 1.00 30.63 720 THR D O 1
ATOM 5162 N N . ILE D 2 76 ? -20.628 -3.306 2.399 1.00 33.36 721 ILE D N 1
ATOM 5163 C CA . ILE D 2 76 ? -19.378 -3.065 3.074 1.00 33.97 721 ILE D CA 1
ATOM 5164 C C . ILE D 2 76 ? -19.440 -3.871 4.343 1.00 35.22 721 ILE D C 1
ATOM 5165 O O . ILE D 2 76 ? -20.009 -3.417 5.331 1.00 36.58 721 ILE D O 1
ATOM 5170 N N . SER D 2 77 ? -18.889 -5.080 4.296 1.00 37.01 722 SER D N 1
ATOM 5171 C CA . SER D 2 77 ? -18.744 -5.929 5.482 1.00 37.43 722 SER D CA 1
ATOM 5172 C C . SER D 2 77 ? -17.719 -5.315 6.402 1.00 37.37 722 SER D C 1
ATOM 5173 O O . SER D 2 77 ? -16.816 -4.618 5.944 1.00 39.88 722 SER D O 1
ATOM 5176 N N . ASP D 2 78 ? -17.851 -5.582 7.696 1.00 37.88 723 ASP D N 1
ATOM 5177 C CA . ASP D 2 78 ? -16.799 -5.275 8.662 1.00 37.85 723 ASP D CA 1
ATOM 5178 C C . ASP D 2 78 ? -16.426 -3.793 8.632 1.00 36.94 723 ASP D C 1
ATOM 5179 O O . ASP D 2 78 ? -15.285 -3.422 8.379 1.00 36.04 723 ASP D O 1
ATOM 5184 N N . VAL D 2 79 ? -17.415 -2.956 8.901 1.00 36.72 724 VAL D N 1
ATOM 5185 C CA . VAL D 2 79 ? -17.285 -1.517 8.731 1.00 35.98 724 VAL D CA 1
ATOM 5186 C C . VAL D 2 79 ? -16.162 -0.961 9.596 1.00 35.02 724 VAL D C 1
ATOM 5187 O O . VAL D 2 79 ? -15.993 -1.375 10.739 1.00 34.40 724 VAL D O 1
ATOM 5191 N N . GLN D 2 80 ? -15.404 -0.024 9.027 1.00 33.91 725 GLN D N 1
ATOM 5192 C CA . GLN D 2 80 ? -14.289 0.620 9.712 1.00 33.58 725 GLN D CA 1
ATOM 5193 C C . GLN D 2 80 ? -14.496 2.123 9.772 1.00 33.14 725 GLN D C 1
ATOM 5194 O O . GLN D 2 80 ? -15.128 2.687 8.883 1.00 34.25 725 GLN D O 1
ATOM 5200 N N . CYS D 2 81 ? -13.960 2.769 10.811 1.00 33.86 726 CYS D N 1
ATOM 5201 C CA . CYS D 2 81 ? -14.121 4.227 10.999 1.00 36.26 726 CYS D CA 1
ATOM 5202 C C . CYS D 2 81 ? -13.762 4.967 9.710 1.00 36.62 726 CYS D C 1
ATOM 5203 O O . CYS D 2 81 ? -14.446 5.903 9.280 1.00 35.32 726 CYS D O 1
ATOM 5206 N N . ASP D 2 82 ? -12.664 4.505 9.125 1.00 37.94 727 ASP D N 1
ATOM 5207 C CA . ASP D 2 82 ? -12.177 4.870 7.799 1.00 38.99 727 ASP D CA 1
ATOM 5208 C C . ASP D 2 82 ? -13.256 4.946 6.690 1.00 36.67 727 ASP D C 1
ATOM 5209 O O . ASP D 2 82 ? -13.099 5.706 5.734 1.00 35.83 727 ASP D O 1
ATOM 5214 N N . ASP D 2 83 ? -14.337 4.171 6.802 1.00 34.22 728 ASP D N 1
ATOM 5215 C CA . ASP D 2 83 ? -15.358 4.113 5.736 1.00 33.86 728 ASP D CA 1
ATOM 5216 C C . ASP D 2 83 ? -16.367 5.269 5.758 1.00 31.36 728 ASP D C 1
ATOM 5217 O O . ASP D 2 83 ? -17.262 5.314 4.914 1.00 30.35 728 ASP D O 1
ATOM 5222 N N . ALA D 2 84 ? -16.238 6.177 6.724 1.00 29.65 729 ALA D N 1
ATOM 5223 C CA . ALA D 2 84 ? -17.095 7.355 6.804 1.00 29.03 729 ALA D CA 1
ATOM 5224 C C . ALA D 2 84 ? -16.936 8.201 5.553 1.00 28.95 729 ALA D C 1
ATOM 5225 O O . ALA D 2 84 ? -15.901 8.845 5.343 1.00 28.45 729 ALA D O 1
ATOM 5227 N N . ALA D 2 85 ? -17.963 8.171 4.711 1.00 28.54 730 ALA D N 1
ATOM 5228 C CA . ALA D 2 85 ? -17.897 8.797 3.401 1.00 27.90 730 ALA D CA 1
ATOM 5229 C C . ALA D 2 85 ? -19.245 8.667 2.715 1.00 28.07 730 ALA D C 1
ATOM 5230 O O . ALA D 2 85 ? -20.171 8.040 3.244 1.00 27.61 730 ALA D O 1
ATOM 5232 N N . THR D 2 86 ? -19.343 9.288 1.546 1.00 27.65 731 THR D N 1
ATOM 5233 C CA . THR D 2 86 ? -20.537 9.253 0.739 1.00 27.52 731 THR D CA 1
ATOM 5234 C C . THR D 2 86 ? -20.269 8.408 -0.491 1.00 27.21 731 THR D C 1
ATOM 5235 O O . THR D 2 86 ? -19.219 8.544 -1.124 1.00 27.93 731 THR D O 1
ATOM 5239 N N . TYR D 2 87 ? -21.213 7.531 -0.818 1.00 25.60 732 TYR D N 1
ATOM 5240 C CA . TYR D 2 87 ? -21.022 6.553 -1.878 1.00 24.92 732 TYR D CA 1
ATOM 5241 C C . TYR D 2 87 ? -22.015 6.783 -3.023 1.00 24.88 732 TYR D C 1
ATOM 5242 O O . TYR D 2 87 ? -23.206 7.044 -2.791 1.00 24.04 732 TYR D O 1
ATOM 5251 N N . TYR D 2 88 ? -21.508 6.669 -4.252 1.00 24.00 733 TYR D N 1
ATOM 5252 C CA . TYR D 2 88 ? -22.279 6.912 -5.460 1.00 23.77 733 TYR D CA 1
ATOM 5253 C C . TYR D 2 88 ? -22.245 5.719 -6.409 1.00 25.46 733 TYR D C 1
ATOM 5254 O O . TYR D 2 88 ? -21.170 5.214 -6.731 1.00 25.67 733 TYR D O 1
ATOM 5263 N N . CYS D 2 89 ? -23.412 5.262 -6.857 1.00 26.73 734 CYS D N 1
ATOM 5264 C CA . CYS D 2 89 ? -23.450 4.344 -7.990 1.00 28.40 734 CYS D CA 1
ATOM 5265 C C . CYS D 2 89 ? -23.427 5.179 -9.277 1.00 27.72 734 CYS D C 1
ATOM 5266 O O . CYS D 2 89 ? -23.856 6.327 -9.271 1.00 28.65 734 CYS D O 1
ATOM 5269 N N . LEU D 2 90 ? -22.892 4.622 -10.361 1.00 27.35 751 LEU D N 1
ATOM 5270 C CA . LEU D 2 90 ? -22.847 5.313 -11.654 1.00 27.05 751 LEU D CA 1
ATOM 5271 C C . LEU D 2 90 ? -23.218 4.330 -12.759 1.00 26.46 751 LEU D C 1
ATOM 5272 O O . LEU D 2 90 ? -22.585 3.292 -12.903 1.00 25.55 751 LEU D O 1
ATOM 5277 N N . GLY D 2 91 ? -24.254 4.661 -13.525 1.00 26.09 752 GLY D N 1
ATOM 5278 C CA . GLY D 2 91 ? -24.809 3.760 -14.520 1.00 25.37 752 GLY D CA 1
ATOM 5279 C C . GLY D 2 91 ? -24.647 4.284 -15.935 1.00 26.88 752 GLY D C 1
ATOM 5280 O O . GLY D 2 91 ? -24.662 5.492 -16.175 1.00 24.84 752 GLY D O 1
ATOM 5281 N N . TYR D 2 92 ? -24.469 3.353 -16.869 1.00 29.63 753 TYR D N 1
ATOM 5282 C CA . TYR D 2 92 ? -24.492 3.652 -18.293 1.00 32.45 753 TYR D CA 1
ATOM 5283 C C . TYR D 2 92 ? -25.891 3.356 -18.799 1.00 33.64 753 TYR D C 1
ATOM 5284 O O . TYR D 2 92 ? -26.545 2.424 -18.327 1.00 34.63 753 TYR D O 1
ATOM 5293 N N . PHE D 2 93 ? -26.343 4.152 -19.757 1.00 35.24 754 PHE D N 1
ATOM 5294 C CA . PHE D 2 93 ? -27.658 3.977 -20.351 1.00 36.15 754 PHE D CA 1
ATOM 5295 C C . PHE D 2 93 ? -27.545 4.207 -21.843 1.00 39.26 754 PHE D C 1
ATOM 5296 O O . PHE D 2 93 ? -26.497 4.644 -22.339 1.00 39.31 754 PHE D O 1
ATOM 5304 N N . ASP D 2 94 ? -28.618 3.884 -22.557 1.00 43.33 755 ASP D N 1
ATOM 5305 C CA . ASP D 2 94 ? -28.675 4.111 -23.987 1.00 46.08 755 ASP D CA 1
ATOM 5306 C C . ASP D 2 94 ? -28.844 5.609 -24.234 1.00 47.65 755 ASP D C 1
ATOM 5307 O O . ASP D 2 94 ? -29.880 6.184 -23.904 1.00 46.62 755 ASP D O 1
ATOM 5312 N N . CYS D 2 95 ? -27.809 6.242 -24.784 1.00 50.77 756 CYS D N 1
ATOM 5313 C CA . CYS D 2 95 ? -27.932 7.617 -25.250 1.00 54.96 756 CYS D CA 1
ATOM 5314 C C . CYS D 2 95 ? -29.056 7.598 -26.271 1.00 57.91 756 CYS D C 1
ATOM 5315 O O . CYS D 2 95 ? -29.003 6.826 -27.226 1.00 60.82 756 CYS D O 1
ATOM 5318 N N . SER D 2 96 ? -30.082 8.411 -26.039 1.00 60.86 757 SER D N 1
ATOM 5319 C CA . SER D 2 96 ? -31.305 8.437 -26.856 1.00 63.42 757 SER D CA 1
ATOM 5320 C C . SER D 2 96 ? -32.519 7.874 -26.130 1.00 64.14 757 SER D C 1
ATOM 5321 O O . SER D 2 96 ? -33.649 8.107 -26.551 1.00 65.65 757 SER D O 1
ATOM 5324 N N . ILE D 2 97 ? -32.295 7.115 -25.064 1.00 64.24 794 ILE D N 1
ATOM 5325 C CA . ILE D 2 97 ? -33.376 6.792 -24.135 1.00 64.67 794 ILE D CA 1
ATOM 5326 C C . ILE D 2 97 ? -33.300 7.762 -22.944 1.00 63.10 794 ILE D C 1
ATOM 5327 O O . ILE D 2 97 ? -34.323 8.184 -22.402 1.00 62.67 794 ILE D O 1
ATOM 5332 N N . ALA D 2 98 ? -32.076 8.117 -22.561 1.00 60.63 795 ALA D N 1
ATOM 5333 C CA . ALA D 2 98 ? -31.818 9.000 -21.424 1.00 56.66 795 ALA D CA 1
ATOM 5334 C C . ALA D 2 98 ? -30.374 9.498 -21.533 1.00 50.42 795 ALA D C 1
ATOM 5335 O O . ALA D 2 98 ? -29.733 9.301 -22.566 1.00 49.33 795 ALA D O 1
ATOM 5337 N N . ASP D 2 99 ? -29.863 10.141 -20.487 1.00 45.15 796 ASP D N 1
ATOM 5338 C CA . ASP D 2 99 ? -28.470 10.563 -20.476 1.00 42.18 796 ASP D CA 1
ATOM 5339 C C . ASP D 2 99 ? -27.573 9.330 -20.573 1.00 41.26 796 ASP D C 1
ATOM 5340 O O . ASP D 2 99 ? -27.905 8.288 -20.014 1.00 39.30 796 ASP D O 1
ATOM 5345 N N . CYS D 2 100 ? -26.451 9.447 -21.287 1.00 40.72 797 CYS D N 1
ATOM 5346 C CA . CYS D 2 100 ? -25.497 8.333 -21.450 1.00 41.64 797 CYS D CA 1
ATOM 5347 C C . CYS D 2 100 ? -24.982 7.788 -20.111 1.00 37.74 797 CYS D C 1
ATOM 5348 O O . CYS D 2 100 ? -24.763 6.583 -19.945 1.00 34.84 797 CYS D O 1
ATOM 5351 N N . VAL D 2 101 ? -24.767 8.703 -19.173 1.00 35.03 798 VAL D N 1
ATOM 5352 C CA . VAL D 2 101 ? -24.187 8.394 -17.885 1.00 32.80 798 VAL D CA 1
ATOM 5353 C C . VAL D 2 101 ? -24.991 9.135 -16.820 1.00 31.40 798 VAL D C 1
ATOM 5354 O O . VAL D 2 101 ? -25.495 10.225 -17.069 1.00 31.37 798 VAL D O 1
ATOM 5358 N N . ALA D 2 102 ? -25.115 8.540 -15.639 1.00 30.44 799 ALA D N 1
ATOM 5359 C CA . ALA D 2 102 ? -25.851 9.158 -14.544 1.00 29.57 799 ALA D CA 1
ATOM 5360 C C . ALA D 2 102 ? -25.363 8.655 -13.201 1.00 28.83 799 ALA D C 1
ATOM 5361 O O . ALA D 2 102 ? -25.235 7.450 -13.009 1.00 28.57 799 ALA D O 1
ATOM 5363 N N . PHE D 2 103 ? -25.094 9.581 -12.283 1.00 27.49 801 PHE D N 1
ATOM 5364 C CA . PHE D 2 103 ? -24.832 9.250 -10.893 1.00 26.96 801 PHE D CA 1
ATOM 5365 C C . PHE D 2 103 ? -26.152 9.123 -10.160 1.00 27.90 801 PHE D C 1
ATOM 5366 O O . PHE D 2 103 ? -27.120 9.790 -10.507 1.00 28.16 801 PHE D O 1
ATOM 5374 N N . GLY D 2 104 ? -26.176 8.297 -9.120 1.00 28.70 802 GLY D N 1
ATOM 5375 C CA . GLY D 2 104 ? -27.243 8.347 -8.122 1.00 28.61 802 GLY D CA 1
ATOM 5376 C C . GLY D 2 104 ? -26.979 9.494 -7.158 1.00 28.93 802 GLY D C 1
ATOM 5377 O O . GLY D 2 104 ? -25.913 10.116 -7.204 1.00 29.66 802 GLY D O 1
ATOM 5378 N N . GLY D 2 105 ? -27.932 9.758 -6.266 1.00 28.71 803 GLY D N 1
ATOM 5379 C CA . GLY D 2 105 ? -27.900 10.950 -5.415 1.00 28.44 803 GLY D CA 1
ATOM 5380 C C . GLY D 2 105 ? -26.853 10.986 -4.317 1.00 29.04 803 GLY D C 1
ATOM 5381 O O . GLY D 2 105 ? -26.566 12.050 -3.773 1.00 30.21 803 GLY D O 1
ATOM 5382 N N . GLY D 2 106 ? -26.286 9.833 -3.979 1.00 29.10 804 GLY D N 1
ATOM 5383 C CA . GLY D 2 106 ? -25.280 9.750 -2.926 1.00 29.45 804 GLY D CA 1
ATOM 5384 C C . GLY D 2 106 ? -25.837 9.254 -1.608 1.00 29.59 804 GLY D C 1
ATOM 5385 O O . GLY D 2 106 ? -26.852 9.744 -1.140 1.00 31.25 804 GLY D O 1
ATOM 5386 N N . THR D 2 107 ? -25.171 8.275 -1.007 1.00 30.40 805 THR D N 1
ATOM 5387 C CA . THR D 2 107 ? -25.540 7.790 0.325 1.00 29.98 805 THR D CA 1
ATOM 5388 C C . THR D 2 107 ? -24.349 7.936 1.285 1.00 29.22 805 THR D C 1
ATOM 5389 O O . THR D 2 107 ? -23.271 7.399 1.044 1.00 26.98 805 THR D O 1
ATOM 5393 N N . GLU D 2 108 ? -24.558 8.669 2.372 1.00 30.01 806 GLU D N 1
ATOM 5394 C CA . GLU D 2 108 ? -23.512 8.915 3.344 1.00 31.32 806 GLU D CA 1
ATOM 5395 C C . GLU D 2 108 ? -23.529 7.827 4.404 1.00 30.80 806 GLU D C 1
ATOM 5396 O O . GLU D 2 108 ? -24.596 7.442 4.873 1.00 30.57 806 GLU D O 1
ATOM 5402 N N . VAL D 2 109 ? -22.348 7.333 4.774 1.00 29.99 807 VAL D N 1
ATOM 5403 C CA . VAL D 2 109 ? -22.227 6.386 5.874 1.00 29.61 807 VAL D CA 1
ATOM 5404 C C . VAL D 2 109 ? -21.679 7.068 7.130 1.00 30.02 807 VAL D C 1
ATOM 5405 O O . VAL D 2 109 ? -20.615 7.683 7.106 1.00 29.13 807 VAL D O 1
ATOM 5409 N N . VAL D 2 110 ? -22.423 6.949 8.225 1.00 30.59 808 VAL D N 1
ATOM 5410 C CA . VAL D 2 110 ? -22.011 7.466 9.528 1.00 30.44 808 VAL D CA 1
ATOM 5411 C C . VAL D 2 110 ? -21.620 6.289 10.400 1.00 29.90 808 VAL D C 1
ATOM 5412 O O . VAL D 2 110 ? -22.385 5.338 10.531 1.00 30.00 808 VAL D O 1
ATOM 5416 N N . VAL D 2 111 ? -20.441 6.364 11.008 1.00 29.75 809 VAL D N 1
ATOM 5417 C CA . VAL D 2 111 ? -19.958 5.306 11.894 1.00 30.36 809 VAL D CA 1
ATOM 5418 C C . VAL D 2 111 ? -20.506 5.518 13.304 1.00 30.14 809 VAL D C 1
ATOM 5419 O O . VAL D 2 111 ? -20.280 6.559 13.911 1.00 30.97 809 VAL D O 1
ATOM 5423 N N . LYS D 2 112 ? -21.235 4.541 13.821 1.00 30.62 810 LYS D N 1
ATOM 5424 C CA . LYS D 2 112 ? -21.704 4.605 15.204 1.00 32.39 810 LYS D CA 1
ATOM 5425 C C . LYS D 2 112 ? -20.544 4.456 16.182 1.00 32.11 810 LYS D C 1
ATOM 5426 O O . LYS D 2 112 ? -19.486 3.928 15.863 1.00 32.95 810 LYS D O 1
ATOM 5432 N N . ARG D 2 113 ? -20.775 4.912 17.395 1.00 32.28 2000 ARG D N 1
ATOM 5433 C CA . ARG D 2 113 ? -19.717 5.132 18.347 1.00 31.70 2000 ARG D CA 1
ATOM 5434 C C . ARG D 2 113 ? -20.419 5.376 19.666 1.00 31.93 2000 ARG D C 1
ATOM 5435 O O . ARG D 2 113 ? -21.586 5.783 19.672 1.00 33.15 2000 ARG D O 1
ATOM 5443 N N . THR D 2 114 ? -19.739 5.129 20.781 1.00 31.87 2001 THR D N 1
ATOM 5444 C CA . THR D 2 114 ? -20.330 5.410 22.092 1.00 31.35 2001 THR D CA 1
ATOM 5445 C C . THR D 2 114 ? -20.548 6.911 22.250 1.00 29.78 2001 THR D C 1
ATOM 5446 O O . THR D 2 114 ? -19.856 7.718 21.625 1.00 29.70 2001 THR D O 1
ATOM 5450 N N . VAL D 2 115 ? -21.527 7.275 23.070 1.00 28.57 2002 VAL D N 1
ATOM 5451 C CA . VAL D 2 115 ? -21.870 8.680 23.299 1.00 27.64 2002 VAL D CA 1
ATOM 5452 C C . VAL D 2 115 ? -20.667 9.381 23.918 1.00 27.08 2002 VAL D C 1
ATOM 5453 O O . VAL D 2 115 ? -20.044 8.850 24.838 1.00 26.32 2002 VAL D O 1
ATOM 5457 N N . ALA D 2 116 ? -20.331 10.550 23.374 1.00 26.95 2003 ALA D N 1
ATOM 5458 C CA . ALA D 2 116 ? -19.245 11.374 23.886 1.00 27.16 2003 ALA D CA 1
ATOM 5459 C C . ALA D 2 116 ? -19.738 12.795 24.041 1.00 28.51 2003 ALA D C 1
ATOM 5460 O O . ALA D 2 116 ? -20.203 13.413 23.078 1.00 29.74 2003 ALA D O 1
ATOM 5462 N N . ALA D 2 117 ? -19.640 13.312 25.256 1.00 29.29 2004 ALA D N 1
ATOM 5463 C CA . ALA D 2 117 ? -20.030 14.679 25.531 1.00 29.91 2004 ALA D CA 1
ATOM 5464 C C . ALA D 2 117 ? -18.974 15.615 24.957 1.00 30.44 2004 ALA D C 1
ATOM 5465 O O . ALA D 2 117 ? -17.802 15.250 24.879 1.00 30.59 2004 ALA D O 1
ATOM 5467 N N . PRO D 2 118 ? -19.391 16.819 24.539 1.00 29.80 2005 PRO D N 1
ATOM 5468 C CA . PRO D 2 118 ? -18.457 17.812 24.034 1.00 30.37 2005 PRO D CA 1
ATOM 5469 C C . PRO D 2 118 ? -17.685 18.508 25.142 1.00 30.35 2005 PRO D C 1
ATOM 5470 O O . PRO D 2 118 ? -18.210 18.682 26.235 1.00 30.14 2005 PRO D O 1
ATOM 5474 N N . SER D 2 119 ? -16.454 18.906 24.836 1.00 30.16 2006 SER D N 1
ATOM 5475 C CA . SER D 2 119 ? -15.693 19.833 25.663 1.00 29.94 2006 SER D CA 1
ATOM 5476 C C . SER D 2 119 ? -15.969 21.240 25.141 1.00 28.75 2006 SER D C 1
ATOM 5477 O O . SER D 2 119 ? -15.784 21.519 23.960 1.00 28.71 2006 SER D O 1
ATOM 5480 N N . VAL D 2 120 ? -16.396 22.126 26.024 1.00 28.78 2007 VAL D N 1
ATOM 5481 C CA . VAL D 2 120 ? -16.836 23.443 25.615 1.00 28.83 2007 VAL D CA 1
ATOM 5482 C C . VAL D 2 120 ? -15.801 24.502 25.947 1.00 29.44 2007 VAL D C 1
ATOM 5483 O O . VAL D 2 120 ? -15.206 24.490 27.016 1.00 31.46 2007 VAL D O 1
ATOM 5487 N N . PHE D 2 121 ? -15.587 25.413 25.010 1.00 29.87 2008 PHE D N 1
ATOM 5488 C CA . PHE D 2 121 ? -14.699 26.540 25.206 1.00 30.09 2008 PHE D CA 1
ATOM 5489 C C . PHE D 2 121 ? -15.385 27.784 24.668 1.00 31.50 2008 PHE D C 1
ATOM 5490 O O . PHE D 2 121 ? -16.175 27.712 23.719 1.00 31.27 2008 PHE D O 1
ATOM 5498 N N . ILE D 2 122 ? -15.080 28.929 25.265 1.00 31.94 2009 ILE D N 1
ATOM 5499 C CA . ILE D 2 122 ? -15.605 30.189 24.767 1.00 32.39 2009 ILE D CA 1
ATOM 5500 C C . ILE D 2 122 ? -14.433 31.126 24.509 1.00 31.83 2009 ILE D C 1
ATOM 5501 O O . ILE D 2 122 ? -13.402 31.023 25.156 1.00 31.39 2009 ILE D O 1
ATOM 5506 N N . PHE D 2 123 ? -14.592 32.002 23.524 1.00 32.13 2010 PHE D N 1
ATOM 5507 C CA . PHE D 2 123 ? -13.548 32.927 23.118 1.00 32.05 2010 PHE D CA 1
ATOM 5508 C C . PHE D 2 123 ? -14.122 34.330 22.993 1.00 32.07 2010 PHE D C 1
ATOM 5509 O O . PHE D 2 123 ? -15.146 34.527 22.349 1.00 32.45 2010 PHE D O 1
ATOM 5517 N N . PRO D 2 124 ? -13.462 35.317 23.601 1.00 33.62 2011 PRO D N 1
ATOM 5518 C CA . PRO D 2 124 ? -13.909 36.692 23.417 1.00 34.08 2011 PRO D CA 1
ATOM 5519 C C . PRO D 2 124 ? -13.419 37.268 22.092 1.00 35.60 2011 PRO D C 1
ATOM 5520 O O . PRO D 2 124 ? -12.561 36.674 21.449 1.00 36.73 2011 PRO D O 1
ATOM 5524 N N . PRO D 2 125 ? -13.951 38.432 21.685 1.00 36.86 2012 PRO D N 1
ATOM 5525 C CA . PRO D 2 125 ? -13.417 39.067 20.493 1.00 36.27 2012 PRO D CA 1
ATOM 5526 C C . PRO D 2 125 ? -12.010 39.568 20.753 1.00 36.81 2012 PRO D C 1
ATOM 5527 O O . PRO D 2 125 ? -11.706 39.986 21.867 1.00 36.82 2012 PRO D O 1
ATOM 5531 N N . SER D 2 126 ? -11.158 39.519 19.738 1.00 37.88 2013 SER D N 1
ATOM 5532 C CA . SER D 2 126 ? -9.815 40.081 19.848 1.00 38.46 2013 SER D CA 1
ATOM 5533 C C . SER D 2 126 ? -9.880 41.610 19.843 1.00 40.41 2013 SER D C 1
ATOM 5534 O O . SER D 2 126 ? -10.749 42.186 19.179 1.00 40.84 2013 SER D O 1
ATOM 5537 N N . ASP D 2 127 ? -8.963 42.257 20.569 1.00 42.76 2014 ASP D N 1
ATOM 5538 C CA . ASP D 2 127 ? -8.828 43.727 20.534 1.00 44.30 2014 ASP D CA 1
ATOM 5539 C C . ASP D 2 127 ? -8.543 44.208 19.112 1.00 43.90 2014 ASP D C 1
ATOM 5540 O O . ASP D 2 127 ? -9.005 45.274 18.695 1.00 41.85 2014 ASP D O 1
ATOM 5545 N N . GLU D 2 128 ? -7.773 43.404 18.383 1.00 44.05 2015 GLU D N 1
ATOM 5546 C CA . GLU D 2 128 ? -7.463 43.652 16.980 1.00 45.66 2015 GLU D CA 1
ATOM 5547 C C . GLU D 2 128 ? -8.729 43.765 16.129 1.00 43.83 2015 GLU D C 1
ATOM 5548 O O . GLU D 2 128 ? -8.802 44.584 15.216 1.00 43.54 2015 GLU D O 1
ATOM 5554 N N . GLN D 2 129 ? -9.724 42.943 16.435 1.00 42.63 2016 GLN D N 1
ATOM 5555 C CA . GLN D 2 129 ? -10.989 42.971 15.713 1.00 43.00 2016 GLN D CA 1
ATOM 5556 C C . GLN D 2 129 ? -11.852 44.144 16.150 1.00 43.59 2016 GLN D C 1
ATOM 5557 O O . GLN D 2 129 ? -12.487 44.795 15.320 1.00 43.13 2016 GLN D O 1
ATOM 5563 N N . LEU D 2 130 ? -11.887 44.394 17.456 1.00 44.56 2017 LEU D N 1
ATOM 5564 C CA . LEU D 2 130 ? -12.693 45.474 18.009 1.00 45.38 2017 LEU D CA 1
ATOM 5565 C C . LEU D 2 130 ? -12.346 46.835 17.393 1.00 48.33 2017 LEU D C 1
ATOM 5566 O O . LEU D 2 130 ? -13.211 47.709 17.308 1.00 49.94 2017 LEU D O 1
ATOM 5571 N N . LYS D 2 131 ? -11.098 47.010 16.952 1.00 50.32 2018 LYS D N 1
ATOM 5572 C CA . LYS D 2 131 ? -10.709 48.209 16.193 1.00 52.18 2018 LYS D CA 1
ATOM 5573 C C . LYS D 2 131 ? -11.605 48.409 14.983 1.00 52.78 2018 LYS D C 1
ATOM 5574 O O . LYS D 2 131 ? -11.922 49.540 14.615 1.00 51.38 2018 LYS D O 1
ATOM 5580 N N . SER D 2 132 ? -12.012 47.296 14.378 1.00 54.75 2019 SER D N 1
ATOM 5581 C CA . SER D 2 132 ? -12.781 47.306 13.138 1.00 56.84 2019 SER D CA 1
ATOM 5582 C C . SER D 2 132 ? -14.294 47.488 13.336 1.00 54.55 2019 SER D C 1
ATOM 5583 O O . SER D 2 132 ? -15.058 47.352 12.382 1.00 54.61 2019 SER D O 1
ATOM 5586 N N . GLY D 2 133 ? -14.730 47.775 14.562 1.00 52.75 2020 GLY D N 1
ATOM 5587 C CA . GLY D 2 133 ? -16.124 48.155 14.815 1.00 51.11 2020 GLY D CA 1
ATOM 5588 C C . GLY D 2 133 ? -17.136 47.021 14.902 1.00 49.76 2020 GLY D C 1
ATOM 5589 O O . GLY D 2 133 ? -18.332 47.269 15.088 1.00 48.68 2020 GLY D O 1
ATOM 5590 N N . THR D 2 134 ? -16.670 45.780 14.775 1.00 48.04 2021 THR D N 1
ATOM 5591 C CA . THR D 2 134 ? -17.540 44.611 14.874 1.00 45.63 2021 THR D CA 1
ATOM 5592 C C . THR D 2 134 ? -16.907 43.611 15.807 1.00 42.15 2021 THR D C 1
ATOM 5593 O O . THR D 2 134 ? -15.689 43.503 15.850 1.00 42.10 2021 THR D O 1
ATOM 5597 N N . ALA D 2 135 ? -17.746 42.886 16.542 1.00 39.17 2022 ALA D N 1
ATOM 5598 C CA . ALA D 2 135 ? -17.294 41.938 17.550 1.00 37.18 2022 ALA D CA 1
ATOM 5599 C C . ALA D 2 135 ? -17.890 40.544 17.329 1.00 36.92 2022 ALA D C 1
ATOM 5600 O O . ALA D 2 135 ? -19.113 40.376 17.319 1.00 36.59 2022 ALA D O 1
ATOM 5602 N N . SER D 2 136 ? -17.017 39.553 17.152 1.00 35.62 2023 SER D N 1
ATOM 5603 C CA . SER D 2 136 ? -17.420 38.153 17.074 1.00 34.78 2023 SER D CA 1
ATOM 5604 C C . SER D 2 136 ? -17.050 37.466 18.366 1.00 33.97 2023 SER D C 1
ATOM 5605 O O . SER D 2 136 ? -15.904 37.538 18.797 1.00 35.47 2023 SER D O 1
ATOM 5608 N N . VAL D 2 137 ? -18.024 36.807 18.980 1.00 33.21 2024 VAL D N 1
ATOM 5609 C CA . VAL D 2 137 ? -17.779 35.924 20.112 1.00 33.05 2024 VAL D CA 1
ATOM 5610 C C . VAL D 2 137 ? -17.975 34.494 19.609 1.00 32.64 2024 VAL D C 1
ATOM 5611 O O . VAL D 2 137 ? -18.965 34.202 18.932 1.00 32.89 2024 VAL D O 1
ATOM 5615 N N . VAL D 2 138 ? -17.034 33.611 19.932 1.00 31.75 2025 VAL D N 1
ATOM 5616 C CA . VAL D 2 138 ? -17.037 32.250 19.405 1.00 30.70 2025 VAL D CA 1
ATOM 5617 C C . VAL D 2 138 ? -17.102 31.237 20.538 1.00 31.42 2025 VAL D C 1
ATOM 5618 O O . VAL D 2 138 ? -16.494 31.422 21.594 1.00 30.89 2025 VAL D O 1
ATOM 5622 N N . CYS D 2 139 ? -17.860 30.173 20.291 1.00 32.72 2026 CYS D N 1
ATOM 5623 C CA . CYS D 2 139 ? -18.011 29.065 21.211 1.00 33.91 2026 CYS D CA 1
ATOM 5624 C C . CYS D 2 139 ? -17.690 27.767 20.484 1.00 32.99 2026 CYS D C 1
ATOM 5625 O O . CYS D 2 139 ? -18.220 27.522 19.402 1.00 32.55 2026 CYS D O 1
ATOM 5628 N N . LEU D 2 140 ? -16.838 26.943 21.092 1.00 32.06 2027 LEU D N 1
ATOM 5629 C CA . LEU D 2 140 ? -16.369 25.698 20.491 1.00 31.62 2027 LEU D CA 1
ATOM 5630 C C . LEU D 2 140 ? -16.884 24.469 21.262 1.00 31.62 2027 LEU D C 1
ATOM 5631 O O . LEU D 2 140 ? -16.630 24.336 22.453 1.00 31.93 2027 LEU D O 1
ATOM 5636 N N . LEU D 2 141 ? -17.619 23.593 20.577 1.00 30.54 2028 LEU D N 1
ATOM 5637 C CA . LEU D 2 141 ? -17.991 22.290 21.116 1.00 29.83 2028 LEU D CA 1
ATOM 5638 C C . LEU D 2 141 ? -17.052 21.302 20.469 1.00 29.38 2028 LEU D C 1
ATOM 5639 O O . LEU D 2 141 ? -17.027 21.207 19.256 1.00 28.40 2028 LEU D O 1
ATOM 5644 N N . ASN D 2 142 ? -16.281 20.576 21.272 1.00 30.58 2029 ASN D N 1
ATOM 5645 C CA . ASN D 2 142 ? -15.204 19.733 20.752 1.00 31.82 2029 ASN D CA 1
ATOM 5646 C C . ASN D 2 142 ? -15.424 18.229 20.937 1.00 31.66 2029 ASN D C 1
ATOM 5647 O O . ASN D 2 142 ? -15.757 17.772 22.034 1.00 30.50 2029 ASN D O 1
ATOM 5652 N N . ASN D 2 143 ? -15.231 17.484 19.845 1.00 31.89 2030 ASN D N 1
ATOM 5653 C CA . ASN D 2 143 ? -15.233 16.016 19.830 1.00 31.17 2030 ASN D CA 1
ATOM 5654 C C . ASN D 2 143 ? -16.391 15.351 20.575 1.00 31.73 2030 ASN D C 1
ATOM 5655 O O . ASN D 2 143 ? -16.188 14.657 21.571 1.00 32.12 2030 ASN D O 1
ATOM 5660 N N . PHE D 2 144 ? -17.599 15.553 20.058 1.00 32.03 2031 PHE D N 1
ATOM 5661 C CA . PHE D 2 144 ? -18.803 14.946 20.619 1.00 31.44 2031 PHE D CA 1
ATOM 5662 C C . PHE D 2 144 ? -19.466 13.984 19.637 1.00 30.70 2031 PHE D C 1
ATOM 5663 O O . PHE D 2 144 ? -19.163 13.987 18.455 1.00 29.23 2031 PHE D O 1
ATOM 5671 N N . TYR D 2 145 ? -20.354 13.147 20.163 1.00 31.63 2032 TYR D N 1
ATOM 5672 C CA . TYR D 2 145 ? -21.185 12.248 19.363 1.00 32.93 2032 TYR D CA 1
ATOM 5673 C C . TYR D 2 145 ? -22.396 11.936 20.244 1.00 33.72 2032 TYR D C 1
ATOM 5674 O O . TYR D 2 145 ? -22.213 11.709 21.437 1.00 34.30 2032 TYR D O 1
ATOM 5683 N N . PRO D 2 146 ? -23.621 11.869 19.683 1.00 35.18 2033 PRO D N 1
ATOM 5684 C CA . PRO D 2 146 ? -24.124 11.722 18.304 1.00 37.86 2033 PRO D CA 1
ATOM 5685 C C . PRO D 2 146 ? -24.349 12.947 17.413 1.00 40.96 2033 PRO D C 1
ATOM 5686 O O . PRO D 2 146 ? -24.872 12.782 16.307 1.00 46.66 2033 PRO D O 1
ATOM 5690 N N . ARG D 2 147 ? -23.999 14.143 17.866 1.00 42.32 2034 ARG D N 1
ATOM 5691 C CA . ARG D 2 147 ? -24.041 15.369 17.019 1.00 45.28 2034 ARG D CA 1
ATOM 5692 C C . ARG D 2 147 ? -25.333 16.192 17.036 1.00 45.48 2034 ARG D C 1
ATOM 5693 O O . ARG D 2 147 ? -25.332 17.313 16.543 1.00 43.58 2034 ARG D O 1
ATOM 5701 N N . GLU D 2 148 ? -26.416 15.654 17.592 1.00 48.58 2035 GLU D N 1
ATOM 5702 C CA . GLU D 2 148 ? -27.496 16.513 18.089 1.00 51.19 2035 GLU D CA 1
ATOM 5703 C C . GLU D 2 148 ? -26.839 17.425 19.124 1.00 47.98 2035 GLU D C 1
ATOM 5704 O O . GLU D 2 148 ? -26.206 16.931 20.051 1.00 48.64 2035 GLU D O 1
ATOM 5710 N N . ALA D 2 149 ? -26.956 18.741 18.952 1.00 45.96 2036 ALA D N 1
ATOM 5711 C CA . ALA D 2 149 ? -26.433 19.693 19.930 1.00 44.57 2036 ALA D CA 1
ATOM 5712 C C . ALA D 2 149 ? -27.234 20.982 19.916 1.00 44.48 2036 ALA D C 1
ATOM 5713 O O . ALA D 2 149 ? -27.632 21.454 18.856 1.00 44.00 2036 ALA D O 1
ATOM 5715 N N . LYS D 2 150 ? -27.466 21.545 21.098 1.00 44.82 2037 LYS D N 1
ATOM 5716 C CA . LYS D 2 150 ? -28.132 22.833 21.222 1.00 45.22 2037 LYS D CA 1
ATOM 5717 C C . LYS D 2 150 ? -27.139 23.833 21.796 1.00 42.81 2037 LYS D C 1
ATOM 5718 O O . LYS D 2 150 ? -26.584 23.618 22.877 1.00 38.59 2037 LYS D O 1
ATOM 5724 N N . VAL D 2 151 ? -26.912 24.917 21.063 1.00 41.48 2038 VAL D N 1
ATOM 5725 C CA . VAL D 2 151 ? -26.077 26.010 21.534 1.00 40.69 2038 VAL D CA 1
ATOM 5726 C C . VAL D 2 151 ? -26.973 27.213 21.774 1.00 39.94 2038 VAL D C 1
ATOM 5727 O O . VAL D 2 151 ? -27.686 27.639 20.872 1.00 40.69 2038 VAL D O 1
ATOM 5731 N N . GLN D 2 152 ? -26.937 27.749 22.992 1.00 39.46 2039 GLN D N 1
ATOM 5732 C CA . GLN D 2 152 ? -27.706 28.938 23.338 1.00 39.35 2039 GLN D CA 1
ATOM 5733 C C . GLN D 2 152 ? -26.772 30.049 23.778 1.00 37.65 2039 GLN D C 1
ATOM 5734 O O . GLN D 2 152 ? -25.985 29.873 24.701 1.00 38.01 2039 GLN D O 1
ATOM 5740 N N . TRP D 2 153 ? -26.854 31.187 23.097 1.00 36.48 2040 TRP D N 1
ATOM 5741 C CA . TRP D 2 153 ? -26.072 32.358 23.455 1.00 35.48 2040 TRP D CA 1
ATOM 5742 C C . TRP D 2 153 ? -26.851 33.245 24.418 1.00 35.81 2040 TRP D C 1
ATOM 5743 O O . TRP D 2 153 ? -28.038 33.484 24.218 1.00 34.29 2040 TRP D O 1
ATOM 5754 N N . LYS D 2 154 ? -26.172 33.726 25.459 1.00 38.06 2041 LYS D N 1
ATOM 5755 C CA . LYS D 2 154 ? -26.767 34.644 26.431 1.00 39.46 2041 LYS D CA 1
ATOM 5756 C C . LYS D 2 154 ? -25.849 35.829 26.696 1.00 39.71 2041 LYS D C 1
ATOM 5757 O O . LYS D 2 154 ? -24.669 35.657 27.002 1.00 39.49 2041 LYS D O 1
ATOM 5763 N N . VAL D 2 155 ? -26.403 37.030 26.566 1.00 40.57 2042 VAL D N 1
ATOM 5764 C CA . VAL D 2 155 ? -25.701 38.262 26.916 1.00 41.91 2042 VAL D CA 1
ATOM 5765 C C . VAL D 2 155 ? -26.475 38.972 28.030 1.00 43.13 2042 VAL D C 1
ATOM 5766 O O . VAL D 2 155 ? -27.661 39.271 27.873 1.00 45.64 2042 VAL D O 1
ATOM 5770 N N . ASP D 2 156 ? -25.804 39.222 29.153 1.00 42.80 2043 ASP D N 1
ATOM 5771 C CA . ASP D 2 156 ? -26.462 39.695 30.383 1.00 43.44 2043 ASP D CA 1
ATOM 5772 C C . ASP D 2 156 ? -27.796 38.967 30.628 1.00 43.32 2043 ASP D C 1
ATOM 5773 O O . ASP D 2 156 ? -28.821 39.596 30.887 1.00 44.36 2043 ASP D O 1
ATOM 5778 N N . ASN D 2 157 ? -27.765 37.636 30.533 1.00 42.51 2044 ASN D N 1
ATOM 5779 C CA . ASN D 2 157 ? -28.949 36.770 30.721 1.00 41.86 2044 ASN D CA 1
ATOM 5780 C C . ASN D 2 157 ? -30.042 36.848 29.651 1.00 38.69 2044 ASN D C 1
ATOM 5781 O O . ASN D 2 157 ? -31.034 36.117 29.731 1.00 37.01 2044 ASN D O 1
ATOM 5786 N N . ALA D 2 158 ? -29.863 37.709 28.655 1.00 36.01 2045 ALA D N 1
ATOM 5787 C CA . ALA D 2 158 ? -30.822 37.805 27.573 1.00 35.56 2045 ALA D CA 1
ATOM 5788 C C . ALA D 2 158 ? -30.472 36.780 26.499 1.00 35.87 2045 ALA D C 1
ATOM 5789 O O . ALA D 2 158 ? -29.359 36.761 25.981 1.00 35.30 2045 ALA D O 1
ATOM 5791 N N . LEU D 2 159 ? -31.425 35.906 26.199 1.00 36.13 2046 LEU D N 1
ATOM 5792 C CA . LEU D 2 159 ? -31.256 34.886 25.181 1.00 36.08 2046 LEU D CA 1
ATOM 5793 C C . LEU D 2 159 ? -31.162 35.549 23.815 1.00 35.72 2046 LEU D C 1
ATOM 5794 O O . LEU D 2 159 ? -32.019 36.350 23.453 1.00 36.53 2046 LEU D O 1
ATOM 5799 N N . GLN D 2 160 ? -30.127 35.212 23.056 1.00 34.65 2047 GLN D N 1
ATOM 5800 C CA . GLN D 2 160 ? -29.949 35.765 21.718 1.00 34.27 2047 GLN D CA 1
ATOM 5801 C C . GLN D 2 160 ? -30.657 34.863 20.731 1.00 34.06 2047 GLN D C 1
ATOM 5802 O O . GLN D 2 160 ? -30.659 33.648 20.889 1.00 34.10 2047 GLN D O 1
ATOM 5808 N N . SER D 2 161 ? -31.264 35.465 19.718 1.00 34.50 2048 SER D N 1
ATOM 5809 C CA . SER D 2 161 ? -32.031 34.715 18.739 1.00 35.02 2048 SER D CA 1
ATOM 5810 C C . SER D 2 161 ? -31.895 35.380 17.389 1.00 34.46 2048 SER D C 1
ATOM 5811 O O . SER D 2 161 ? -32.398 36.477 17.181 1.00 34.45 2048 SER D O 1
ATOM 5814 N N . GLY D 2 162 ? -31.188 34.719 16.482 1.00 34.53 2049 GLY D N 1
ATOM 5815 C CA . GLY D 2 162 ? -31.116 35.162 15.106 1.00 33.90 2049 GLY D CA 1
ATOM 5816 C C . GLY D 2 162 ? -29.926 36.025 14.771 1.00 33.54 2049 GLY D C 1
ATOM 5817 O O . GLY D 2 162 ? -29.899 36.609 13.688 1.00 33.45 2049 GLY D O 1
ATOM 5818 N N . ASN D 2 163 ? -28.942 36.104 15.674 1.00 32.48 2050 ASN D N 1
ATOM 5819 C CA . ASN D 2 163 ? -27.702 36.836 15.398 1.00 32.01 2050 ASN D CA 1
ATOM 5820 C C . ASN D 2 163 ? -26.435 36.003 15.627 1.00 32.44 2050 ASN D C 1
ATOM 5821 O O . ASN D 2 163 ? -25.395 36.540 16.024 1.00 30.98 2050 ASN D O 1
ATOM 5826 N N . SER D 2 164 ? -26.534 34.697 15.341 1.00 32.62 2051 SER D N 1
ATOM 5827 C CA . SER D 2 164 ? -25.408 33.759 15.421 1.00 32.50 2051 SER D CA 1
ATOM 5828 C C . SER D 2 164 ? -25.456 32.712 14.307 1.00 34.29 2051 SER D C 1
ATOM 5829 O O . SER D 2 164 ? -26.524 32.410 13.786 1.00 34.75 2051 SER D O 1
ATOM 5832 N N . GLN D 2 165 ? -24.302 32.146 13.962 1.00 35.94 2052 GLN D N 1
ATOM 5833 C CA . GLN D 2 165 ? -24.234 31.064 12.972 1.00 36.93 2052 GLN D CA 1
ATOM 5834 C C . GLN D 2 165 ? -23.414 29.880 13.482 1.00 36.49 2052 GLN D C 1
ATOM 5835 O O . GLN D 2 165 ? -22.420 30.059 14.167 1.00 34.34 2052 GLN D O 1
ATOM 5841 N N . GLU D 2 166 ? -23.862 28.675 13.146 1.00 38.06 2053 GLU D N 1
ATOM 5842 C CA . GLU D 2 166 ? -23.199 27.437 13.548 1.00 38.96 2053 GLU D CA 1
ATOM 5843 C C . GLU D 2 166 ? -22.541 26.764 12.346 1.00 36.65 2053 GLU D C 1
ATOM 5844 O O . GLU D 2 166 ? -22.980 26.923 11.215 1.00 35.01 2053 GLU D O 1
ATOM 5850 N N . SER D 2 167 ? -21.484 26.009 12.607 1.00 35.74 2054 SER D N 1
ATOM 5851 C CA . SER D 2 167 ? -20.850 25.186 11.588 1.00 34.56 2054 SER D CA 1
ATOM 5852 C C . SER D 2 167 ? -20.326 23.928 12.261 1.00 33.24 2054 SER D C 1
ATOM 5853 O O . SER D 2 167 ? -19.735 23.995 13.339 1.00 32.10 2054 SER D O 1
ATOM 5856 N N . VAL D 2 168 ? -20.566 22.786 11.624 1.00 33.27 2055 VAL D N 1
ATOM 5857 C CA . VAL D 2 168 ? -20.173 21.489 12.160 1.00 33.65 2055 VAL D CA 1
ATOM 5858 C C . VAL D 2 168 ? -19.213 20.826 11.193 1.00 34.26 2055 VAL D C 1
ATOM 5859 O O . VAL D 2 168 ? -19.361 20.979 9.982 1.00 33.92 2055 VAL D O 1
ATOM 5863 N N . THR D 2 169 ? -18.246 20.081 11.730 1.00 35.24 2056 THR D N 1
ATOM 5864 C CA . THR D 2 169 ? -17.276 19.348 10.917 1.00 35.03 2056 THR D CA 1
ATOM 5865 C C . THR D 2 169 ? -17.833 18.033 10.406 1.00 36.82 2056 THR D C 1
ATOM 5866 O O . THR D 2 169 ? -18.851 17.546 10.892 1.00 37.45 2056 THR D O 1
ATOM 5870 N N . GLU D 2 170 ? -17.137 17.464 9.425 1.00 39.63 2057 GLU D N 1
ATOM 5871 C CA . GLU D 2 170 ? -17.377 16.102 8.963 1.00 41.25 2057 GLU D CA 1
ATOM 5872 C C . GLU D 2 170 ? -17.076 15.150 10.109 1.00 39.85 2057 GLU D C 1
ATOM 5873 O O . GLU D 2 170 ? -16.280 15.480 10.994 1.00 40.51 2057 GLU D O 1
ATOM 5879 N N . GLN D 2 171 ? -17.673 13.963 10.089 1.00 37.75 2058 GLN D N 1
ATOM 5880 C CA . GLN D 2 171 ? -17.378 12.980 11.131 1.00 36.62 2058 GLN D CA 1
ATOM 5881 C C . GLN D 2 171 ? -15.903 12.604 11.085 1.00 36.89 2058 GLN D C 1
ATOM 5882 O O . GLN D 2 171 ? -15.377 12.265 10.026 1.00 36.54 2058 GLN D O 1
ATOM 5888 N N . ASP D 2 172 ? -15.239 12.647 12.233 1.00 38.24 2059 ASP D N 1
ATOM 5889 C CA . ASP D 2 172 ? -13.799 12.390 12.276 1.00 39.43 2059 ASP D CA 1
ATOM 5890 C C . ASP D 2 172 ? -13.477 10.961 11.847 1.00 41.04 2059 ASP D C 1
ATOM 5891 O O . ASP D 2 172 ? -14.140 10.010 12.257 1.00 41.87 2059 ASP D O 1
ATOM 5896 N N . SER D 2 173 ? -12.446 10.822 11.023 1.00 43.34 2060 SER D N 1
ATOM 5897 C CA . SER D 2 173 ? -12.038 9.524 10.500 1.00 45.42 2060 SER D CA 1
ATOM 5898 C C . SER D 2 173 ? -11.427 8.617 11.569 1.00 44.73 2060 SER D C 1
ATOM 5899 O O . SER D 2 173 ? -11.472 7.389 11.436 1.00 45.84 2060 SER D O 1
ATOM 5902 N N . LYS D 2 174 ? -10.853 9.220 12.611 1.00 42.11 2061 LYS D N 1
ATOM 5903 C CA . LYS D 2 174 ? -10.085 8.476 13.607 1.00 41.43 2061 LYS D CA 1
ATOM 5904 C C . LYS D 2 174 ? -10.862 8.109 14.887 1.00 38.94 2061 LYS D C 1
ATOM 5905 O O . LYS D 2 174 ? -10.749 6.971 15.351 1.00 37.35 2061 LYS D O 1
ATOM 5911 N N . ASP D 2 175 ? -11.634 9.053 15.449 1.00 34.87 2062 ASP D N 1
ATOM 5912 C CA . ASP D 2 175 ? -12.450 8.792 16.661 1.00 32.27 2062 ASP D CA 1
ATOM 5913 C C . ASP D 2 175 ? -13.978 8.908 16.466 1.00 30.59 2062 ASP D C 1
ATOM 5914 O O . ASP D 2 175 ? -14.742 8.772 17.428 1.00 28.33 2062 ASP D O 1
ATOM 5919 N N . SER D 2 176 ? -14.405 9.167 15.232 1.00 29.38 2063 SER D N 1
ATOM 5920 C CA . SER D 2 176 ? -15.827 9.211 14.858 1.00 29.93 2063 SER D CA 1
ATOM 5921 C C . SER D 2 176 ? -16.670 10.313 15.528 1.00 29.81 2063 SER D C 1
ATOM 5922 O O . SER D 2 176 ? -17.904 10.231 15.522 1.00 30.83 2063 SER D O 1
ATOM 5925 N N . THR D 2 177 ? -16.018 11.348 16.062 1.00 28.58 2064 THR D N 1
ATOM 5926 C CA . THR D 2 177 ? -16.708 12.454 16.723 1.00 27.60 2064 THR D CA 1
ATOM 5927 C C . THR D 2 177 ? -16.944 13.624 15.769 1.00 28.50 2064 THR D C 1
ATOM 5928 O O . THR D 2 177 ? -16.394 13.675 14.663 1.00 27.14 2064 THR D O 1
ATOM 5932 N N . TYR D 2 178 ? -17.761 14.566 16.234 1.00 29.17 2065 TYR D N 1
ATOM 5933 C CA . TYR D 2 178 ? -18.006 15.818 15.554 1.00 30.19 2065 TYR D CA 1
ATOM 5934 C C . TYR D 2 178 ? -17.553 16.969 16.437 1.00 31.07 2065 TYR D C 1
ATOM 5935 O O . TYR D 2 178 ? -17.471 16.844 17.664 1.00 30.53 2065 TYR D O 1
ATOM 5944 N N . SER D 2 179 ? -17.254 18.093 15.796 1.00 31.75 2066 SER D N 1
ATOM 5945 C CA . SER D 2 179 ? -16.976 19.330 16.502 1.00 31.66 2066 SER D CA 1
ATOM 5946 C C . SER D 2 179 ? -17.802 20.427 15.849 1.00 32.25 2066 SER D C 1
ATOM 5947 O O . SER D 2 179 ? -18.187 20.313 14.681 1.00 30.46 2066 SER D O 1
ATOM 5950 N N . LEU D 2 180 ? -18.067 21.478 16.619 1.00 32.50 2067 LEU D N 1
ATOM 5951 C CA . LEU D 2 180 ? -18.991 22.524 16.224 1.00 33.99 2067 LEU D CA 1
ATOM 5952 C C . LEU D 2 180 ? -18.492 23.873 16.723 1.00 33.85 2067 LEU D C 1
ATOM 5953 O O . LEU D 2 180 ? -17.949 23.972 17.822 1.00 33.76 2067 LEU D O 1
ATOM 5958 N N . SER D 2 181 ? -18.663 24.908 15.905 1.00 34.22 2068 SER D N 1
ATOM 5959 C CA . SER D 2 181 ? -18.288 26.264 16.300 1.00 32.94 2068 SER D CA 1
ATOM 5960 C C . SER D 2 181 ? -19.425 27.198 15.983 1.00 31.32 2068 SER D C 1
ATOM 5961 O O . SER D 2 181 ? -20.015 27.109 14.912 1.00 32.04 2068 SER D O 1
ATOM 5964 N N . SER D 2 182 ? -19.723 28.080 16.935 1.00 30.20 2069 SER D N 1
ATOM 5965 C CA . SER D 2 182 ? -20.844 29.012 16.858 1.00 28.85 2069 SER D CA 1
ATOM 5966 C C . SER D 2 182 ? -20.310 30.434 17.008 1.00 29.76 2069 SER D C 1
ATOM 5967 O O . SER D 2 182 ? -19.569 30.734 17.945 1.00 30.63 2069 SER D O 1
ATOM 5970 N N . THR D 2 183 ? -20.669 31.312 16.085 1.00 29.74 2070 THR D N 1
ATOM 5971 C CA . THR D 2 183 ? -20.235 32.690 16.172 1.00 29.74 2070 THR D CA 1
ATOM 5972 C C . THR D 2 183 ? -21.426 33.586 16.419 1.00 29.39 2070 THR D C 1
ATOM 5973 O O . THR D 2 183 ? -22.287 33.726 15.563 1.00 29.02 2070 THR D O 1
ATOM 5977 N N . LEU D 2 184 ? -21.473 34.166 17.611 1.00 30.02 2071 LEU D N 1
ATOM 5978 C CA . LEU D 2 184 ? -22.369 35.277 17.900 1.00 30.82 2071 LEU D CA 1
ATOM 5979 C C . LEU D 2 184 ? -21.725 36.535 17.345 1.00 30.82 2071 LEU D C 1
ATOM 5980 O O . LEU D 2 184 ? -20.571 36.812 17.636 1.00 28.93 2071 LEU D O 1
ATOM 5985 N N . THR D 2 185 ? -22.466 37.289 16.545 1.00 33.24 2072 THR D N 1
ATOM 5986 C CA . THR D 2 185 ? -21.950 38.530 15.969 1.00 35.34 2072 THR D CA 1
ATOM 5987 C C . THR D 2 185 ? -22.671 39.736 16.551 1.00 36.30 2072 THR D C 1
ATOM 5988 O O . THR D 2 185 ? -23.897 39.829 16.470 1.00 37.31 2072 THR D O 1
ATOM 5992 N N . LEU D 2 186 ? -21.897 40.650 17.136 1.00 37.86 2073 LEU D N 1
ATOM 5993 C CA . LEU D 2 186 ? -22.433 41.876 17.727 1.00 38.06 2073 LEU D CA 1
ATOM 5994 C C . LEU D 2 186 ? -21.756 43.123 17.165 1.00 39.35 2073 LEU D C 1
ATOM 5995 O O . LEU D 2 186 ? -20.643 43.073 16.642 1.00 39.81 2073 LEU D O 1
ATOM 6000 N N . SER D 2 187 ? -22.455 44.243 17.288 1.00 40.63 2074 SER D N 1
ATOM 6001 C CA . SER D 2 187 ? -21.880 45.551 17.072 1.00 42.51 2074 SER D CA 1
ATOM 6002 C C . SER D 2 187 ? -20.862 45.788 18.181 1.00 42.78 2074 SER D C 1
ATOM 6003 O O . SER D 2 187 ? -21.013 45.253 19.275 1.00 44.98 2074 SER D O 1
ATOM 6006 N N . LYS D 2 188 ? -19.822 46.566 17.904 1.00 43.36 2075 LYS D N 1
ATOM 6007 C CA . LYS D 2 188 ? -18.852 46.926 18.940 1.00 44.09 2075 LYS D CA 1
ATOM 6008 C C . LYS D 2 188 ? -19.528 47.737 20.040 1.00 44.46 2075 LYS D C 1
ATOM 6009 O O . LYS D 2 188 ? -19.249 47.556 21.228 1.00 43.86 2075 LYS D O 1
ATOM 6015 N N . ALA D 2 189 ? -20.398 48.652 19.624 1.00 45.18 2076 ALA D N 1
ATOM 6016 C CA . ALA D 2 189 ? -21.162 49.474 20.548 1.00 45.56 2076 ALA D CA 1
ATOM 6017 C C . ALA D 2 189 ? -21.986 48.589 21.465 1.00 45.10 2076 ALA D C 1
ATOM 6018 O O . ALA D 2 189 ? -22.044 48.817 22.667 1.00 44.55 2076 ALA D O 1
ATOM 6020 N N . ASP D 2 190 ? -22.611 47.573 20.882 1.00 46.08 2077 ASP D N 1
ATOM 6021 C CA . ASP D 2 190 ? -23.435 46.642 21.635 1.00 46.58 2077 ASP D CA 1
ATOM 6022 C C . ASP D 2 190 ? -22.597 45.781 22.582 1.00 43.63 2077 ASP D C 1
ATOM 6023 O O . ASP D 2 190 ? -23.021 45.482 23.697 1.00 43.65 2077 ASP D O 1
ATOM 6028 N N . TYR D 2 191 ? -21.403 45.401 22.138 1.00 40.17 2078 TYR D N 1
ATOM 6029 C CA . TYR D 2 191 ? -20.508 44.580 22.947 1.00 38.86 2078 TYR D CA 1
ATOM 6030 C C . TYR D 2 191 ? -19.986 45.318 24.172 1.00 38.75 2078 TYR D C 1
ATOM 6031 O O . TYR D 2 191 ? -19.955 44.753 25.266 1.00 38.79 2078 TYR D O 1
ATOM 6040 N N . GLU D 2 192 ? -19.568 46.568 23.992 1.00 39.06 2079 GLU D N 1
ATOM 6041 C CA . GLU D 2 192 ? -19.038 47.364 25.109 1.00 40.64 2079 GLU D CA 1
ATOM 6042 C C . GLU D 2 192 ? -20.136 47.784 26.097 1.00 41.02 2079 GLU D C 1
ATOM 6043 O O . GLU D 2 192 ? -19.846 48.268 27.190 1.00 41.37 2079 GLU D O 1
ATOM 6049 N N . LYS D 2 193 ? -21.391 47.581 25.710 1.00 41.49 2080 LYS D N 1
ATOM 6050 C CA . LYS D 2 193 ? -22.535 47.979 26.515 1.00 42.58 2080 LYS D CA 1
ATOM 6051 C C . LYS D 2 193 ? -22.960 46.898 27.516 1.00 43.35 2080 LYS D C 1
ATOM 6052 O O . LYS D 2 193 ? -23.710 47.193 28.449 1.00 42.61 2080 LYS D O 1
ATOM 6058 N N . HIS D 2 194 ? -22.502 45.655 27.317 1.00 42.98 2081 HIS D N 1
ATOM 6059 C CA . HIS D 2 194 ? -22.858 44.531 28.200 1.00 42.79 2081 HIS D CA 1
ATOM 6060 C C . HIS D 2 194 ? -21.624 43.917 28.834 1.00 43.62 2081 HIS D C 1
ATOM 6061 O O . HIS D 2 194 ? -20.510 44.125 28.356 1.00 44.58 2081 HIS D O 1
ATOM 6068 N N . LYS D 2 195 ? -21.831 43.153 29.906 1.00 44.60 2082 LYS D N 1
ATOM 6069 C CA . LYS D 2 195 ? -20.723 42.611 30.699 1.00 45.34 2082 LYS D CA 1
ATOM 6070 C C . LYS D 2 195 ? -20.476 41.119 30.470 1.00 43.44 2082 LYS D C 1
ATOM 6071 O O . LYS D 2 195 ? -19.402 40.730 30.011 1.00 44.49 2082 LYS D O 1
ATOM 6077 N N . VAL D 2 196 ? -21.461 40.291 30.802 1.00 41.53 2083 VAL D N 1
ATOM 6078 C CA . VAL D 2 196 ? -21.260 38.840 30.842 1.00 40.78 2083 VAL D CA 1
ATOM 6079 C C . VAL D 2 196 ? -21.801 38.161 29.586 1.00 39.13 2083 VAL D C 1
ATOM 6080 O O . VAL D 2 196 ? -22.951 38.377 29.187 1.00 38.41 2083 VAL D O 1
ATOM 6084 N N . TYR D 2 197 ? -20.942 37.335 28.984 1.00 37.33 2084 TYR D N 1
ATOM 6085 C CA . TYR D 2 197 ? -21.239 36.594 27.757 1.00 35.99 2084 TYR D CA 1
ATOM 6086 C C . TYR D 2 197 ? -21.142 35.100 28.008 1.00 36.16 2084 TYR D C 1
ATOM 6087 O O . TYR D 2 197 ? -20.125 34.624 28.495 1.00 38.59 2084 TYR D O 1
ATOM 6096 N N . ALA D 2 198 ? -22.193 34.363 27.667 1.00 36.62 2085 ALA D N 1
ATOM 6097 C CA . ALA D 2 198 ? -22.267 32.945 28.002 1.00 37.25 2085 ALA D CA 1
ATOM 6098 C C . ALA D 2 198 ? -22.671 32.073 26.815 1.00 38.01 2085 ALA D C 1
ATOM 6099 O O . ALA D 2 198 ? -23.502 32.454 25.989 1.00 39.17 2085 ALA D O 1
ATOM 6101 N N . CYS D 2 199 ? -22.079 30.888 26.762 1.00 37.75 2086 CYS D N 1
ATOM 6102 C CA . CYS D 2 199 ? -22.400 29.873 25.772 1.00 37.59 2086 CYS D CA 1
ATOM 6103 C C . CYS D 2 199 ? -22.967 28.672 26.539 1.00 36.60 2086 CYS D C 1
ATOM 6104 O O . CYS D 2 199 ? -22.268 28.090 27.367 1.00 37.48 2086 CYS D O 1
ATOM 6107 N N . GLU D 2 200 ? -24.225 28.312 26.293 1.00 35.15 2087 GLU D N 1
ATOM 6108 C CA . GLU D 2 200 ? -24.846 27.184 26.992 1.00 35.32 2087 GLU D CA 1
ATOM 6109 C C . GLU D 2 200 ? -25.118 26.008 26.064 1.00 34.24 2087 GLU D C 1
ATOM 6110 O O . GLU D 2 200 ? -25.812 26.151 25.063 1.00 34.48 2087 GLU D O 1
ATOM 6116 N N . VAL D 2 201 ? -24.611 24.837 26.439 1.00 32.71 2088 VAL D N 1
ATOM 6117 C CA . VAL D 2 201 ? -24.616 23.674 25.569 1.00 33.07 2088 VAL D CA 1
ATOM 6118 C C . VAL D 2 201 ? -25.473 22.553 26.128 1.00 33.20 2088 VAL D C 1
ATOM 6119 O O . VAL D 2 201 ? -25.332 22.182 27.292 1.00 33.68 2088 VAL D O 1
ATOM 6123 N N . THR D 2 202 ? -26.332 22.005 25.273 1.00 32.79 2089 THR D N 1
ATOM 6124 C CA . THR D 2 202 ? -27.128 20.833 25.587 1.00 33.92 2089 THR D CA 1
ATOM 6125 C C . THR D 2 202 ? -26.765 19.682 24.644 1.00 34.97 2089 THR D C 1
ATOM 6126 O O . THR D 2 202 ? -26.637 19.871 23.429 1.00 34.38 2089 THR D O 1
ATOM 6130 N N . HIS D 2 203 ? -26.608 18.490 25.220 1.00 35.64 2090 HIS D N 1
ATOM 6131 C CA . HIS D 2 203 ? -26.152 17.313 24.495 1.00 36.25 2090 HIS D CA 1
ATOM 6132 C C . HIS D 2 203 ? -26.395 16.089 25.373 1.00 36.89 2090 HIS D C 1
ATOM 6133 O O . HIS D 2 203 ? -26.304 16.200 26.597 1.00 38.75 2090 HIS D O 1
ATOM 6140 N N . GLN D 2 204 ? -26.715 14.934 24.787 1.00 36.98 2091 GLN D N 1
ATOM 6141 C CA . GLN D 2 204 ? -26.789 13.700 25.598 1.00 38.51 2091 GLN D CA 1
ATOM 6142 C C . GLN D 2 204 ? -25.370 13.268 25.951 1.00 38.92 2091 GLN D C 1
ATOM 6143 O O . GLN D 2 204 ? -24.444 13.492 25.184 1.00 41.50 2091 GLN D O 1
ATOM 6149 N N . GLY D 2 205 ? -25.175 12.684 27.119 1.00 39.41 2092 GLY D N 1
ATOM 6150 C CA . GLY D 2 205 ? -23.812 12.515 27.629 1.00 39.90 2092 GLY D CA 1
ATOM 6151 C C . GLY D 2 205 ? -23.420 13.681 28.517 1.00 39.12 2092 GLY D C 1
ATOM 6152 O O . GLY D 2 205 ? -22.438 13.598 29.247 1.00 40.62 2092 GLY D O 1
ATOM 6153 N N . LEU D 2 206 ? -24.167 14.780 28.425 1.00 38.98 2093 LEU D N 1
ATOM 6154 C CA . LEU D 2 206 ? -24.203 15.789 29.472 1.00 39.42 2093 LEU D CA 1
ATOM 6155 C C . LEU D 2 206 ? -25.499 15.579 30.233 1.00 40.60 2093 LEU D C 1
ATOM 6156 O O . LEU D 2 206 ? -26.578 15.705 29.655 1.00 39.89 2093 LEU D O 1
ATOM 6161 N N . SER D 2 207 ? -25.385 15.244 31.519 1.00 43.72 2094 SER D N 1
ATOM 6162 C CA . SER D 2 207 ? -26.547 15.004 32.379 1.00 45.64 2094 SER D CA 1
ATOM 6163 C C . SER D 2 207 ? -27.419 16.254 32.463 1.00 46.44 2094 SER D C 1
ATOM 6164 O O . SER D 2 207 ? -28.640 16.176 32.337 1.00 47.12 2094 SER D O 1
ATOM 6167 N N . SER D 2 208 ? -26.783 17.402 32.678 1.00 46.49 2095 SER D N 1
ATOM 6168 C CA . SER D 2 208 ? -27.468 18.689 32.592 1.00 47.83 2095 SER D CA 1
ATOM 6169 C C . SER D 2 208 ? -26.602 19.687 31.824 1.00 48.34 2095 SER D C 1
ATOM 6170 O O . SER D 2 208 ? -25.372 19.563 31.810 1.00 48.86 2095 SER D O 1
ATOM 6173 N N . PRO D 2 209 ? -27.241 20.681 31.179 1.00 46.87 2096 PRO D N 1
ATOM 6174 C CA . PRO D 2 209 ? -26.539 21.630 30.301 1.00 44.72 2096 PRO D CA 1
ATOM 6175 C C . PRO D 2 209 ? -25.278 22.248 30.914 1.00 42.24 2096 PRO D C 1
ATOM 6176 O O . PRO D 2 209 ? -25.242 22.515 32.109 1.00 42.57 2096 PRO D O 1
ATOM 6180 N N . VAL D 2 210 ? -24.262 22.471 30.083 1.00 40.00 2097 VAL D N 1
ATOM 6181 C CA . VAL D 2 210 ? -23.021 23.093 30.514 1.00 38.32 2097 VAL D CA 1
ATOM 6182 C C . VAL D 2 210 ? -22.959 24.517 29.989 1.00 37.31 2097 VAL D C 1
ATOM 6183 O O . VAL D 2 210 ? -23.235 24.750 28.818 1.00 36.47 2097 VAL D O 1
ATOM 6187 N N . THR D 2 211 ? -22.586 25.455 30.862 1.00 36.95 2098 THR D N 1
ATOM 6188 C CA . THR D 2 211 ? -22.444 26.862 30.499 1.00 37.24 2098 THR D CA 1
ATOM 6189 C C . THR D 2 211 ? -20.996 27.323 30.654 1.00 36.86 2098 THR D C 1
ATOM 6190 O O . THR D 2 211 ? -20.429 27.245 31.738 1.00 38.25 2098 THR D O 1
ATOM 6194 N N . LYS D 2 212 ? -20.405 27.806 29.569 1.00 36.10 2099 LYS D N 1
ATOM 6195 C CA . LYS D 2 212 ? -19.106 28.467 29.631 1.00 36.48 2099 LYS D CA 1
ATOM 6196 C C . LYS D 2 212 ? -19.327 29.951 29.370 1.00 35.61 2099 LYS D C 1
ATOM 6197 O O . LYS D 2 212 ? -20.062 30.312 28.449 1.00 34.77 2099 LYS D O 1
ATOM 6203 N N . SER D 2 213 ? -18.708 30.810 30.179 1.00 34.94 2100 SER D N 1
ATOM 6204 C CA . SER D 2 213 ? -18.929 32.254 30.068 1.00 35.04 2100 SER D CA 1
ATOM 6205 C C . SER D 2 213 ? -17.716 33.101 30.438 1.00 35.76 2100 SER D C 1
ATOM 6206 O O . SER D 2 213 ? -16.750 32.612 31.032 1.00 35.57 2100 SER D O 1
ATOM 6209 N N . PHE D 2 214 ? -17.781 34.380 30.076 1.00 35.91 2101 PHE D N 1
ATOM 6210 C CA . PHE D 2 214 ? -16.767 35.349 30.485 1.00 36.17 2101 PHE D CA 1
ATOM 6211 C C . PHE D 2 214 ? -17.401 36.726 30.710 1.00 36.65 2101 PHE D C 1
ATOM 6212 O O . PHE D 2 214 ? -18.420 37.055 30.101 1.00 35.65 2101 PHE D O 1
ATOM 6220 N N . ASN D 2 215 ? -16.799 37.511 31.598 1.00 36.66 2102 ASN D N 1
ATOM 6221 C CA . ASN D 2 215 ? -17.156 38.915 31.762 1.00 37.83 2102 ASN D CA 1
ATOM 6222 C C . ASN D 2 215 ? -16.187 39.777 30.970 1.00 38.53 2102 ASN D C 1
ATOM 6223 O O . ASN D 2 215 ? -14.976 39.672 31.170 1.00 40.42 2102 ASN D O 1
ATOM 6228 N N . ARG D 2 216 ? -16.700 40.619 30.073 1.00 37.69 2103 ARG D N 1
ATOM 6229 C CA . ARG D 2 216 ? -15.834 41.495 29.277 1.00 38.21 2103 ARG D CA 1
ATOM 6230 C C . ARG D 2 216 ? -15.141 42.515 30.167 1.00 39.31 2103 ARG D C 1
ATOM 6231 O O . ARG D 2 216 ? -15.799 43.230 30.915 1.00 40.27 2103 ARG D O 1
ATOM 6239 N N . GLY D 2 217 ? -13.819 42.594 30.047 1.00 40.43 2104 GLY D N 1
ATOM 6240 C CA . GLY D 2 217 ? -12.991 43.480 30.864 1.00 42.06 2104 GLY D CA 1
ATOM 6241 C C . GLY D 2 217 ? -12.229 42.754 31.962 1.00 43.78 2104 GLY D C 1
ATOM 6242 O O . GLY D 2 217 ? -11.780 43.377 32.923 1.00 42.25 2104 GLY D O 1
ATOM 6243 N N . GLU D 2 218 ? -12.077 41.437 31.824 1.00 46.38 2105 GLU D N 1
ATOM 6244 C CA . GLU D 2 218 ? -11.497 40.612 32.878 1.00 48.44 2105 GLU D CA 1
ATOM 6245 C C . GLU D 2 218 ? -10.728 39.436 32.292 1.00 49.10 2105 GLU D C 1
ATOM 6246 O O . GLU D 2 218 ? -9.619 39.138 32.732 1.00 50.62 2105 GLU D O 1
ATOM 6252 N N . GLN E 1 1 ? -3.647 100.120 -16.650 1.00 61.42 102 GLN E N 1
ATOM 6253 C CA . GLN E 1 1 ? -4.450 99.125 -17.423 1.00 58.86 102 GLN E CA 1
ATOM 6254 C C . GLN E 1 1 ? -5.194 98.156 -16.490 1.00 57.93 102 GLN E C 1
ATOM 6255 O O . GLN E 1 1 ? -4.677 97.101 -16.132 1.00 59.29 102 GLN E O 1
ATOM 6261 N N . SER E 1 2 ? -6.407 98.529 -16.089 1.00 56.21 103 SER E N 1
ATOM 6262 C CA . SER E 1 2 ? -7.239 97.671 -15.234 1.00 54.74 103 SER E CA 1
ATOM 6263 C C . SER E 1 2 ? -8.726 98.007 -15.365 1.00 51.38 103 SER E C 1
ATOM 6264 O O . SER E 1 2 ? -9.090 99.096 -15.816 1.00 51.86 103 SER E O 1
ATOM 6267 N N . VAL E 1 3 ? -9.580 97.060 -14.990 1.00 47.52 104 VAL E N 1
ATOM 6268 C CA . VAL E 1 3 ? -11.033 97.286 -14.993 1.00 46.42 104 VAL E CA 1
ATOM 6269 C C . VAL E 1 3 ? -11.619 96.834 -13.675 1.00 45.20 104 VAL E C 1
ATOM 6270 O O . VAL E 1 3 ? -11.010 96.037 -12.957 1.00 44.16 104 VAL E O 1
ATOM 6274 N N . GLU E 1 4 ? -12.807 97.339 -13.361 1.00 46.11 105 GLU E N 1
ATOM 6275 C CA . GLU E 1 4 ? -13.536 96.866 -12.196 1.00 46.61 105 GLU E CA 1
ATOM 6276 C C . GLU E 1 4 ? -15.009 96.633 -12.516 1.00 42.85 105 GLU E C 1
ATOM 6277 O O . GLU E 1 4 ? -15.638 97.411 -13.235 1.00 40.20 105 GLU E O 1
ATOM 6283 N N . GLU E 1 5 ? -15.544 95.551 -11.958 1.00 41.03 106 GLU E N 1
ATOM 6284 C CA . GLU E 1 5 ? -16.941 95.174 -12.146 1.00 40.06 106 GLU E CA 1
ATOM 6285 C C . GLU E 1 5 ? -17.771 95.590 -10.940 1.00 38.48 106 GLU E C 1
ATOM 6286 O O . GLU E 1 5 ? -17.286 95.575 -9.810 1.00 37.19 106 GLU E O 1
ATOM 6292 N N . SER E 1 6 ? -19.024 95.957 -11.191 1.00 37.97 107 SER E N 1
ATOM 6293 C CA . SER E 1 6 ? -19.960 96.315 -10.123 1.00 37.81 107 SER E CA 1
ATOM 6294 C C . SER E 1 6 ? -21.411 95.985 -10.513 1.00 36.27 107 SER E C 1
ATOM 6295 O O . SER E 1 6 ? -21.717 95.784 -11.693 1.00 35.54 107 SER E O 1
ATOM 6298 N N . GLY E 1 7 ? -22.293 95.950 -9.513 1.00 35.06 108 GLY E N 1
ATOM 6299 C CA . GLY E 1 7 ? -23.723 95.669 -9.722 1.00 34.12 108 GLY E CA 1
ATOM 6300 C C . GLY E 1 7 ? -24.164 94.288 -9.251 1.00 33.62 108 GLY E C 1
ATOM 6301 O O . GLY E 1 7 ? -25.360 94.023 -9.107 1.00 34.17 108 GLY E O 1
ATOM 6302 N N . GLY E 1 8 ? -23.204 93.404 -9.000 1.00 31.56 109 GLY E N 1
ATOM 6303 C CA . GLY E 1 8 ? -23.523 92.068 -8.550 1.00 30.80 109 GLY E CA 1
ATOM 6304 C C . GLY E 1 8 ? -24.237 92.119 -7.226 1.00 30.33 109 GLY E C 1
ATOM 6305 O O . GLY E 1 8 ? -23.774 92.766 -6.298 1.00 31.96 109 GLY E O 1
ATOM 6306 N N . ARG E 1 9 ? -25.373 91.443 -7.142 1.00 30.31 110 ARG E N 1
ATOM 6307 C CA . ARG E 1 9 ? -26.158 91.403 -5.910 1.00 29.32 110 ARG E CA 1
ATOM 6308 C C . ARG E 1 9 ? -27.081 90.198 -5.929 1.00 26.56 110 ARG E C 1
ATOM 6309 O O . ARG E 1 9 ? -26.994 89.375 -6.826 1.00 26.47 110 ARG E O 1
ATOM 6317 N N . LEU E 1 10 ? -27.957 90.106 -4.938 1.00 25.28 111 LEU E N 1
ATOM 6318 C CA . LEU E 1 10 ? -28.909 89.005 -4.824 1.00 25.02 111 LEU E CA 1
ATOM 6319 C C . LEU E 1 10 ? -30.254 89.361 -5.447 1.00 24.21 111 LEU E C 1
ATOM 6320 O O . LEU E 1 10 ? -30.829 90.410 -5.158 1.00 24.63 111 LEU E O 1
ATOM 6325 N N . VAL E 1 11 ? -30.747 88.480 -6.302 1.00 23.68 112 VAL E N 1
ATOM 6326 C CA . VAL E 1 11 ? -32.095 88.590 -6.856 1.00 23.48 112 VAL E CA 1
ATOM 6327 C C . VAL E 1 11 ? -32.734 87.201 -6.928 1.00 23.81 112 VAL E C 1
ATOM 6328 O O . VAL E 1 11 ? -32.038 86.188 -6.860 1.00 23.04 112 VAL E O 1
ATOM 6332 N N . THR E 1 12 ? -34.053 87.147 -7.084 1.00 24.50 113 THR E N 1
ATOM 6333 C CA . THR E 1 12 ? -34.743 85.865 -7.259 1.00 24.86 113 THR E CA 1
ATOM 6334 C C . THR E 1 12 ? -34.804 85.518 -8.738 1.00 23.99 113 THR E C 1
ATOM 6335 O O . THR E 1 12 ? -34.692 86.406 -9.574 1.00 23.04 113 THR E O 1
ATOM 6339 N N . PRO E 1 13 ? -34.985 84.225 -9.065 1.00 24.15 114 PRO E N 1
ATOM 6340 C CA . PRO E 1 13 ? -35.083 83.845 -10.460 1.00 24.90 114 PRO E CA 1
ATOM 6341 C C . PRO E 1 13 ? -36.090 84.692 -11.220 1.00 26.29 114 PRO E C 1
ATOM 6342 O O . PRO E 1 13 ? -37.232 84.847 -10.783 1.00 26.61 114 PRO E O 1
ATOM 6346 N N . GLY E 1 14 ? -35.645 85.264 -12.331 1.00 27.17 115 GLY E N 1
ATOM 6347 C CA . GLY E 1 14 ? -36.526 86.002 -13.209 1.00 28.82 115 GLY E CA 1
ATOM 6348 C C . GLY E 1 14 ? -36.341 87.496 -13.120 1.00 29.89 115 GLY E C 1
ATOM 6349 O O . GLY E 1 14 ? -36.792 88.218 -14.001 1.00 31.96 115 GLY E O 1
ATOM 6350 N N . THR E 1 15 ? -35.670 87.969 -12.076 1.00 30.43 116 THR E N 1
ATOM 6351 C CA . THR E 1 15 ? -35.540 89.407 -11.860 1.00 31.22 116 THR E CA 1
ATOM 6352 C C . THR E 1 15 ? -34.371 89.997 -12.663 1.00 32.49 116 THR E C 1
ATOM 6353 O O . THR E 1 15 ? -33.222 89.621 -12.436 1.00 32.06 116 THR E O 1
ATOM 6357 N N . PRO E 1 16 ? -34.654 90.953 -13.574 1.00 33.55 117 PRO E N 1
ATOM 6358 C CA . PRO E 1 16 ? -33.589 91.615 -14.341 1.00 33.74 117 PRO E CA 1
ATOM 6359 C C . PRO E 1 16 ? -32.521 92.245 -13.462 1.00 33.39 117 PRO E C 1
ATOM 6360 O O . PRO E 1 16 ? -32.802 92.662 -12.342 1.00 33.51 117 PRO E O 1
ATOM 6364 N N . LEU E 1 17 ? -31.307 92.330 -13.985 1.00 33.59 118 LEU E N 1
ATOM 6365 C CA . LEU E 1 17 ? -30.147 92.735 -13.190 1.00 32.72 118 LEU E CA 1
ATOM 6366 C C . LEU E 1 17 ? -29.059 93.162 -14.146 1.00 31.88 118 LEU E C 1
ATOM 6367 O O . LEU E 1 17 ? -28.760 92.435 -15.093 1.00 31.58 118 LEU E O 1
ATOM 6372 N N . THR E 1 18 ? -28.462 94.324 -13.898 1.00 30.98 119 THR E N 1
ATOM 6373 C CA . THR E 1 18 ? -27.464 94.869 -14.810 1.00 30.66 119 THR E CA 1
ATOM 6374 C C . THR E 1 18 ? -26.133 94.984 -14.102 1.00 30.27 119 THR E C 1
ATOM 6375 O O . THR E 1 18 ? -26.063 95.518 -13.013 1.00 30.30 119 THR E O 1
ATOM 6379 N N . LEU E 1 19 ? -25.086 94.449 -14.720 1.00 31.06 120 LEU E N 1
ATOM 6380 C CA . LEU E 1 19 ? -23.732 94.586 -14.200 1.00 32.03 120 LEU E CA 1
ATOM 6381 C C . LEU E 1 19 ? -23.020 95.657 -15.020 1.00 33.87 120 LEU E C 1
ATOM 6382 O O . LEU E 1 19 ? -23.216 95.754 -16.229 1.00 34.13 120 LEU E O 1
ATOM 6387 N N . THR E 1 20 ? -22.202 96.466 -14.361 1.00 36.65 121 THR E N 1
ATOM 6388 C CA . THR E 1 20 ? -21.476 97.536 -15.028 1.00 37.66 121 THR E CA 1
ATOM 6389 C C . THR E 1 20 ? -19.983 97.276 -14.911 1.00 38.86 121 THR E C 1
ATOM 6390 O O . THR E 1 20 ? -19.502 96.834 -13.866 1.00 37.88 121 THR E O 1
ATOM 6394 N N . CYS E 1 21 ? -19.262 97.532 -16.001 1.00 41.18 122 CYS E N 1
ATOM 6395 C CA . CYS E 1 21 ? -17.809 97.447 -16.008 1.00 44.53 122 CYS E CA 1
ATOM 6396 C C . CYS E 1 21 ? -17.189 98.818 -16.257 1.00 46.54 122 CYS E C 1
ATOM 6397 O O . CYS E 1 21 ? -17.491 99.473 -17.258 1.00 46.28 122 CYS E O 1
ATOM 6400 N N . THR E 1 22 ? -16.311 99.233 -15.348 1.00 48.39 123 THR E N 1
ATOM 6401 C CA . THR E 1 22 ? -15.626 100.516 -15.444 1.00 49.81 123 THR E CA 1
ATOM 6402 C C . THR E 1 22 ? -14.196 100.289 -15.913 1.00 48.84 123 THR E C 1
ATOM 6403 O O . THR E 1 22 ? -13.476 99.452 -15.361 1.00 47.01 123 THR E O 1
ATOM 6407 N N . VAL E 1 23 ? -13.794 101.047 -16.928 1.00 49.75 124 VAL E N 1
ATOM 6408 C CA . VAL E 1 23 ? -12.489 100.869 -17.564 1.00 51.50 124 VAL E CA 1
ATOM 6409 C C . VAL E 1 23 ? -11.500 101.937 -17.102 1.00 51.48 124 VAL E C 1
ATOM 6410 O O . VAL E 1 23 ? -11.830 103.129 -17.071 1.00 51.42 124 VAL E O 1
ATOM 6414 N N . SER E 1 24 ? -10.287 101.505 -16.757 1.00 51.72 125 SER E N 1
ATOM 6415 C CA . SER E 1 24 ? -9.248 102.415 -16.261 1.00 52.09 125 SER E CA 1
ATOM 6416 C C . SER E 1 24 ? -7.867 102.143 -16.874 1.00 52.44 125 SER E C 1
ATOM 6417 O O . SER E 1 24 ? -7.240 101.122 -16.592 1.00 51.57 125 SER E O 1
ATOM 6420 N N . GLY E 1 25 ? -7.395 103.069 -17.705 1.00 54.44 151 GLY E N 1
ATOM 6421 C CA . GLY E 1 25 ? -6.060 102.974 -18.308 1.00 55.06 151 GLY E CA 1
ATOM 6422 C C . GLY E 1 25 ? -6.028 102.688 -19.803 1.00 54.86 151 GLY E C 1
ATOM 6423 O O . GLY E 1 25 ? -4.951 102.602 -20.384 1.00 54.72 151 GLY E O 1
ATOM 6424 N N . PHE E 1 26 ? -7.200 102.528 -20.421 1.00 56.41 152 PHE E N 1
ATOM 6425 C CA . PHE E 1 26 ? -7.322 102.388 -21.883 1.00 56.26 152 PHE E CA 1
ATOM 6426 C C . PHE E 1 26 ? -8.723 102.816 -22.324 1.00 54.68 152 PHE E C 1
ATOM 6427 O O . PHE E 1 26 ? -9.529 103.223 -21.491 1.00 57.79 152 PHE E O 1
ATOM 6435 N N . SER E 1 27 ? -9.016 102.752 -23.619 1.00 53.39 153 SER E N 1
ATOM 6436 C CA . SER E 1 27 ? -10.277 103.296 -24.130 1.00 53.47 153 SER E CA 1
ATOM 6437 C C . SER E 1 27 ? -11.118 102.309 -24.963 1.00 52.11 153 SER E C 1
ATOM 6438 O O . SER E 1 27 ? -10.588 101.512 -25.741 1.00 49.94 153 SER E O 1
ATOM 6441 N N . LEU E 1 28 ? -12.438 102.412 -24.803 1.00 49.95 154 LEU E N 1
ATOM 6442 C CA . LEU E 1 28 ? -13.407 101.601 -25.545 1.00 49.48 154 LEU E CA 1
ATOM 6443 C C . LEU E 1 28 ? -13.564 102.063 -26.988 1.00 48.87 154 LEU E C 1
ATOM 6444 O O . LEU E 1 28 ? -14.249 101.423 -27.785 1.00 46.85 154 LEU E O 1
ATOM 6449 N N . SER E 1 29 ? -12.951 103.198 -27.304 1.00 50.69 155 SER E N 1
ATOM 6450 C CA . SER E 1 29 ? -12.838 103.681 -28.674 1.00 50.59 155 SER E CA 1
ATOM 6451 C C . SER E 1 29 ? -11.963 102.741 -29.501 1.00 47.75 155 SER E C 1
ATOM 6452 O O . SER E 1 29 ? -12.087 102.679 -30.722 1.00 46.59 155 SER E O 1
ATOM 6455 N N . SER E 1 30 ? -11.069 102.026 -28.822 1.00 45.42 156 SER E N 1
ATOM 6456 C CA . SER E 1 30 ? -10.104 101.169 -29.486 0.50 43.98 156 SER E CA 1
ATOM 6457 C C . SER E 1 30 ? -9.779 99.893 -28.696 1.00 43.27 156 SER E C 1
ATOM 6458 O O . SER E 1 30 ? -8.707 99.317 -28.870 1.00 42.78 156 SER E O 1
ATOM 6461 N N . ASN E 1 31 ? -10.698 99.453 -27.832 1.00 42.84 196 ASN E N 1
ATOM 6462 C CA . ASN E 1 31 ? -10.576 98.156 -27.148 1.00 41.94 196 ASN E CA 1
ATOM 6463 C C . ASN E 1 31 ? -11.931 97.460 -26.978 1.00 41.84 196 ASN E C 1
ATOM 6464 O O . ASN E 1 31 ? -12.940 98.093 -26.661 1.00 42.59 196 ASN E O 1
ATOM 6469 N N . ALA E 1 32 ? -11.946 96.149 -27.191 1.00 40.48 197 ALA E N 1
ATOM 6470 C CA . ALA E 1 32 ? -13.141 95.352 -26.973 1.00 40.11 197 ALA E CA 1
ATOM 6471 C C . ALA E 1 32 ? -13.185 94.885 -25.523 1.00 38.51 197 ALA E C 1
ATOM 6472 O O . ALA E 1 32 ? -12.153 94.842 -24.849 1.00 38.46 197 ALA E O 1
ATOM 6474 N N . ILE E 1 33 ? -14.378 94.538 -25.049 1.00 35.97 198 ILE E N 1
ATOM 6475 C CA . ILE E 1 33 ? -14.559 94.115 -23.659 1.00 35.21 198 ILE E CA 1
ATOM 6476 C C . ILE E 1 33 ? -15.375 92.834 -23.587 1.00 33.42 198 ILE E C 1
ATOM 6477 O O . ILE E 1 33 ? -16.518 92.800 -24.030 1.00 32.53 198 ILE E O 1
ATOM 6482 N N . ASN E 1 34 ? -14.768 91.797 -23.011 1.00 32.69 199 ASN E N 1
ATOM 6483 C CA . ASN E 1 34 ? -15.415 90.498 -22.821 1.00 31.91 199 ASN E CA 1
ATOM 6484 C C . ASN E 1 34 ? -16.051 90.362 -21.443 1.00 29.82 199 ASN E C 1
ATOM 6485 O O . ASN E 1 34 ? -15.571 90.923 -20.465 1.00 28.20 199 ASN E O 1
ATOM 6490 N N . TRP E 1 35 ? -17.137 89.604 -21.381 1.00 29.68 201 TRP E N 1
ATOM 6491 C CA . TRP E 1 35 ? -17.709 89.175 -20.114 1.00 28.53 201 TRP E CA 1
ATOM 6492 C C . TRP E 1 35 ? -17.502 87.676 -19.982 1.00 27.17 201 TRP E C 1
ATOM 6493 O O . TRP E 1 35 ? -17.838 86.915 -20.878 1.00 27.09 201 TRP E O 1
ATOM 6504 N N . VAL E 1 36 ? -16.937 87.278 -18.852 1.00 27.13 202 VAL E N 1
ATOM 6505 C CA . VAL E 1 36 ? -16.641 85.892 -18.525 1.00 26.17 202 VAL E CA 1
ATOM 6506 C C . VAL E 1 36 ? -17.251 85.641 -17.151 1.00 25.17 202 VAL E C 1
ATOM 6507 O O . VAL E 1 36 ? -17.517 86.585 -16.417 1.00 24.58 202 VAL E O 1
ATOM 6511 N N . ARG E 1 37 ? -17.490 84.385 -16.796 1.00 25.33 203 ARG E N 1
ATOM 6512 C CA . ARG E 1 37 ? -18.026 84.081 -15.471 1.00 24.99 203 ARG E CA 1
ATOM 6513 C C . ARG E 1 37 ? -17.637 82.718 -14.968 1.00 25.52 203 ARG E C 1
ATOM 6514 O O . ARG E 1 37 ? -17.104 81.899 -15.695 1.00 25.24 203 ARG E O 1
ATOM 6522 N N . GLN E 1 38 ? -18.002 82.473 -13.718 1.00 28.25 204 GLN E N 1
ATOM 6523 C CA . GLN E 1 38 ? -17.635 81.267 -13.017 1.00 30.35 204 GLN E CA 1
ATOM 6524 C C . GLN E 1 38 ? -18.599 80.995 -11.861 1.00 31.92 204 GLN E C 1
ATOM 6525 O O . GLN E 1 38 ? -18.778 81.848 -10.992 1.00 31.66 204 GLN E O 1
ATOM 6531 N N . ALA E 1 39 ? -19.218 79.815 -11.854 1.00 33.55 205 ALA E N 1
ATOM 6532 C CA . ALA E 1 39 ? -19.994 79.363 -10.698 1.00 34.93 205 ALA E CA 1
ATOM 6533 C C . ALA E 1 39 ? -19.035 78.873 -9.595 1.00 38.03 205 ALA E C 1
ATOM 6534 O O . ALA E 1 39 ? -17.888 78.504 -9.878 1.00 36.68 205 ALA E O 1
ATOM 6536 N N . PRO E 1 40 ? -19.493 78.866 -8.329 1.00 42.17 206 PRO E N 1
ATOM 6537 C CA . PRO E 1 40 ? -18.633 78.344 -7.259 1.00 43.08 206 PRO E CA 1
ATOM 6538 C C . PRO E 1 40 ? -18.097 76.937 -7.574 1.00 42.68 206 PRO E C 1
ATOM 6539 O O . PRO E 1 40 ? -18.863 76.041 -7.951 1.00 40.50 206 PRO E O 1
ATOM 6543 N N . GLY E 1 41 ? -16.784 76.776 -7.448 1.00 42.94 207 GLY E N 1
ATOM 6544 C CA . GLY E 1 41 ? -16.122 75.492 -7.662 1.00 43.16 207 GLY E CA 1
ATOM 6545 C C . GLY E 1 41 ? -16.241 74.907 -9.059 1.00 43.40 207 GLY E C 1
ATOM 6546 O O . GLY E 1 41 ? -16.196 73.688 -9.210 1.00 44.26 207 GLY E O 1
ATOM 6547 N N . LYS E 1 42 ? -16.380 75.763 -10.077 1.00 42.12 208 LYS E N 1
ATOM 6548 C CA . LYS E 1 42 ? -16.576 75.307 -11.461 1.00 40.40 208 LYS E CA 1
ATOM 6549 C C . LYS E 1 42 ? -15.749 76.132 -12.453 1.00 37.67 208 LYS E C 1
ATOM 6550 O O . LYS E 1 42 ? -15.123 77.118 -12.079 1.00 37.18 208 LYS E O 1
ATOM 6556 N N . GLY E 1 43 ? -15.750 75.720 -13.718 1.00 35.12 209 GLY E N 1
ATOM 6557 C CA . GLY E 1 43 ? -14.879 76.311 -14.734 1.00 33.43 209 GLY E CA 1
ATOM 6558 C C . GLY E 1 43 ? -15.199 77.737 -15.141 1.00 31.98 209 GLY E C 1
ATOM 6559 O O . GLY E 1 43 ? -16.214 78.286 -14.747 1.00 30.74 209 GLY E O 1
ATOM 6560 N N . LEU E 1 44 ? -14.303 78.336 -15.917 1.00 31.59 210 LEU E N 1
ATOM 6561 C CA . LEU E 1 44 ? -14.545 79.637 -16.522 1.00 32.88 210 LEU E CA 1
ATOM 6562 C C . LEU E 1 44 ? -15.425 79.493 -17.774 1.00 32.48 210 LEU E C 1
ATOM 6563 O O . LEU E 1 44 ? -15.249 78.560 -18.552 1.00 31.79 210 LEU E O 1
ATOM 6568 N N . GLU E 1 45 ? -16.362 80.420 -17.965 1.00 32.45 211 GLU E N 1
ATOM 6569 C CA . GLU E 1 45 ? -17.262 80.399 -19.125 1.00 32.67 211 GLU E CA 1
ATOM 6570 C C . GLU E 1 45 ? -17.296 81.744 -19.797 1.00 29.66 211 GLU E C 1
ATOM 6571 O O . GLU E 1 45 ? -17.444 82.766 -19.140 1.00 29.99 211 GLU E O 1
ATOM 6577 N N . TRP E 1 46 ? -17.192 81.738 -21.111 1.00 26.93 212 TRP E N 1
ATOM 6578 C CA . TRP E 1 46 ? -17.229 82.968 -21.866 1.00 26.40 212 TRP E CA 1
ATOM 6579 C C . TRP E 1 46 ? -18.669 83.236 -22.256 1.00 25.21 212 TRP E C 1
ATOM 6580 O O . TRP E 1 46 ? -19.342 82.342 -22.781 1.00 23.81 212 TRP E O 1
ATOM 6591 N N . ILE E 1 47 ? -19.108 84.474 -22.013 1.00 23.98 213 ILE E N 1
ATOM 6592 C CA . ILE E 1 47 ? -20.490 84.898 -22.206 1.00 24.20 213 ILE E CA 1
ATOM 6593 C C . ILE E 1 47 ? -20.647 85.677 -23.502 1.00 24.99 213 ILE E C 1
ATOM 6594 O O . ILE E 1 47 ? -21.524 85.389 -24.303 1.00 24.83 213 ILE E O 1
ATOM 6599 N N . GLY E 1 48 ? -19.808 86.687 -23.694 1.00 26.39 214 GLY E N 1
ATOM 6600 C CA . GLY E 1 48 ? -19.891 87.509 -24.893 1.00 27.52 214 GLY E CA 1
ATOM 6601 C C . GLY E 1 48 ? -18.850 88.605 -24.930 1.00 28.88 214 GLY E C 1
ATOM 6602 O O . GLY E 1 48 ? -17.922 88.624 -24.119 1.00 29.90 214 GLY E O 1
ATOM 6603 N N . TYR E 1 49 ? -18.996 89.514 -25.887 1.00 29.67 251 TYR E N 1
ATOM 6604 C CA . TYR E 1 49 ? -18.133 90.688 -25.963 1.00 30.01 251 TYR E CA 1
ATOM 6605 C C . TYR E 1 49 ? -18.723 91.759 -26.858 1.00 30.45 251 TYR E C 1
ATOM 6606 O O . TYR E 1 49 ? -19.499 91.463 -27.775 1.00 29.13 251 TYR E O 1
ATOM 6615 N N . ILE E 1 50 ? -18.364 93.007 -26.561 1.00 31.58 252 ILE E N 1
ATOM 6616 C CA . ILE E 1 50 ? -18.727 94.132 -27.413 1.00 33.16 252 ILE E CA 1
ATOM 6617 C C . ILE E 1 50 ? -17.479 94.612 -28.148 1.00 34.14 252 ILE E C 1
ATOM 6618 O O . ILE E 1 50 ? -16.413 94.798 -27.552 1.00 34.92 252 ILE E O 1
ATOM 6623 N N . ALA E 1 51 ? -17.622 94.773 -29.455 1.00 35.24 253 ALA E N 1
ATOM 6624 C CA . ALA E 1 51 ? -16.524 95.182 -30.316 1.00 35.89 253 ALA E CA 1
ATOM 6625 C C . ALA E 1 51 ? -16.346 96.686 -30.246 1.00 36.15 253 ALA E C 1
ATOM 6626 O O . ALA E 1 51 ? -17.273 97.406 -29.867 1.00 37.27 253 ALA E O 1
ATOM 6628 N N . VAL E 1 52 ? -15.164 97.162 -30.640 1.00 36.57 254 VAL E N 1
ATOM 6629 C CA . VAL E 1 52 ? -14.900 98.604 -30.690 1.00 35.53 254 VAL E CA 1
ATOM 6630 C C . VAL E 1 52 ? -15.933 99.276 -31.597 1.00 35.11 254 VAL E C 1
ATOM 6631 O O . VAL E 1 52 ? -16.371 100.389 -31.324 1.00 36.48 254 VAL E O 1
ATOM 6635 N N . SER E 1 53 ? -16.341 98.582 -32.655 1.00 34.54 288 SER E N 1
ATOM 6636 C CA . SER E 1 53 ? -17.342 99.107 -33.581 1.00 35.36 288 SER E CA 1
ATOM 6637 C C . SER E 1 53 ? -18.725 99.285 -32.948 1.00 37.19 288 SER E C 1
ATOM 6638 O O . SER E 1 53 ? -19.550 100.021 -33.486 1.00 38.92 288 SER E O 1
ATOM 6641 N N . GLY E 1 54 ? -18.982 98.607 -31.826 1.00 38.84 289 GLY E N 1
ATOM 6642 C CA . GLY E 1 54 ? -20.299 98.627 -31.175 1.00 38.41 289 GLY E CA 1
ATOM 6643 C C . GLY E 1 54 ? -21.071 97.325 -31.349 1.00 38.13 289 GLY E C 1
ATOM 6644 O O . GLY E 1 54 ? -21.981 97.025 -30.569 1.00 38.50 289 GLY E O 1
ATOM 6645 N N . ASN E 1 55 ? -20.710 96.553 -32.377 1.00 36.80 290 ASN E N 1
ATOM 6646 C CA . ASN E 1 55 ? -21.288 95.224 -32.608 1.00 34.83 290 ASN E CA 1
ATOM 6647 C C . ASN E 1 55 ? -21.051 94.267 -31.437 1.00 33.67 290 ASN E C 1
ATOM 6648 O O . ASN E 1 55 ? -20.042 94.351 -30.731 1.00 32.31 290 ASN E O 1
ATOM 6653 N N . THR E 1 56 ? -21.987 93.347 -31.247 1.00 33.84 291 THR E N 1
ATOM 6654 C CA . THR E 1 56 ? -21.989 92.496 -30.063 1.00 33.62 291 THR E CA 1
ATOM 6655 C C . THR E 1 56 ? -22.071 91.018 -30.439 1.00 31.80 291 THR E C 1
ATOM 6656 O O . THR E 1 56 ? -22.723 90.658 -31.414 1.00 30.66 291 THR E O 1
ATOM 6660 N N . TYR E 1 57 ? -21.391 90.171 -29.669 1.00 30.79 292 TYR E N 1
ATOM 6661 C CA . TYR E 1 57 ? -21.397 88.724 -29.910 1.00 29.67 292 TYR E CA 1
ATOM 6662 C C . TYR E 1 57 ? -21.611 87.953 -28.614 1.00 28.00 292 TYR E C 1
ATOM 6663 O O . TYR E 1 57 ? -21.120 88.355 -27.559 1.00 27.01 292 TYR E O 1
ATOM 6672 N N . TYR E 1 58 ? -22.327 86.832 -28.716 1.00 27.04 293 TYR E N 1
ATOM 6673 C CA . TYR E 1 58 ? -22.669 85.989 -27.570 1.00 25.61 293 TYR E CA 1
ATOM 6674 C C . TYR E 1 58 ? -22.401 84.502 -27.833 1.00 24.82 293 TYR E C 1
ATOM 6675 O O . TYR E 1 58 ? -22.541 84.013 -28.953 1.00 23.87 293 TYR E O 1
ATOM 6684 N N . ALA E 1 59 ? -22.016 83.788 -26.781 1.00 24.29 294 ALA E N 1
ATOM 6685 C CA . ALA E 1 59 ? -22.022 82.338 -26.800 1.00 23.45 294 ALA E CA 1
ATOM 6686 C C . ALA E 1 59 ? -23.451 81.893 -27.083 1.00 23.18 294 ALA E C 1
ATOM 6687 O O . ALA E 1 59 ? -24.392 82.547 -26.654 1.00 24.17 294 ALA E O 1
ATOM 6689 N N . SER E 1 60 ? -23.617 80.788 -27.797 1.00 22.55 295 SER E N 1
ATOM 6690 C CA . SER E 1 60 ? -24.946 80.302 -28.169 1.00 22.41 295 SER E CA 1
ATOM 6691 C C . SER E 1 60 ? -25.860 80.078 -26.964 1.00 22.81 295 SER E C 1
ATOM 6692 O O . SER E 1 60 ? -27.050 80.344 -27.039 1.00 22.23 295 SER E O 1
ATOM 6695 N N . TRP E 1 61 ? -25.299 79.583 -25.861 1.00 23.81 296 TRP E N 1
ATOM 6696 C CA . TRP E 1 61 ? -26.076 79.337 -24.643 1.00 24.12 296 TRP E CA 1
ATOM 6697 C C . TRP E 1 61 ? -26.571 80.614 -23.982 1.00 25.44 296 TRP E C 1
ATOM 6698 O O . TRP E 1 61 ? -27.551 80.579 -23.227 1.00 25.72 296 TRP E O 1
ATOM 6709 N N . ALA E 1 62 ? -25.877 81.721 -24.251 1.00 26.09 297 ALA E N 1
ATOM 6710 C CA . ALA E 1 62 ? -26.158 83.021 -23.637 1.00 27.61 297 ALA E CA 1
ATOM 6711 C C . ALA E 1 62 ? -27.066 83.892 -24.497 1.00 29.46 297 ALA E C 1
ATOM 6712 O O . ALA E 1 62 ? -27.661 84.847 -23.992 1.00 28.68 297 ALA E O 1
ATOM 6714 N N . LYS E 1 63 ? -27.148 83.579 -25.793 1.00 31.88 298 LYS E N 1
ATOM 6715 C CA . LYS E 1 63 ? -27.913 84.383 -26.749 1.00 34.40 298 LYS E CA 1
ATOM 6716 C C . LYS E 1 63 ? -29.339 84.596 -26.245 1.00 34.54 298 LYS E C 1
ATOM 6717 O O . LYS E 1 63 ? -30.072 83.639 -26.014 1.00 33.92 298 LYS E O 1
ATOM 6723 N N . GLY E 1 64 ? -29.712 85.857 -26.050 1.00 35.10 299 GLY E N 1
ATOM 6724 C CA . GLY E 1 64 ? -31.053 86.208 -25.595 1.00 35.35 299 GLY E CA 1
ATOM 6725 C C . GLY E 1 64 ? -31.155 86.364 -24.093 1.00 35.73 299 GLY E C 1
ATOM 6726 O O . GLY E 1 64 ? -31.906 87.200 -23.613 1.00 36.93 299 GLY E O 1
ATOM 6727 N N . ARG E 1 65 ? -30.409 85.553 -23.345 1.00 36.73 301 ARG E N 1
ATOM 6728 C CA . ARG E 1 65 ? -30.365 85.665 -21.879 1.00 35.31 301 ARG E CA 1
ATOM 6729 C C . ARG E 1 65 ? -29.532 86.870 -21.417 1.00 33.48 301 ARG E C 1
ATOM 6730 O O . ARG E 1 65 ? -29.731 87.375 -20.312 1.00 33.51 301 ARG E O 1
ATOM 6738 N N . PHE E 1 66 ? -28.604 87.322 -22.262 1.00 32.13 302 PHE E N 1
ATOM 6739 C CA . PHE E 1 66 ? -27.678 88.414 -21.926 1.00 30.78 302 PHE E CA 1
ATOM 6740 C C . PHE E 1 66 ? -27.589 89.446 -23.042 1.00 30.64 302 PHE E C 1
ATOM 6741 O O . PHE E 1 66 ? -27.597 89.095 -24.206 1.00 31.77 302 PHE E O 1
ATOM 6749 N N . THR E 1 67 ? -27.486 90.717 -22.680 1.00 32.06 303 THR E N 1
ATOM 6750 C CA . THR E 1 67 ? -27.315 91.797 -23.656 1.00 32.13 303 THR E CA 1
ATOM 6751 C C . THR E 1 67 ? -26.178 92.691 -23.217 1.00 32.36 303 THR E C 1
ATOM 6752 O O . THR E 1 67 ? -26.142 93.119 -22.076 1.00 31.62 303 THR E O 1
ATOM 6756 N N . ILE E 1 68 ? -25.255 92.977 -24.122 1.00 34.47 304 ILE E N 1
ATOM 6757 C CA . ILE E 1 68 ? -24.166 93.892 -23.819 1.00 35.98 304 ILE E CA 1
ATOM 6758 C C . ILE E 1 68 ? -24.407 95.201 -24.554 1.00 36.61 304 ILE E C 1
ATOM 6759 O O . ILE E 1 68 ? -24.904 95.205 -25.677 1.00 37.82 304 ILE E O 1
ATOM 6764 N N . SER E 1 69 ? -24.074 96.307 -23.898 1.00 36.88 305 SER E N 1
ATOM 6765 C CA . SER E 1 69 ? -24.027 97.615 -24.539 1.00 37.03 305 SER E CA 1
ATOM 6766 C C . SER E 1 69 ? -22.990 98.443 -23.789 1.00 37.17 305 SER E C 1
ATOM 6767 O O . SER E 1 69 ? -22.538 98.027 -22.723 1.00 35.09 305 SER E O 1
ATOM 6770 N N . LYS E 1 70 ? -22.567 99.564 -24.358 1.00 38.76 306 LYS E N 1
ATOM 6771 C CA . LYS E 1 70 ? -21.463 100.315 -23.771 1.00 40.28 306 LYS E CA 1
ATOM 6772 C C . LYS E 1 70 ? -21.606 101.827 -23.730 1.00 41.30 306 LYS E C 1
ATOM 6773 O O . LYS E 1 70 ? -22.400 102.419 -24.446 1.00 40.32 306 LYS E O 1
ATOM 6779 N N . ALA E 1 71 ? -20.827 102.428 -22.844 1.00 43.76 307 ALA E N 1
ATOM 6780 C CA . ALA E 1 71 ? -20.767 103.868 -22.673 1.00 46.31 307 ALA E CA 1
ATOM 6781 C C . ALA E 1 71 ? -19.336 104.300 -22.920 1.00 49.10 307 ALA E C 1
ATOM 6782 O O . ALA E 1 71 ? -18.536 103.533 -23.437 1.00 50.24 307 ALA E O 1
ATOM 6784 N N . SER E 1 72 ? -19.015 105.537 -22.578 1.00 51.12 308 SER E N 1
ATOM 6785 C CA . SER E 1 72 ? -17.687 106.049 -22.844 1.00 52.52 308 SER E CA 1
ATOM 6786 C C . SER E 1 72 ? -16.628 105.251 -22.122 1.00 52.67 308 SER E C 1
ATOM 6787 O O . SER E 1 72 ? -15.619 104.889 -22.709 1.00 52.13 308 SER E O 1
ATOM 6790 N N . THR E 1 73 ? -16.855 104.978 -20.845 1.00 53.32 311 THR E N 1
ATOM 6791 C CA . THR E 1 73 ? -15.960 104.116 -20.082 1.00 53.27 311 THR E CA 1
ATOM 6792 C C . THR E 1 73 ? -16.703 102.970 -19.408 1.00 50.48 311 THR E C 1
ATOM 6793 O O . THR E 1 73 ? -16.143 102.238 -18.606 1.00 49.33 311 THR E O 1
ATOM 6797 N N . THR E 1 74 ? -17.977 102.836 -19.737 1.00 49.42 312 THR E N 1
ATOM 6798 C CA . THR E 1 74 ? -18.843 101.889 -19.069 1.00 47.79 312 THR E CA 1
ATOM 6799 C C . THR E 1 74 ? -19.437 100.857 -20.018 1.00 45.35 312 THR E C 1
ATOM 6800 O O . THR E 1 74 ? -20.036 101.207 -21.030 1.00 43.05 312 THR E O 1
ATOM 6804 N N . VAL E 1 75 ? -19.291 99.584 -19.672 1.00 43.85 313 VAL E N 1
ATOM 6805 C CA . VAL E 1 75 ? -19.954 98.519 -20.409 1.00 42.24 313 VAL E CA 1
ATOM 6806 C C . VAL E 1 75 ? -20.931 97.772 -19.524 1.00 40.30 313 VAL E C 1
ATOM 6807 O O . VAL E 1 75 ? -20.575 97.292 -18.461 1.00 40.30 313 VAL E O 1
ATOM 6811 N N . ASP E 1 76 ? -22.163 97.663 -19.992 1.00 39.17 314 ASP E N 1
ATOM 6812 C CA . ASP E 1 76 ? -23.224 96.980 -19.263 1.00 37.73 314 ASP E CA 1
ATOM 6813 C C . ASP E 1 76 ? -23.335 95.512 -19.679 1.00 38.34 314 ASP E C 1
ATOM 6814 O O . ASP E 1 76 ? -23.136 95.180 -20.852 1.00 37.54 314 ASP E O 1
ATOM 6819 N N . LEU E 1 77 ? -23.654 94.648 -18.711 1.00 36.89 315 LEU E N 1
ATOM 6820 C CA . LEU E 1 77 ? -24.112 93.285 -18.979 1.00 34.49 315 LEU E CA 1
ATOM 6821 C C . LEU E 1 77 ? -25.479 93.085 -18.346 1.00 35.13 315 LEU E C 1
ATOM 6822 O O . LEU E 1 77 ? -25.589 92.803 -17.145 1.00 33.96 315 LEU E O 1
ATOM 6827 N N . LYS E 1 78 ? -26.518 93.235 -19.160 1.00 35.91 316 LYS E N 1
ATOM 6828 C CA . LYS E 1 78 ? -27.889 93.089 -18.691 1.00 37.58 316 LYS E CA 1
ATOM 6829 C C . LYS E 1 78 ? -28.361 91.632 -18.773 1.00 36.35 316 LYS E C 1
ATOM 6830 O O . LYS E 1 78 ? -28.422 91.057 -19.857 1.00 35.89 316 LYS E O 1
ATOM 6836 N N . MET E 1 79 ? -28.706 91.063 -17.619 1.00 34.64 317 MET E N 1
ATOM 6837 C CA . MET E 1 79 ? -29.191 89.696 -17.509 1.00 34.21 317 MET E CA 1
ATOM 6838 C C . MET E 1 79 ? -30.721 89.725 -17.514 1.00 34.18 317 MET E C 1
ATOM 6839 O O . MET E 1 79 ? -31.343 90.133 -16.531 1.00 34.46 317 MET E O 1
ATOM 6844 N N . THR E 1 80 ? -31.326 89.290 -18.619 1.00 34.33 318 THR E N 1
ATOM 6845 C CA . THR E 1 80 ? -32.766 89.515 -18.858 1.00 34.41 318 THR E CA 1
ATOM 6846 C C . THR E 1 80 ? -33.689 88.630 -18.003 1.00 34.16 318 THR E C 1
ATOM 6847 O O . THR E 1 80 ? -34.693 89.107 -17.478 1.00 34.93 318 THR E O 1
ATOM 6851 N N . SER E 1 81 ? -33.340 87.358 -17.847 1.00 33.28 319 SER E N 1
ATOM 6852 C CA . SER E 1 81 ? -34.155 86.437 -17.062 1.00 33.20 319 SER E CA 1
ATOM 6853 C C . SER E 1 81 ? -33.291 85.436 -16.275 1.00 30.94 319 SER E C 1
ATOM 6854 O O . SER E 1 81 ? -33.094 84.320 -16.714 1.00 31.81 319 SER E O 1
ATOM 6857 N N . PRO E 1 82 ? -32.779 85.834 -15.105 1.00 30.43 320 PRO E N 1
ATOM 6858 C CA . PRO E 1 82 ? -31.786 84.987 -14.421 1.00 31.20 320 PRO E CA 1
ATOM 6859 C C . PRO E 1 82 ? -32.336 83.727 -13.741 1.00 31.87 320 PRO E C 1
ATOM 6860 O O . PRO E 1 82 ? -33.487 83.710 -13.298 1.00 32.06 320 PRO E O 1
ATOM 6864 N N . THR E 1 83 ? -31.477 82.713 -13.633 1.00 31.23 321 THR E N 1
ATOM 6865 C CA . THR E 1 83 ? -31.805 81.417 -13.044 1.00 31.49 321 THR E CA 1
ATOM 6866 C C . THR E 1 83 ? -30.771 81.094 -11.956 1.00 29.86 321 THR E C 1
ATOM 6867 O O . THR E 1 83 ? -29.692 81.676 -11.925 1.00 29.41 321 THR E O 1
ATOM 6871 N N . ALA E 1 84 ? -31.098 80.170 -11.060 1.00 29.58 322 ALA E N 1
ATOM 6872 C CA . ALA E 1 84 ? -30.147 79.694 -10.036 1.00 30.21 322 ALA E CA 1
ATOM 6873 C C . ALA E 1 84 ? -28.792 79.322 -10.636 1.00 31.08 322 ALA E C 1
ATOM 6874 O O . ALA E 1 84 ? -27.746 79.485 -10.006 1.00 33.46 322 ALA E O 1
ATOM 6876 N N . GLU E 1 85 ? -28.841 78.822 -11.860 1.00 31.70 323 GLU E N 1
ATOM 6877 C CA . GLU E 1 85 ? -27.676 78.447 -12.645 1.00 32.99 323 GLU E CA 1
ATOM 6878 C C . GLU E 1 85 ? -26.727 79.628 -12.946 1.00 30.23 323 GLU E C 1
ATOM 6879 O O . GLU E 1 85 ? -25.560 79.413 -13.237 1.00 29.85 323 GLU E O 1
ATOM 6885 N N . ASP E 1 86 ? -27.218 80.862 -12.875 1.00 28.01 324 ASP E N 1
ATOM 6886 C CA . ASP E 1 86 ? -26.397 82.044 -13.175 1.00 26.89 324 ASP E CA 1
ATOM 6887 C C . ASP E 1 86 ? -25.691 82.602 -11.947 1.00 25.86 324 ASP E C 1
ATOM 6888 O O . ASP E 1 86 ? -25.020 83.637 -12.033 1.00 24.42 324 ASP E O 1
ATOM 6893 N N . THR E 1 87 ? -25.854 81.941 -10.805 1.00 24.90 325 THR E N 1
ATOM 6894 C CA . THR E 1 87 ? -25.138 82.344 -9.606 1.00 24.71 325 THR E CA 1
ATOM 6895 C C . THR E 1 87 ? -23.649 82.151 -9.869 1.00 24.30 325 THR E C 1
ATOM 6896 O O . THR E 1 87 ? -23.235 81.118 -10.389 1.00 24.56 325 THR E O 1
ATOM 6900 N N . GLY E 1 88 ? -22.848 83.156 -9.537 1.00 24.21 326 GLY E N 1
ATOM 6901 C CA . GLY E 1 88 ? -21.413 83.077 -9.760 1.00 23.87 326 GLY E CA 1
ATOM 6902 C C . GLY E 1 88 ? -20.727 84.430 -9.774 1.00 24.52 326 GLY E C 1
ATOM 6903 O O . GLY E 1 88 ? -21.352 85.470 -9.538 1.00 24.77 326 GLY E O 1
ATOM 6904 N N . THR E 1 89 ? -19.425 84.398 -10.036 1.00 24.05 327 THR E N 1
ATOM 6905 C CA . THR E 1 89 ? -18.623 85.593 -10.130 1.00 24.37 327 THR E CA 1
ATOM 6906 C C . THR E 1 89 ? -18.478 85.952 -11.596 1.00 23.81 327 THR E C 1
ATOM 6907 O O . THR E 1 89 ? -18.198 85.087 -12.411 1.00 22.82 327 THR E O 1
ATOM 6911 N N . TYR E 1 90 ? -18.660 87.233 -11.909 1.00 23.87 328 TYR E N 1
ATOM 6912 C CA . TYR E 1 90 ? -18.687 87.723 -13.278 1.00 24.50 328 TYR E CA 1
ATOM 6913 C C . TYR E 1 90 ? -17.489 88.630 -13.510 1.00 26.29 328 TYR E C 1
ATOM 6914 O O . TYR E 1 90 ? -17.270 89.585 -12.753 1.00 26.72 328 TYR E O 1
ATOM 6923 N N . PHE E 1 91 ? -16.702 88.316 -14.539 1.00 27.46 329 PHE E N 1
ATOM 6924 C CA . PHE E 1 91 ? -15.475 89.062 -14.817 1.00 29.05 329 PHE E CA 1
ATOM 6925 C C . PHE E 1 91 ? -15.557 89.843 -16.113 1.00 32.08 329 PHE E C 1
ATOM 6926 O O . PHE E 1 91 ? -16.131 89.392 -17.112 1.00 31.89 329 PHE E O 1
ATOM 6934 N N . CYS E 1 92 ? -14.935 91.011 -16.075 1.00 36.26 330 CYS E N 1
ATOM 6935 C CA . CYS E 1 92 ? -14.893 91.929 -17.183 1.00 39.16 330 CYS E CA 1
ATOM 6936 C C . CYS E 1 92 ? -13.448 92.064 -17.624 1.00 38.53 330 CYS E C 1
ATOM 6937 O O . CYS E 1 92 ? -12.540 91.944 -16.795 1.00 37.00 330 CYS E O 1
ATOM 6940 N N . GLY E 1 93 ? -13.235 92.305 -18.919 1.00 38.06 331 GLY E N 1
ATOM 6941 C CA . GLY E 1 93 ? -11.913 92.692 -19.417 1.00 38.08 331 GLY E CA 1
ATOM 6942 C C . GLY E 1 93 ? -11.522 92.234 -20.811 1.00 37.12 331 GLY E C 1
ATOM 6943 O O . GLY E 1 93 ? -12.373 92.049 -21.682 1.00 35.15 331 GLY E O 1
ATOM 6944 N N . LYS E 1 94 ? -10.210 92.081 -21.003 1.00 37.53 332 LYS E N 1
ATOM 6945 C CA . LYS E 1 94 ? -9.614 91.637 -22.264 1.00 39.27 332 LYS E CA 1
ATOM 6946 C C . LYS E 1 94 ? -8.146 91.233 -22.067 1.00 40.49 332 LYS E C 1
ATOM 6947 O O . LYS E 1 94 ? -7.457 91.782 -21.220 1.00 42.00 332 LYS E O 1
ATOM 6953 N N . SER E 1 95 ? -7.678 90.275 -22.859 1.00 42.92 351 SER E N 1
ATOM 6954 C CA . SER E 1 95 ? -6.268 89.891 -22.886 1.00 44.11 351 SER E CA 1
ATOM 6955 C C . SER E 1 95 ? -5.673 89.672 -21.486 1.00 44.86 351 SER E C 1
ATOM 6956 O O . SER E 1 95 ? -6.119 88.800 -20.747 1.00 44.78 351 SER E O 1
ATOM 6959 N N . ASN E 1 96 ? -4.661 90.476 -21.156 1.00 45.62 398 ASN E N 1
ATOM 6960 C CA . ASN E 1 96 ? -3.990 90.474 -19.855 1.00 46.01 398 ASN E CA 1
ATOM 6961 C C . ASN E 1 96 ? -4.845 90.973 -18.701 1.00 44.60 398 ASN E C 1
ATOM 6962 O O . ASN E 1 96 ? -4.617 90.605 -17.552 1.00 43.17 398 ASN E O 1
ATOM 6967 N N . ILE E 1 97 ? -5.817 91.821 -19.028 1.00 44.22 399 ILE E N 1
ATOM 6968 C CA . ILE E 1 97 ? -6.497 92.679 -18.067 1.00 43.48 399 ILE E CA 1
ATOM 6969 C C . ILE E 1 97 ? -7.856 92.104 -17.626 1.00 43.22 399 ILE E C 1
ATOM 6970 O O . ILE E 1 97 ? -8.751 91.911 -18.445 1.00 41.35 399 ILE E O 1
ATOM 6975 N N . TRP E 1 98 ? -8.000 91.844 -16.327 1.00 43.04 401 TRP E N 1
ATOM 6976 C CA . TRP E 1 98 ? -9.222 91.250 -15.779 1.00 43.72 401 TRP E CA 1
ATOM 6977 C C . TRP E 1 98 ? -9.506 91.777 -14.384 1.00 42.85 401 TRP E C 1
ATOM 6978 O O . TRP E 1 98 ? -8.634 91.718 -13.516 1.00 44.88 401 TRP E O 1
ATOM 6989 N N . GLY E 1 99 ? -10.723 92.275 -14.163 1.00 40.52 402 GLY E N 1
ATOM 6990 C CA . GLY E 1 99 ? -11.099 92.834 -12.865 1.00 38.87 402 GLY E CA 1
ATOM 6991 C C . GLY E 1 99 ? -11.179 91.779 -11.773 1.00 38.31 402 GLY E C 1
ATOM 6992 O O . GLY E 1 99 ? -11.021 90.588 -12.039 1.00 38.00 402 GLY E O 1
ATOM 6993 N N . PRO E 1 100 ? -11.415 92.208 -10.524 1.00 38.68 403 PRO E N 1
ATOM 6994 C CA . PRO E 1 100 ? -11.500 91.247 -9.420 1.00 37.89 403 PRO E CA 1
ATOM 6995 C C . PRO E 1 100 ? -12.828 90.469 -9.397 1.00 37.38 403 PRO E C 1
ATOM 6996 O O . PRO E 1 100 ? -12.968 89.494 -8.656 1.00 37.48 403 PRO E O 1
ATOM 7000 N N . GLY E 1 101 ? -13.793 90.910 -10.198 1.00 36.05 404 GLY E N 1
ATOM 7001 C CA . GLY E 1 101 ? -15.057 90.201 -10.357 1.00 35.98 404 GLY E CA 1
ATOM 7002 C C . GLY E 1 101 ? -16.149 90.734 -9.451 1.00 34.51 404 GLY E C 1
ATOM 7003 O O . GLY E 1 101 ? -15.880 91.265 -8.381 1.00 36.43 404 GLY E O 1
ATOM 7004 N N . THR E 1 102 ? -17.389 90.592 -9.894 1.00 32.97 405 THR E N 1
ATOM 7005 C CA . THR E 1 102 ? -18.546 90.960 -9.090 1.00 30.69 405 THR E CA 1
ATOM 7006 C C . THR E 1 102 ? -19.410 89.721 -8.887 1.00 28.21 405 THR E C 1
ATOM 7007 O O . THR E 1 102 ? -19.552 88.893 -9.786 1.00 26.59 405 THR E O 1
ATOM 7011 N N . LEU E 1 103 ? -19.974 89.602 -7.692 1.00 26.85 406 LEU E N 1
ATOM 7012 C CA . LEU E 1 103 ? -20.687 88.402 -7.276 1.00 25.76 406 LEU E CA 1
ATOM 7013 C C . LEU E 1 103 ? -22.187 88.497 -7.583 1.00 24.60 406 LEU E C 1
ATOM 7014 O O . LEU E 1 103 ? -22.872 89.384 -7.076 1.00 24.31 406 LEU E O 1
ATOM 7019 N N . VAL E 1 104 ? -22.695 87.582 -8.401 1.00 23.46 407 VAL E N 1
ATOM 7020 C CA . VAL E 1 104 ? -24.131 87.515 -8.667 1.00 23.63 407 VAL E CA 1
ATOM 7021 C C . VAL E 1 104 ? -24.715 86.288 -7.992 1.00 23.10 407 VAL E C 1
ATOM 7022 O O . VAL E 1 104 ? -24.228 85.180 -8.180 1.00 23.36 407 VAL E O 1
ATOM 7026 N N . THR E 1 105 ? -25.763 86.489 -7.205 1.00 23.23 408 THR E N 1
ATOM 7027 C CA . THR E 1 105 ? -26.460 85.382 -6.566 1.00 23.54 408 THR E CA 1
ATOM 7028 C C . THR E 1 105 ? -27.929 85.396 -6.977 1.00 22.92 408 THR E C 1
ATOM 7029 O O . THR E 1 105 ? -28.575 86.452 -6.957 1.00 23.01 408 THR E O 1
ATOM 7033 N N . VAL E 1 106 ? -28.436 84.227 -7.366 1.00 21.81 409 VAL E N 1
ATOM 7034 C CA . VAL E 1 106 ? -29.837 84.078 -7.763 1.00 21.22 409 VAL E CA 1
ATOM 7035 C C . VAL E 1 106 ? -30.457 82.955 -6.957 1.00 20.86 409 VAL E C 1
ATOM 7036 O O . VAL E 1 106 ? -30.168 81.781 -7.202 1.00 20.50 409 VAL E O 1
ATOM 7040 N N . SER E 1 107 ? -31.313 83.331 -6.008 1.00 20.32 410 SER E N 1
ATOM 7041 C CA . SER E 1 107 ? -31.773 82.427 -4.968 1.00 20.51 410 SER E CA 1
ATOM 7042 C C . SER E 1 107 ? -33.122 82.857 -4.391 1.00 21.23 410 SER E C 1
ATOM 7043 O O . SER E 1 107 ? -33.593 83.968 -4.653 1.00 21.94 410 SER E O 1
ATOM 7046 N N . LEU E 1 108 ? -33.732 81.964 -3.611 1.00 21.01 411 LEU E N 1
ATOM 7047 C CA . LEU E 1 108 ? -34.915 82.298 -2.821 1.00 21.08 411 LEU E CA 1
ATOM 7048 C C . LEU E 1 108 ? -34.558 82.590 -1.360 1.00 20.84 411 LEU E C 1
ATOM 7049 O O . LEU E 1 108 ? -35.425 82.979 -0.570 1.00 20.50 411 LEU E O 1
ATOM 7054 N N . ALA E 1 109 ? -33.289 82.418 -0.994 1.00 20.71 1000 ALA E N 1
ATOM 7055 C CA . ALA E 1 109 ? -32.873 82.671 0.383 1.00 20.91 1000 ALA E CA 1
ATOM 7056 C C . ALA E 1 109 ? -32.797 84.179 0.651 1.00 21.62 1000 ALA E C 1
ATOM 7057 O O . ALA E 1 109 ? -32.631 84.977 -0.264 1.00 21.35 1000 ALA E O 1
ATOM 7059 N N . SER E 1 110 ? -32.937 84.557 1.912 1.00 23.14 1001 SER E N 1
ATOM 7060 C CA . SER E 1 110 ? -32.971 85.968 2.308 1.00 25.23 1001 SER E CA 1
ATOM 7061 C C . SER E 1 110 ? -31.579 86.538 2.520 1.00 26.31 1001 SER E C 1
ATOM 7062 O O . SER E 1 110 ? -30.628 85.790 2.695 1.00 26.33 1001 SER E O 1
ATOM 7065 N N . THR E 1 111 ? -31.483 87.869 2.502 1.00 27.94 1002 THR E N 1
ATOM 7066 C CA . THR E 1 111 ? -30.278 88.573 2.900 1.00 28.84 1002 THR E CA 1
ATOM 7067 C C . THR E 1 111 ? -30.230 88.565 4.416 1.00 30.76 1002 THR E C 1
ATOM 7068 O O . THR E 1 111 ? -31.080 89.172 5.086 1.00 31.68 1002 THR E O 1
ATOM 7072 N N . LYS E 1 112 ? -29.230 87.874 4.950 1.00 32.27 1003 LYS E N 1
ATOM 7073 C CA . LYS E 1 112 ? -29.120 87.655 6.382 1.00 33.54 1003 LYS E CA 1
ATOM 7074 C C . LYS E 1 112 ? -27.654 87.706 6.799 1.00 32.31 1003 LYS E C 1
ATOM 7075 O O . LYS E 1 112 ? -26.812 87.049 6.188 1.00 31.73 1003 LYS E O 1
ATOM 7081 N N . GLY E 1 113 ? -27.361 88.494 7.831 1.00 32.60 1004 GLY E N 1
ATOM 7082 C CA . GLY E 1 113 ? -26.018 88.567 8.409 1.00 33.58 1004 GLY E CA 1
ATOM 7083 C C . GLY E 1 113 ? -25.708 87.350 9.271 1.00 34.66 1004 GLY E C 1
ATOM 7084 O O . GLY E 1 113 ? -26.615 86.717 9.815 1.00 36.40 1004 GLY E O 1
ATOM 7085 N N . PRO E 1 114 ? -24.422 87.017 9.414 1.00 35.54 1005 PRO E N 1
ATOM 7086 C CA . PRO E 1 114 ? -24.027 85.794 10.106 1.00 36.72 1005 PRO E CA 1
ATOM 7087 C C . PRO E 1 114 ? -24.195 85.837 11.620 1.00 38.46 1005 PRO E C 1
ATOM 7088 O O . PRO E 1 114 ? -24.252 86.910 12.211 1.00 37.37 1005 PRO E O 1
ATOM 7092 N N . SER E 1 115 ? -24.260 84.656 12.226 1.00 41.25 1006 SER E N 1
ATOM 7093 C CA . SER E 1 115 ? -24.086 84.506 13.665 1.00 44.54 1006 SER E CA 1
ATOM 7094 C C . SER E 1 115 ? -22.658 84.003 13.916 1.00 45.42 1006 SER E C 1
ATOM 7095 O O . SER E 1 115 ? -22.251 82.992 13.336 1.00 46.81 1006 SER E O 1
ATOM 7098 N N . VAL E 1 116 ? -21.907 84.710 14.766 1.00 45.14 1007 VAL E N 1
ATOM 7099 C CA . VAL E 1 116 ? -20.493 84.397 15.029 1.00 44.29 1007 VAL E CA 1
ATOM 7100 C C . VAL E 1 116 ? -20.295 83.784 16.411 1.00 44.29 1007 VAL E C 1
ATOM 7101 O O . VAL E 1 116 ? -20.596 84.416 17.425 1.00 43.31 1007 VAL E O 1
ATOM 7105 N N . PHE E 1 117 ? -19.758 82.567 16.443 1.00 45.48 1008 PHE E N 1
ATOM 7106 C CA . PHE E 1 117 ? -19.523 81.843 17.691 1.00 47.32 1008 PHE E CA 1
ATOM 7107 C C . PHE E 1 117 ? -18.051 81.439 17.822 1.00 47.96 1008 PHE E C 1
ATOM 7108 O O . PHE E 1 117 ? -17.440 81.008 16.842 1.00 48.10 1008 PHE E O 1
ATOM 7116 N N . PRO E 1 118 ? -17.477 81.564 19.034 1.00 47.61 1009 PRO E N 1
ATOM 7117 C CA . PRO E 1 118 ? -16.066 81.258 19.202 1.00 48.25 1009 PRO E CA 1
ATOM 7118 C C . PRO E 1 118 ? -15.817 79.756 19.272 1.00 49.76 1009 PRO E C 1
ATOM 7119 O O . PRO E 1 118 ? -16.673 79.010 19.751 1.00 50.45 1009 PRO E O 1
ATOM 7123 N N . LEU E 1 119 ? -14.659 79.327 18.781 1.00 50.39 1010 LEU E N 1
ATOM 7124 C CA . LEU E 1 119 ? -14.227 77.937 18.877 1.00 52.09 1010 LEU E CA 1
ATOM 7125 C C . LEU E 1 119 ? -12.961 77.919 19.724 1.00 52.60 1010 LEU E C 1
ATOM 7126 O O . LEU E 1 119 ? -11.864 78.102 19.201 1.00 51.88 1010 LEU E O 1
ATOM 7131 N N . ALA E 1 120 ? -13.109 77.710 21.030 1.00 54.78 1011 ALA E N 1
ATOM 7132 C CA . ALA E 1 120 ? -11.992 77.889 21.970 1.00 56.25 1011 ALA E CA 1
ATOM 7133 C C . ALA E 1 120 ? -11.330 76.569 22.391 1.00 58.57 1011 ALA E C 1
ATOM 7134 O O . ALA E 1 120 ? -11.955 75.509 22.314 1.00 57.16 1011 ALA E O 1
ATOM 7136 N N . PRO E 1 121 ? -10.080 76.675 22.817 1.00 64.08 1012 PRO E N 1
ATOM 7137 C CA . PRO E 1 121 ? -9.291 75.522 23.253 1.00 64.68 1012 PRO E CA 1
ATOM 7138 C C . PRO E 1 121 ? -9.372 75.331 24.758 1.00 62.82 1012 PRO E C 1
ATOM 7139 O O . PRO E 1 121 ? -9.528 74.187 25.179 1.00 62.61 1012 PRO E O 1
ATOM 7143 N N . THR E 1 130 ? 1.701 75.019 20.464 1.00 35.08 1021 THR E N 1
ATOM 7144 C CA . THR E 1 130 ? 0.708 74.960 19.387 1.00 35.59 1021 THR E CA 1
ATOM 7145 C C . THR E 1 130 ? -0.713 74.812 19.931 1.00 36.20 1021 THR E C 1
ATOM 7146 O O . THR E 1 130 ? -1.068 73.757 20.455 1.00 38.12 1021 THR E O 1
ATOM 7150 N N . ALA E 1 131 ? -1.522 75.861 19.792 1.00 35.55 1022 ALA E N 1
ATOM 7151 C CA . ALA E 1 131 ? -2.946 75.806 20.150 1.00 34.88 1022 ALA E CA 1
ATOM 7152 C C . ALA E 1 131 ? -3.816 76.273 18.968 1.00 34.93 1022 ALA E C 1
ATOM 7153 O O . ALA E 1 131 ? -3.405 77.146 18.200 1.00 34.00 1022 ALA E O 1
ATOM 7155 N N . ALA E 1 132 ? -5.005 75.686 18.824 1.00 34.49 1023 ALA E N 1
ATOM 7156 C CA . ALA E 1 132 ? -5.918 76.029 17.721 1.00 34.06 1023 ALA E CA 1
ATOM 7157 C C . ALA E 1 132 ? -7.189 76.659 18.258 1.00 34.16 1023 ALA E C 1
ATOM 7158 O O . ALA E 1 132 ? -7.852 76.088 19.130 1.00 35.37 1023 ALA E O 1
ATOM 7160 N N . LEU E 1 133 ? -7.517 77.842 17.744 1.00 34.12 1024 LEU E N 1
ATOM 7161 C CA . LEU E 1 133 ? -8.779 78.512 18.068 1.00 35.10 1024 LEU E CA 1
ATOM 7162 C C . LEU E 1 133 ? -9.457 78.996 16.775 1.00 34.99 1024 LEU E C 1
ATOM 7163 O O . LEU E 1 133 ? -8.910 78.838 15.686 1.00 32.23 1024 LEU E O 1
ATOM 7168 N N . GLY E 1 134 ? -10.651 79.569 16.889 1.00 36.11 1025 GLY E N 1
ATOM 7169 C CA . GLY E 1 134 ? -11.391 79.954 15.700 1.00 36.62 1025 GLY E CA 1
ATOM 7170 C C . GLY E 1 134 ? -12.718 80.657 15.897 1.00 36.93 1025 GLY E C 1
ATOM 7171 O O . GLY E 1 134 ? -13.127 80.982 17.011 1.00 35.66 1025 GLY E O 1
ATOM 7172 N N . CYS E 1 135 ? -13.373 80.904 14.770 1.00 38.09 1026 CYS E N 1
ATOM 7173 C CA . CYS E 1 135 ? -14.655 81.574 14.727 1.00 38.87 1026 CYS E CA 1
ATOM 7174 C C . CYS E 1 135 ? -15.562 80.846 13.775 1.00 37.25 1026 CYS E C 1
ATOM 7175 O O . CYS E 1 135 ? -15.135 80.440 12.700 1.00 37.15 1026 CYS E O 1
ATOM 7178 N N . LEU E 1 136 ? -16.815 80.689 14.182 1.00 35.63 1027 LEU E N 1
ATOM 7179 C CA . LEU E 1 136 ? -17.809 79.999 13.390 1.00 33.88 1027 LEU E CA 1
ATOM 7180 C C . LEU E 1 136 ? -18.781 81.023 12.861 1.00 33.91 1027 LEU E C 1
ATOM 7181 O O . LEU E 1 136 ? -19.545 81.610 13.625 1.00 33.00 1027 LEU E O 1
ATOM 7186 N N . VAL E 1 137 ? -18.747 81.228 11.550 1.00 34.15 1028 VAL E N 1
ATOM 7187 C CA . VAL E 1 137 ? -19.571 82.232 10.894 1.00 34.99 1028 VAL E CA 1
ATOM 7188 C C . VAL E 1 137 ? -20.742 81.504 10.242 1.00 34.15 1028 VAL E C 1
ATOM 7189 O O . VAL E 1 137 ? -20.594 80.911 9.173 1.00 33.01 1028 VAL E O 1
ATOM 7193 N N . LYS E 1 138 ? -21.899 81.555 10.896 1.00 34.62 1029 LYS E N 1
ATOM 7194 C CA . LYS E 1 138 ? -23.018 80.675 10.558 1.00 36.09 1029 LYS E CA 1
ATOM 7195 C C . LYS E 1 138 ? -24.268 81.406 10.048 1.00 34.03 1029 LYS E C 1
ATOM 7196 O O . LYS E 1 138 ? -24.569 82.526 10.462 1.00 34.20 1029 LYS E O 1
ATOM 7202 N N . ASP E 1 139 ? -24.978 80.749 9.136 1.00 32.52 1030 ASP E N 1
ATOM 7203 C CA . ASP E 1 139 ? -26.283 81.203 8.649 1.00 31.30 1030 ASP E CA 1
ATOM 7204 C C . ASP E 1 139 ? -26.269 82.634 8.130 1.00 31.01 1030 ASP E C 1
ATOM 7205 O O . ASP E 1 139 ? -26.928 83.511 8.685 1.00 31.75 1030 ASP E O 1
ATOM 7210 N N . TYR E 1 140 ? -25.498 82.849 7.065 1.00 29.79 1031 TYR E N 1
ATOM 7211 C CA . TYR E 1 140 ? -25.448 84.125 6.372 1.00 28.21 1031 TYR E CA 1
ATOM 7212 C C . TYR E 1 140 ? -25.720 83.933 4.885 1.00 27.66 1031 TYR E C 1
ATOM 7213 O O . TYR E 1 140 ? -25.549 82.840 4.330 1.00 25.32 1031 TYR E O 1
ATOM 7222 N N . PHE E 1 141 ? -26.151 85.007 4.244 1.00 27.65 1032 PHE E N 1
ATOM 7223 C CA . PHE E 1 141 ? -26.511 84.948 2.838 1.00 28.64 1032 PHE E CA 1
ATOM 7224 C C . PHE E 1 141 ? -26.786 86.348 2.312 1.00 29.93 1032 PHE E C 1
ATOM 7225 O O . PHE E 1 141 ? -27.396 87.162 3.005 1.00 30.78 1032 PHE E O 1
ATOM 7233 N N . PRO E 1 142 ? -26.298 86.651 1.102 1.00 31.04 1033 PRO E N 1
ATOM 7234 C CA . PRO E 1 142 ? -25.446 85.814 0.269 1.00 31.75 1033 PRO E CA 1
ATOM 7235 C C . PRO E 1 142 ? -23.963 85.902 0.681 1.00 33.72 1033 PRO E C 1
ATOM 7236 O O . PRO E 1 142 ? -23.637 86.442 1.745 1.00 32.37 1033 PRO E O 1
ATOM 7240 N N . GLU E 1 143 ? -23.095 85.339 -0.156 1.00 34.77 1034 GLU E N 1
ATOM 7241 C CA . GLU E 1 143 ? -21.677 85.616 -0.115 1.00 35.46 1034 GLU E CA 1
ATOM 7242 C C . GLU E 1 143 ? -21.463 87.079 -0.544 1.00 35.26 1034 GLU E C 1
ATOM 7243 O O . GLU E 1 143 ? -22.313 87.658 -1.222 1.00 33.46 1034 GLU E O 1
ATOM 7249 N N . PRO E 1 144 ? -20.327 87.687 -0.164 1.00 35.62 1035 PRO E N 1
ATOM 7250 C CA . PRO E 1 144 ? -19.235 87.136 0.621 1.00 36.34 1035 PRO E CA 1
ATOM 7251 C C . PRO E 1 144 ? -19.265 87.587 2.070 1.00 37.89 1035 PRO E C 1
ATOM 7252 O O . PRO E 1 144 ? -19.891 88.600 2.394 1.00 37.84 1035 PRO E O 1
ATOM 7256 N N . VAL E 1 145 ? -18.585 86.832 2.930 1.00 38.29 1036 VAL E N 1
ATOM 7257 C CA . VAL E 1 145 ? -18.165 87.344 4.229 1.00 36.78 1036 VAL E CA 1
ATOM 7258 C C . VAL E 1 145 ? -16.683 87.612 4.145 1.00 35.64 1036 VAL E C 1
ATOM 7259 O O . VAL E 1 145 ? -15.976 87.031 3.320 1.00 35.95 1036 VAL E O 1
ATOM 7263 N N . THR E 1 146 ? -16.220 88.481 5.028 1.00 34.82 1037 THR E N 1
ATOM 7264 C CA . THR E 1 146 ? -14.815 88.790 5.142 1.00 33.97 1037 THR E CA 1
ATOM 7265 C C . THR E 1 146 ? -14.402 88.553 6.594 1.00 33.98 1037 THR E C 1
ATOM 7266 O O . THR E 1 146 ? -15.073 89.014 7.514 1.00 33.03 1037 THR E O 1
ATOM 7270 N N . VAL E 1 147 ? -13.320 87.797 6.786 1.00 33.44 1038 VAL E N 1
ATOM 7271 C CA . VAL E 1 147 ? -12.827 87.476 8.119 1.00 33.67 1038 VAL E CA 1
ATOM 7272 C C . VAL E 1 147 ? -11.375 87.901 8.247 1.00 34.02 1038 VAL E C 1
ATOM 7273 O O . VAL E 1 147 ? -10.561 87.631 7.359 1.00 34.86 1038 VAL E O 1
ATOM 7277 N N . SER E 1 148 ? -11.061 88.581 9.345 1.00 33.56 1039 SER E N 1
ATOM 7278 C CA . SER E 1 148 ? -9.680 88.850 9.721 0.50 33.54 1039 SER E CA 1
ATOM 7279 C C . SER E 1 148 ? -9.531 88.656 11.217 1.00 34.09 1039 SER E C 1
ATOM 7280 O O . SER E 1 148 ? -10.524 88.551 11.940 1.00 35.72 1039 SER E O 1
ATOM 7283 N N . TRP E 1 149 ? -8.287 88.606 11.675 1.00 34.26 1040 TRP E N 1
ATOM 7284 C CA . TRP E 1 149 ? -7.987 88.398 13.088 1.00 33.54 1040 TRP E CA 1
ATOM 7285 C C . TRP E 1 149 ? -7.193 89.562 13.644 1.00 32.75 1040 TRP E C 1
ATOM 7286 O O . TRP E 1 149 ? -6.283 90.075 12.981 1.00 31.30 1040 TRP E O 1
ATOM 7297 N N . ASN E 1 150 ? -7.547 89.973 14.862 1.00 32.00 1041 ASN E N 1
ATOM 7298 C CA . ASN E 1 150 ? -6.893 91.093 15.523 1.00 31.77 1041 ASN E CA 1
ATOM 7299 C C . ASN E 1 150 ? -6.676 92.244 14.554 1.00 31.51 1041 ASN E C 1
ATOM 7300 O O . ASN E 1 150 ? -5.564 92.762 14.417 1.00 31.05 1041 ASN E O 1
ATOM 7305 N N . SER E 1 151 ? -7.760 92.603 13.866 1.00 31.75 1042 SER E N 1
ATOM 7306 C CA . SER E 1 151 ? -7.808 93.737 12.932 1.00 32.66 1042 SER E CA 1
ATOM 7307 C C . SER E 1 151 ? -6.676 93.746 11.911 1.00 33.32 1042 SER E C 1
ATOM 7308 O O . SER E 1 151 ? -6.114 94.801 11.626 1.00 34.36 1042 SER E O 1
ATOM 7311 N N . GLY E 1 152 ? -6.348 92.573 11.368 1.00 33.90 1043 GLY E N 1
ATOM 7312 C CA . GLY E 1 152 ? -5.295 92.447 10.351 1.00 33.84 1043 GLY E CA 1
ATOM 7313 C C . GLY E 1 152 ? -3.919 92.066 10.879 1.00 33.29 1043 GLY E C 1
ATOM 7314 O O . GLY E 1 152 ? -3.112 91.495 10.146 1.00 33.29 1043 GLY E O 1
ATOM 7315 N N . ALA E 1 153 ? -3.645 92.367 12.147 1.00 33.17 1044 ALA E N 1
ATOM 7316 C CA . ALA E 1 153 ? -2.345 92.051 12.761 1.00 33.85 1044 ALA E CA 1
ATOM 7317 C C . ALA E 1 153 ? -1.989 90.567 12.688 1.00 34.32 1044 ALA E C 1
ATOM 7318 O O . ALA E 1 153 ? -0.808 90.220 12.609 1.00 34.06 1044 ALA E O 1
ATOM 7320 N N . LEU E 1 154 ? -3.011 89.706 12.711 1.00 34.12 1045 LEU E N 1
ATOM 7321 C CA . LEU E 1 154 ? -2.820 88.258 12.739 1.00 34.61 1045 LEU E CA 1
ATOM 7322 C C . LEU E 1 154 ? -3.237 87.581 11.426 1.00 34.17 1045 LEU E C 1
ATOM 7323 O O . LEU E 1 154 ? -4.432 87.413 11.170 1.00 33.89 1045 LEU E O 1
ATOM 7328 N N . THR E 1 155 ? -2.257 87.186 10.608 1.00 33.62 1046 THR E N 1
ATOM 7329 C CA . THR E 1 155 ? -2.529 86.530 9.319 1.00 34.01 1046 THR E CA 1
ATOM 7330 C C . THR E 1 155 ? -1.886 85.150 9.140 1.00 35.42 1046 THR E C 1
ATOM 7331 O O . THR E 1 155 ? -2.435 84.305 8.429 1.00 35.39 1046 THR E O 1
ATOM 7335 N N . SER E 1 156 ? -0.724 84.921 9.749 1.00 36.04 1047 SER E N 1
ATOM 7336 C CA . SER E 1 156 ? -0.029 83.638 9.596 1.00 35.70 1047 SER E CA 1
ATOM 7337 C C . SER E 1 156 ? -0.713 82.527 10.380 1.00 34.38 1047 SER E C 1
ATOM 7338 O O . SER E 1 156 ? -1.197 82.745 11.492 1.00 32.54 1047 SER E O 1
ATOM 7341 N N . GLY E 1 157 ? -0.753 81.341 9.780 1.00 34.25 1048 GLY E N 1
ATOM 7342 C CA . GLY E 1 157 ? -1.439 80.194 10.364 1.00 35.75 1048 GLY E CA 1
ATOM 7343 C C . GLY E 1 157 ? -2.968 80.249 10.319 1.00 37.32 1048 GLY E C 1
ATOM 7344 O O . GLY E 1 157 ? -3.633 79.421 10.947 1.00 39.72 1048 GLY E O 1
ATOM 7345 N N . VAL E 1 158 ? -3.531 81.202 9.576 1.00 35.91 1049 VAL E N 1
ATOM 7346 C CA . VAL E 1 158 ? -4.982 81.355 9.484 1.00 36.09 1049 VAL E CA 1
ATOM 7347 C C . VAL E 1 158 ? -5.543 80.493 8.357 1.00 35.68 1049 VAL E C 1
ATOM 7348 O O . VAL E 1 158 ? -4.992 80.466 7.262 1.00 37.34 1049 VAL E O 1
ATOM 7352 N N . HIS E 1 159 ? -6.642 79.795 8.622 1.00 34.51 1050 HIS E N 1
ATOM 7353 C CA . HIS E 1 159 ? -7.368 79.089 7.567 1.00 33.65 1050 HIS E CA 1
ATOM 7354 C C . HIS E 1 159 ? -8.833 79.488 7.608 1.00 32.06 1050 HIS E C 1
ATOM 7355 O O . HIS E 1 159 ? -9.537 79.184 8.564 1.00 32.87 1050 HIS E O 1
ATOM 7362 N N . THR E 1 160 ? -9.276 80.208 6.585 1.00 30.50 1051 THR E N 1
ATOM 7363 C CA . THR E 1 160 ? -10.679 80.555 6.448 1.00 29.44 1051 THR E CA 1
ATOM 7364 C C . THR E 1 160 ? -11.227 79.647 5.381 1.00 30.18 1051 THR E C 1
ATOM 7365 O O . THR E 1 160 ? -10.853 79.751 4.212 1.00 29.89 1051 THR E O 1
ATOM 7369 N N . PHE E 1 161 ? -12.098 78.732 5.797 1.00 31.05 1052 PHE E N 1
ATOM 7370 C CA . PHE E 1 161 ? -12.551 77.664 4.922 1.00 31.07 1052 PHE E CA 1
ATOM 7371 C C . PHE E 1 161 ? -13.566 78.173 3.905 1.00 30.80 1052 PHE E C 1
ATOM 7372 O O . PHE E 1 161 ? -14.225 79.183 4.148 1.00 30.59 1052 PHE E O 1
ATOM 7380 N N . PRO E 1 162 ? -13.679 77.487 2.753 1.00 30.56 1053 PRO E N 1
ATOM 7381 C CA . PRO E 1 162 ? -14.752 77.777 1.809 1.00 30.92 1053 PRO E CA 1
ATOM 7382 C C . PRO E 1 162 ? -16.116 77.526 2.422 1.00 31.98 1053 PRO E C 1
ATOM 7383 O O . PRO E 1 162 ? -16.329 76.478 3.038 1.00 32.82 1053 PRO E O 1
ATOM 7387 N N . ALA E 1 163 ? -17.024 78.485 2.272 1.00 33.25 1054 ALA E N 1
ATOM 7388 C CA . ALA E 1 163 ? -18.391 78.342 2.789 1.00 33.79 1054 ALA E CA 1
ATOM 7389 C C . ALA E 1 163 ? -19.083 77.135 2.179 1.00 33.82 1054 ALA E C 1
ATOM 7390 O O . ALA E 1 163 ? -18.962 76.888 0.995 1.00 34.09 1054 ALA E O 1
ATOM 7392 N N . VAL E 1 164 ? -19.794 76.377 3.000 1.00 36.31 1055 VAL E N 1
ATOM 7393 C CA . VAL E 1 164 ? -20.647 75.310 2.493 1.00 37.96 1055 VAL E CA 1
ATOM 7394 C C . VAL E 1 164 ? -22.097 75.749 2.607 1.00 36.48 1055 VAL E C 1
ATOM 7395 O O . VAL E 1 164 ? -22.521 76.293 3.622 1.00 33.26 1055 VAL E O 1
ATOM 7399 N N . LEU E 1 165 ? -22.843 75.522 1.536 1.00 38.74 1056 LEU E N 1
ATOM 7400 C CA . LEU E 1 165 ? -24.239 75.903 1.484 1.00 40.31 1056 LEU E CA 1
ATOM 7401 C C . LEU E 1 165 ? -25.018 74.900 2.322 1.00 40.81 1056 LEU E C 1
ATOM 7402 O O . LEU E 1 165 ? -24.892 73.691 2.133 1.00 38.82 1056 LEU E O 1
ATOM 7407 N N . GLN E 1 166 ? -25.784 75.410 3.279 1.00 42.01 1057 GLN E N 1
ATOM 7408 C CA . GLN E 1 166 ? -26.591 74.573 4.161 1.00 41.80 1057 GLN E CA 1
ATOM 7409 C C . GLN E 1 166 ? -27.932 74.251 3.516 1.00 43.04 1057 GLN E C 1
ATOM 7410 O O . GLN E 1 166 ? -28.319 74.880 2.526 1.00 43.23 1057 GLN E O 1
ATOM 7416 N N . SER E 1 167 ? -28.639 73.277 4.092 1.00 43.47 1058 SER E N 1
ATOM 7417 C CA . SER E 1 167 ? -29.943 72.849 3.589 1.00 42.51 1058 SER E CA 1
ATOM 7418 C C . SER E 1 167 ? -31.004 73.937 3.766 1.00 42.85 1058 SER E C 1
ATOM 7419 O O . SER E 1 167 ? -32.068 73.878 3.147 1.00 44.94 1058 SER E O 1
ATOM 7422 N N . SER E 1 168 ? -30.710 74.923 4.610 1.00 41.40 1059 SER E N 1
ATOM 7423 C CA . SER E 1 168 ? -31.521 76.136 4.711 1.00 41.29 1059 SER E CA 1
ATOM 7424 C C . SER E 1 168 ? -31.393 77.080 3.495 1.00 38.85 1059 SER E C 1
ATOM 7425 O O . SER E 1 168 ? -32.178 78.017 3.358 1.00 36.04 1059 SER E O 1
ATOM 7428 N N . GLY E 1 169 ? -30.402 76.843 2.631 1.00 38.40 1060 GLY E N 1
ATOM 7429 C CA . GLY E 1 169 ? -30.056 77.782 1.551 1.00 37.21 1060 GLY E CA 1
ATOM 7430 C C . GLY E 1 169 ? -29.105 78.895 1.982 1.00 36.15 1060 GLY E C 1
ATOM 7431 O O . GLY E 1 169 ? -28.808 79.804 1.198 1.00 36.66 1060 GLY E O 1
ATOM 7432 N N . LEU E 1 170 ? -28.631 78.825 3.227 1.00 34.27 1061 LEU E N 1
ATOM 7433 C CA . LEU E 1 170 ? -27.691 79.801 3.778 1.00 32.79 1061 LEU E CA 1
ATOM 7434 C C . LEU E 1 170 ? -26.280 79.232 3.818 1.00 31.86 1061 LEU E C 1
ATOM 7435 O O . LEU E 1 170 ? -26.079 78.025 3.725 1.00 30.97 1061 LEU E O 1
ATOM 7440 N N . TYR E 1 171 ? -25.306 80.118 3.981 1.00 32.76 1062 TYR E N 1
ATOM 7441 C CA . TYR E 1 171 ? -23.902 79.712 4.064 1.00 32.93 1062 TYR E CA 1
ATOM 7442 C C . TYR E 1 171 ? -23.394 79.623 5.493 1.00 32.27 1062 TYR E C 1
ATOM 7443 O O . TYR E 1 171 ? -23.901 80.289 6.393 1.00 31.85 1062 TYR E O 1
ATOM 7452 N N . SER E 1 172 ? -22.386 78.781 5.681 1.00 33.66 1063 SER E N 1
ATOM 7453 C CA . SER E 1 172 ? -21.594 78.758 6.903 1.00 34.91 1063 SER E CA 1
ATOM 7454 C C . SER E 1 172 ? -20.142 78.404 6.604 1.00 35.34 1063 SER E C 1
ATOM 7455 O O . SER E 1 172 ? -19.857 77.565 5.745 1.00 34.21 1063 SER E O 1
ATOM 7458 N N . LEU E 1 173 ? -19.229 79.051 7.321 1.00 35.97 1064 LEU E N 1
ATOM 7459 C CA . LEU E 1 173 ? -17.815 78.677 7.295 1.00 35.57 1064 LEU E CA 1
ATOM 7460 C C . LEU E 1 173 ? -17.218 78.880 8.663 1.00 35.11 1064 LEU E C 1
ATOM 7461 O O . LEU E 1 173 ? -17.807 79.535 9.525 1.00 34.95 1064 LEU E O 1
ATOM 7466 N N . SER E 1 174 ? -16.028 78.338 8.848 1.00 34.76 1065 SER E N 1
ATOM 7467 C CA . SER E 1 174 ? -15.257 78.622 10.038 1.00 34.47 1065 SER E CA 1
ATOM 7468 C C . SER E 1 174 ? -13.895 79.198 9.656 1.00 33.87 1065 SER E C 1
ATOM 7469 O O . SER E 1 174 ? -13.296 78.803 8.651 1.00 33.35 1065 SER E O 1
ATOM 7472 N N . SER E 1 175 ? -13.429 80.153 10.453 1.00 33.09 1066 SER E N 1
ATOM 7473 C CA . SER E 1 175 ? -12.086 80.687 10.315 1.00 33.10 1066 SER E CA 1
ATOM 7474 C C . SER E 1 175 ? -11.274 80.215 11.506 1.00 33.12 1066 SER E C 1
ATOM 7475 O O . SER E 1 175 ? -11.590 80.539 12.644 1.00 32.33 1066 SER E O 1
ATOM 7478 N N . VAL E 1 176 ? -10.227 79.448 11.233 1.00 34.45 1067 VAL E N 1
ATOM 7479 C CA . VAL E 1 176 ? -9.405 78.860 12.278 1.00 34.64 1067 VAL E CA 1
ATOM 7480 C C . VAL E 1 176 ? -7.970 79.391 12.210 1.00 35.43 1067 VAL E C 1
ATOM 7481 O O . VAL E 1 176 ? -7.503 79.833 11.156 1.00 37.31 1067 VAL E O 1
ATOM 7485 N N . VAL E 1 177 ? -7.280 79.355 13.345 1.00 35.53 1068 VAL E N 1
ATOM 7486 C CA . VAL E 1 177 ? -5.894 79.822 13.430 1.00 34.53 1068 VAL E CA 1
ATOM 7487 C C . VAL E 1 177 ? -5.145 79.101 14.553 1.00 34.43 1068 VAL E C 1
ATOM 7488 O O . VAL E 1 177 ? -5.676 78.921 15.652 1.00 33.72 1068 VAL E O 1
ATOM 7492 N N . THR E 1 178 ? -3.916 78.682 14.258 1.00 34.21 1069 THR E N 1
ATOM 7493 C CA . THR E 1 178 ? -3.062 78.043 15.242 1.00 34.05 1069 THR E CA 1
ATOM 7494 C C . THR E 1 178 ? -2.061 79.062 15.755 1.00 33.20 1069 THR E C 1
ATOM 7495 O O . THR E 1 178 ? -1.339 79.668 14.972 1.00 33.44 1069 THR E O 1
ATOM 7499 N N . VAL E 1 179 ? -2.025 79.250 17.070 1.00 32.99 1070 VAL E N 1
ATOM 7500 C CA . VAL E 1 179 ? -1.068 80.170 17.693 1.00 32.96 1070 VAL E CA 1
ATOM 7501 C C . VAL E 1 179 ? -0.178 79.456 18.716 1.00 33.54 1070 VAL E C 1
ATOM 7502 O O . VAL E 1 179 ? -0.537 78.377 19.211 1.00 33.23 1070 VAL E O 1
ATOM 7506 N N . PRO E 1 180 ? 0.994 80.048 19.027 1.00 34.12 1071 PRO E N 1
ATOM 7507 C CA . PRO E 1 180 ? 1.777 79.579 20.165 1.00 34.83 1071 PRO E CA 1
ATOM 7508 C C . PRO E 1 180 ? 0.912 79.431 21.414 1.00 35.20 1071 PRO E C 1
ATOM 7509 O O . PRO E 1 180 ? 0.198 80.366 21.801 1.00 34.85 1071 PRO E O 1
ATOM 7513 N N . SER E 1 181 ? 0.976 78.249 22.021 1.00 36.21 1072 SER E N 1
ATOM 7514 C CA . SER E 1 181 ? 0.098 77.884 23.129 1.00 36.70 1072 SER E CA 1
ATOM 7515 C C . SER E 1 181 ? 0.337 78.708 24.404 1.00 36.88 1072 SER E C 1
ATOM 7516 O O . SER E 1 181 ? -0.562 78.839 25.236 1.00 34.53 1072 SER E O 1
ATOM 7519 N N . SER E 1 182 ? 1.534 79.274 24.544 1.00 37.18 1073 SER E N 1
ATOM 7520 C CA . SER E 1 182 ? 1.872 80.088 25.704 1.00 39.22 1073 SER E CA 1
ATOM 7521 C C . SER E 1 182 ? 1.132 81.435 25.739 1.00 41.78 1073 SER E C 1
ATOM 7522 O O . SER E 1 182 ? 1.759 82.484 25.843 1.00 41.49 1073 SER E O 1
ATOM 7525 N N . SER E 1 183 ? -0.201 81.399 25.682 1.00 45.81 1074 SER E N 1
ATOM 7526 C CA . SER E 1 183 ? -1.016 82.624 25.669 1.00 47.07 1074 SER E CA 1
ATOM 7527 C C . SER E 1 183 ? -2.522 82.313 25.728 1.00 47.11 1074 SER E C 1
ATOM 7528 O O . SER E 1 183 ? -2.960 81.427 24.999 1.00 47.16 1074 SER E O 1
ATOM 7531 N N . LEU E 1 184 ? -3.341 82.980 26.558 1.00 48.80 1075 LEU E N 1
ATOM 7532 C CA . LEU E 1 184 ? -2.993 83.928 27.652 1.00 50.44 1075 LEU E CA 1
ATOM 7533 C C . LEU E 1 184 ? -1.627 84.614 27.641 1.00 49.95 1075 LEU E C 1
ATOM 7534 O O . LEU E 1 184 ? -1.483 85.728 28.150 1.00 47.31 1075 LEU E O 1
ATOM 7539 N N . GLN E 1 187 ? -2.389 87.623 25.650 1.00 42.33 1078 GLN E N 1
ATOM 7540 C CA . GLN E 1 187 ? -2.670 88.096 24.290 1.00 41.18 1078 GLN E CA 1
ATOM 7541 C C . GLN E 1 187 ? -4.104 87.793 23.874 1.00 41.38 1078 GLN E C 1
ATOM 7542 O O . GLN E 1 187 ? -4.525 86.633 23.850 1.00 42.23 1078 GLN E O 1
ATOM 7548 N N . THR E 1 188 ? -4.837 88.847 23.529 1.00 41.37 1079 THR E N 1
ATOM 7549 C CA . THR E 1 188 ? -6.241 88.753 23.141 1.00 40.48 1079 THR E CA 1
ATOM 7550 C C . THR E 1 188 ? -6.370 88.341 21.676 1.00 40.56 1079 THR E C 1
ATOM 7551 O O . THR E 1 188 ? -5.783 88.984 20.804 1.00 40.66 1079 THR E O 1
ATOM 7555 N N . TYR E 1 189 ? -7.143 87.279 21.418 1.00 39.27 1080 TYR E N 1
ATOM 7556 C CA . TYR E 1 189 ? -7.466 86.840 20.053 1.00 38.53 1080 TYR E CA 1
ATOM 7557 C C . TYR E 1 189 ? -8.923 87.147 19.678 1.00 38.02 1080 TYR E C 1
ATOM 7558 O O . TYR E 1 189 ? -9.865 86.597 20.263 1.00 35.80 1080 TYR E O 1
ATOM 7567 N N . ILE E 1 190 ? -9.091 88.040 18.704 1.00 37.54 1081 ILE E N 1
ATOM 7568 C CA . ILE E 1 190 ? -10.406 88.484 18.258 1.00 38.28 1081 ILE E CA 1
ATOM 7569 C C . ILE E 1 190 ? -10.550 88.261 16.756 1.00 38.40 1081 ILE E C 1
ATOM 7570 O O . ILE E 1 190 ? -9.643 88.570 15.990 1.00 39.00 1081 ILE E O 1
ATOM 7575 N N . CYS E 1 191 ? -11.691 87.725 16.335 1.00 39.20 1082 CYS E N 1
ATOM 7576 C CA . CYS E 1 191 ? -11.963 87.551 14.917 1.00 39.88 1082 CYS E CA 1
ATOM 7577 C C . CYS E 1 191 ? -12.967 88.611 14.456 1.00 39.05 1082 CYS E C 1
ATOM 7578 O O . CYS E 1 191 ? -13.992 88.833 15.106 1.00 36.69 1082 CYS E O 1
ATOM 7581 N N . ASN E 1 192 ? -12.651 89.254 13.330 1.00 38.15 1083 ASN E N 1
ATOM 7582 C CA . ASN E 1 192 ? -13.419 90.382 12.815 1.00 39.01 1083 ASN E CA 1
ATOM 7583 C C . ASN E 1 192 ? -14.206 89.961 11.572 1.00 38.40 1083 ASN E C 1
ATOM 7584 O O . ASN E 1 192 ? -13.627 89.783 10.504 1.00 38.13 1083 ASN E O 1
ATOM 7589 N N . VAL E 1 193 ? -15.518 89.793 11.715 1.00 38.23 1084 VAL E N 1
ATOM 7590 C CA . VAL E 1 193 ? -16.369 89.358 10.601 1.00 38.77 1084 VAL E CA 1
ATOM 7591 C C . VAL E 1 193 ? -17.099 90.535 9.962 1.00 38.29 1084 VAL E C 1
ATOM 7592 O O . VAL E 1 193 ? -17.700 91.353 10.657 1.00 38.85 1084 VAL E O 1
ATOM 7596 N N . ASN E 1 194 ? -17.037 90.606 8.636 1.00 38.37 1085 ASN E N 1
ATOM 7597 C CA . ASN E 1 194 ? -17.748 91.625 7.878 1.00 39.82 1085 ASN E CA 1
ATOM 7598 C C . ASN E 1 194 ? -18.584 90.992 6.772 1.00 38.35 1085 ASN E C 1
ATOM 7599 O O . ASN E 1 194 ? -18.082 90.195 5.976 1.00 35.64 1085 ASN E O 1
ATOM 7604 N N . HIS E 1 195 ? -19.862 91.355 6.738 1.00 38.87 1086 HIS E N 1
ATOM 7605 C CA . HIS E 1 195 ? -20.796 90.874 5.719 1.00 39.05 1086 HIS E CA 1
ATOM 7606 C C . HIS E 1 195 ? -21.518 92.072 5.113 1.00 39.31 1086 HIS E C 1
ATOM 7607 O O . HIS E 1 195 ? -22.537 92.525 5.633 1.00 39.46 1086 HIS E O 1
ATOM 7614 N N . LYS E 1 196 ? -20.980 92.583 4.012 1.00 40.40 1087 LYS E N 1
ATOM 7615 C CA . LYS E 1 196 ? -21.453 93.848 3.434 1.00 43.46 1087 LYS E CA 1
ATOM 7616 C C . LYS E 1 196 ? -22.879 93.852 2.874 1.00 42.42 1087 LYS E C 1
ATOM 7617 O O . LYS E 1 196 ? -23.509 94.906 2.857 1.00 42.42 1087 LYS E O 1
ATOM 7623 N N . PRO E 1 197 ? -23.385 92.699 2.400 1.00 42.47 1088 PRO E N 1
ATOM 7624 C CA . PRO E 1 197 ? -24.775 92.675 1.898 1.00 42.65 1088 PRO E CA 1
ATOM 7625 C C . PRO E 1 197 ? -25.859 92.932 2.956 1.00 41.30 1088 PRO E C 1
ATOM 7626 O O . PRO E 1 197 ? -26.930 93.442 2.622 1.00 40.51 1088 PRO E O 1
ATOM 7630 N N . SER E 1 198 ? -25.592 92.561 4.206 1.00 40.34 1089 SER E N 1
ATOM 7631 C CA . SER E 1 198 ? -26.506 92.863 5.306 1.00 40.11 1089 SER E CA 1
ATOM 7632 C C . SER E 1 198 ? -25.990 94.014 6.140 1.00 41.00 1089 SER E C 1
ATOM 7633 O O . SER E 1 198 ? -26.596 94.362 7.141 1.00 41.44 1089 SER E O 1
ATOM 7636 N N . ASN E 1 199 ? -24.871 94.603 5.728 1.00 44.22 1090 ASN E N 1
ATOM 7637 C CA . ASN E 1 199 ? -24.244 95.680 6.479 1.00 46.43 1090 ASN E CA 1
ATOM 7638 C C . ASN E 1 199 ? -23.973 95.249 7.926 1.00 46.53 1090 ASN E C 1
ATOM 7639 O O . ASN E 1 199 ? -24.309 95.967 8.867 1.00 46.32 1090 ASN E O 1
ATOM 7644 N N . THR E 1 200 ? -23.375 94.065 8.083 1.00 46.67 1091 THR E N 1
ATOM 7645 C CA . THR E 1 200 ? -23.087 93.479 9.399 1.00 45.97 1091 THR E CA 1
ATOM 7646 C C . THR E 1 200 ? -21.586 93.402 9.656 1.00 43.75 1091 THR E C 1
ATOM 7647 O O . THR E 1 200 ? -20.862 92.739 8.910 1.00 41.38 1091 THR E O 1
ATOM 7651 N N . LYS E 1 201 ? -21.141 94.066 10.724 1.00 43.35 1092 LYS E N 1
ATOM 7652 C CA . LYS E 1 201 ? -19.759 93.983 11.203 1.00 42.86 1092 LYS E CA 1
ATOM 7653 C C . LYS E 1 201 ? -19.758 93.474 12.634 1.00 42.01 1092 LYS E C 1
ATOM 7654 O O . LYS E 1 201 ? -20.351 94.100 13.501 1.00 42.66 1092 LYS E O 1
ATOM 7660 N N . VAL E 1 202 ? -19.103 92.341 12.877 1.00 43.83 1093 VAL E N 1
ATOM 7661 C CA . VAL E 1 202 ? -19.074 91.720 14.209 1.00 45.61 1093 VAL E CA 1
ATOM 7662 C C . VAL E 1 202 ? -17.647 91.342 14.621 1.00 46.91 1093 VAL E C 1
ATOM 7663 O O . VAL E 1 202 ? -16.949 90.630 13.894 1.00 50.08 1093 VAL E O 1
ATOM 7667 N N . ASP E 1 203 ? -17.225 91.824 15.789 1.00 46.62 1094 ASP E N 1
ATOM 7668 C CA . ASP E 1 203 ? -15.946 91.436 16.384 1.00 46.16 1094 ASP E CA 1
ATOM 7669 C C . ASP E 1 203 ? -16.212 90.453 17.512 1.00 46.57 1094 ASP E C 1
ATOM 7670 O O . ASP E 1 203 ? -17.138 90.646 18.298 1.00 52.35 1094 ASP E O 1
ATOM 7675 N N . LYS E 1 204 ? -15.408 89.400 17.590 1.00 46.47 1095 LYS E N 1
ATOM 7676 C CA . LYS E 1 204 ? -15.669 88.314 18.521 1.00 47.22 1095 LYS E CA 1
ATOM 7677 C C . LYS E 1 204 ? -14.411 87.857 19.255 1.00 48.68 1095 LYS E C 1
ATOM 7678 O O . LYS E 1 204 ? -13.499 87.282 18.657 1.00 48.22 1095 LYS E O 1
ATOM 7684 N N . LYS E 1 205 ? -14.385 88.103 20.562 1.00 50.11 1096 LYS E N 1
ATOM 7685 C CA . LYS E 1 205 ? -13.302 87.649 21.411 1.00 50.94 1096 LYS E CA 1
ATOM 7686 C C . LYS E 1 205 ? -13.404 86.138 21.573 1.00 50.00 1096 LYS E C 1
ATOM 7687 O O . LYS E 1 205 ? -14.487 85.613 21.803 1.00 51.54 1096 LYS E O 1
ATOM 7693 N N . VAL E 1 206 ? -12.281 85.446 21.428 1.00 51.34 1097 VAL E N 1
ATOM 7694 C CA . VAL E 1 206 ? -12.230 83.997 21.577 1.00 53.72 1097 VAL E CA 1
ATOM 7695 C C . VAL E 1 206 ? -11.233 83.669 22.678 1.00 56.86 1097 VAL E C 1
ATOM 7696 O O . VAL E 1 206 ? -10.072 84.064 22.596 1.00 56.85 1097 VAL E O 1
ATOM 7700 N N . GLU E 1 207 ? -11.681 82.943 23.700 1.00 61.48 1098 GLU E N 1
ATOM 7701 C CA . GLU E 1 207 ? -10.862 82.693 24.893 1.00 64.30 1098 GLU E CA 1
ATOM 7702 C C . GLU E 1 207 ? -11.105 81.294 25.456 1.00 65.91 1098 GLU E C 1
ATOM 7703 O O . GLU E 1 207 ? -12.214 80.773 25.348 1.00 67.65 1098 GLU E O 1
ATOM 7709 N N . PRO E 1 208 ? -10.072 80.690 26.074 1.00 67.54 1099 PRO E N 1
ATOM 7710 C CA . PRO E 1 208 ? -10.174 79.324 26.593 1.00 67.62 1099 PRO E CA 1
ATOM 7711 C C . PRO E 1 208 ? -10.895 79.230 27.941 1.00 65.60 1099 PRO E C 1
ATOM 7712 O O . PRO E 1 208 ? -11.888 79.922 28.166 1.00 63.45 1099 PRO E O 1
ATOM 7716 N N . GLN F 2 2 ? -18.266 70.321 -24.434 1.00 53.53 502 GLN F N 1
ATOM 7717 C CA . GLN F 2 2 ? -17.057 69.636 -24.989 1.00 53.41 502 GLN F CA 1
ATOM 7718 C C . GLN F 2 2 ? -16.647 70.224 -26.348 1.00 50.80 502 GLN F C 1
ATOM 7719 O O . GLN F 2 2 ? -16.631 69.524 -27.366 1.00 50.21 502 GLN F O 1
ATOM 7725 N N . VAL F 2 3 ? -16.320 71.512 -26.360 1.00 47.70 503 VAL F N 1
ATOM 7726 C CA . VAL F 2 3 ? -15.728 72.134 -27.544 1.00 47.14 503 VAL F CA 1
ATOM 7727 C C . VAL F 2 3 ? -14.210 71.983 -27.478 1.00 45.70 503 VAL F C 1
ATOM 7728 O O . VAL F 2 3 ? -13.563 71.703 -28.493 1.00 46.04 503 VAL F O 1
ATOM 7732 N N . LEU F 2 4 ? -13.660 72.180 -26.279 1.00 42.48 504 LEU F N 1
ATOM 7733 C CA . LEU F 2 4 ? -12.232 72.033 -26.020 1.00 40.45 504 LEU F CA 1
ATOM 7734 C C . LEU F 2 4 ? -12.030 71.107 -24.824 1.00 39.46 504 LEU F C 1
ATOM 7735 O O . LEU F 2 4 ? -12.079 71.544 -23.675 1.00 40.59 504 LEU F O 1
ATOM 7740 N N . THR F 2 5 ? -11.802 69.827 -25.096 1.00 37.94 505 THR F N 1
ATOM 7741 C CA . THR F 2 5 ? -11.591 68.849 -24.039 1.00 37.03 505 THR F CA 1
ATOM 7742 C C . THR F 2 5 ? -10.144 68.897 -23.544 1.00 36.49 505 THR F C 1
ATOM 7743 O O . THR F 2 5 ? -9.208 68.742 -24.327 1.00 36.07 505 THR F O 1
ATOM 7747 N N . GLN F 2 6 ? -9.968 69.113 -22.243 1.00 35.68 506 GLN F N 1
ATOM 7748 C CA . GLN F 2 6 ? -8.636 69.206 -21.650 1.00 34.99 506 GLN F CA 1
ATOM 7749 C C . GLN F 2 6 ? -8.276 67.930 -20.905 1.00 35.17 506 GLN F C 1
ATOM 7750 O O . GLN F 2 6 ? -9.126 67.062 -20.710 1.00 34.92 506 GLN F O 1
ATOM 7756 N N . THR F 2 7 ? -7.008 67.829 -20.502 1.00 35.22 507 THR F N 1
ATOM 7757 C CA . THR F 2 7 ? -6.521 66.711 -19.697 1.00 35.12 507 THR F CA 1
ATOM 7758 C C . THR F 2 7 ? -7.381 66.571 -18.440 1.00 35.19 507 THR F C 1
ATOM 7759 O O . THR F 2 7 ? -7.727 67.564 -17.810 1.00 35.17 507 THR F O 1
ATOM 7763 N N . THR F 2 8 ? -7.711 65.333 -18.086 1.00 35.67 508 THR F N 1
ATOM 7764 C CA . THR F 2 8 ? -8.511 65.036 -16.901 1.00 36.56 508 THR F CA 1
ATOM 7765 C C . THR F 2 8 ? -7.857 65.559 -15.616 1.00 38.38 508 THR F C 1
ATOM 7766 O O . THR F 2 8 ? -6.680 65.307 -15.373 1.00 38.65 508 THR F O 1
ATOM 7770 N N . SER F 2 9 ? -8.626 66.286 -14.804 1.00 40.70 509 SER F N 1
ATOM 7771 C CA . SER F 2 9 ? -8.184 66.690 -13.465 1.00 42.10 509 SER F CA 1
ATOM 7772 C C . SER F 2 9 ? -8.253 65.504 -12.496 1.00 43.55 509 SER F C 1
ATOM 7773 O O . SER F 2 9 ? -9.092 64.614 -12.666 1.00 43.12 509 SER F O 1
ATOM 7776 N N . PRO F 2 10 ? -7.363 65.474 -11.482 1.00 45.32 510 PRO F N 1
ATOM 7777 C CA . PRO F 2 10 ? -6.201 66.336 -11.282 1.00 45.92 510 PRO F CA 1
ATOM 7778 C C . PRO F 2 10 ? -4.938 65.717 -11.872 1.00 46.52 510 PRO F C 1
ATOM 7779 O O . PRO F 2 10 ? -4.899 64.512 -12.107 1.00 46.85 510 PRO F O 1
ATOM 7783 N N . VAL F 2 11 ? -3.923 66.542 -12.110 1.00 48.16 511 VAL F N 1
ATOM 7784 C CA . VAL F 2 11 ? -2.592 66.050 -12.474 1.00 49.40 511 VAL F CA 1
ATOM 7785 C C . VAL F 2 11 ? -1.586 66.439 -11.382 1.00 51.04 511 VAL F C 1
ATOM 7786 O O . VAL F 2 11 ? -1.480 67.610 -11.000 1.00 51.24 511 VAL F O 1
ATOM 7790 N N . SER F 2 12 ? -0.869 65.434 -10.874 1.00 52.14 512 SER F N 1
ATOM 7791 C CA . SER F 2 12 ? 0.141 65.621 -9.827 1.00 50.98 512 SER F CA 1
ATOM 7792 C C . SER F 2 12 ? 1.517 65.911 -10.427 1.00 51.02 512 SER F C 1
ATOM 7793 O O . SER F 2 12 ? 1.885 65.337 -11.455 1.00 51.90 512 SER F O 1
ATOM 7796 N N . ALA F 2 13 ? 2.272 66.801 -9.783 1.00 51.67 513 ALA F N 1
ATOM 7797 C CA . ALA F 2 13 ? 3.631 67.142 -10.224 1.00 52.47 513 ALA F CA 1
ATOM 7798 C C . ALA F 2 13 ? 4.538 67.498 -9.046 1.00 52.19 513 ALA F C 1
ATOM 7799 O O . ALA F 2 13 ? 4.099 68.163 -8.109 1.00 52.83 513 ALA F O 1
ATOM 7801 N N . ALA F 2 14 ? 5.795 67.056 -9.095 1.00 51.05 514 ALA F N 1
ATOM 7802 C CA . ALA F 2 14 ? 6.788 67.429 -8.085 1.00 50.09 514 ALA F CA 1
ATOM 7803 C C . ALA F 2 14 ? 7.276 68.850 -8.336 1.00 50.01 514 ALA F C 1
ATOM 7804 O O . ALA F 2 14 ? 7.021 69.423 -9.394 1.00 52.09 514 ALA F O 1
ATOM 7806 N N . VAL F 2 15 ? 7.971 69.424 -7.361 1.00 48.53 515 VAL F N 1
ATOM 7807 C CA . VAL F 2 15 ? 8.598 70.725 -7.566 1.00 46.99 515 VAL F CA 1
ATOM 7808 C C . VAL F 2 15 ? 9.830 70.504 -8.441 1.00 44.56 515 VAL F C 1
ATOM 7809 O O . VAL F 2 15 ? 10.439 69.437 -8.394 1.00 41.33 515 VAL F O 1
ATOM 7813 N N . GLY F 2 16 ? 10.156 71.492 -9.273 1.00 43.97 516 GLY F N 1
ATOM 7814 C CA . GLY F 2 16 ? 11.250 71.376 -10.238 1.00 44.12 516 GLY F CA 1
ATOM 7815 C C . GLY F 2 16 ? 10.936 70.517 -11.457 1.00 44.30 516 GLY F C 1
ATOM 7816 O O . GLY F 2 16 ? 11.662 70.553 -12.447 1.00 45.06 516 GLY F O 1
ATOM 7817 N N . SER F 2 17 ? 9.849 69.754 -11.390 1.00 44.94 517 SER F N 1
ATOM 7818 C CA . SER F 2 17 ? 9.466 68.824 -12.449 1.00 44.47 517 SER F CA 1
ATOM 7819 C C . SER F 2 17 ? 8.807 69.532 -13.633 1.00 44.54 517 SER F C 1
ATOM 7820 O O . SER F 2 17 ? 8.605 70.748 -13.617 1.00 43.78 517 SER F O 1
ATOM 7823 N N . THR F 2 18 ? 8.495 68.750 -14.665 1.00 45.75 518 THR F N 1
ATOM 7824 C CA . THR F 2 18 ? 7.750 69.230 -15.831 1.00 46.28 518 THR F CA 1
ATOM 7825 C C . THR F 2 18 ?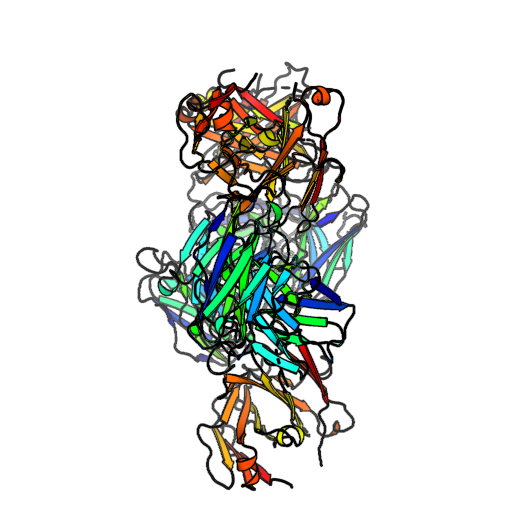 6.456 68.434 -15.992 1.00 44.32 518 THR F C 1
ATOM 7826 O O . THR F 2 18 ? 6.500 67.207 -16.080 1.00 43.67 518 THR F O 1
ATOM 7830 N N . VAL F 2 19 ? 5.315 69.127 -16.022 1.00 42.58 519 VAL F N 1
ATOM 7831 C CA . VAL F 2 19 ? 4.042 68.494 -16.410 1.00 41.89 519 VAL F CA 1
ATOM 7832 C C . VAL F 2 19 ? 3.411 69.143 -17.634 1.00 40.80 519 VAL F C 1
ATOM 7833 O O . VAL F 2 19 ? 3.666 70.308 -17.963 1.00 39.18 519 VAL F O 1
ATOM 7837 N N . THR F 2 20 ? 2.566 68.352 -18.284 1.00 39.74 520 THR F N 1
ATOM 7838 C CA . THR F 2 20 ? 2.045 68.666 -19.598 1.00 40.36 520 THR F CA 1
ATOM 7839 C C . THR F 2 20 ? 0.516 68.609 -19.564 1.00 41.16 520 THR F C 1
ATOM 7840 O O . THR F 2 20 ? -0.063 67.599 -19.156 1.00 41.95 520 THR F O 1
ATOM 7844 N N . ILE F 2 21 ? -0.121 69.707 -19.972 1.00 41.01 521 ILE F N 1
ATOM 7845 C CA . ILE F 2 21 ? -1.578 69.800 -20.049 1.00 41.72 521 ILE F CA 1
ATOM 7846 C C . ILE F 2 21 ? -1.993 69.873 -21.511 1.00 41.90 521 ILE F C 1
ATOM 7847 O O . ILE F 2 21 ? -1.490 70.713 -22.260 1.00 41.87 521 ILE F O 1
ATOM 7852 N N . SER F 2 22 ? -2.926 69.006 -21.901 1.00 42.39 522 SER F N 1
ATOM 7853 C CA . SER F 2 22 ? -3.361 68.878 -23.294 1.00 42.62 522 SER F CA 1
ATOM 7854 C C . SER F 2 22 ? -4.716 69.565 -23.544 1.00 42.66 522 SER F C 1
ATOM 7855 O O . SER F 2 22 ? -5.603 69.523 -22.692 1.00 41.58 522 SER F O 1
ATOM 7858 N N . CYS F 2 23 ? -4.853 70.201 -24.711 1.00 43.17 523 CYS F N 1
ATOM 7859 C CA . CYS F 2 23 ? -6.094 70.874 -25.127 1.00 43.95 523 CYS F CA 1
ATOM 7860 C C . CYS F 2 23 ? -6.549 70.386 -26.529 1.00 44.75 523 CYS F C 1
ATOM 7861 O O . CYS F 2 23 ? -5.970 70.759 -27.557 1.00 42.36 523 CYS F O 1
ATOM 7864 N N . GLN F 2 24 ? -7.595 69.555 -26.541 1.00 45.54 551 GLN F N 1
ATOM 7865 C CA . GLN F 2 24 ? -8.105 68.894 -27.752 1.00 45.32 551 GLN F CA 1
ATOM 7866 C C . GLN F 2 24 ? -9.391 69.560 -28.245 1.00 44.56 551 GLN F C 1
ATOM 7867 O O . GLN F 2 24 ? -10.410 69.535 -27.557 1.00 43.12 551 GLN F O 1
ATOM 7873 N N . SER F 2 25 ? -9.343 70.133 -29.443 1.00 45.10 552 SER F N 1
ATOM 7874 C CA . SER F 2 25 ? -10.510 70.774 -30.048 1.00 46.74 552 SER F CA 1
ATOM 7875 C C . SER F 2 25 ? -11.343 69.812 -30.908 1.00 48.08 552 SER F C 1
ATOM 7876 O O . SER F 2 25 ? -10.799 68.917 -31.555 1.00 47.30 552 SER F O 1
ATOM 7879 N N . SER F 2 26 ? -12.662 70.013 -30.911 1.00 50.75 553 SER F N 1
ATOM 7880 C CA . SER F 2 26 ? -13.570 69.278 -31.801 1.00 52.65 553 SER F CA 1
ATOM 7881 C C . SER F 2 26 ? -13.411 69.778 -33.231 1.00 53.71 553 SER F C 1
ATOM 7882 O O . SER F 2 26 ? -13.346 68.986 -34.172 1.00 54.80 553 SER F O 1
ATOM 7885 N N . GLN F 2 27 ? -13.356 71.099 -33.380 1.00 55.34 556 GLN F N 1
ATOM 7886 C CA . GLN F 2 27 ? -13.135 71.741 -34.677 1.00 57.33 556 GLN F CA 1
ATOM 7887 C C . GLN F 2 27 ? -11.928 72.665 -34.600 1.00 56.91 556 GLN F C 1
ATOM 7888 O O . GLN F 2 27 ? -11.649 73.245 -33.552 1.00 57.39 556 GLN F O 1
ATOM 7894 N N . SER F 2 28 ? -11.221 72.818 -35.713 1.00 56.18 561 SER F N 1
ATOM 7895 C CA . SER F 2 28 ? -9.958 73.544 -35.698 1.00 55.05 561 SER F CA 1
ATOM 7896 C C . SER F 2 28 ? -10.138 74.979 -35.207 1.00 52.48 561 SER F C 1
ATOM 7897 O O . SER F 2 28 ? -11.164 75.614 -35.456 1.00 52.30 561 SER F O 1
ATOM 7900 N N . VAL F 2 29 ? -9.127 75.461 -34.493 1.00 50.11 562 VAL F N 1
ATOM 7901 C CA . VAL F 2 29 ? -9.106 76.807 -33.934 1.00 48.61 562 VAL F CA 1
ATOM 7902 C C . VAL F 2 29 ? -8.531 77.746 -34.982 1.00 47.41 562 VAL F C 1
ATOM 7903 O O . VAL F 2 29 ? -7.723 77.318 -35.805 1.00 48.87 562 VAL F O 1
ATOM 7907 N N . ARG F 2 30 ? -8.937 79.016 -34.965 1.00 46.02 571 ARG F N 1
ATOM 7908 C CA . ARG F 2 30 ? -8.366 79.990 -35.895 1.00 46.07 571 ARG F CA 1
ATOM 7909 C C . ARG F 2 30 ? -6.862 80.044 -35.665 1.00 45.18 571 ARG F C 1
ATOM 7910 O O . ARG F 2 30 ? -6.407 80.032 -34.517 1.00 43.74 571 ARG F O 1
ATOM 7918 N N . THR F 2 31 ? -6.102 80.098 -36.759 1.00 44.42 581 THR F N 1
ATOM 7919 C CA . THR F 2 31 ? -4.658 79.846 -36.726 1.00 43.75 581 THR F CA 1
ATOM 7920 C C . THR F 2 31 ? -3.914 80.846 -35.852 1.00 43.08 581 THR F C 1
ATOM 7921 O O . THR F 2 31 ? -4.030 82.055 -36.045 1.00 42.93 581 THR F O 1
ATOM 7925 N N . ASN F 2 32 ? -3.149 80.313 -34.900 1.00 43.14 596 ASN F N 1
ATOM 7926 C CA . ASN F 2 32 ? -2.392 81.104 -33.923 1.00 44.64 596 ASN F CA 1
ATOM 7927 C C . ASN F 2 32 ? -3.260 81.976 -33.011 1.00 45.60 596 ASN F C 1
ATOM 7928 O O . ASN F 2 32 ? -2.829 83.044 -32.576 1.00 48.55 596 ASN F O 1
ATOM 7933 N N . LYS F 2 33 ? -4.472 81.513 -32.709 1.00 44.57 597 LYS F N 1
ATOM 7934 C CA . LYS F 2 33 ? -5.376 82.247 -31.816 1.00 44.61 597 LYS F CA 1
ATOM 7935 C C . LYS F 2 33 ? -5.887 81.330 -30.696 1.00 41.66 597 LYS F C 1
ATOM 7936 O O . LYS F 2 33 ? -7.053 80.922 -30.685 1.00 38.98 597 LYS F O 1
ATOM 7942 N N . LEU F 2 34 ? -4.981 80.993 -29.776 1.00 39.42 598 LEU F N 1
ATOM 7943 C CA . LEU F 2 34 ? -5.312 80.213 -28.588 1.00 38.33 598 LEU F CA 1
ATOM 7944 C C . LEU F 2 34 ? -4.444 80.616 -27.405 1.00 37.57 598 LEU F C 1
ATOM 7945 O O . LEU F 2 34 ? -3.225 80.498 -27.461 1.00 38.80 598 LEU F O 1
ATOM 7950 N N . ALA F 2 35 ? -5.091 81.066 -26.332 1.00 35.92 599 ALA F N 1
ATOM 7951 C CA . ALA F 2 35 ? -4.405 81.494 -25.121 1.00 34.42 599 ALA F CA 1
ATOM 7952 C C . ALA F 2 35 ? -4.447 80.406 -24.065 1.00 33.66 599 ALA F C 1
ATOM 7953 O O . ALA F 2 35 ? -5.222 79.457 -24.167 1.00 34.56 599 ALA F O 1
ATOM 7955 N N . TRP F 2 36 ? -3.592 80.546 -23.059 1.00 32.58 601 TRP F N 1
ATOM 7956 C CA . TRP F 2 36 ? -3.686 79.754 -21.839 1.00 32.47 601 TRP F CA 1
ATOM 7957 C C . TRP F 2 36 ? -3.772 80.687 -20.629 1.00 33.78 601 TRP F C 1
ATOM 7958 O O . TRP F 2 36 ? -3.048 81.682 -20.547 1.00 33.70 601 TRP F O 1
ATOM 7969 N N . PHE F 2 37 ? -4.673 80.361 -19.707 1.00 34.55 602 PHE F N 1
ATOM 7970 C CA . PHE F 2 37 ? -4.912 81.171 -18.526 1.00 35.35 602 PHE F CA 1
ATOM 7971 C C . PHE F 2 37 ? -4.663 80.351 -17.279 1.00 36.90 602 PHE F C 1
ATOM 7972 O O . PHE F 2 37 ? -4.878 79.139 -17.270 1.00 37.96 602 PHE F O 1
ATOM 7980 N N . GLN F 2 38 ? -4.209 81.027 -16.230 1.00 38.85 603 GLN F N 1
ATOM 7981 C CA . GLN F 2 38 ? -4.076 80.424 -14.912 1.00 39.83 603 GLN F CA 1
ATOM 7982 C C . GLN F 2 38 ? -5.120 81.082 -14.037 1.00 39.73 603 GLN F C 1
ATOM 7983 O O . GLN F 2 38 ? -5.490 82.239 -14.268 1.00 37.46 603 GLN F O 1
ATOM 7989 N N . GLN F 2 39 ? -5.604 80.334 -13.049 1.00 40.65 604 GLN F N 1
ATOM 7990 C CA . GLN F 2 39 ? -6.447 80.899 -12.009 1.00 42.28 604 GLN F CA 1
ATOM 7991 C C . GLN F 2 39 ? -6.206 80.210 -10.681 1.00 44.38 604 GLN F C 1
ATOM 7992 O O . GLN F 2 39 ? -6.322 78.987 -10.576 1.00 42.88 604 GLN F O 1
ATOM 7998 N N . LYS F 2 40 ? -5.862 81.011 -9.674 1.00 48.00 605 LYS F N 1
ATOM 7999 C CA . LYS F 2 40 ? -5.808 80.550 -8.292 1.00 50.11 605 LYS F CA 1
ATOM 8000 C C . LYS F 2 40 ? -7.163 80.900 -7.675 1.00 51.00 605 LYS F C 1
ATOM 8001 O O . LYS F 2 40 ? -7.766 81.902 -8.060 1.00 51.47 605 LYS F O 1
ATOM 8007 N N . PRO F 2 41 ? -7.669 80.064 -6.751 1.00 53.69 606 PRO F N 1
ATOM 8008 C CA . PRO F 2 41 ? -9.019 80.287 -6.205 1.00 54.72 606 PRO F CA 1
ATOM 8009 C C . PRO F 2 41 ? -9.194 81.633 -5.516 1.00 53.24 606 PRO F C 1
ATOM 8010 O O . PRO F 2 41 ? -8.348 82.044 -4.726 1.00 51.32 606 PRO F O 1
ATOM 8014 N N . GLY F 2 42 ? -10.290 82.313 -5.831 1.00 54.39 607 GLY F N 1
ATOM 8015 C CA . GLY F 2 42 ? -10.562 83.633 -5.277 1.00 56.22 607 GLY F CA 1
ATOM 8016 C C . GLY F 2 42 ? -10.094 84.743 -6.196 1.00 56.52 607 GLY F C 1
ATOM 8017 O O . GLY F 2 42 ? -10.685 85.822 -6.225 1.00 58.50 607 GLY F O 1
ATOM 8018 N N . GLN F 2 43 ? -9.038 84.473 -6.959 1.00 56.25 608 GLN F N 1
ATOM 8019 C CA . GLN F 2 43 ? -8.416 85.481 -7.815 1.00 56.53 608 GLN F CA 1
ATOM 8020 C C . GLN F 2 43 ? -8.984 85.469 -9.227 1.00 52.04 608 GLN F C 1
ATOM 8021 O O . GLN F 2 43 ? -9.627 84.496 -9.628 1.00 50.39 608 GLN F O 1
ATOM 8027 N N . PRO F 2 44 ? -8.748 86.559 -9.985 1.00 48.02 609 PRO F N 1
ATOM 8028 C CA . PRO F 2 44 ? -9.117 86.578 -11.395 1.00 46.52 609 PRO F CA 1
ATOM 8029 C C . PRO F 2 44 ? -8.208 85.689 -12.257 1.00 45.34 609 PRO F C 1
ATOM 8030 O O . PRO F 2 44 ? -7.146 85.257 -11.806 1.00 44.62 609 PRO F O 1
ATOM 8034 N N . PRO F 2 45 ? -8.636 85.393 -13.490 1.00 45.73 610 PRO F N 1
ATOM 8035 C CA . PRO F 2 45 ? -7.762 84.642 -14.379 1.00 45.62 610 PRO F CA 1
ATOM 8036 C C . PRO F 2 45 ? -6.622 85.514 -14.911 1.00 44.83 610 PRO F C 1
ATOM 8037 O O . PRO F 2 45 ? -6.865 86.635 -15.369 1.00 44.95 610 PRO F O 1
ATOM 8041 N N . LYS F 2 46 ? -5.393 85.011 -14.821 1.00 44.60 611 LYS F N 1
ATOM 8042 C CA . LYS F 2 46 ? -4.252 85.678 -15.440 1.00 45.19 611 LYS F CA 1
ATOM 8043 C C . LYS F 2 46 ? -3.829 84.894 -16.668 1.00 41.82 611 LYS F C 1
ATOM 8044 O O . LYS F 2 46 ? -3.677 83.671 -16.606 1.00 40.02 611 LYS F O 1
ATOM 8050 N N . ARG F 2 47 ? -3.645 85.601 -17.777 1.00 39.33 612 ARG F N 1
ATOM 8051 C CA . ARG F 2 47 ? -3.160 84.987 -19.008 1.00 39.38 612 ARG F CA 1
ATOM 8052 C C . ARG F 2 47 ? -1.666 84.672 -18.908 1.00 40.89 612 ARG F C 1
ATOM 8053 O O . ARG F 2 47 ? -0.865 85.538 -18.560 1.00 42.36 612 ARG F O 1
ATOM 8061 N N . LEU F 2 48 ? -1.307 83.428 -19.212 1.00 41.57 613 LEU F N 1
ATOM 8062 C CA . LEU F 2 48 ? 0.084 83.012 -19.293 1.00 42.07 613 LEU F CA 1
ATOM 8063 C C . LEU F 2 48 ? 0.637 83.265 -20.701 1.00 43.57 613 LEU F C 1
ATOM 8064 O O . LEU F 2 48 ? 1.622 83.987 -20.868 1.00 45.50 613 LEU F O 1
ATOM 8069 N N . ILE F 2 49 ? -0.004 82.682 -21.714 1.00 44.13 614 ILE F N 1
ATOM 8070 C CA . ILE F 2 49 ? 0.495 82.776 -23.096 1.00 43.91 614 ILE F CA 1
ATOM 8071 C C . ILE F 2 49 ? -0.600 83.118 -24.105 1.00 42.56 614 ILE F C 1
ATOM 8072 O O . ILE F 2 49 ? -1.773 82.836 -23.876 1.00 41.59 614 ILE F O 1
ATOM 8077 N N . TYR F 2 50 ? -0.201 83.743 -25.212 1.00 41.67 615 TYR F N 1
ATOM 8078 C CA . TYR F 2 50 ? -1.124 84.060 -26.298 1.00 41.66 615 TYR F CA 1
ATOM 8079 C C . TYR F 2 50 ? -0.514 83.723 -27.652 1.00 39.98 615 TYR F C 1
ATOM 8080 O O . TYR F 2 50 ? 0.690 83.517 -27.764 1.00 39.67 615 TYR F O 1
ATOM 8089 N N . SER F 2 51 ? -1.375 83.649 -28.665 1.00 38.97 651 SER F N 1
ATOM 8090 C CA . SER F 2 51 ? -1.024 83.149 -30.001 1.00 38.97 651 SER F CA 1
ATOM 8091 C C . SER F 2 51 ? -0.424 81.737 -29.986 1.00 38.02 651 SER F C 1
ATOM 8092 O O . SER F 2 51 ? 0.272 81.356 -30.921 1.00 37.57 651 SER F O 1
ATOM 8095 N N . ALA F 2 52 ? -0.708 80.975 -28.927 1.00 38.18 694 ALA F N 1
ATOM 8096 C CA . ALA F 2 52 ? -0.207 79.602 -28.723 1.00 38.28 694 ALA F CA 1
ATOM 8097 C C . ALA F 2 52 ? 1.266 79.487 -28.315 1.00 38.79 694 ALA F C 1
ATOM 8098 O O . ALA F 2 52 ? 1.653 78.502 -27.680 1.00 39.92 694 ALA F O 1
ATOM 8100 N N . SER F 2 53 ? 2.077 80.483 -28.669 1.00 39.60 695 SER F N 1
ATOM 8101 C CA . SER F 2 53 ? 3.528 80.429 -28.463 1.00 39.67 695 SER F CA 1
ATOM 8102 C C . SER F 2 53 ? 4.011 81.515 -27.511 1.00 39.29 695 SER F C 1
ATOM 8103 O O . SER F 2 53 ? 4.671 81.223 -26.519 1.00 38.85 695 SER F O 1
ATOM 8106 N N . THR F 2 54 ? 3.666 82.761 -27.831 1.00 39.77 696 THR F N 1
ATOM 8107 C CA . THR F 2 54 ? 4.168 83.945 -27.132 1.00 40.78 696 THR F CA 1
ATOM 8108 C C . THR F 2 54 ? 3.861 83.945 -25.636 1.00 41.48 696 THR F C 1
ATOM 8109 O O . THR F 2 54 ? 2.720 83.739 -25.237 1.00 42.17 696 THR F O 1
ATOM 8113 N N . LEU F 2 55 ? 4.889 84.182 -24.820 1.00 42.83 697 LEU F N 1
ATOM 8114 C CA . LEU F 2 55 ? 4.716 84.403 -23.380 1.00 42.43 697 LEU F CA 1
ATOM 8115 C C . LEU F 2 55 ? 4.338 85.850 -23.102 1.00 44.01 697 LEU F C 1
ATOM 8116 O O . LEU F 2 55 ? 4.757 86.765 -23.814 1.00 43.01 697 LEU F O 1
ATOM 8121 N N . ASP F 2 56 ? 3.532 86.043 -22.063 1.00 45.92 698 ASP F N 1
ATOM 8122 C CA . ASP F 2 56 ? 3.068 87.368 -21.702 1.00 47.69 698 ASP F CA 1
ATOM 8123 C C . ASP F 2 56 ? 4.063 87.977 -20.719 1.00 47.54 698 ASP F C 1
ATOM 8124 O O . ASP F 2 56 ? 4.759 87.248 -20.001 1.00 45.89 698 ASP F O 1
ATOM 8129 N N . PHE F 2 57 ? 4.138 89.308 -20.698 1.00 47.77 699 PHE F N 1
ATOM 8130 C CA . PHE F 2 57 ? 5.121 90.002 -19.865 1.00 48.71 699 PHE F CA 1
ATOM 8131 C C . PHE F 2 57 ? 5.001 89.555 -18.415 1.00 48.20 699 PHE F C 1
ATOM 8132 O O . PHE F 2 57 ? 3.903 89.517 -17.860 1.00 49.74 699 PHE F O 1
ATOM 8140 N N . GLY F 2 58 ? 6.134 89.199 -17.818 1.00 47.51 701 GLY F N 1
ATOM 8141 C CA . GLY F 2 58 ? 6.174 88.770 -16.426 1.00 46.53 701 GLY F CA 1
ATOM 8142 C C . GLY F 2 58 ? 6.104 87.267 -16.237 1.00 45.64 701 GLY F C 1
ATOM 8143 O O . GLY F 2 58 ? 6.571 86.747 -15.225 1.00 45.88 701 GLY F O 1
ATOM 8144 N N . VAL F 2 59 ? 5.525 86.556 -17.199 1.00 45.14 702 VAL F N 1
ATOM 8145 C CA . VAL F 2 59 ? 5.406 85.110 -17.081 1.00 45.40 702 VAL F CA 1
ATOM 8146 C C . VAL F 2 59 ? 6.800 84.493 -17.126 1.00 45.83 702 VAL F C 1
ATOM 8147 O O . VAL F 2 59 ? 7.537 84.699 -18.092 1.00 46.45 702 VAL F O 1
ATOM 8151 N N . PRO F 2 60 ? 7.170 83.733 -16.082 1.00 45.38 703 PRO F N 1
ATOM 8152 C CA . PRO F 2 60 ? 8.476 83.078 -16.108 1.00 45.72 703 PRO F CA 1
ATOM 8153 C C . PRO F 2 60 ? 8.670 82.232 -17.359 1.00 46.50 703 PRO F C 1
ATOM 8154 O O . PRO F 2 60 ? 7.706 81.683 -17.889 1.00 46.89 703 PRO F O 1
ATOM 8158 N N . SER F 2 61 ? 9.916 82.120 -17.811 1.00 47.50 704 SER F N 1
ATOM 8159 C CA . SER F 2 61 ? 10.254 81.315 -18.985 1.00 47.52 704 SER F CA 1
ATOM 8160 C C . SER F 2 61 ? 10.061 79.808 -18.756 1.00 48.21 704 SER F C 1
ATOM 8161 O O . SER F 2 61 ? 10.321 79.000 -19.651 1.00 47.32 704 SER F O 1
ATOM 8164 N N . ARG F 2 62 ? 9.602 79.443 -17.560 1.00 49.22 705 ARG F N 1
ATOM 8165 C CA . ARG F 2 62 ? 9.338 78.050 -17.188 1.00 51.73 705 ARG F CA 1
ATOM 8166 C C . ARG F 2 62 ? 8.109 77.464 -17.917 1.00 50.28 705 ARG F C 1
ATOM 8167 O O . ARG F 2 62 ? 8.006 76.250 -18.126 1.00 46.06 705 ARG F O 1
ATOM 8175 N N . PHE F 2 63 ? 7.182 78.341 -18.290 1.00 49.69 706 PHE F N 1
ATOM 8176 C CA . PHE F 2 63 ? 5.994 77.955 -19.039 1.00 50.03 706 PHE F CA 1
ATOM 8177 C C . PHE F 2 63 ? 6.305 77.939 -20.533 1.00 48.22 706 PHE F C 1
ATOM 8178 O O . PHE F 2 63 ? 7.102 78.741 -21.014 1.00 49.54 706 PHE F O 1
ATOM 8186 N N . SER F 2 64 ? 5.679 77.026 -21.265 1.00 45.76 707 SER F N 1
ATOM 8187 C CA . SER F 2 64 ? 5.788 77.010 -22.724 1.00 44.32 707 SER F CA 1
ATOM 8188 C C . SER F 2 64 ? 4.640 76.220 -23.334 1.00 42.82 707 SER F C 1
ATOM 8189 O O . SER F 2 64 ? 3.982 75.431 -22.648 1.00 40.30 707 SER F O 1
ATOM 8192 N N . ALA F 2 65 ? 4.409 76.436 -24.626 1.00 42.29 708 ALA F N 1
ATOM 8193 C CA . ALA F 2 65 ? 3.332 75.749 -25.334 1.00 42.00 708 ALA F CA 1
ATOM 8194 C C . ALA F 2 65 ? 3.487 75.792 -26.842 1.00 41.16 708 ALA F C 1
ATOM 8195 O O . ALA F 2 65 ? 4.116 76.699 -27.393 1.00 40.12 708 ALA F O 1
ATOM 8197 N N . SER F 2 66 ? 2.863 74.812 -27.493 1.00 41.08 709 SER F N 1
ATOM 8198 C CA . SER F 2 66 ? 2.799 74.734 -28.948 1.00 40.36 709 SER F CA 1
ATOM 8199 C C . SER F 2 66 ? 1.493 74.064 -29.387 1.00 40.39 709 SER F C 1
ATOM 8200 O O . SER F 2 66 ? 0.629 73.751 -28.558 1.00 39.47 709 SER F O 1
ATOM 8203 N N . GLY F 2 67 ? 1.356 73.861 -30.697 1.00 40.68 710 GLY F N 1
ATOM 8204 C CA . GLY F 2 67 ? 0.213 73.159 -31.270 1.00 40.39 710 GLY F CA 1
ATOM 8205 C C . GLY F 2 67 ? -0.435 73.924 -32.411 1.00 40.67 710 GLY F C 1
ATOM 8206 O O . GLY F 2 67 ? -0.178 75.121 -32.603 1.00 39.21 710 GLY F O 1
ATOM 8207 N N . SER F 2 68 ? -1.280 73.224 -33.169 1.00 40.78 711 SER F N 1
ATOM 8208 C CA . SER F 2 68 ? -2.016 73.828 -34.278 1.00 39.93 711 SER F CA 1
ATOM 8209 C C . SER F 2 68 ? -3.311 73.071 -34.591 1.00 39.53 711 SER F C 1
ATOM 8210 O O . SER F 2 68 ? -3.428 71.868 -34.330 1.00 39.09 711 SER F O 1
ATOM 8213 N N . GLY F 2 69 ? -4.277 73.800 -35.149 1.00 38.85 712 GLY F N 1
ATOM 8214 C CA . GLY F 2 69 ? -5.540 73.234 -35.609 1.00 38.60 712 GLY F CA 1
ATOM 8215 C C . GLY F 2 69 ? -6.391 72.603 -34.521 1.00 38.99 712 GLY F C 1
ATOM 8216 O O . GLY F 2 69 ? -7.267 73.248 -33.939 1.00 37.40 712 GLY F O 1
ATOM 8217 N N . THR F 2 70 ? -6.118 71.331 -34.252 1.00 39.32 715 THR F N 1
ATOM 8218 C CA . THR F 2 70 ? -6.944 70.524 -33.359 1.00 39.56 715 THR F CA 1
ATOM 8219 C C . THR F 2 70 ? -6.269 70.252 -32.004 1.00 39.89 715 THR F C 1
ATOM 8220 O O . THR F 2 70 ? -6.958 70.040 -31.003 1.00 37.57 715 THR F O 1
ATOM 8224 N N . GLN F 2 71 ? -4.934 70.275 -31.977 1.00 41.64 716 GLN F N 1
ATOM 8225 C CA . GLN F 2 71 ? -4.158 69.850 -30.806 1.00 42.91 716 GLN F CA 1
ATOM 8226 C C . GLN F 2 71 ? -3.203 70.922 -30.287 1.00 42.17 716 GLN F C 1
ATOM 8227 O O . GLN F 2 71 ? -2.312 71.373 -31.007 1.00 40.92 716 GLN F O 1
ATOM 8233 N N . PHE F 2 72 ? -3.398 71.302 -29.024 1.00 42.17 717 PHE F N 1
ATOM 8234 C CA . PHE F 2 72 ? -2.577 72.305 -28.344 1.00 42.21 717 PHE F CA 1
ATOM 8235 C C . PHE F 2 72 ? -2.138 71.757 -26.996 1.00 42.02 717 PHE F C 1
ATOM 8236 O O . PHE F 2 72 ? -2.869 70.996 -26.366 1.00 41.06 717 PHE F O 1
ATOM 8244 N N . THR F 2 73 ? -0.943 72.148 -26.564 1.00 42.86 718 THR F N 1
ATOM 8245 C CA . THR F 2 73 ? -0.343 71.623 -25.338 1.00 43.54 718 THR F CA 1
ATOM 8246 C C . THR F 2 73 ? 0.319 72.732 -24.523 1.00 44.61 718 THR F C 1
ATOM 8247 O O . THR F 2 73 ? 1.010 73.585 -25.081 1.00 45.27 718 THR F O 1
ATOM 8251 N N . LEU F 2 74 ? 0.102 72.706 -23.208 1.00 44.58 719 LEU F N 1
ATOM 8252 C CA . LEU F 2 74 ? 0.816 73.570 -22.266 1.00 43.97 719 LEU F CA 1
ATOM 8253 C C . LEU F 2 74 ? 1.787 72.718 -21.464 1.00 42.41 719 LEU F C 1
ATOM 8254 O O . LEU F 2 74 ? 1.392 71.744 -20.817 1.00 40.52 719 LEU F O 1
ATOM 8259 N N . THR F 2 75 ? 3.058 73.093 -21.502 1.00 41.97 720 THR F N 1
ATOM 8260 C CA . THR F 2 75 ? 4.082 72.384 -20.750 1.00 41.97 720 THR F CA 1
ATOM 8261 C C . THR F 2 75 ? 4.679 73.324 -19.715 1.00 41.45 720 THR F C 1
ATOM 8262 O O . THR F 2 75 ? 5.213 74.386 -20.051 1.00 40.32 720 THR F O 1
ATOM 8266 N N . ILE F 2 76 ? 4.535 72.939 -18.450 1.00 41.99 721 ILE F N 1
ATOM 8267 C CA . ILE F 2 76 ? 5.074 73.697 -17.331 1.00 42.84 721 ILE F CA 1
ATOM 8268 C C . ILE F 2 76 ? 6.326 72.965 -16.895 1.00 41.98 721 ILE F C 1
ATOM 8269 O O . ILE F 2 76 ? 6.242 71.884 -16.318 1.00 40.58 721 ILE F O 1
ATOM 8274 N N . SER F 2 77 ? 7.482 73.543 -17.207 1.00 42.70 722 SER F N 1
ATOM 8275 C CA . SER F 2 77 ? 8.761 73.004 -16.761 1.00 43.22 722 SER F CA 1
ATOM 8276 C C . SER F 2 77 ? 9.158 73.735 -15.496 1.00 43.60 722 SER F C 1
ATOM 8277 O O . SER F 2 77 ? 8.801 74.897 -15.325 1.00 43.47 722 SER F O 1
ATOM 8280 N N . ASP F 2 78 ? 9.882 73.052 -14.611 1.00 45.33 723 ASP F N 1
ATOM 8281 C CA . ASP F 2 78 ? 10.408 73.665 -13.387 1.00 45.85 723 ASP F CA 1
ATOM 8282 C C . ASP F 2 78 ? 9.239 74.080 -12.470 1.00 45.98 723 ASP F C 1
ATOM 8283 O O . ASP F 2 78 ? 9.066 75.261 -12.146 1.00 44.00 723 ASP F O 1
ATOM 8288 N N . VAL F 2 79 ? 8.444 73.086 -12.065 1.00 46.34 724 VAL F N 1
ATOM 8289 C CA . VAL F 2 79 ? 7.188 73.317 -11.337 1.00 47.44 724 VAL F CA 1
ATOM 8290 C C . VAL F 2 79 ? 7.435 73.866 -9.940 1.00 47.47 724 VAL F C 1
ATOM 8291 O O . VAL F 2 79 ? 8.250 73.328 -9.201 1.00 48.07 724 VAL F O 1
ATOM 8295 N N . GLN F 2 80 ? 6.712 74.930 -9.592 1.00 48.38 725 GLN F N 1
ATOM 8296 C CA . GLN F 2 80 ? 6.797 75.555 -8.269 1.00 48.44 725 GLN F CA 1
ATOM 8297 C C . GLN F 2 80 ? 5.592 75.167 -7.402 1.00 51.05 725 GLN F C 1
ATOM 8298 O O . GLN F 2 80 ? 4.552 74.738 -7.921 1.00 52.14 725 GLN F O 1
ATOM 8304 N N . CYS F 2 81 ? 5.741 75.317 -6.084 1.00 53.10 726 CYS F N 1
ATOM 8305 C CA . CYS F 2 81 ? 4.606 75.279 -5.152 1.00 54.49 726 CYS F CA 1
ATOM 8306 C C . CYS F 2 81 ? 3.552 76.283 -5.615 1.00 52.16 726 CYS F C 1
ATOM 8307 O O . CYS F 2 81 ? 2.353 76.023 -5.546 1.00 49.88 726 CYS F O 1
ATOM 8310 N N . ASP F 2 82 ? 4.048 77.426 -6.091 1.00 51.33 727 ASP F N 1
ATOM 8311 C CA . ASP F 2 82 ? 3.260 78.553 -6.584 1.00 51.48 727 ASP F CA 1
ATOM 8312 C C . ASP F 2 82 ? 2.283 78.214 -7.716 1.00 51.66 727 ASP F C 1
ATOM 8313 O O . ASP F 2 82 ? 1.375 78.991 -8.010 1.00 50.68 727 ASP F O 1
ATOM 8318 N N . ASP F 2 83 ? 2.477 77.068 -8.362 1.00 52.04 728 ASP F N 1
ATOM 8319 C CA . ASP F 2 83 ? 1.713 76.723 -9.561 1.00 50.43 728 ASP F CA 1
ATOM 8320 C C . ASP F 2 83 ? 0.611 75.691 -9.299 1.00 47.53 728 ASP F C 1
ATOM 8321 O O . ASP F 2 83 ? 0.107 75.059 -10.233 1.00 44.80 728 ASP F O 1
ATOM 8326 N N . ALA F 2 84 ? 0.231 75.538 -8.029 1.00 45.09 729 ALA F N 1
ATOM 8327 C CA . ALA F 2 84 ? -0.952 74.762 -7.666 1.00 44.19 729 ALA F CA 1
ATOM 8328 C C . ALA F 2 84 ? -2.186 75.605 -7.982 1.00 43.71 729 ALA F C 1
ATOM 8329 O O . ALA F 2 84 ? -2.497 76.555 -7.258 1.00 43.36 729 ALA F O 1
ATOM 8331 N N . ALA F 2 85 ? -2.876 75.261 -9.069 1.00 42.35 730 ALA F N 1
ATOM 8332 C CA . ALA F 2 85 ? -3.916 76.123 -9.638 1.00 40.89 730 ALA F CA 1
ATOM 8333 C C . ALA F 2 85 ? -4.682 75.382 -10.728 1.00 39.51 730 ALA F C 1
ATOM 8334 O O . ALA F 2 85 ? -4.449 74.193 -10.940 1.00 39.68 730 ALA F O 1
ATOM 8336 N N . THR F 2 86 ? -5.600 76.080 -11.404 1.00 38.23 731 THR F N 1
ATOM 8337 C CA . THR F 2 86 ? -6.327 75.516 -12.548 1.00 37.48 731 THR F CA 1
ATOM 8338 C C . THR F 2 86 ? -5.960 76.241 -13.849 1.00 35.66 731 THR F C 1
ATOM 8339 O O . THR F 2 86 ? -5.866 77.467 -13.880 1.00 36.65 731 THR F O 1
ATOM 8343 N N . TYR F 2 87 ? -5.757 75.473 -14.918 1.00 33.70 732 TYR F N 1
ATOM 8344 C CA . TYR F 2 87 ? -5.273 76.016 -16.185 1.00 32.57 732 TYR F CA 1
ATOM 8345 C C . TYR F 2 87 ? -6.277 75.774 -17.313 1.00 31.93 732 TYR F C 1
ATOM 8346 O O . TYR F 2 87 ? -6.770 74.661 -17.483 1.00 30.72 732 TYR F O 1
ATOM 8355 N N . TYR F 2 88 ? -6.568 76.829 -18.072 1.00 31.60 733 TYR F N 1
ATOM 8356 C CA . TYR F 2 88 ? -7.603 76.813 -19.103 1.00 31.72 733 TYR F CA 1
ATOM 8357 C C . TYR F 2 88 ? -7.076 77.245 -20.467 1.00 32.27 733 TYR F C 1
ATOM 8358 O O . TYR F 2 88 ? -6.474 78.306 -20.587 1.00 31.92 733 TYR F O 1
ATOM 8367 N N . CYS F 2 89 ? -7.323 76.453 -21.502 1.00 33.77 734 CYS F N 1
ATOM 8368 C CA . CYS F 2 89 ? -7.088 76.935 -22.861 1.00 35.16 734 CYS F CA 1
ATOM 8369 C C . CYS F 2 89 ? -8.295 77.748 -23.311 1.00 34.74 734 CYS F C 1
ATOM 8370 O O . CYS F 2 89 ? -9.393 77.589 -22.774 1.00 34.57 734 CYS F O 1
ATOM 8373 N N . LEU F 2 90 ? -8.074 78.644 -24.268 1.00 33.62 751 LEU F N 1
ATOM 8374 C CA . LEU F 2 90 ? -9.134 79.487 -24.813 1.00 32.72 751 LEU F CA 1
ATOM 8375 C C . LEU F 2 90 ? -8.945 79.683 -26.313 1.00 33.39 751 LEU F C 1
ATOM 8376 O O . LEU F 2 90 ? -7.949 80.271 -26.725 1.00 34.16 751 LEU F O 1
ATOM 8381 N N . GLY F 2 91 ? -9.904 79.214 -27.117 1.00 33.28 752 GLY F N 1
ATOM 8382 C CA . GLY F 2 91 ? -9.795 79.238 -28.582 1.00 33.49 752 GLY F CA 1
ATOM 8383 C C . GLY F 2 91 ? -10.731 80.205 -29.298 1.00 34.63 752 GLY F C 1
ATOM 8384 O O . GLY F 2 91 ? -11.831 80.489 -28.823 1.00 35.46 752 GLY F O 1
ATOM 8385 N N . TYR F 2 92 ? -10.276 80.720 -30.441 1.00 35.42 753 TYR F N 1
ATOM 8386 C CA . TYR F 2 92 ? -11.093 81.551 -31.321 1.00 36.96 753 TYR F CA 1
ATOM 8387 C C . TYR F 2 92 ? -11.605 80.678 -32.458 1.00 36.99 753 TYR F C 1
ATOM 8388 O O . TYR F 2 92 ? -10.884 79.812 -32.956 1.00 36.56 753 TYR F O 1
ATOM 8397 N N . PHE F 2 93 ? -12.834 80.930 -32.895 1.00 35.73 754 PHE F N 1
ATOM 8398 C CA . PHE F 2 93 ? -13.421 80.176 -33.990 1.00 35.53 754 PHE F CA 1
ATOM 8399 C C . PHE F 2 93 ? -14.171 81.116 -34.941 1.00 37.96 754 PHE F C 1
ATOM 8400 O O . PHE F 2 93 ? -14.294 82.321 -34.670 1.00 38.37 754 PHE F O 1
ATOM 8408 N N . ASP F 2 94 ? -14.659 80.567 -36.053 1.00 39.59 755 ASP F N 1
ATOM 8409 C CA . ASP F 2 94 ? -15.395 81.356 -37.040 1.00 42.67 755 ASP F CA 1
ATOM 8410 C C . ASP F 2 94 ? -16.808 81.611 -36.522 1.00 43.00 755 ASP F C 1
ATOM 8411 O O . ASP F 2 94 ? -17.623 80.688 -36.448 1.00 42.44 755 ASP F O 1
ATOM 8416 N N . CYS F 2 95 ? -17.095 82.867 -36.180 1.00 43.97 756 CYS F N 1
ATOM 8417 C CA . CYS F 2 95 ? -18.326 83.221 -35.452 1.00 45.64 756 CYS F CA 1
ATOM 8418 C C . CYS F 2 95 ? -19.599 82.743 -36.137 1.00 45.53 756 CYS F C 1
ATOM 8419 O O . CYS F 2 95 ? -20.627 82.552 -35.484 1.00 45.51 756 CYS F O 1
ATOM 8422 N N . SER F 2 96 ? -19.516 82.561 -37.451 1.00 45.25 757 SER F N 1
ATOM 8423 C CA . SER F 2 96 ? -20.604 82.020 -38.242 1.00 46.11 757 SER F CA 1
ATOM 8424 C C . SER F 2 96 ? -20.117 80.765 -38.992 1.00 47.06 757 SER F C 1
ATOM 8425 O O . SER F 2 96 ? -19.395 80.883 -39.983 1.00 48.87 757 SER F O 1
ATOM 8428 N N . ILE F 2 97 ? -20.454 79.566 -38.511 1.00 45.68 794 ILE F N 1
ATOM 8429 C CA . ILE F 2 97 ? -21.157 79.369 -37.246 1.00 44.36 794 ILE F CA 1
ATOM 8430 C C . ILE F 2 97 ? -20.285 78.560 -36.294 1.00 41.30 794 ILE F C 1
ATOM 8431 O O . ILE F 2 97 ? -19.804 77.482 -36.634 1.00 39.77 794 ILE F O 1
ATOM 8436 N N . ALA F 2 98 ? -20.073 79.156 -35.120 1.00 39.73 795 ALA F N 1
ATOM 8437 C CA . ALA F 2 98 ? -19.464 78.554 -33.926 1.00 36.77 795 ALA F CA 1
ATOM 8438 C C . ALA F 2 98 ? -19.351 79.710 -32.931 1.00 34.24 795 ALA F C 1
ATOM 8439 O O . ALA F 2 98 ? -19.368 80.872 -33.337 1.00 32.77 795 ALA F O 1
ATOM 8441 N N . ASP F 2 99 ? -19.273 79.408 -31.640 1.00 32.85 796 ASP F N 1
ATOM 8442 C CA . ASP F 2 99 ? -19.052 80.464 -30.652 1.00 32.73 796 ASP F CA 1
ATOM 8443 C C . ASP F 2 99 ? -17.733 81.140 -30.993 1.00 33.10 796 ASP F C 1
ATOM 8444 O O . ASP F 2 99 ? -16.729 80.463 -31.174 1.00 33.17 796 ASP F O 1
ATOM 8449 N N . CYS F 2 100 ? -17.728 82.461 -31.106 1.00 34.47 797 CYS F N 1
ATOM 8450 C CA . CYS F 2 100 ? -16.483 83.172 -31.387 1.00 36.05 797 CYS F CA 1
ATOM 8451 C C . CYS F 2 100 ? -15.379 82.681 -30.462 1.00 33.63 797 CYS F C 1
ATOM 8452 O O . CYS F 2 100 ? -14.298 82.335 -30.912 1.00 34.62 797 CYS F O 1
ATOM 8455 N N . VAL F 2 101 ? -15.670 82.634 -29.168 1.00 31.80 798 VAL F N 1
ATOM 8456 C CA . VAL F 2 101 ? -14.687 82.246 -28.169 1.00 30.68 798 VAL F CA 1
ATOM 8457 C C . VAL F 2 101 ? -15.235 81.096 -27.336 1.00 29.70 798 VAL F C 1
ATOM 8458 O O . VAL F 2 101 ? -16.450 80.946 -27.190 1.00 30.07 798 VAL F O 1
ATOM 8462 N N . ALA F 2 102 ? -14.335 80.272 -26.812 1.00 28.04 799 ALA F N 1
ATOM 8463 C CA . ALA F 2 102 ? -14.714 79.220 -25.889 1.00 27.84 799 ALA F CA 1
ATOM 8464 C C . ALA F 2 102 ? -13.560 78.911 -24.958 1.00 28.44 799 ALA F C 1
ATOM 8465 O O . ALA F 2 102 ? -12.410 79.128 -25.312 1.00 28.97 799 ALA F O 1
ATOM 8467 N N . PHE F 2 103 ? -13.881 78.425 -23.765 1.00 27.87 801 PHE F N 1
ATOM 8468 C CA . PHE F 2 103 ? -12.886 77.996 -22.794 1.00 27.73 801 PHE F CA 1
ATOM 8469 C C . PHE F 2 103 ? -12.872 76.487 -22.780 1.00 27.03 801 PHE F C 1
ATOM 8470 O O . PHE F 2 103 ? -13.868 75.856 -23.133 1.00 28.46 801 PHE F O 1
ATOM 8478 N N . GLY F 2 104 ? -11.754 75.906 -22.359 1.00 26.19 802 GLY F N 1
ATOM 8479 C CA . GLY F 2 104 ? -11.677 74.468 -22.135 1.00 25.33 802 GLY F CA 1
ATOM 8480 C C . GLY F 2 104 ? -12.265 74.143 -20.783 1.00 24.91 802 GLY F C 1
ATOM 8481 O O . GLY F 2 104 ? -12.665 75.034 -20.051 1.00 23.96 802 GLY F O 1
ATOM 8482 N N . GLY F 2 105 ? -12.327 72.861 -20.451 1.00 26.41 803 GLY F N 1
ATOM 8483 C CA . GLY F 2 105 ? -12.901 72.424 -19.174 1.00 27.52 803 GLY F CA 1
ATOM 8484 C C . GLY F 2 105 ? -12.063 72.816 -17.970 1.00 28.78 803 GLY F C 1
ATOM 8485 O O . GLY F 2 105 ? -12.567 72.880 -16.847 1.00 30.06 803 GLY F O 1
ATOM 8486 N N . GLY F 2 106 ? -10.778 73.068 -18.202 1.00 29.60 804 GLY F N 1
ATOM 8487 C CA . GLY F 2 106 ? -9.856 73.443 -17.144 1.00 30.26 804 GLY F CA 1
ATOM 8488 C C . GLY F 2 106 ? -9.182 72.225 -16.571 1.00 30.60 804 GLY F C 1
ATOM 8489 O O . GLY F 2 106 ? -9.795 71.170 -16.478 1.00 31.42 804 GLY F O 1
ATOM 8490 N N . THR F 2 107 ? -7.918 72.362 -16.190 1.00 32.31 805 THR F N 1
ATOM 8491 C CA . THR F 2 107 ? -7.194 71.249 -15.584 1.00 34.21 805 THR F CA 1
ATOM 8492 C C . THR F 2 107 ? -6.475 71.692 -14.313 1.00 35.19 805 THR F C 1
ATOM 8493 O O . THR F 2 107 ? -5.729 72.671 -14.326 1.00 34.43 805 THR F O 1
ATOM 8497 N N . GLU F 2 108 ? -6.715 70.951 -13.230 1.00 37.35 806 GLU F N 1
ATOM 8498 C CA . GLU F 2 108 ? -6.131 71.231 -11.921 1.00 40.80 806 GLU F CA 1
ATOM 8499 C C . GLU F 2 108 ? -4.765 70.560 -11.760 1.00 41.99 806 GLU F C 1
ATOM 8500 O O . GLU F 2 108 ? -4.595 69.385 -12.099 1.00 40.85 806 GLU F O 1
ATOM 8506 N N . VAL F 2 109 ? -3.799 71.306 -11.228 1.00 44.42 807 VAL F N 1
ATOM 8507 C CA . VAL F 2 109 ? -2.480 70.757 -10.911 1.00 44.97 807 VAL F CA 1
ATOM 8508 C C . VAL F 2 109 ? -2.310 70.666 -9.398 1.00 44.63 807 VAL F C 1
ATOM 8509 O O . VAL F 2 109 ? -2.283 71.689 -8.718 1.00 45.28 807 VAL F O 1
ATOM 8513 N N . VAL F 2 110 ? -2.216 69.442 -8.880 1.00 44.70 808 VAL F N 1
ATOM 8514 C CA . VAL F 2 110 ? -1.881 69.220 -7.473 1.00 46.97 808 VAL F CA 1
ATOM 8515 C C . VAL F 2 110 ? -0.375 69.030 -7.342 1.00 47.69 808 VAL F C 1
ATOM 8516 O O . VAL F 2 110 ? 0.181 68.096 -7.909 1.00 49.19 808 VAL F O 1
ATOM 8520 N N . VAL F 2 111 ? 0.279 69.892 -6.573 1.00 47.74 809 VAL F N 1
ATOM 8521 C CA . VAL F 2 111 ? 1.718 69.781 -6.372 1.00 47.25 809 VAL F CA 1
ATOM 8522 C C . VAL F 2 111 ? 2.043 68.579 -5.482 1.00 48.08 809 VAL F C 1
ATOM 8523 O O . VAL F 2 111 ? 1.464 68.420 -4.405 1.00 47.66 809 VAL F O 1
ATOM 8527 N N . LYS F 2 112 ? 2.959 67.735 -5.958 1.00 48.38 810 LYS F N 1
ATOM 8528 C CA . LYS F 2 112 ? 3.438 66.579 -5.204 1.00 48.97 810 LYS F CA 1
ATOM 8529 C C . LYS F 2 112 ? 4.316 67.053 -4.043 1.00 49.79 810 LYS F C 1
ATOM 8530 O O . LYS F 2 112 ? 5.242 67.851 -4.220 1.00 49.41 810 LYS F O 1
ATOM 8536 N N . ARG F 2 113 ? 4.012 66.540 -2.858 1.00 49.88 2000 ARG F N 1
ATOM 8537 C CA . ARG F 2 113 ? 4.604 67.010 -1.615 1.00 49.87 2000 ARG F CA 1
ATOM 8538 C C . ARG F 2 113 ? 4.798 65.787 -0.713 1.00 49.49 2000 ARG F C 1
ATOM 8539 O O . ARG F 2 113 ? 4.328 64.696 -1.036 1.00 51.54 2000 ARG F O 1
ATOM 8547 N N . THR F 2 114 ? 5.509 65.954 0.396 1.00 47.90 2001 THR F N 1
ATOM 8548 C CA . THR F 2 114 ? 5.694 64.868 1.359 1.00 46.21 2001 THR F CA 1
ATOM 8549 C C . THR F 2 114 ? 4.355 64.499 1.975 1.00 45.81 2001 THR F C 1
ATOM 8550 O O . THR F 2 114 ? 3.440 65.317 2.012 1.00 47.80 2001 THR F O 1
ATOM 8554 N N . VAL F 2 115 ? 4.237 63.272 2.468 1.00 45.06 2002 VAL F N 1
ATOM 8555 C CA . VAL F 2 115 ? 3.063 62.896 3.244 1.00 44.61 2002 VAL F CA 1
ATOM 8556 C C . VAL F 2 115 ? 3.055 63.774 4.493 1.00 44.30 2002 VAL F C 1
ATOM 8557 O O . VAL F 2 115 ? 4.108 64.243 4.934 1.00 44.66 2002 VAL F O 1
ATOM 8561 N N . ALA F 2 116 ? 1.866 64.023 5.033 1.00 44.23 2003 ALA F N 1
ATOM 8562 C CA . ALA F 2 116 ? 1.711 64.829 6.240 1.00 42.98 2003 ALA F CA 1
ATOM 8563 C C . ALA F 2 116 ? 0.457 64.417 6.979 1.00 42.82 2003 ALA F C 1
ATOM 8564 O O . ALA F 2 116 ? -0.654 64.604 6.480 1.00 43.24 2003 ALA F O 1
ATOM 8566 N N . ALA F 2 117 ? 0.633 63.844 8.164 1.00 42.38 2004 ALA F N 1
ATOM 8567 C CA . ALA F 2 117 ? -0.501 63.508 9.008 1.00 41.75 2004 ALA F CA 1
ATOM 8568 C C . ALA F 2 117 ? -1.161 64.807 9.466 1.00 40.95 2004 ALA F C 1
ATOM 8569 O O . ALA F 2 117 ? -0.481 65.813 9.666 1.00 39.02 2004 ALA F O 1
ATOM 8571 N N . PRO F 2 118 ? -2.495 64.802 9.596 1.00 41.45 2005 PRO F N 1
ATOM 8572 C CA . PRO F 2 118 ? -3.186 65.991 10.078 1.00 41.34 2005 PRO F CA 1
ATOM 8573 C C . PRO F 2 118 ? -3.027 66.175 11.570 1.00 41.76 2005 PRO F C 1
ATOM 8574 O O . PRO F 2 118 ? -3.105 65.203 12.316 1.00 41.79 2005 PRO F O 1
ATOM 8578 N N . SER F 2 119 ? -2.804 67.413 11.997 1.00 42.00 2006 SER F N 1
ATOM 8579 C CA . SER F 2 119 ? -2.992 67.772 13.393 1.00 41.24 2006 SER F CA 1
ATOM 8580 C C . SER F 2 119 ? -4.500 67.847 13.598 1.00 42.55 2006 SER F C 1
ATOM 8581 O O . SER F 2 119 ? -5.173 68.667 12.966 1.00 44.50 2006 SER F O 1
ATOM 8584 N N . VAL F 2 120 ? -5.035 66.970 14.445 1.00 42.53 2007 VAL F N 1
ATOM 8585 C CA . VAL F 2 120 ? -6.481 66.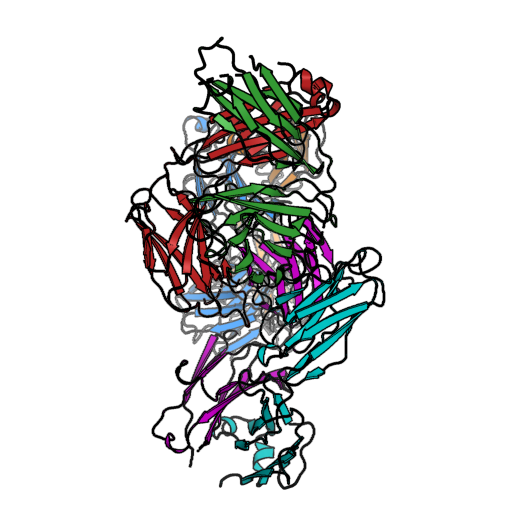876 14.644 1.00 43.34 2007 VAL F CA 1
ATOM 8586 C C . VAL F 2 120 ? -6.917 67.634 15.896 1.00 43.87 2007 VAL F C 1
ATOM 8587 O O . VAL F 2 120 ? -6.280 67.537 16.945 1.00 47.13 2007 VAL F O 1
ATOM 8591 N N . PHE F 2 121 ? -8.002 68.394 15.777 1.00 44.26 2008 PHE F N 1
ATOM 8592 C CA . PHE F 2 121 ? -8.583 69.113 16.912 1.00 44.94 2008 PHE F CA 1
ATOM 8593 C C . PHE F 2 121 ? -10.094 68.951 16.901 1.00 45.79 2008 PHE F C 1
ATOM 8594 O O . PHE F 2 121 ? -10.661 68.479 15.916 1.00 46.43 2008 PHE F O 1
ATOM 8602 N N . ILE F 2 122 ? -10.737 69.350 17.996 1.00 46.31 2009 ILE F N 1
ATOM 8603 C CA . ILE F 2 122 ? -12.194 69.272 18.120 1.00 47.31 2009 ILE F CA 1
ATOM 8604 C C . ILE F 2 122 ? -12.714 70.403 19.004 1.00 47.53 2009 ILE F C 1
ATOM 8605 O O . ILE F 2 122 ? -12.062 70.798 19.965 1.00 48.29 2009 ILE F O 1
ATOM 8610 N N . PHE F 2 123 ? -13.893 70.916 18.674 1.00 48.64 2010 PHE F N 1
ATOM 8611 C CA . PHE F 2 123 ? -14.432 72.088 19.347 1.00 49.82 2010 PHE F CA 1
ATOM 8612 C C . PHE F 2 123 ? -15.876 71.864 19.771 1.00 50.55 2010 PHE F C 1
ATOM 8613 O O . PHE F 2 123 ? -16.679 71.386 18.977 1.00 51.91 2010 PHE F O 1
ATOM 8621 N N . PRO F 2 124 ? -16.211 72.212 21.026 1.00 51.57 2011 PRO F N 1
ATOM 8622 C CA . PRO F 2 124 ? -17.589 72.096 21.485 1.00 50.84 2011 PRO F CA 1
ATOM 8623 C C . PRO F 2 124 ? -18.407 73.340 21.137 1.00 50.17 2011 PRO F C 1
ATOM 8624 O O . PRO F 2 124 ? -17.830 74.379 20.824 1.00 48.20 2011 PRO F O 1
ATOM 8628 N N . PRO F 2 125 ? -19.746 73.238 21.205 1.00 50.09 2012 PRO F N 1
ATOM 8629 C CA . PRO F 2 125 ? -20.628 74.391 21.021 1.00 49.34 2012 PRO F CA 1
ATOM 8630 C C . PRO F 2 125 ? -20.389 75.488 22.047 1.00 49.63 2012 PRO F C 1
ATOM 8631 O O . PRO F 2 125 ? -19.933 75.215 23.152 1.00 48.76 2012 PRO F O 1
ATOM 8635 N N . SER F 2 126 ? -20.712 76.719 21.673 1.00 52.23 2013 SER F N 1
ATOM 8636 C CA . SER F 2 126 ? -20.545 77.869 22.552 1.00 54.29 2013 SER F CA 1
ATOM 8637 C C . SER F 2 126 ? -21.827 78.155 23.318 1.00 57.26 2013 SER F C 1
ATOM 8638 O O . SER F 2 126 ? -22.926 77.891 22.825 1.00 56.75 2013 SER F O 1
ATOM 8641 N N . ASP F 2 127 ? -21.681 78.716 24.516 1.00 60.67 2014 ASP F N 1
ATOM 8642 C CA . ASP F 2 127 ? -22.834 79.099 25.331 1.00 63.82 2014 ASP F CA 1
ATOM 8643 C C . ASP F 2 127 ? -23.774 80.045 24.598 1.00 65.49 2014 ASP F C 1
ATOM 8644 O O . ASP F 2 127 ? -24.995 79.943 24.741 1.00 68.96 2014 ASP F O 1
ATOM 8649 N N . GLU F 2 128 ? -23.204 80.964 23.821 1.00 64.55 2015 GLU F N 1
ATOM 8650 C CA . GLU F 2 128 ? -24.004 81.924 23.067 1.00 65.35 2015 GLU F CA 1
ATOM 8651 C C . GLU F 2 128 ? -24.809 81.237 21.957 1.00 64.67 2015 GLU F C 1
ATOM 8652 O O . GLU F 2 128 ? -25.891 81.706 21.595 1.00 61.75 2015 GLU F O 1
ATOM 8658 N N . GLN F 2 129 ? -24.282 80.134 21.425 1.00 64.28 2016 GLN F N 1
ATOM 8659 C CA . GLN F 2 129 ? -24.987 79.362 20.401 1.00 63.97 2016 GLN F CA 1
ATOM 8660 C C . GLN F 2 129 ? -26.023 78.435 21.019 1.00 65.07 2016 GLN F C 1
ATOM 8661 O O . GLN F 2 129 ? -27.101 78.251 20.456 1.00 64.81 2016 GLN F O 1
ATOM 8667 N N . LEU F 2 130 ? -25.699 77.838 22.163 1.00 66.08 2017 LEU F N 1
ATOM 8668 C CA . LEU F 2 130 ? -26.655 76.973 22.859 1.00 66.21 2017 LEU F CA 1
ATOM 8669 C C . LEU F 2 130 ? -27.938 77.739 23.231 1.00 67.15 2017 LEU F C 1
ATOM 8670 O O . LEU F 2 130 ? -28.991 77.132 23.435 1.00 68.89 2017 LEU F O 1
ATOM 8675 N N . LYS F 2 131 ? -27.841 79.069 23.283 1.00 67.36 2018 LYS F N 1
ATOM 8676 C CA . LYS F 2 131 ? -28.996 79.964 23.445 1.00 67.32 2018 LYS F CA 1
ATOM 8677 C C . LYS F 2 131 ? -29.751 80.284 22.134 1.00 68.22 2018 LYS F C 1
ATOM 8678 O O . LYS F 2 131 ? -30.806 80.920 22.166 1.00 65.84 2018 LYS F O 1
ATOM 8684 N N . SER F 2 132 ? -29.219 79.853 20.990 1.00 70.93 2019 SER F N 1
ATOM 8685 C CA . SER F 2 132 ? -29.792 80.210 19.676 1.00 71.09 2019 SER F CA 1
ATOM 8686 C C . SER F 2 132 ? -31.171 79.607 19.310 1.00 67.92 2019 SER F C 1
ATOM 8687 O O . SER F 2 132 ? -31.992 80.328 18.747 1.00 64.76 2019 SER F O 1
ATOM 8690 N N . GLY F 2 133 ? -31.458 78.330 19.593 1.00 66.89 2020 GLY F N 1
ATOM 8691 C CA . GLY F 2 133 ? -30.589 77.390 20.309 1.00 67.49 2020 GLY F CA 1
ATOM 8692 C C . GLY F 2 133 ? -30.408 76.068 19.583 1.00 68.13 2020 GLY F C 1
ATOM 8693 O O . GLY F 2 133 ? -31.265 75.182 19.652 1.00 65.85 2020 GLY F O 1
ATOM 8694 N N . THR F 2 134 ? -29.287 75.954 18.871 1.00 68.59 2021 THR F N 1
ATOM 8695 C CA . THR F 2 134 ? -28.840 74.689 18.281 1.00 67.06 2021 THR F CA 1
ATOM 8696 C C . THR F 2 134 ? -27.367 74.483 18.654 1.00 63.10 2021 THR F C 1
ATOM 8697 O O . THR F 2 134 ? -26.747 75.367 19.249 1.00 59.33 2021 THR F O 1
ATOM 8701 N N . ALA F 2 135 ? -26.826 73.316 18.314 1.00 61.00 2022 ALA F N 1
ATOM 8702 C CA . ALA F 2 135 ? -25.463 72.942 18.687 1.00 58.89 2022 ALA F CA 1
ATOM 8703 C C . ALA F 2 135 ? -24.631 72.559 17.465 1.00 57.18 2022 ALA F C 1
ATOM 8704 O O . ALA F 2 135 ? -25.069 71.772 16.624 1.00 57.26 2022 ALA F O 1
ATOM 8706 N N . SER F 2 136 ? -23.424 73.119 17.388 1.00 54.79 2023 SER F N 1
ATOM 8707 C CA . SER F 2 136 ? -22.492 72.859 16.296 1.00 51.14 2023 SER F CA 1
ATOM 8708 C C . SER F 2 136 ? -21.168 72.369 16.869 1.00 50.12 2023 SER F C 1
ATOM 8709 O O . SER F 2 136 ? -20.583 73.019 17.734 1.00 46.98 2023 SER F O 1
ATOM 8712 N N . VAL F 2 137 ? -20.704 71.221 16.385 1.00 51.86 2024 VAL F N 1
ATOM 8713 C CA . VAL F 2 137 ? -19.456 70.625 16.856 1.00 54.92 2024 VAL F CA 1
ATOM 8714 C C . VAL F 2 137 ? -18.458 70.545 15.703 1.00 56.78 2024 VAL F C 1
ATOM 8715 O O . VAL F 2 137 ? -18.656 69.771 14.759 1.00 57.39 2024 VAL F O 1
ATOM 8719 N N . VAL F 2 138 ? -17.383 71.330 15.798 1.00 56.30 2025 VAL F N 1
ATOM 8720 C CA . VAL F 2 138 ? -16.383 71.421 14.731 1.00 55.22 2025 VAL F CA 1
ATOM 8721 C C . VAL F 2 138 ? -15.195 70.501 15.002 1.00 53.50 2025 VAL F C 1
ATOM 8722 O O . VAL F 2 138 ? -14.759 70.356 16.146 1.00 51.60 2025 VAL F O 1
ATOM 8726 N N . CYS F 2 139 ? -14.681 69.884 13.941 1.00 52.71 2026 CYS F N 1
ATOM 8727 C CA . CYS F 2 139 ? -13.474 69.069 14.028 1.00 53.74 2026 CYS F CA 1
ATOM 8728 C C . CYS F 2 139 ? -12.504 69.535 12.959 1.00 51.76 2026 CYS F C 1
ATOM 8729 O O . CYS F 2 139 ? -12.753 69.353 11.768 1.00 50.38 2026 CYS F O 1
ATOM 8732 N N . LEU F 2 140 ? -11.404 70.146 13.392 1.00 51.06 2027 LEU F N 1
ATOM 8733 C CA . LEU F 2 140 ? -10.393 70.666 12.477 1.00 49.27 2027 LEU F CA 1
ATOM 8734 C C . LEU F 2 140 ? -9.327 69.621 12.182 1.00 47.73 2027 LEU F C 1
ATOM 8735 O O . LEU F 2 140 ? -8.724 69.067 13.097 1.00 49.16 2027 LEU F O 1
ATOM 8740 N N . LEU F 2 141 ? -9.110 69.353 10.898 1.00 46.15 2028 LEU F N 1
ATOM 8741 C CA . LEU F 2 141 ? -7.925 68.645 10.436 1.00 45.44 2028 LEU F CA 1
ATOM 8742 C C . LEU F 2 141 ? -7.045 69.705 9.805 1.00 46.80 2028 LEU F C 1
ATOM 8743 O O . LEU F 2 141 ? -7.508 70.464 8.952 1.00 49.52 2028 LEU F O 1
ATOM 8748 N N . ASN F 2 142 ? -5.786 69.769 10.224 1.00 47.19 2029 ASN F N 1
ATOM 8749 C CA . ASN F 2 142 ? -4.933 70.895 9.874 1.00 47.23 2029 ASN F CA 1
ATOM 8750 C C . ASN F 2 142 ? -3.656 70.459 9.180 1.00 46.45 2029 ASN F C 1
ATOM 8751 O O . ASN F 2 142 ? -2.997 69.515 9.608 1.00 46.49 2029 ASN F O 1
ATOM 8756 N N . ASN F 2 143 ? -3.324 71.158 8.102 1.00 46.28 2030 ASN F N 1
ATOM 8757 C CA . ASN F 2 143 ? -2.088 70.942 7.369 1.00 46.22 2030 ASN F CA 1
ATOM 8758 C C . ASN F 2 143 ? -1.756 69.471 7.132 1.00 47.27 2030 ASN F C 1
ATOM 8759 O O . ASN F 2 143 ? -0.868 68.924 7.778 1.00 49.63 2030 ASN F O 1
ATOM 8764 N N . PHE F 2 144 ? -2.462 68.843 6.195 1.00 48.09 2031 PHE F N 1
ATOM 8765 C CA . PHE F 2 144 ? -2.194 67.450 5.826 1.00 48.67 2031 PHE F CA 1
ATOM 8766 C C . PHE F 2 144 ? -2.039 67.284 4.317 1.00 50.79 2031 PHE F C 1
ATOM 8767 O O . PHE F 2 144 ? -2.453 68.148 3.550 1.00 52.86 2031 PHE F O 1
ATOM 8775 N N . TYR F 2 145 ? -1.441 66.171 3.900 1.00 52.93 2032 TYR F N 1
ATOM 8776 C CA . TYR F 2 145 ? -1.252 65.877 2.480 1.00 56.04 2032 TYR F CA 1
ATOM 8777 C C . TYR F 2 145 ? -1.081 64.375 2.245 1.00 58.04 2032 TYR F C 1
ATOM 8778 O O . TYR F 2 145 ? -0.528 63.683 3.100 1.00 57.87 2032 TYR F O 1
ATOM 8787 N N . PRO F 2 146 ? -1.592 63.851 1.106 1.00 61.25 2033 PRO F N 1
ATOM 8788 C CA . PRO F 2 146 ? -2.531 64.456 0.142 1.00 62.16 2033 PRO F CA 1
ATOM 8789 C C . PRO F 2 146 ? -3.921 64.577 0.760 1.00 63.26 2033 PRO F C 1
ATOM 8790 O O . PRO F 2 146 ? -4.043 64.432 1.969 1.00 63.32 2033 PRO F O 1
ATOM 8794 N N . ARG F 2 147 ? -4.959 64.836 -0.032 1.00 64.29 2034 ARG F N 1
ATOM 8795 C CA . ARG F 2 147 ? -6.273 65.120 0.557 1.00 66.40 2034 ARG F CA 1
ATOM 8796 C C . ARG F 2 147 ? -6.817 63.995 1.453 1.00 71.80 2034 ARG F C 1
ATOM 8797 O O . ARG F 2 147 ? -6.867 64.161 2.670 1.00 76.48 2034 ARG F O 1
ATOM 8805 N N . GLU F 2 148 ? -7.220 62.864 0.874 1.00 74.47 2035 GLU F N 1
ATOM 8806 C CA . GLU F 2 148 ? -7.786 61.751 1.661 1.00 77.49 2035 GLU F CA 1
ATOM 8807 C C . GLU F 2 148 ? -8.807 62.236 2.700 1.00 77.50 2035 GLU F C 1
ATOM 8808 O O . GLU F 2 148 ? -8.587 62.134 3.913 1.00 71.08 2035 GLU F O 1
ATOM 8814 N N . ALA F 2 149 ? -9.922 62.767 2.207 1.00 82.70 2036 ALA F N 1
ATOM 8815 C CA . ALA F 2 149 ? -10.971 63.333 3.061 1.00 83.72 2036 ALA F CA 1
ATOM 8816 C C . ALA F 2 149 ? -11.728 62.238 3.821 1.00 82.03 2036 ALA F C 1
ATOM 8817 O O . ALA F 2 149 ? -12.846 61.873 3.444 1.00 83.48 2036 ALA F O 1
ATOM 8819 N N . LYS F 2 150 ? -11.114 61.726 4.889 1.00 77.57 2037 LYS F N 1
ATOM 8820 C CA . LYS F 2 150 ? -11.706 60.642 5.676 1.00 76.03 2037 LYS F CA 1
ATOM 8821 C C . LYS F 2 150 ? -11.863 61.049 7.135 1.00 72.17 2037 LYS F C 1
ATOM 8822 O O . LYS F 2 150 ? -10.879 61.183 7.861 1.00 71.34 2037 LYS F O 1
ATOM 8828 N N . VAL F 2 151 ? -13.113 61.244 7.544 1.00 69.75 2038 VAL F N 1
ATOM 8829 C CA . VAL F 2 151 ? -13.458 61.676 8.894 1.00 68.13 2038 VAL F CA 1
ATOM 8830 C C . VAL F 2 151 ? -14.699 60.914 9.315 1.00 67.89 2038 VAL F C 1
ATOM 8831 O O . VAL F 2 151 ? -15.616 60.749 8.514 1.00 66.80 2038 VAL F O 1
ATOM 8835 N N . GLN F 2 152 ? -14.734 60.474 10.570 1.00 69.32 2039 GLN F N 1
ATOM 8836 C CA . GLN F 2 152 ? -15.880 59.746 11.103 1.00 69.63 2039 GLN F CA 1
ATOM 8837 C C . GLN F 2 152 ? -16.345 60.330 12.437 1.00 72.04 2039 GLN F C 1
ATOM 8838 O O . GLN F 2 152 ? -15.604 60.312 13.422 1.00 74.79 2039 GLN F O 1
ATOM 8844 N N . TRP F 2 153 ? -17.566 60.864 12.454 1.00 73.45 2040 TRP F N 1
ATOM 8845 C CA . TRP F 2 153 ? -18.203 61.315 13.693 1.00 76.27 2040 TRP F CA 1
ATOM 8846 C C . TRP F 2 153 ? -18.795 60.118 14.435 1.00 76.06 2040 TRP F C 1
ATOM 8847 O O . TRP F 2 153 ? -19.546 59.337 13.850 1.00 76.58 2040 TRP F O 1
ATOM 8858 N N . LYS F 2 154 ? -18.457 59.988 15.718 1.00 73.36 2041 LYS F N 1
ATOM 8859 C CA . LYS F 2 154 ? -19.013 58.947 16.582 1.00 71.09 2041 LYS F CA 1
ATOM 8860 C C . LYS F 2 154 ? -19.655 59.597 17.806 1.00 70.46 2041 LYS F C 1
ATOM 8861 O O . LYS F 2 154 ? -18.997 60.341 18.530 1.00 70.80 2041 LYS F O 1
ATOM 8867 N N . VAL F 2 155 ? -20.942 59.328 18.016 1.00 70.78 2042 VAL F N 1
ATOM 8868 C CA . VAL F 2 155 ? -21.676 59.834 19.179 1.00 71.27 2042 VAL F CA 1
ATOM 8869 C C . VAL F 2 155 ? -22.135 58.638 20.025 1.00 70.96 2042 VAL F C 1
ATOM 8870 O O . VAL F 2 155 ? -23.163 58.019 19.741 1.00 70.49 2042 VAL F O 1
ATOM 8874 N N . ASP F 2 156 ? -21.362 58.338 21.069 1.00 70.50 2043 ASP F N 1
ATOM 8875 C CA . ASP F 2 156 ? -21.480 57.086 21.828 1.00 70.39 2043 ASP F CA 1
ATOM 8876 C C . ASP F 2 156 ? -21.233 55.898 20.905 1.00 70.01 2043 ASP F C 1
ATOM 8877 O O . ASP F 2 156 ? -22.120 55.071 20.687 1.00 69.61 2043 ASP F O 1
ATOM 8882 N N . ASN F 2 157 ? -20.020 55.838 20.355 1.00 69.90 2044 ASN F N 1
ATOM 8883 C CA . ASN F 2 157 ? -19.630 54.812 19.380 1.00 69.77 2044 ASN F CA 1
ATOM 8884 C C . ASN F 2 157 ? -20.732 54.495 18.358 1.00 69.13 2044 ASN F C 1
ATOM 8885 O O . ASN F 2 157 ? -20.947 53.335 18.001 1.00 67.96 2044 ASN F O 1
ATOM 8890 N N . ALA F 2 158 ? -21.419 55.538 17.893 1.00 69.44 2045 ALA F N 1
ATOM 8891 C CA . ALA F 2 158 ? -22.506 55.399 16.927 1.00 68.57 2045 ALA F CA 1
ATOM 8892 C C . ALA F 2 158 ? -22.285 56.330 15.732 1.00 68.34 2045 ALA F C 1
ATOM 8893 O O . ALA F 2 158 ? -22.549 57.533 15.809 1.00 67.87 2045 ALA F O 1
ATOM 8895 N N . LEU F 2 159 ? -21.796 55.752 14.634 1.00 68.66 2046 LEU F N 1
ATOM 8896 C CA . LEU F 2 159 ? -21.554 56.478 13.378 1.00 67.58 2046 LEU F CA 1
ATOM 8897 C C . LEU F 2 159 ? -22.817 57.185 12.884 1.00 65.98 2046 LEU F C 1
ATOM 8898 O O . LEU F 2 159 ? -23.925 56.671 13.055 1.00 64.89 2046 LEU F O 1
ATOM 8903 N N . GLN F 2 160 ? -22.647 58.357 12.268 1.00 65.19 2047 GLN F N 1
ATOM 8904 C CA . GLN F 2 160 ? -23.786 59.185 11.849 1.00 63.53 2047 GLN F CA 1
ATOM 8905 C C . GLN F 2 160 ? -23.694 59.661 10.396 1.00 63.05 2047 GLN F C 1
ATOM 8906 O O . GLN F 2 160 ? -22.796 60.425 10.031 1.00 63.58 2047 GLN F O 1
ATOM 8912 N N . SER F 2 161 ? -24.640 59.209 9.575 1.00 62.44 2048 SER F N 1
ATOM 8913 C CA . SER F 2 161 ? -24.733 59.641 8.182 1.00 61.90 2048 SER F CA 1
ATOM 8914 C C . SER F 2 161 ? -25.279 61.069 8.074 1.00 62.26 2048 SER F C 1
ATOM 8915 O O . SER F 2 161 ? -26.072 61.513 8.907 1.00 62.16 2048 SER F O 1
ATOM 8918 N N . GLY F 2 162 ? -24.841 61.757 7.021 1.00 62.39 2049 GLY F N 1
ATOM 8919 C CA . GLY F 2 162 ? -25.151 63.167 6.728 1.00 63.68 2049 GLY F CA 1
ATOM 8920 C C . GLY F 2 162 ? -26.082 64.020 7.584 1.00 63.64 2049 GLY F C 1
ATOM 8921 O O . GLY F 2 162 ? -27.253 64.205 7.251 1.00 62.48 2049 GLY F O 1
ATOM 8922 N N . ASN F 2 163 ? -25.550 64.549 8.684 1.00 64.19 2050 ASN F N 1
ATOM 8923 C CA . ASN F 2 163 ? -26.080 65.770 9.310 1.00 63.08 2050 ASN F CA 1
ATOM 8924 C C . ASN F 2 163 ? -24.897 66.702 9.629 1.00 63.30 2050 ASN F C 1
ATOM 8925 O O . ASN F 2 163 ? -24.889 67.432 10.633 1.00 61.53 2050 ASN F O 1
ATOM 8930 N N . SER F 2 164 ? -23.906 66.667 8.738 1.00 61.53 2051 SER F N 1
ATOM 8931 C CA . SER F 2 164 ? -22.612 67.296 8.966 1.00 59.97 2051 SER F CA 1
ATOM 8932 C C . SER F 2 164 ? -21.866 67.448 7.652 1.00 58.49 2051 SER F C 1
ATOM 8933 O O . SER F 2 164 ? -21.780 66.501 6.870 1.00 60.54 2051 SER F O 1
ATOM 8936 N N . GLN F 2 165 ? -21.302 68.628 7.426 1.00 55.97 2052 GLN F N 1
ATOM 8937 C CA . GLN F 2 165 ? -20.677 68.948 6.149 1.00 53.47 2052 GLN F CA 1
ATOM 8938 C C . GLN F 2 165 ? -19.182 69.204 6.307 1.00 52.84 2052 GLN F C 1
ATOM 8939 O O . GLN F 2 165 ? -18.749 69.807 7.287 1.00 53.77 2052 GLN F O 1
ATOM 8945 N N . GLU F 2 166 ? -18.403 68.725 5.342 1.00 50.56 2053 GLU F N 1
ATOM 8946 C CA . GLU F 2 166 ? -16.973 68.996 5.286 1.00 47.78 2053 GLU F CA 1
ATOM 8947 C C . GLU F 2 166 ? -16.713 70.258 4.465 1.00 47.69 2053 GLU F C 1
ATOM 8948 O O . GLU F 2 166 ? -17.508 70.631 3.600 1.00 47.67 2053 GLU F O 1
ATOM 8954 N N . SER F 2 167 ? -15.590 70.909 4.744 1.00 46.61 2054 SER F N 1
ATOM 8955 C CA . SER F 2 167 ? -15.095 72.004 3.918 1.00 44.99 2054 SER F CA 1
ATOM 8956 C C . SER F 2 167 ? -13.582 71.897 3.850 1.00 44.22 2054 SER F C 1
ATOM 8957 O O . SER F 2 167 ? -12.930 71.809 4.887 1.00 45.21 2054 SER F O 1
ATOM 8960 N N . VAL F 2 168 ? -13.029 71.903 2.640 1.00 42.27 2055 VAL F N 1
ATOM 8961 C CA . VAL F 2 168 ? -11.594 71.723 2.447 1.00 41.19 2055 VAL F CA 1
ATOM 8962 C C . VAL F 2 168 ? -10.988 72.967 1.827 1.00 39.72 2055 VAL F C 1
ATOM 8963 O O . VAL F 2 168 ? -11.551 73.525 0.899 1.00 40.44 2055 VAL F O 1
ATOM 8967 N N . THR F 2 169 ? -9.831 73.386 2.332 1.00 39.16 2056 THR F N 1
ATOM 8968 C CA . THR F 2 169 ? -9.130 74.544 1.791 1.00 38.80 2056 THR F CA 1
ATOM 8969 C C . THR F 2 169 ? -8.514 74.164 0.462 1.00 39.53 2056 THR F C 1
ATOM 8970 O O . THR F 2 169 ? -8.463 72.988 0.116 1.00 38.85 2056 THR F O 1
ATOM 8974 N N . GLU F 2 170 ? -8.057 75.154 -0.292 1.00 42.51 2057 GLU F N 1
ATOM 8975 C CA . GLU F 2 170 ? -7.276 74.859 -1.480 1.00 46.30 2057 GLU F CA 1
ATOM 8976 C C . GLU F 2 170 ? -5.885 74.463 -1.020 1.00 46.06 2057 GLU F C 1
ATOM 8977 O O . GLU F 2 170 ? -5.429 74.908 0.036 1.00 46.57 2057 GLU F O 1
ATOM 8983 N N . GLN F 2 171 ? -5.218 73.623 -1.809 1.00 45.67 2058 GLN F N 1
ATOM 8984 C CA . GLN F 2 171 ? -3.823 73.308 -1.564 1.00 45.25 2058 GLN F CA 1
ATOM 8985 C C . GLN F 2 171 ? -3.095 74.603 -1.276 1.00 43.29 2058 GLN F C 1
ATOM 8986 O O . GLN F 2 171 ? -3.150 75.531 -2.070 1.00 43.07 2058 GLN F O 1
ATOM 8992 N N . ASP F 2 172 ? -2.430 74.667 -0.131 1.00 43.73 2059 ASP F N 1
ATOM 8993 C CA . ASP F 2 172 ? -1.773 75.892 0.291 1.00 45.00 2059 ASP F CA 1
ATOM 8994 C C . ASP F 2 172 ? -0.665 76.286 -0.684 1.00 44.99 2059 ASP F C 1
ATOM 8995 O O . ASP F 2 172 ? 0.053 75.443 -1.214 1.00 43.39 2059 ASP F O 1
ATOM 9000 N N . SER F 2 173 ? -0.550 77.585 -0.913 1.00 47.30 2060 SER F N 1
ATOM 9001 C CA . SER F 2 173 ? 0.414 78.132 -1.850 1.00 48.95 2060 SER F CA 1
ATOM 9002 C C . SER F 2 173 ? 1.854 77.981 -1.357 1.00 51.26 2060 SER F C 1
ATOM 9003 O O . SER F 2 173 ? 2.778 77.863 -2.165 1.00 51.77 2060 SER F O 1
ATOM 9006 N N . LYS F 2 174 ? 2.037 77.980 -0.036 1.00 52.56 2061 LYS F N 1
ATOM 9007 C CA . LYS F 2 174 ? 3.370 78.032 0.578 1.00 53.82 2061 LYS F CA 1
ATOM 9008 C C . LYS F 2 174 ? 3.971 76.654 0.889 1.00 51.21 2061 LYS F C 1
ATOM 9009 O O . LYS F 2 174 ? 5.121 76.391 0.536 1.00 49.36 2061 LYS F O 1
ATOM 9015 N N . ASP F 2 175 ? 3.193 75.796 1.554 1.00 49.03 2062 ASP F N 1
ATOM 9016 C CA . ASP F 2 175 ? 3.661 74.474 2.004 1.00 46.90 2062 ASP F CA 1
ATOM 9017 C C . ASP F 2 175 ? 2.897 73.300 1.367 1.00 44.34 2062 ASP F C 1
ATOM 9018 O O . ASP F 2 175 ? 3.004 72.157 1.827 1.00 42.90 2062 ASP F O 1
ATOM 9023 N N . SER F 2 176 ? 2.115 73.595 0.328 1.00 42.71 2063 SER F N 1
ATOM 9024 C CA . SER F 2 176 ? 1.361 72.584 -0.431 1.00 40.72 2063 SER F CA 1
ATOM 9025 C C . SER F 2 176 ? 0.482 71.664 0.432 1.00 39.51 2063 SER F C 1
ATOM 9026 O O . SER F 2 176 ? 0.238 70.512 0.077 1.00 40.11 2063 SER F O 1
ATOM 9029 N N . THR F 2 177 ? -0.024 72.191 1.541 1.00 38.20 2064 THR F N 1
ATOM 9030 C CA . THR F 2 177 ? -0.854 71.415 2.451 1.00 38.18 2064 THR F CA 1
ATOM 9031 C C . THR F 2 177 ? -2.357 71.642 2.217 1.00 38.02 2064 THR F C 1
ATOM 9032 O O . THR F 2 177 ? -2.750 72.491 1.422 1.00 37.67 2064 THR F O 1
ATOM 9036 N N . TYR F 2 178 ? -3.179 70.871 2.925 1.00 37.67 2065 TYR F N 1
ATOM 9037 C CA . TYR F 2 178 ? -4.629 71.057 2.952 1.00 38.40 2065 TYR F CA 1
ATOM 9038 C C . TYR F 2 178 ? -5.108 71.239 4.390 1.00 38.44 2065 TYR F C 1
ATOM 9039 O O . TYR F 2 178 ? -4.379 70.963 5.332 1.00 39.54 2065 TYR F O 1
ATOM 9048 N N . SER F 2 179 ? -6.342 71.697 4.556 1.00 38.83 2066 SER F N 1
ATOM 9049 C CA . SER F 2 179 ? -6.986 71.704 5.868 1.00 39.55 2066 SER F CA 1
ATOM 9050 C C . SER F 2 179 ? -8.475 71.430 5.686 1.00 40.57 2066 SER F C 1
ATOM 9051 O O . SER F 2 179 ? -9.024 71.720 4.630 1.00 39.98 2066 SER F O 1
ATOM 9054 N N . LEU F 2 180 ? -9.122 70.874 6.710 1.00 42.42 2067 LEU F N 1
ATOM 9055 C CA . LEU F 2 180 ? -10.507 70.399 6.584 1.00 44.12 2067 LEU F CA 1
ATOM 9056 C C . LEU F 2 180 ? -11.301 70.586 7.870 1.00 44.40 2067 LEU F C 1
ATOM 9057 O O . LEU F 2 180 ? -10.774 70.386 8.960 1.00 45.01 2067 LEU F O 1
ATOM 9062 N N . SER F 2 181 ? -12.576 70.949 7.737 1.00 45.13 2068 SER F N 1
ATOM 9063 C CA . SER F 2 181 ? -13.441 71.150 8.895 1.00 46.33 2068 SER F CA 1
ATOM 9064 C C . SER F 2 181 ? -14.795 70.468 8.725 1.00 47.97 2068 SER F C 1
ATOM 9065 O O . SER F 2 181 ? -15.634 70.920 7.936 1.00 47.33 2068 SER F O 1
ATOM 9068 N N . SER F 2 182 ? -14.996 69.380 9.470 1.00 48.82 2069 SER F N 1
ATOM 9069 C CA . SER F 2 182 ? -16.286 68.692 9.513 1.00 49.02 2069 SER F CA 1
ATOM 9070 C C . SER F 2 182 ? -17.085 69.216 10.700 1.00 49.16 2069 SER F C 1
ATOM 9071 O O . SER F 2 182 ? -16.657 69.087 11.845 1.00 51.13 2069 SER F O 1
ATOM 9074 N N . THR F 2 183 ? -18.233 69.822 10.415 1.00 49.96 2070 THR F N 1
ATOM 9075 C CA . THR F 2 183 ? -19.058 70.462 11.431 1.00 50.34 2070 THR F CA 1
ATOM 9076 C C . THR F 2 183 ? -20.343 69.667 11.579 1.00 52.17 2070 THR F C 1
ATOM 9077 O O . THR F 2 183 ? -21.073 69.488 10.610 1.00 53.98 2070 THR F O 1
ATOM 9081 N N . LEU F 2 184 ? -20.606 69.192 12.792 1.00 54.97 2071 LEU F N 1
ATOM 9082 C CA . LEU F 2 184 ? -21.764 68.352 13.082 1.00 56.51 2071 LEU F CA 1
ATOM 9083 C C . LEU F 2 184 ? -22.848 69.196 13.756 1.00 57.30 2071 LEU F C 1
ATOM 9084 O O . LEU F 2 184 ? -22.621 69.760 14.829 1.00 55.30 2071 LEU F O 1
ATOM 9089 N N . THR F 2 185 ? -24.017 69.291 13.120 1.00 59.76 2072 THR F N 1
ATOM 9090 C CA . THR F 2 185 ? -25.109 70.118 13.641 1.00 61.22 2072 THR F CA 1
ATOM 9091 C C . THR F 2 185 ? -26.200 69.264 14.284 1.00 63.28 2072 THR F C 1
ATOM 9092 O O . THR F 2 185 ? -26.688 68.307 13.681 1.00 64.25 2072 THR F O 1
ATOM 9096 N N . LEU F 2 186 ? -26.555 69.621 15.518 1.00 64.35 2073 LEU F N 1
ATOM 9097 C CA . LEU F 2 186 ? -27.658 69.010 16.257 1.00 63.57 2073 LEU F CA 1
ATOM 9098 C C . LEU F 2 186 ? -28.378 70.117 17.014 1.00 62.48 2073 LEU F C 1
ATOM 9099 O O . LEU F 2 186 ? -27.770 71.121 17.366 1.00 62.29 2073 LEU F O 1
ATOM 9104 N N . SER F 2 187 ? -29.670 69.937 17.266 1.00 62.09 2074 SER F N 1
ATOM 9105 C CA . SER F 2 187 ? -30.447 70.936 17.998 1.00 60.72 2074 SER F CA 1
ATOM 9106 C C . SER F 2 187 ? -30.068 70.935 19.478 1.00 60.25 2074 SER F C 1
ATOM 9107 O O . SER F 2 187 ? -29.357 70.043 19.947 1.00 58.53 2074 SER F O 1
ATOM 9110 N N . LYS F 2 188 ? -30.534 71.955 20.195 1.00 61.32 2075 LYS F N 1
ATOM 9111 C CA . LYS F 2 188 ? -30.277 72.107 21.630 1.00 62.89 2075 LYS F CA 1
ATOM 9112 C C . LYS F 2 188 ? -30.623 70.829 22.397 1.00 63.57 2075 LYS F C 1
ATOM 9113 O O . LYS F 2 188 ? -29.824 70.338 23.197 1.00 62.48 2075 LYS F O 1
ATOM 9119 N N . ALA F 2 189 ? -31.813 70.295 22.128 1.00 64.75 2076 ALA F N 1
ATOM 9120 C CA . ALA F 2 189 ? -32.322 69.120 22.831 1.00 65.56 2076 ALA F CA 1
ATOM 9121 C C . ALA F 2 189 ? -31.534 67.848 22.513 1.00 67.34 2076 ALA F C 1
ATOM 9122 O O . ALA F 2 189 ? -31.112 67.139 23.427 1.00 69.78 2076 ALA F O 1
ATOM 9124 N N . ASP F 2 190 ? -31.341 67.567 21.224 1.00 67.39 2077 ASP F N 1
ATOM 9125 C CA . ASP F 2 190 ? -30.694 66.320 20.780 1.00 68.34 2077 ASP F CA 1
ATOM 9126 C C . ASP F 2 190 ? -29.225 66.201 21.202 1.00 69.21 2077 ASP F C 1
ATOM 9127 O O . ASP F 2 190 ? -28.737 65.093 21.443 1.00 67.56 2077 ASP F O 1
ATOM 9132 N N . TYR F 2 191 ? -28.527 67.335 21.276 1.00 72.25 2078 TYR F N 1
ATOM 9133 C CA . TYR F 2 191 ? -27.119 67.364 21.699 1.00 73.28 2078 TYR F CA 1
ATOM 9134 C C . TYR F 2 191 ? -26.974 66.967 23.168 1.00 74.01 2078 TYR F C 1
ATOM 9135 O O . TYR F 2 191 ? -26.048 66.238 23.530 1.00 75.61 2078 TYR F O 1
ATOM 9144 N N . GLU F 2 192 ? -27.903 67.425 24.004 1.00 73.41 2079 GLU F N 1
ATOM 9145 C CA . GLU F 2 192 ? -27.851 67.156 25.441 1.00 73.68 2079 GLU F CA 1
ATOM 9146 C C . GLU F 2 192 ? -28.329 65.749 25.818 1.00 72.32 2079 GLU F C 1
ATOM 9147 O O . GLU F 2 192 ? -28.736 65.523 26.955 1.00 72.39 2079 GLU F O 1
ATOM 9153 N N . LYS F 2 193 ? -28.274 64.806 24.879 1.00 71.27 2080 LYS F N 1
ATOM 9154 C CA . LYS F 2 193 ? -28.738 63.444 25.125 1.00 71.99 2080 LYS F CA 1
ATOM 9155 C C . LYS F 2 193 ? -27.639 62.396 24.906 1.00 71.88 2080 LYS F C 1
ATOM 9156 O O . LYS F 2 193 ? -27.926 61.203 24.793 1.00 71.31 2080 LYS F O 1
ATOM 9162 N N . HIS F 2 194 ? -26.385 62.844 24.862 1.00 72.02 2081 HIS F N 1
ATOM 9163 C CA . HIS F 2 194 ? -25.229 61.949 24.746 1.00 73.75 2081 HIS F CA 1
ATOM 9164 C C . HIS F 2 194 ? -24.054 62.548 25.521 1.00 74.83 2081 HIS F C 1
ATOM 9165 O O . HIS F 2 194 ? -24.106 63.713 25.920 1.00 74.43 2081 HIS F O 1
ATOM 9172 N N . LYS F 2 195 ? -23.002 61.757 25.735 1.00 76.71 2082 LYS F N 1
ATOM 9173 C CA . LYS F 2 195 ? -21.832 62.213 26.500 1.00 78.09 2082 LYS F CA 1
ATOM 9174 C C . LYS F 2 195 ? -20.598 62.393 25.608 1.00 78.70 2082 LYS F C 1
ATOM 9175 O O . LYS F 2 195 ? -20.109 63.513 25.437 1.00 76.22 2082 LYS F O 1
ATOM 9181 N N . VAL F 2 196 ? -20.112 61.290 25.038 1.00 80.26 2083 VAL F N 1
ATOM 9182 C CA . VAL F 2 196 ? -18.863 61.289 24.265 1.00 81.41 2083 VAL F CA 1
ATOM 9183 C C . VAL F 2 196 ? -19.111 61.660 22.792 1.00 82.81 2083 VAL F C 1
ATOM 9184 O O . VAL F 2 196 ? -19.994 61.096 22.136 1.00 83.64 2083 VAL F O 1
ATOM 9188 N N . TYR F 2 197 ? -18.332 62.624 22.297 1.00 81.63 2084 TYR F N 1
ATOM 9189 C CA . TYR F 2 197 ? -18.421 63.102 20.915 1.00 79.36 2084 TYR F CA 1
ATOM 9190 C C . TYR F 2 197 ? -17.046 63.031 20.256 1.00 75.79 2084 TYR F C 1
ATOM 9191 O O . TYR F 2 197 ? -16.209 63.909 20.462 1.00 75.61 2084 TYR F O 1
ATOM 9200 N N . ALA F 2 198 ? -16.825 61.987 19.459 1.00 73.45 2085 ALA F N 1
ATOM 9201 C CA . ALA F 2 198 ? -15.495 61.672 18.932 1.00 72.79 2085 ALA F CA 1
ATOM 9202 C C . ALA F 2 198 ? -15.356 61.951 17.440 1.00 71.39 2085 ALA F C 1
ATOM 9203 O O . ALA F 2 198 ? -16.314 61.832 16.680 1.00 75.92 2085 ALA F O 1
ATOM 9205 N N . CYS F 2 199 ? -14.142 62.306 17.036 1.00 68.97 2086 CYS F N 1
ATOM 9206 C CA . CYS F 2 199 ? -13.822 62.589 15.646 1.00 68.11 2086 CYS F CA 1
ATOM 9207 C C . CYS F 2 199 ? -12.689 61.664 15.208 1.00 65.87 2086 CYS F C 1
ATOM 9208 O O . CYS F 2 199 ? -11.512 61.999 15.341 1.00 67.79 2086 CYS F O 1
ATOM 9211 N N . GLU F 2 200 ? -13.043 60.486 14.706 1.00 63.89 2087 GLU F N 1
ATOM 9212 C CA . GLU F 2 200 ? -12.034 59.547 14.223 1.00 63.80 2087 GLU F CA 1
ATOM 9213 C C . GLU F 2 200 ? -11.561 59.949 12.830 1.00 60.23 2087 GLU F C 1
ATOM 9214 O O . GLU F 2 200 ? -12.370 60.190 11.934 1.00 58.69 2087 GLU F O 1
ATOM 9220 N N . VAL F 2 201 ? -10.244 59.998 12.663 1.00 57.62 2088 VAL F N 1
ATOM 9221 C CA . VAL F 2 201 ? -9.617 60.430 11.425 1.00 57.26 2088 VAL F CA 1
ATOM 9222 C C . VAL F 2 201 ? -8.807 59.284 10.833 1.00 55.59 2088 VAL F C 1
ATOM 9223 O O . VAL F 2 201 ? -8.129 58.563 11.559 1.00 57.15 2088 VAL F O 1
ATOM 9227 N N . THR F 2 202 ? -8.885 59.116 9.515 1.00 54.30 2089 THR F N 1
ATOM 9228 C CA . THR F 2 202 ? -8.085 58.113 8.810 1.00 53.26 2089 THR F CA 1
ATOM 9229 C C . THR F 2 202 ? -7.276 58.772 7.691 1.00 51.11 2089 THR F C 1
ATOM 9230 O O . THR F 2 202 ? -7.816 59.504 6.863 1.00 50.06 2089 THR F O 1
ATOM 9234 N N . HIS F 2 203 ? -5.972 58.508 7.691 1.00 50.23 2090 HIS F N 1
ATOM 9235 C CA . HIS F 2 203 ? -5.020 59.184 6.810 1.00 50.33 2090 HIS F CA 1
ATOM 9236 C C . HIS F 2 203 ? -3.642 58.566 7.012 1.00 51.38 2090 HIS F C 1
ATOM 9237 O O . HIS F 2 203 ? -3.335 58.089 8.105 1.00 52.34 2090 HIS F O 1
ATOM 9244 N N . GLN F 2 204 ? -2.816 58.588 5.968 1.00 51.84 2091 GLN F N 1
ATOM 9245 C CA . GLN F 2 204 ? -1.425 58.124 6.053 1.00 53.10 2091 GLN F CA 1
ATOM 9246 C C . GLN F 2 204 ? -0.668 58.768 7.226 1.00 53.37 2091 GLN F C 1
ATOM 9247 O O . GLN F 2 204 ? 0.034 59.769 7.053 1.00 55.31 2091 GLN F O 1
ATOM 9253 N N . GLY F 2 205 ? -0.815 58.175 8.410 1.00 50.80 2092 GLY F N 1
ATOM 9254 C CA . GLY F 2 205 ? -0.243 58.711 9.639 1.00 49.80 2092 GLY F CA 1
ATOM 9255 C C . GLY F 2 205 ? -1.276 58.746 10.748 1.00 49.15 2092 GLY F C 1
ATOM 9256 O O . GLY F 2 205 ? -2.318 59.387 10.619 1.00 48.10 2092 GLY F O 1
ATOM 9257 N N . SER F 2 208 ? -3.284 53.113 11.614 1.00 56.01 2095 SER F N 1
ATOM 9258 C CA . SER F 2 208 ? -3.275 53.788 12.905 1.00 56.26 2095 SER F CA 1
ATOM 9259 C C . SER F 2 208 ? -4.116 55.065 12.850 1.00 57.54 2095 SER F C 1
ATOM 9260 O O . SER F 2 208 ? -3.571 56.167 12.710 1.00 58.36 2095 SER F O 1
ATOM 9263 N N . PRO F 2 209 ? -5.453 54.919 12.939 1.00 57.69 2096 PRO F N 1
ATOM 9264 C CA . PRO F 2 209 ? -6.328 56.089 12.989 1.00 57.45 2096 PRO F CA 1
ATOM 9265 C C . PRO F 2 209 ? -6.197 56.857 14.305 1.00 58.35 2096 PRO F C 1
ATOM 9266 O O . PRO F 2 209 ? -6.029 56.255 15.365 1.00 58.98 2096 PRO F O 1
ATOM 9270 N N . VAL F 2 210 ? -6.269 58.180 14.219 1.00 59.26 2097 VAL F N 1
ATOM 9271 C CA . VAL F 2 210 ? -6.328 59.040 15.396 1.00 59.95 2097 VAL F CA 1
ATOM 9272 C C . VAL F 2 210 ? -7.798 59.118 15.816 1.00 59.66 2097 VAL F C 1
ATOM 9273 O O . VAL F 2 210 ? -8.688 58.867 15.004 1.00 60.04 2097 VAL F O 1
ATOM 9277 N N . THR F 2 211 ? -8.055 59.440 17.081 1.00 59.31 2098 THR F N 1
ATOM 9278 C CA . THR F 2 211 ? -9.427 59.594 17.566 1.00 58.72 2098 THR F CA 1
ATOM 9279 C C . THR F 2 211 ? -9.507 60.627 18.686 1.00 59.76 2098 THR F C 1
ATOM 9280 O O . THR F 2 211 ? -9.384 60.288 19.860 1.00 61.88 2098 THR F O 1
ATOM 9284 N N . LYS F 2 212 ? -9.709 61.887 18.316 1.00 61.12 2099 LYS F N 1
ATOM 9285 C CA . LYS F 2 212 ? -9.879 62.955 19.300 1.00 62.31 2099 LYS F CA 1
ATOM 9286 C C . LYS F 2 212 ? -11.340 63.024 19.723 1.00 62.34 2099 LYS F C 1
ATOM 9287 O O . LYS F 2 212 ? -12.232 62.794 18.909 1.00 61.29 2099 LYS F O 1
ATOM 9293 N N . SER F 2 213 ? -11.582 63.332 20.996 1.00 63.65 2100 SER F N 1
ATOM 9294 C CA . SER F 2 213 ? -12.947 63.437 21.517 1.00 65.27 2100 SER F CA 1
ATOM 9295 C C . SER F 2 213 ? -13.033 64.251 22.808 1.00 65.49 2100 SER F C 1
ATOM 9296 O O . SER F 2 213 ? -12.018 64.601 23.409 1.00 64.13 2100 SER F O 1
ATOM 9299 N N . PHE F 2 214 ? -14.264 64.546 23.216 1.00 68.49 2101 PHE F N 1
ATOM 9300 C CA . PHE F 2 214 ? -14.536 65.205 24.490 1.00 72.16 2101 PHE F CA 1
ATOM 9301 C C . PHE F 2 214 ? -15.855 64.694 25.068 1.00 74.51 2101 PHE F C 1
ATOM 9302 O O . PHE F 2 214 ? -16.701 64.168 24.342 1.00 74.59 2101 PHE F O 1
ATOM 9310 N N . ASN F 2 215 ? -16.015 64.851 26.379 1.00 76.78 2102 ASN F N 1
ATOM 9311 C CA . ASN F 2 215 ? -17.266 64.527 27.056 1.00 77.72 2102 ASN F CA 1
ATOM 9312 C C . ASN F 2 215 ? -18.079 65.796 27.281 1.00 77.81 2102 ASN F C 1
ATOM 9313 O O . ASN F 2 215 ? -17.529 66.836 27.652 1.00 78.84 2102 ASN F O 1
ATOM 9318 N N . ARG F 2 216 ? -19.387 65.700 27.058 1.00 76.79 2103 ARG F N 1
ATOM 9319 C CA . ARG F 2 216 ? -20.282 66.854 27.154 1.00 76.19 2103 ARG F CA 1
ATOM 9320 C C . ARG F 2 216 ? -20.247 67.492 28.543 1.00 73.67 2103 ARG F C 1
ATOM 9321 O O . ARG F 2 216 ? -20.049 66.805 29.545 1.00 73.11 2103 ARG F O 1
ATOM 9329 N N . GLY F 2 217 ? -20.428 68.810 28.584 1.00 71.62 2104 GLY F N 1
ATOM 9330 C CA . GLY F 2 217 ? -20.442 69.567 29.838 1.00 71.66 2104 GLY F CA 1
ATOM 9331 C C . GLY F 2 217 ? -19.131 69.595 30.611 1.00 71.07 2104 GLY F C 1
ATOM 9332 O O . GLY F 2 217 ? -19.123 69.937 31.795 1.00 70.44 2104 GLY F O 1
ATOM 9333 N N . GLU F 2 218 ? -18.028 69.242 29.946 1.00 71.42 2105 GLU F N 1
ATOM 9334 C CA . GLU F 2 218 ? -16.706 69.149 30.579 1.00 71.15 2105 GLU F CA 1
ATOM 9335 C C . GLU F 2 218 ? -15.628 69.719 29.653 1.00 70.99 2105 GLU F C 1
ATOM 9336 O O . GLU F 2 218 ? -14.742 70.461 30.084 1.00 69.32 2105 GLU F O 1
ATOM 9342 N N . VAL G 3 5 ? -15.440 2.347 -31.019 1.00 80.17 420 VAL Z N 1
ATOM 9343 C CA . VAL G 3 5 ? -16.759 2.783 -30.457 1.00 78.46 420 VAL Z CA 1
ATOM 9344 C C . VAL G 3 5 ? -16.561 3.772 -29.309 1.00 76.52 420 VAL Z C 1
ATOM 9345 O O . VAL G 3 5 ? -15.537 3.752 -28.620 1.00 76.02 420 VAL Z O 1
ATOM 9349 N N . ASP G 3 6 ? -17.549 4.644 -29.130 1.00 74.46 421 ASP Z N 1
ATOM 9350 C CA . ASP G 3 6 ? -17.525 5.667 -28.086 1.00 73.61 421 ASP Z CA 1
ATOM 9351 C C . ASP G 3 6 ? -17.972 5.112 -26.727 1.00 70.07 421 ASP Z C 1
ATOM 9352 O O . ASP G 3 6 ? -19.035 4.497 -26.620 1.00 68.97 421 ASP Z O 1
ATOM 9367 N N . PRO G 3 8 ? -17.656 6.226 -22.311 1.00 67.10 423 PRO Z N 1
ATOM 9368 C CA . PRO G 3 8 ? -17.162 7.128 -21.245 1.00 64.92 423 PRO Z CA 1
ATOM 9369 C C . PRO G 3 8 ? -16.016 6.566 -20.382 1.00 64.13 423 PRO Z C 1
ATOM 9370 O O . PRO G 3 8 ? -15.332 7.333 -19.696 1.00 60.21 423 PRO Z O 1
ATOM 9374 N N . GLN G 3 9 ? -15.828 5.245 -20.411 1.00 63.62 424 GLN Z N 1
ATOM 9375 C CA . GLN G 3 9 ? -14.738 4.576 -19.697 1.00 62.84 424 GLN Z CA 1
ATOM 9376 C C . GLN G 3 9 ? -14.779 4.855 -18.192 1.00 62.36 424 GLN Z C 1
ATOM 9377 O O . GLN G 3 9 ? -13.756 5.161 -17.573 1.00 61.85 424 GLN Z O 1
ATOM 9383 N N . LEU G 3 10 ? -15.980 4.735 -17.625 1.00 61.44 425 LEU Z N 1
ATOM 9384 C CA . LEU G 3 10 ? -16.224 4.923 -16.190 1.00 63.36 425 LEU Z CA 1
ATOM 9385 C C . LEU G 3 10 ? -16.504 3.607 -15.464 1.00 62.33 425 LEU Z C 1
ATOM 9386 O O . LEU G 3 10 ? -15.958 3.363 -14.385 1.00 60.22 425 LEU Z O 1
ATOM 9391 N N . ALA G 3 11 ? -17.373 2.784 -16.053 1.00 62.75 426 ALA Z N 1
ATOM 9392 C CA . ALA G 3 11 ? -17.888 1.573 -15.409 1.00 63.06 426 ALA Z CA 1
ATOM 9393 C C . ALA G 3 11 ? -17.190 0.288 -15.859 1.00 63.85 426 ALA Z C 1
ATOM 9394 O O . ALA G 3 11 ? -17.535 -0.792 -15.381 1.00 65.72 426 ALA Z O 1
ATOM 9396 N N . THR G 3 12 ? -16.215 0.405 -16.764 1.00 63.40 427 THR Z N 1
ATOM 9397 C CA . THR G 3 12 ? -15.416 -0.737 -17.221 1.00 61.11 427 THR Z CA 1
ATOM 9398 C C . THR G 3 12 ? -13.987 -0.640 -16.684 1.00 59.62 427 THR Z C 1
ATOM 9399 O O . THR G 3 12 ? -13.675 0.252 -15.896 1.00 61.24 427 THR Z O 1
ATOM 9403 N N . LEU G 3 13 ? -13.129 -1.567 -17.099 1.00 57.59 428 LEU Z N 1
ATOM 9404 C CA . LEU G 3 13 ? -11.743 -1.601 -16.646 1.00 57.95 428 LEU Z CA 1
ATOM 9405 C C . LEU G 3 13 ? -11.033 -0.258 -16.847 1.00 58.67 428 LEU Z C 1
ATOM 9406 O O . LEU G 3 13 ? -11.224 0.413 -17.860 1.00 61.39 428 LEU Z O 1
ATOM 9411 N N . MET H 3 4 ? -31.563 66.926 0.495 1.00 73.37 419 MET P N 1
ATOM 9412 C CA . MET H 3 4 ? -31.370 66.666 -0.967 1.00 73.95 419 MET P CA 1
ATOM 9413 C C . MET H 3 4 ? -32.620 66.038 -1.596 1.00 69.78 419 MET P C 1
ATOM 9414 O O . MET H 3 4 ? -33.077 64.979 -1.157 1.00 68.19 419 MET P O 1
ATOM 9419 N N . VAL H 3 5 ? -33.160 66.697 -2.623 1.00 66.02 420 VAL P N 1
ATOM 9420 C CA . VAL H 3 5 ? -34.353 66.215 -3.332 1.00 62.59 420 VAL P CA 1
ATOM 9421 C C . VAL H 3 5 ? -33.918 65.296 -4.475 1.00 59.29 420 VAL P C 1
ATOM 9422 O O . VAL H 3 5 ? -32.836 65.464 -5.038 1.00 57.76 420 VAL P O 1
ATOM 9426 N N . ASP H 3 6 ? -34.765 64.323 -4.802 1.00 56.76 421 ASP P N 1
ATOM 9427 C CA . ASP H 3 6 ? -34.466 63.335 -5.844 1.00 54.08 421 ASP P CA 1
ATOM 9428 C C . ASP H 3 6 ? -34.792 63.867 -7.236 1.00 52.32 421 ASP P C 1
ATOM 9429 O O . ASP H 3 6 ? -35.918 64.297 -7.489 1.00 54.06 421 ASP P O 1
ATOM 9444 N N . PRO H 3 8 ? -33.819 63.074 -11.594 1.00 41.42 423 PRO P N 1
ATOM 9445 C CA . PRO H 3 8 ? -33.057 62.357 -12.623 1.00 40.08 423 PRO P CA 1
ATOM 9446 C C . PRO H 3 8 ? -32.015 63.205 -13.345 1.00 38.49 423 PRO P C 1
ATOM 9447 O O . PRO H 3 8 ? -31.187 62.650 -14.057 1.00 39.83 423 PRO P O 1
ATOM 9451 N N . GLN H 3 9 ? -32.057 64.524 -13.178 1.00 36.26 424 GLN P N 1
ATOM 9452 C CA . GLN H 3 9 ? -31.040 65.403 -13.740 1.00 36.69 424 GLN P CA 1
ATOM 9453 C C . GLN H 3 9 ? -30.952 65.291 -15.268 1.00 35.87 424 GLN P C 1
ATOM 9454 O O . GLN H 3 9 ? -29.878 65.118 -15.838 1.00 35.84 424 GLN P O 1
ATOM 9460 N N . LEU H 3 10 ? -32.102 65.403 -15.921 1.00 36.19 425 LEU P N 1
ATOM 9461 C CA . LEU H 3 10 ? -32.202 65.246 -17.369 1.00 36.24 425 LEU P CA 1
ATOM 9462 C C . LEU H 3 10 ? -32.657 66.522 -18.081 1.00 35.63 425 LEU P C 1
ATOM 9463 O O . LEU H 3 10 ? -32.132 66.855 -19.142 1.00 34.93 425 LEU P O 1
ATOM 9468 N N . ALA H 3 11 ? -33.633 67.220 -17.503 1.00 36.63 426 ALA P N 1
ATOM 9469 C CA . ALA H 3 11 ? -34.238 68.407 -18.128 1.00 38.30 426 ALA P CA 1
ATOM 9470 C C . ALA H 3 11 ? -33.824 69.723 -17.461 1.00 40.24 426 ALA P C 1
ATOM 9471 O O . ALA H 3 11 ? -34.291 70.800 -17.851 1.00 42.05 426 ALA P O 1
ATOM 9473 N N . THR H 3 12 ? -32.956 69.631 -16.457 1.00 41.45 427 THR P N 1
ATOM 9474 C CA . THR H 3 12 ? -32.301 70.795 -15.874 1.00 42.22 427 THR P CA 1
ATOM 9475 C C . THR H 3 12 ? -30.817 70.689 -16.190 1.00 44.46 427 THR P C 1
ATOM 9476 O O . THR H 3 12 ? -30.327 69.602 -16.497 1.00 43.17 427 THR P O 1
ATOM 9480 N N . LEU H 3 13 ? -30.098 71.807 -16.129 1.00 48.56 428 LEU P N 1
ATOM 9481 C CA . LEU H 3 13 ? -28.647 71.754 -16.285 1.00 52.09 428 LEU P CA 1
ATOM 9482 C C . LEU H 3 13 ? -28.047 71.173 -15.019 1.00 56.71 428 LEU P C 1
ATOM 9483 O O . LEU H 3 13 ? -27.926 71.865 -14.000 1.00 59.91 428 LEU P O 1
ATOM 9488 N N . ALA H 3 14 ? -27.676 69.901 -15.087 1.00 59.15 429 ALA P N 1
ATOM 9489 C CA . ALA H 3 14 ? -27.177 69.187 -13.922 1.00 62.67 429 ALA P CA 1
ATOM 9490 C C . ALA H 3 14 ? -25.685 69.446 -13.709 1.00 66.07 429 ALA P C 1
ATOM 9491 O O . ALA H 3 14 ? -25.256 69.687 -12.581 1.00 70.70 429 ALA P O 1
ATOM 9493 N N . ASP H 3 15 ? -24.903 69.396 -14.786 1.00 68.80 430 ASP P N 1
ATOM 9494 C CA . ASP H 3 15 ? -23.490 69.807 -14.762 1.00 72.75 430 ASP P CA 1
ATOM 9495 C C . ASP H 3 15 ? -22.848 69.726 -13.371 1.00 70.25 430 ASP P C 1
ATOM 9496 O O . ASP H 3 15 ? -21.667 69.403 -13.234 1.00 67.04 430 ASP P O 1
ATOM 9501 N N . MET I 3 4 ? -12.050 99.812 -38.043 1.00 123.70 419 MET X N 1
ATOM 9502 C CA . MET I 3 4 ? -11.226 98.563 -38.125 1.00 122.80 419 MET X CA 1
ATOM 9503 C C . MET I 3 4 ? -12.032 97.291 -37.849 1.00 114.61 419 MET X C 1
ATOM 9504 O O . MET I 3 4 ? -13.180 97.339 -37.405 1.00 113.16 419 MET X O 1
ATOM 9509 N N . VAL I 3 5 ? -11.393 96.159 -38.129 1.00 106.17 420 VAL X N 1
ATOM 9510 C CA . VAL I 3 5 ? -11.968 94.824 -37.957 1.00 100.16 420 VAL X CA 1
ATOM 9511 C C . VAL I 3 5 ? -12.362 94.528 -36.502 1.00 95.45 420 VAL X C 1
ATOM 9512 O O . VAL I 3 5 ? -11.690 94.972 -35.576 1.00 98.24 420 VAL X O 1
ATOM 9516 N N . ASP I 3 6 ? -13.445 93.772 -36.312 1.00 89.10 421 ASP X N 1
ATOM 9517 C CA . ASP I 3 6 ? -13.878 93.343 -34.973 1.00 82.46 421 ASP X CA 1
ATOM 9518 C C . ASP I 3 6 ? -13.025 92.192 -34.441 1.00 78.47 421 ASP X C 1
ATOM 9519 O O . ASP I 3 6 ? -12.624 91.305 -35.192 1.00 75.45 421 ASP X O 1
ATOM 9534 N N . PRO I 3 8 ? -12.112 90.127 -30.291 1.00 80.22 423 PRO X N 1
ATOM 9535 C CA . PRO I 3 8 ? -12.002 90.119 -28.836 1.00 81.18 423 PRO X CA 1
ATOM 9536 C C . PRO I 3 8 ? -10.562 89.841 -28.418 1.00 84.50 423 PRO X C 1
ATOM 9537 O O . PRO I 3 8 ? -10.112 88.706 -28.513 1.00 91.43 423 PRO X O 1
ATOM 9541 N N . GLN I 3 9 ? -9.842 90.859 -27.962 1.00 82.94 424 GLN X N 1
ATOM 9542 C CA . GLN I 3 9 ? -8.412 90.703 -27.694 1.00 80.06 424 GLN X CA 1
ATOM 9543 C C . GLN I 3 9 ? -8.172 89.777 -26.507 1.00 78.44 424 GLN X C 1
ATOM 9544 O O . GLN I 3 9 ? -8.121 90.235 -25.368 1.00 78.64 424 GLN X O 1
ATOM 9550 N N . LEU I 3 10 ? -8.019 88.481 -26.783 1.00 75.94 425 LEU X N 1
ATOM 9551 C CA . LEU I 3 10 ? -7.806 87.469 -25.739 1.00 73.29 425 LEU X CA 1
ATOM 9552 C C . LEU I 3 10 ? -6.592 86.590 -26.038 1.00 70.08 425 LEU X C 1
ATOM 9553 O O . LEU I 3 10 ? -6.226 86.383 -27.198 1.00 69.94 425 LEU X O 1
#

Sequence (1275 aa):
QSVEESGGRLVTPGTPLTLTCTVSGFSLSSNAINWVRQAPGKGLEWIGYIAVSGNTYYASWAKGRFTISKASTTVDLKMTSPTAEDTGTYFCGKSNIWGPGTLVTVSLASTKGPSVFPLAPTAALGCLVKDYFPEPVTVSWNSGALTSGVHTFPAVLQSSGLYSLSSVVTVPSSSLGTQTYICNVNHKPSNTKVDKKVEPKSVLTQTTSPVSAAVGSTVTISCQSSQSVRTNKLAWFQQKPGQPPKRLIYSASTLDFGVPSRFSASGSGTQFTLTISDVQCDDAATYYCLGYFDCSIADCVAFGGGTEVVVKRTVAAPSVFIFPPSDEQLKSGTASVVCLLNNFYPREAKVQWKVDNALQSGNSQESVTEQDSKDSTYSLSSTLTLSKADYEKHKVYACEVTHQGLSSPVTKSFNRGEQSVEESGGRLVTPGTPLTLTCTVSGFSLSSNAINWVRQAPGKGLEWIGYIAVSGNTYYASWAKGRFTISKASTTVDLKMTSPTAEDTGTYFCGKSNIWGPGTLVTVSLASTKGPSVFPLAPTAALGCLVKDYFPEPVTVSWNSGALTSGVHTFPAVLQSSGLYSLSSVVTVPSSSLGTQTYICNVNHKPSNTKVDKKVEPKSQVLTQTTSPVSAAVGSTVTISCQSSQSVRTNKLAWFQQKPGQPPKRLIYSASTLDFGVPSRFSASGSGTQFTLTISDVQCDDAATYYCLGYFDCSIADCVAFGGGTEVVVKRTVAAPSVFIFPPSDEQLKSGTASVVCLLNNFYPREAKVQWKVDNALQSGNSQESVTEQDSKDSTYSLSSTLTLSKADYEKHKVYACEVTHQGLSSPVTKSFNRGEQSVEESGGRLVTPGTPLTLTCTVSGFSLSSNAINWVRQAPGKGLEWIGYIAVSGNTYYASWAKGRFTISKASTTVDLKMTSPTAEDTGTYFCGKSNIWGPGTLVTVSLASTKGPSVFPLAPTAALGCLVKDYFPEPVTVSWNSGALTSGVHTFPAVLQSSGLYSLSSVVTVPSSSLQTYICNVNHKPSNTKVDKKVEPQVLTQ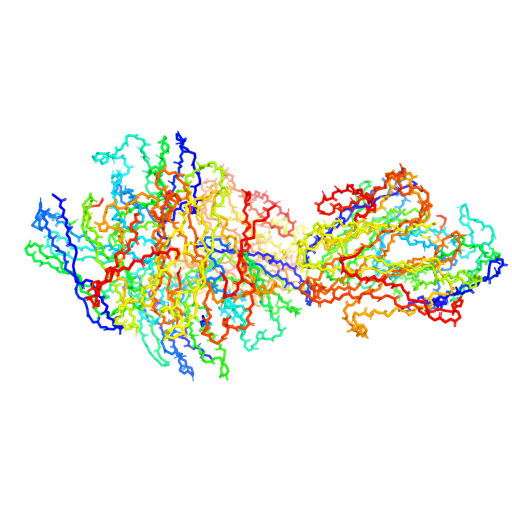TTSPVSAAVGSTVTISCQSSQSVRTNKLAWFQQKPGQPPKRLIYSASTLDFGVPSRFSASGSGTQFTLTISDVQCDDAATYYCLGYFDCSIADCVAFGGGTEVVVKRTVAAPSVFIFPPSDEQLKSGTASVVCLLNNFYPREAKVQWKVDNALQSGNSQESVTEQDSKDSTYSLSSTLTLSKADYEKHKVYACEVTHQGSPVTKSFNRGEVDPQLATLMVDPQLATLADMVDPQL

Foldseek 3Di:
DEKAKDQADEDEFFPWGKIKIFDDPDWLLQDKKWKWWDAVPGDIDTAWIAHSVQDIDGDPVNPPQWDWGDDGGMIMIIGRTDDQVPFTWMWMGDDPYIHPTGTHGYHPDDFAAWDWDWAAECYKIWIKTDFGDDDDKDKDKPVPPDDPQKDWDDWDQDPVRGIITMIMGNHDPVVAPVDWIWMWMADVSVRDIDIDTHHHDD/DKAKDADDAEEAQQAKDKMKIFDPFWFDPQFKWKWWDDPPDDIDTQDGSQFHGDPPHDPQWGKHDGTGMIMIMRGRDALVRQTKMKMKGADDDVVDDRMDIYPIYGYAHDADWDFWDKDKAWFDVVVLVPFWTKIKMKTPWGPDPDKDKWKAFPNNTDPPQKDKDKDRQDSPHRTIMMMIMGIDTSVVVVVTFKIKIWMDDPPDPDIDIDIGTDPD/DEKAKDFADEDAFQDKTKIKIFDDDDWLLQDKKWKWWAAVPGDIGTAWIADSVRDIDGDPVNPPQWDWGDDGGMIMIMGGRDDQVNFGWMWMDDDPYIYPTGTHGYHPDDFDAWDWDWQAECYKIWIKTDFGDDDDKDKDKPVPPDDPQKDKDDWDQDPVRGTMTMIMGNDPPVCQVPDWMWIWMADVNVRDTDTDTHHHDD/DFKAKDDAEAEDAQQAKDKMKIFGPWWFPWLAKWKWWDDPPDDTDTQDGSQFDGDPPHDPLWGKHDGTGIIMIMRGRHALQRFTKMWMKTADPPVVDDRIDIYPIYGYAYDDDFDFWDKDKDWFDPVVLVVFKTKIKMKTHFGPPPPKDKWKAFVNDTDDDQKDKDKDRQDSPRRGIMMMMIRIDGSVVVVVTFKIKIWMDDPVPPDIDIDMGTPPD/DEKAKDFADEDAFFDKTKIKMFDDDDWLCQDKKWKWWDAPPGDIGTAWIAHNVQDIGGDPVNVPQWDWGADGGMIMIMGRGDDQVPFTWMWMDDDPYIHPTGGHGHDPDDADFWDWDWAADCPKIWIKTDFGDDDDKDKDKPVPPDDPQKDWDDWDQDPNRGTITMIMGNDDPPDPPWIKMWMADPSVRDIDIGTYYD/DQWAKDDDEAEEEAQAKDKIKIFGPWFFDQLAKWKWWDDPPDDIDTQAGSQAHGDPPRDPQWGWHDGTGIIMIMRGRHALQRQTKMKMKGADDVVPDPRIDIYPIYGYQYDADFFFWDKDKDWADPVDCVVPKTKIKIKTPWGPDCQPFKFKQFPNRTDPPPWDKDKDRQDSPRRTIMMMIMHIGTSVVVVPTFKIWIWGDGPPVIDIDIGTPPD/DDPPDPDD/DDDPCDPDPPD/DDDDDD

B-factor: mean 40.47, std 11.59, range [20.18, 137.21]